Protein AF-A0A2M7WK74-F1 (afdb_monomer)

Secondary structure (DSSP, 8-state):
-----HHHHHHHHHHHHHHHHHHHS---EEEE-----TT-S---HHHHHHTEEEETTTTEEEEESSEETTEE---S-GGGGGSHHHHHHHHHHHHHHHHSSEEEEEEEEGGGTT-GGGHHHHHHHHHH-SEEEEEE----TTTT-B-TTSPBP--SSSSSS-EEEEEEEE-TTS-S---TT--GGGS-EEEEEE--S-S-EEEE-TTS-EEEEESHHHHHHH--TTTS--EEE---TTT--SS----TTHHHHHTSEEHHHHS---B--BB-S-HHHHEES-HHHHHHHHHHHH-STT---HHHHHHHHT----SS--HHHHHHHHHH-TTGGGGEEEEEEETTEEEEEE--TTT-SB-----------SS------SSEEBTTSSSTT---B--SEEE----TT-S---PPPP-SGGGEEE---HHHHHHHHHHHT-EE-SSS----HHHHHS--STTHHHHGGGSS---------------------SSSSSSSS--PPP-----EEE-SSSS-EEE-TT-EEEEEEEBTTSS-HHHHHHHHHHHHHHHHHHHHTTSPPPHHHHHHHHHHHTHHHHHHHHTT-S--GGGSHHHHHHHHHHHHHTBTTTEEEEEEEEETTEEEEEEEEPTT--HHHHHHHHHHHHHHHHHHHTT--S--B-S--EEEE--SHHHHHHHHHHHHHHHHHTT-TT--SEEE-GGGTS-----------------------------------------------EE-HHHHHHHHHHHHH-HHHHHHTTTTTTTS--EE---S-HHHHHHHHHHHHHHHHHHTTSS-----------S--B----EEEPPPTT-SSEEEESSSS-EEEEE-HHHHT-EETTEEHHHHHHHHTTTSBPPHHHHHHHHHHHHHHHHHHHHHHHHHHHHHHTT-SSP-

pLDDT: mean 77.61, std 22.06, range [21.69, 98.19]

Radius of gyration: 35.64 Å; Cα contacts (8 Å, |Δi|>4): 1404; chains: 1; bounding box: 88×106×86 Å

Structure (mmCIF, N/CA/C/O backbone):
data_AF-A0A2M7WK74-F1
#
_entry.id   AF-A0A2M7WK74-F1
#
loop_
_atom_site.group_PDB
_atom_site.id
_atom_site.type_symbol
_atom_site.label_atom_id
_atom_site.label_alt_id
_atom_site.label_comp_id
_atom_site.label_asym_id
_atom_site.label_entity_id
_atom_site.label_seq_id
_atom_site.pdbx_PDB_ins_code
_atom_site.Cartn_x
_atom_site.Cartn_y
_atom_site.Cartn_z
_atom_site.occupancy
_atom_site.B_iso_or_equiv
_atom_site.auth_seq_id
_atom_site.auth_comp_id
_atom_site.auth_asym_id
_atom_site.auth_atom_id
_atom_site.pdbx_PDB_model_num
ATOM 1 N N . THR A 1 1 ? -38.018 51.537 6.348 1.00 39.03 1 THR A N 1
ATOM 2 C CA . THR A 1 1 ? -37.415 51.108 5.070 1.00 39.03 1 THR A CA 1
ATOM 3 C C . THR A 1 1 ? -38.160 49.893 4.567 1.00 39.03 1 THR A C 1
ATOM 5 O O . THR A 1 1 ? -37.862 48.768 4.945 1.00 39.03 1 THR A O 1
ATOM 8 N N . GLU A 1 2 ? -39.199 50.132 3.775 1.00 41.12 2 GLU A N 1
ATOM 9 C CA . GLU A 1 2 ? -39.936 49.077 3.071 1.00 41.12 2 GLU A CA 1
ATOM 10 C C . GLU A 1 2 ? -39.097 48.600 1.874 1.00 41.12 2 GLU A C 1
ATOM 12 O O . GLU A 1 2 ? -38.406 49.414 1.262 1.00 41.12 2 GLU A O 1
ATOM 17 N N . GLY A 1 3 ? -39.107 47.299 1.557 1.00 42.94 3 GLY A N 1
ATOM 18 C CA . GLY A 1 3 ? -38.328 46.773 0.422 1.00 42.94 3 GLY A CA 1
ATOM 19 C C . GLY A 1 3 ? -37.759 45.354 0.547 1.00 42.94 3 GLY A C 1
ATOM 20 O O . GLY A 1 3 ? -37.124 44.885 -0.393 1.00 42.94 3 GLY A O 1
ATOM 21 N N . LEU A 1 4 ? -37.978 44.640 1.656 1.00 41.34 4 LEU A N 1
ATOM 22 C CA . LEU A 1 4 ? -37.660 43.208 1.749 1.00 41.34 4 LEU A CA 1
ATOM 23 C C . LEU A 1 4 ? -38.886 42.367 1.378 1.00 41.34 4 LEU A C 1
ATOM 25 O O . LEU A 1 4 ? -39.935 42.468 2.015 1.00 41.34 4 LEU A O 1
ATOM 29 N N . LEU A 1 5 ? -38.735 41.535 0.342 1.00 42.75 5 LEU A N 1
ATOM 30 C CA . LEU A 1 5 ? -39.751 40.584 -0.120 1.00 42.75 5 LEU A CA 1
ATOM 31 C C . LEU A 1 5 ? -40.236 39.696 1.048 1.00 42.75 5 LEU A C 1
ATOM 33 O O . LEU A 1 5 ? -39.394 39.261 1.839 1.00 42.75 5 LEU A O 1
ATOM 37 N N . PRO A 1 6 ? -41.537 39.341 1.137 1.00 47.38 6 PRO A N 1
ATOM 38 C CA . PRO A 1 6 ? -42.085 38.566 2.262 1.00 47.38 6 PRO A CA 1
ATOM 39 C C . PRO A 1 6 ? -41.314 37.272 2.573 1.00 47.38 6 PRO A C 1
ATOM 41 O O . PRO A 1 6 ? -41.116 36.917 3.732 1.00 47.38 6 PRO A O 1
ATOM 44 N N . PHE A 1 7 ? -40.803 36.616 1.529 1.00 40.34 7 PHE A N 1
ATOM 45 C CA . PHE A 1 7 ? -39.989 35.403 1.611 1.00 40.34 7 PHE A CA 1
ATOM 46 C C . PHE A 1 7 ? -38.640 35.606 2.328 1.00 40.34 7 PHE A C 1
ATOM 48 O O . PHE A 1 7 ? -38.210 34.749 3.094 1.00 40.34 7 PHE A O 1
ATOM 55 N N . ALA A 1 8 ? -37.983 36.755 2.131 1.00 42.06 8 ALA A N 1
ATOM 56 C CA . ALA A 1 8 ? -36.705 37.061 2.777 1.00 42.06 8 ALA A CA 1
ATOM 57 C C . ALA A 1 8 ? -36.871 37.350 4.278 1.00 42.06 8 ALA A C 1
ATOM 59 O O . ALA A 1 8 ? -35.981 37.039 5.066 1.00 42.06 8 ALA A O 1
ATOM 60 N N . ARG A 1 9 ? -38.024 37.906 4.674 1.00 46.56 9 ARG A N 1
ATOM 61 C CA . ARG A 1 9 ? -38.371 38.126 6.083 1.00 46.56 9 ARG A CA 1
ATOM 62 C C . ARG A 1 9 ? -38.639 36.803 6.801 1.00 46.56 9 ARG A C 1
ATOM 64 O O . ARG A 1 9 ? -38.062 36.578 7.853 1.00 46.56 9 ARG A O 1
ATOM 71 N N . TRP A 1 10 ? -39.393 35.897 6.176 1.00 48.59 10 TRP A N 1
ATOM 72 C CA . TRP A 1 10 ? -39.631 34.549 6.705 1.00 48.59 10 TRP A CA 1
ATOM 73 C C . TRP A 1 10 ? -38.329 33.758 6.930 1.00 48.59 10 TRP A C 1
ATOM 75 O O . TRP A 1 10 ? -38.141 33.213 8.012 1.00 48.59 10 TRP A O 1
ATOM 85 N N . ILE A 1 11 ? -37.389 33.781 5.974 1.00 53.66 11 ILE A N 1
ATOM 86 C CA . ILE A 1 11 ? -36.065 33.146 6.140 1.00 53.66 11 ILE A CA 1
ATOM 87 C C . ILE A 1 11 ? -35.260 33.789 7.281 1.00 53.66 11 ILE A C 1
ATOM 89 O O . ILE A 1 11 ? -34.577 33.083 8.020 1.00 53.66 11 ILE A O 1
ATOM 93 N N . ALA A 1 12 ? -35.318 35.115 7.438 1.00 59.25 12 ALA A N 1
ATOM 94 C CA . ALA A 1 12 ? -34.632 35.801 8.532 1.00 59.25 12 ALA A CA 1
ATOM 95 C C . ALA A 1 12 ? -35.240 35.447 9.900 1.00 59.25 12 ALA A C 1
ATOM 97 O O . ALA A 1 12 ? -34.500 35.155 10.835 1.00 59.25 12 ALA A O 1
ATOM 98 N N . ASP A 1 13 ? -36.569 35.416 10.006 1.00 66.56 13 ASP A N 1
ATOM 99 C CA . ASP A 1 13 ? -37.283 35.071 11.237 1.00 66.56 13 ASP A CA 1
ATOM 100 C C . ASP A 1 13 ? -37.067 33.589 11.615 1.00 66.56 13 ASP A C 1
ATOM 102 O O . ASP A 1 13 ? -36.786 33.285 12.775 1.00 66.56 13 ASP A O 1
ATOM 106 N N . GLU A 1 14 ? -37.078 32.671 10.640 1.00 62.56 14 GLU A N 1
ATOM 107 C CA . GLU A 1 14 ? -36.728 31.254 10.834 1.00 62.56 14 GLU A CA 1
ATOM 108 C C . GLU A 1 14 ? -35.261 31.081 11.264 1.00 62.56 14 GLU A C 1
ATOM 110 O O . GLU A 1 14 ? -34.969 30.338 12.204 1.00 62.56 14 GLU A O 1
ATOM 115 N N . ALA A 1 15 ? -34.324 31.799 10.634 1.00 61.25 15 ALA A N 1
ATOM 116 C CA . ALA A 1 15 ? -32.912 31.771 11.012 1.00 61.25 15 ALA A CA 1
ATOM 117 C C . ALA A 1 15 ? -32.674 32.329 12.426 1.00 61.25 15 ALA A C 1
ATOM 119 O O . ALA A 1 15 ? -31.868 31.766 13.175 1.00 61.25 15 ALA A O 1
ATOM 120 N N . ASN A 1 16 ? -33.392 33.390 12.806 1.00 69.88 16 ASN A N 1
ATOM 121 C CA . ASN A 1 16 ? -33.331 33.997 14.133 1.00 69.88 16 ASN A CA 1
ATOM 122 C C . ASN A 1 16 ? -33.893 33.057 15.208 1.00 69.88 16 ASN A C 1
ATOM 124 O O . ASN A 1 16 ? -33.218 32.821 16.209 1.00 69.88 16 ASN A O 1
ATOM 128 N N . GLU A 1 17 ? -35.067 32.453 14.998 1.00 70.44 17 GLU A N 1
ATOM 129 C CA . GLU A 1 17 ? -35.659 31.523 15.970 1.00 70.44 17 GLU A CA 1
ATOM 130 C C . GLU A 1 17 ? -34.857 30.214 16.068 1.00 70.44 17 GLU A C 1
ATOM 132 O O . GLU A 1 17 ? -34.625 29.698 17.164 1.00 70.44 17 GLU A O 1
ATOM 137 N N . ALA A 1 18 ? -34.313 29.717 14.950 1.00 61.69 18 ALA A N 1
ATOM 138 C CA . ALA A 1 18 ? -33.363 28.608 14.967 1.00 61.69 18 ALA A CA 1
ATOM 139 C C . ALA A 1 18 ? -32.064 28.974 15.712 1.00 61.69 18 ALA A C 1
ATOM 141 O O . ALA A 1 18 ? -31.505 28.131 16.414 1.00 61.69 18 ALA A O 1
ATOM 142 N N . GLY A 1 19 ? -31.574 30.211 15.578 1.00 67.06 19 GLY A N 1
ATOM 143 C CA . GLY A 1 19 ? -30.442 30.744 16.343 1.00 67.06 19 GLY A CA 1
ATOM 144 C C . GLY A 1 19 ? -30.737 30.824 17.842 1.00 67.06 19 GLY A C 1
ATOM 145 O O . GLY A 1 19 ? -29.922 30.386 18.657 1.00 67.06 19 GLY A O 1
ATOM 146 N N . ARG A 1 20 ? -31.937 31.285 18.203 1.00 67.12 20 ARG A N 1
ATOM 147 C CA . ARG A 1 20 ? -32.418 31.360 19.583 1.00 67.12 20 ARG A CA 1
ATOM 148 C C . ARG A 1 20 ? -32.500 29.978 20.228 1.00 67.12 20 ARG A C 1
ATOM 150 O O . ARG A 1 20 ? -31.884 29.760 21.266 1.00 67.12 20 ARG A O 1
ATOM 157 N N . ILE A 1 21 ? -33.124 29.002 19.564 1.00 68.94 21 ILE A N 1
ATOM 158 C CA . ILE A 1 21 ? -33.183 27.604 20.032 1.00 68.94 21 ILE A CA 1
ATOM 159 C C . ILE A 1 21 ? -31.779 27.005 20.217 1.00 68.94 21 ILE A C 1
ATOM 161 O O . ILE A 1 21 ? -31.525 26.372 21.240 1.00 68.94 21 ILE A O 1
ATOM 165 N N . LYS A 1 22 ? -30.850 27.224 19.275 1.00 66.88 22 LYS A N 1
ATOM 166 C CA . LYS A 1 22 ? -29.461 26.720 19.365 1.00 66.88 22 LYS A CA 1
ATOM 167 C C . LYS A 1 22 ? -28.673 27.309 20.540 1.00 66.88 22 LYS A C 1
ATOM 169 O O . LYS A 1 22 ? -27.726 26.674 21.000 1.00 66.88 22 LYS A O 1
ATOM 174 N N . THR A 1 23 ? -29.050 28.500 21.002 1.00 65.50 23 THR A N 1
ATOM 175 C CA . THR A 1 23 ? -28.347 29.242 22.056 1.00 65.50 23 THR A CA 1
ATOM 176 C C . THR A 1 23 ? -28.980 28.990 23.427 1.00 65.50 23 THR A C 1
ATOM 178 O O . THR A 1 23 ? -28.285 28.579 24.353 1.00 65.50 23 THR A O 1
ATOM 181 N N . GLU A 1 24 ? -30.302 29.162 23.534 1.00 69.50 24 GLU A N 1
ATOM 182 C CA . GLU A 1 24 ? -31.064 29.160 24.791 1.00 69.50 24 GLU A CA 1
ATOM 183 C C . GLU A 1 24 ? -31.510 27.766 25.262 1.00 69.50 24 GLU A C 1
ATOM 185 O O . GLU A 1 24 ? -31.790 27.595 26.447 1.00 69.50 24 GLU A O 1
ATOM 190 N N . ARG A 1 25 ? -31.610 26.761 24.374 1.00 75.62 25 ARG A N 1
ATOM 191 C CA . ARG A 1 25 ? -32.106 25.421 24.747 1.00 75.62 25 ARG A CA 1
ATOM 192 C C . ARG A 1 25 ? -30.986 24.374 24.858 1.00 75.62 25 ARG A C 1
ATOM 194 O O . ARG A 1 25 ? -30.048 24.387 24.051 1.00 75.62 25 ARG A O 1
ATOM 201 N N . PRO A 1 26 ? -31.087 23.425 25.814 1.00 79.19 26 PRO A N 1
ATOM 202 C CA . PRO A 1 26 ? -30.186 22.277 25.888 1.00 79.19 26 PRO A CA 1
ATOM 203 C C . PRO A 1 26 ? -30.314 21.431 24.616 1.00 79.19 26 PRO A C 1
ATOM 205 O O . PRO A 1 26 ? -31.416 21.062 24.207 1.00 79.19 26 PRO A O 1
ATOM 208 N N . VAL A 1 27 ? -29.185 21.125 23.976 1.00 81.31 27 VAL A N 1
ATOM 209 C CA . VAL A 1 27 ? -29.164 20.329 22.741 1.00 81.31 27 VAL A CA 1
ATOM 210 C C . VAL A 1 27 ? -28.867 18.889 23.131 1.00 81.31 27 VAL A C 1
ATOM 212 O O . VAL A 1 27 ? -27.713 18.502 23.262 1.00 81.31 27 VAL A O 1
ATOM 215 N N . MET A 1 28 ? -29.927 18.110 23.345 1.00 86.81 28 MET A N 1
ATOM 216 C CA . MET A 1 28 ? -29.831 16.732 23.848 1.00 86.81 28 MET A CA 1
ATOM 217 C C . MET A 1 28 ? -29.437 15.707 22.776 1.00 86.81 28 MET A C 1
ATOM 219 O O . MET A 1 28 ? -29.010 14.609 23.115 1.00 86.81 28 MET A O 1
ATOM 223 N N . VAL A 1 29 ? -29.609 16.020 21.487 1.00 93.19 29 VAL A N 1
ATOM 224 C CA . VAL A 1 29 ? -29.280 15.112 20.377 1.00 93.19 29 VAL A CA 1
ATOM 225 C C . VAL A 1 29 ? -28.620 15.894 19.249 1.00 93.19 29 VAL A C 1
ATOM 227 O O . VAL A 1 29 ? -29.140 16.925 18.819 1.00 93.19 29 VAL A O 1
ATOM 230 N N . ILE A 1 30 ? -27.494 15.389 18.748 1.00 94.44 30 ILE A N 1
ATOM 231 C CA . ILE A 1 30 ? -26.794 15.916 17.573 1.00 94.44 30 ILE A CA 1
ATOM 232 C C . ILE A 1 30 ? -26.566 14.763 16.598 1.00 94.44 30 ILE A C 1
ATOM 234 O O . ILE A 1 30 ? -25.865 13.804 16.910 1.00 94.44 30 ILE A O 1
ATOM 238 N N . LEU A 1 31 ? -27.167 14.862 15.412 1.00 95.94 31 LEU A N 1
ATOM 239 C CA . LEU A 1 31 ? -27.137 13.824 14.381 1.00 95.94 31 LEU A CA 1
ATOM 240 C C . LEU A 1 31 ? -26.806 14.398 13.000 1.00 95.94 31 LEU A C 1
ATOM 242 O O . LEU A 1 31 ? -27.036 15.583 12.752 1.00 95.94 31 LEU A O 1
ATOM 246 N N . GLY A 1 32 ? -26.254 13.578 12.100 1.00 94.00 32 GLY A N 1
ATOM 247 C CA . GLY A 1 32 ? -25.938 14.010 10.736 1.00 94.00 32 GLY A CA 1
ATOM 248 C C . GLY A 1 32 ? -24.820 13.249 10.014 1.00 94.00 32 GLY A C 1
ATOM 249 O O . GLY A 1 32 ? -24.272 12.260 10.497 1.00 94.00 32 GLY A O 1
ATOM 250 N N . ASN A 1 33 ? -24.491 13.756 8.826 1.00 96.50 33 ASN A N 1
ATOM 251 C CA . ASN A 1 33 ? -23.404 13.302 7.958 1.00 96.50 33 ASN A CA 1
ATOM 252 C C . ASN A 1 33 ? -22.465 14.498 7.697 1.00 96.50 33 ASN A C 1
ATOM 254 O O . ASN A 1 33 ? -22.714 15.269 6.764 1.00 96.50 33 ASN A O 1
ATOM 258 N N . PRO A 1 34 ? -21.464 14.750 8.562 1.00 93.31 34 PRO A N 1
ATOM 259 C CA . PRO A 1 34 ? -20.562 15.887 8.406 1.00 93.31 34 PRO A CA 1
ATOM 260 C C . PRO A 1 34 ? -19.658 15.747 7.166 1.00 93.31 34 PRO A C 1
ATOM 262 O O . PRO A 1 34 ? -19.319 14.635 6.777 1.00 93.31 34 PRO A O 1
ATOM 265 N N . PRO A 1 35 ? -19.209 16.851 6.543 1.00 90.44 35 PRO A N 1
ATOM 266 C CA . PRO A 1 35 ? -18.368 16.794 5.348 1.00 90.44 35 PRO A CA 1
ATOM 267 C C . PRO A 1 35 ? -16.975 16.203 5.629 1.00 90.44 35 PRO A C 1
ATOM 269 O O . PRO A 1 35 ? -16.370 16.465 6.668 1.00 90.44 35 PRO A O 1
ATOM 272 N N . TYR A 1 36 ? -16.436 15.437 4.673 1.00 88.50 36 TYR A N 1
ATOM 273 C CA . TYR A 1 36 ? -15.108 14.812 4.771 1.00 88.50 36 TYR A CA 1
ATOM 274 C C . TYR A 1 36 ? -14.089 15.622 3.946 1.00 88.50 36 TYR A C 1
ATOM 276 O O . TYR A 1 36 ? -14.065 15.534 2.716 1.00 88.50 36 TYR A O 1
ATOM 284 N N . SER A 1 37 ? -13.244 16.424 4.599 1.00 86.00 37 SER A N 1
ATOM 285 C CA . SER A 1 37 ? -12.230 17.260 3.944 1.00 86.00 37 SER A CA 1
ATOM 286 C C . SER A 1 37 ? -11.019 17.569 4.837 1.00 86.00 37 SER A C 1
ATOM 288 O O . SER A 1 37 ? -10.956 18.579 5.540 1.00 86.00 37 SER A O 1
ATOM 290 N N . GLY A 1 38 ? -9.958 16.770 4.707 1.00 71.00 38 GLY A N 1
ATOM 291 C CA . GLY A 1 38 ? -8.641 17.055 5.301 1.00 71.00 38 GLY A CA 1
ATOM 292 C C . GLY A 1 38 ? -7.920 18.281 4.712 1.00 71.00 38 GLY A C 1
ATOM 293 O O . GLY A 1 38 ? -6.857 18.670 5.195 1.00 71.00 38 GLY A O 1
ATOM 294 N N . HIS A 1 39 ? -8.478 18.902 3.666 1.00 74.44 39 HIS A N 1
ATOM 295 C CA . HIS A 1 39 ? -8.120 20.242 3.177 1.00 74.44 39 HIS A CA 1
ATOM 296 C C . HIS A 1 39 ? -9.253 21.250 3.442 1.00 74.44 39 HIS A C 1
ATOM 298 O O . HIS A 1 39 ? -9.510 22.143 2.641 1.00 74.44 39 HIS A O 1
ATOM 304 N N . SER A 1 40 ? -9.910 21.089 4.589 1.00 76.56 40 SER A N 1
ATOM 305 C CA . SER A 1 40 ? -10.937 21.947 5.173 1.00 76.56 40 SER A CA 1
ATOM 306 C C . SER A 1 40 ? -10.893 23.418 4.740 1.00 76.56 40 SER A C 1
ATOM 308 O O . SER A 1 40 ? -9.894 24.117 4.970 1.00 76.56 40 SER A O 1
ATOM 310 N N . ALA A 1 41 ? -12.043 23.931 4.305 1.00 75.31 41 ALA A N 1
ATOM 311 C CA . ALA A 1 41 ? -12.302 25.369 4.245 1.00 75.31 41 ALA A CA 1
ATOM 312 C C . ALA A 1 41 ? -12.599 25.968 5.638 1.00 75.31 41 ALA A C 1
ATOM 314 O O . ALA A 1 41 ? -12.281 27.131 5.880 1.00 75.31 41 ALA A O 1
ATOM 315 N N . ASN A 1 42 ? -13.127 25.170 6.577 1.00 78.00 42 ASN A N 1
ATOM 316 C CA . ASN A 1 42 ? -13.510 25.606 7.925 1.00 78.00 42 ASN A CA 1
ATOM 317 C C . ASN A 1 42 ? -12.277 25.809 8.820 1.00 78.00 42 ASN A C 1
ATOM 319 O O . ASN A 1 42 ? -11.857 24.930 9.579 1.00 78.00 42 ASN A O 1
ATOM 323 N N . LYS A 1 43 ? -11.670 26.989 8.684 1.00 82.44 43 LYS A N 1
ATOM 324 C CA . LYS A 1 43 ? -10.413 27.393 9.330 1.00 82.44 43 LYS A CA 1
ATOM 325 C C . LYS A 1 43 ? -10.600 28.421 10.455 1.00 82.44 43 LYS A C 1
ATOM 327 O O . LYS A 1 43 ? -9.628 29.064 10.823 1.00 82.44 43 LYS A O 1
ATOM 332 N N . GLY A 1 44 ? -11.816 28.584 10.981 1.00 87.12 44 GLY A N 1
ATOM 333 C CA . GLY A 1 44 ? -12.081 29.503 12.093 1.00 87.12 44 GLY A CA 1
ATOM 334 C C . GLY A 1 44 ? -11.246 29.162 13.331 1.00 87.12 44 GLY A C 1
ATOM 335 O O . GLY A 1 44 ? -11.044 27.988 13.647 1.00 87.12 44 GLY A O 1
ATOM 336 N N . ASP A 1 45 ? -10.748 30.181 14.028 1.00 89.81 45 ASP A N 1
ATOM 337 C CA . ASP A 1 45 ? -9.766 29.969 15.097 1.00 89.81 45 ASP A CA 1
ATOM 338 C C . ASP A 1 45 ? -10.368 29.347 16.360 1.00 89.81 45 ASP A C 1
ATOM 340 O O . ASP A 1 45 ? -9.707 28.523 16.988 1.00 89.81 45 ASP A O 1
ATOM 344 N N . TRP A 1 46 ? -11.644 29.618 16.662 1.00 93.38 46 TRP A N 1
ATOM 345 C CA . TRP A 1 46 ? -12.366 28.956 17.756 1.00 93.38 46 TRP A CA 1
ATOM 346 C C . TRP A 1 46 ? -12.325 27.428 17.632 1.00 93.38 46 TRP A C 1
ATOM 348 O O . TRP A 1 46 ? -11.823 26.760 18.525 1.00 93.38 46 TRP A O 1
ATOM 358 N N . ILE A 1 47 ? -12.748 26.851 16.499 1.00 92.69 47 ILE A N 1
ATOM 359 C CA . ILE A 1 47 ? -12.779 25.385 16.343 1.00 92.69 47 ILE A CA 1
ATOM 360 C C . ILE A 1 47 ? -11.371 24.760 16.300 1.00 92.69 47 ILE A C 1
ATOM 362 O O . ILE A 1 47 ? -11.175 23.625 16.729 1.00 92.69 47 ILE A O 1
ATOM 366 N N . ARG A 1 48 ? -10.359 25.508 15.835 1.00 91.19 48 ARG A N 1
ATOM 367 C CA . ARG A 1 48 ? -8.945 25.088 15.884 1.00 91.19 48 ARG A CA 1
ATOM 368 C C . ARG A 1 48 ? -8.401 25.028 17.310 1.00 91.19 48 ARG A C 1
ATOM 370 O O . ARG A 1 48 ? -7.610 24.136 17.608 1.00 91.19 48 ARG A O 1
ATOM 377 N N . LYS A 1 49 ? -8.800 25.977 18.158 1.00 93.12 49 LYS A N 1
ATOM 378 C CA . LYS A 1 49 ? -8.452 26.033 19.581 1.00 93.12 49 LYS A CA 1
ATOM 379 C C . LYS A 1 49 ? -9.252 25.021 20.405 1.00 93.12 49 LYS A C 1
ATOM 381 O O . LYS A 1 49 ? -8.667 24.327 21.229 1.00 93.12 49 LYS A O 1
ATOM 386 N N . LEU A 1 50 ? -10.522 24.799 20.066 1.00 94.31 50 LEU A N 1
ATOM 387 C CA . LEU A 1 50 ? -11.386 23.801 20.703 1.00 94.31 50 LEU A CA 1
ATOM 388 C C . LEU A 1 50 ? -10.857 22.367 20.528 1.00 94.31 50 LEU A C 1
ATOM 390 O O . LEU A 1 50 ? -10.881 21.571 21.463 1.00 94.31 50 LEU A O 1
ATOM 394 N N . LEU A 1 51 ? -10.304 22.042 19.352 1.00 93.88 51 LEU A N 1
ATOM 395 C CA . LEU A 1 51 ? -9.581 20.781 19.126 1.00 93.88 51 LEU A CA 1
ATOM 396 C C . LEU A 1 51 ? -8.318 20.637 19.996 1.00 93.88 51 LEU A C 1
ATOM 398 O O . LEU A 1 51 ? -7.849 19.519 20.190 1.00 93.88 51 LEU A O 1
ATOM 402 N N . ARG A 1 52 ? -7.756 21.749 20.482 1.00 93.44 52 ARG A N 1
ATOM 403 C CA . ARG A 1 52 ? -6.541 21.838 21.313 1.00 93.44 52 ARG A CA 1
ATOM 404 C C . ARG A 1 52 ? -6.844 22.091 22.796 1.00 93.44 52 ARG A C 1
ATOM 406 O O . ARG A 1 52 ? -5.945 22.472 23.537 1.00 93.44 52 ARG A O 1
ATOM 413 N N . GLY A 1 53 ? -8.093 21.900 23.219 1.00 93.00 53 GLY A N 1
ATOM 414 C CA . GLY A 1 53 ? -8.503 22.043 24.613 1.00 93.00 53 GLY A CA 1
ATOM 415 C C . GLY A 1 53 ? -8.743 23.473 25.106 1.00 93.00 53 GLY A C 1
ATOM 416 O O . GLY A 1 53 ? -8.751 23.689 26.315 1.00 93.00 53 GLY A O 1
ATOM 417 N N . GLU A 1 54 ? -8.955 24.446 24.215 1.00 92.75 54 GLU A N 1
ATOM 418 C CA . GLU A 1 54 ? -9.264 25.842 24.565 1.00 92.75 54 GLU A CA 1
ATOM 419 C C . GLU A 1 54 ? -10.605 26.276 23.941 1.00 92.75 54 GLU A C 1
ATOM 421 O O . GLU A 1 54 ? -10.714 26.401 22.718 1.00 92.75 54 GLU A O 1
ATOM 426 N N . ASP A 1 55 ? -11.623 26.548 24.763 1.00 91.50 55 ASP A N 1
ATOM 427 C CA . ASP A 1 55 ? -12.882 27.148 24.301 1.00 91.50 55 ASP A CA 1
ATOM 428 C C . ASP A 1 55 ? -12.819 28.676 24.410 1.00 91.50 55 ASP A C 1
ATOM 430 O O . ASP A 1 55 ? -13.088 29.260 25.459 1.00 91.50 55 ASP A O 1
ATOM 434 N N . THR A 1 56 ? -12.503 29.360 23.307 1.00 88.94 56 THR A N 1
ATOM 435 C CA . THR A 1 56 ? -12.404 30.833 23.314 1.00 88.94 56 THR A CA 1
ATOM 436 C C . THR A 1 56 ? -13.730 31.557 23.538 1.00 88.94 56 THR A C 1
ATOM 438 O O . THR A 1 56 ? -13.713 32.780 23.641 1.00 88.94 56 THR A O 1
ATOM 441 N N . SER A 1 57 ? -14.872 30.859 23.554 1.00 83.25 57 SER A N 1
ATOM 442 C CA . SER A 1 57 ? -16.162 31.490 23.856 1.00 83.25 57 SER A CA 1
ATOM 443 C C . SER A 1 57 ? -16.384 31.688 25.360 1.00 83.25 57 SER A C 1
ATOM 445 O O . SER A 1 57 ? -17.076 32.627 25.7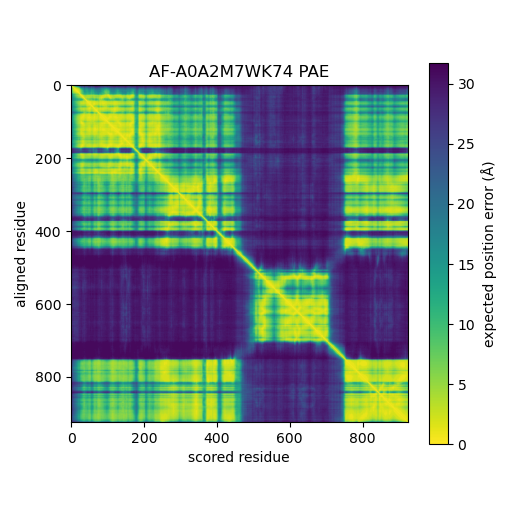46 1.00 83.25 57 SER A O 1
ATOM 447 N N . THR A 1 58 ? -15.753 30.858 26.200 1.00 84.19 58 THR A N 1
ATOM 448 C CA . THR A 1 58 ? -15.820 30.938 27.670 1.00 84.19 58 THR A CA 1
ATOM 449 C C . THR A 1 58 ? -14.475 31.261 28.327 1.00 84.19 58 THR A C 1
ATOM 451 O O . THR A 1 58 ? -14.449 31.709 29.469 1.00 84.19 58 THR A O 1
ATOM 454 N N . GLY A 1 59 ? -13.356 31.052 27.624 1.00 83.38 59 GLY A N 1
ATOM 455 C CA . GLY A 1 59 ? -11.999 31.146 28.177 1.00 83.38 59 GLY A CA 1
ATOM 456 C C . GLY A 1 59 ? -11.567 29.906 28.971 1.00 83.38 59 GLY A C 1
ATOM 457 O O . GLY A 1 59 ? -10.490 29.900 29.564 1.00 83.38 59 GLY A O 1
ATOM 458 N N . GLU A 1 60 ? -12.389 28.856 28.995 1.00 85.06 60 GLU A N 1
ATOM 459 C CA . GLU A 1 60 ? -12.143 27.647 29.780 1.00 85.06 60 GLU A CA 1
ATOM 460 C C . GLU A 1 60 ? -11.300 26.615 29.019 1.00 85.06 60 GLU A C 1
ATOM 462 O O . GLU A 1 60 ? -11.302 26.534 27.784 1.00 85.06 60 GLU A O 1
ATOM 467 N N . LYS A 1 61 ? -10.614 25.758 29.786 1.00 87.62 61 LYS A N 1
ATOM 468 C CA . LYS A 1 61 ? -10.036 24.526 29.246 1.00 87.62 61 LYS A CA 1
ATOM 469 C C . LYS A 1 61 ? -11.124 23.484 29.002 1.00 87.62 61 LYS A C 1
ATOM 471 O O . LYS A 1 61 ? -12.105 23.393 29.733 1.00 87.62 61 LYS A O 1
ATOM 476 N N . THR A 1 62 ? -10.909 22.667 27.984 1.00 89.88 62 THR A N 1
ATOM 477 C CA . THR A 1 62 ? -11.770 21.549 27.591 1.00 89.88 62 THR A CA 1
ATOM 478 C C . THR A 1 62 ? -10.896 20.446 26.982 1.00 89.88 62 THR A C 1
ATOM 480 O O . THR A 1 62 ? -9.671 20.555 26.966 1.00 89.88 62 THR A O 1
ATOM 483 N N . ASP A 1 63 ? -11.492 19.362 26.506 1.00 88.12 63 ASP A N 1
ATOM 484 C CA . ASP A 1 63 ? -10.783 18.188 26.006 1.00 88.12 63 ASP A CA 1
ATOM 485 C C . ASP A 1 63 ? -9.960 18.479 24.745 1.00 88.12 63 ASP A C 1
ATOM 487 O O . ASP A 1 63 ? -10.311 19.330 23.916 1.00 88.12 63 ASP A O 1
ATOM 491 N N . ASN A 1 64 ? -8.872 17.729 24.586 1.00 92.06 64 ASN A N 1
ATOM 492 C CA . ASN A 1 64 ? -7.836 17.979 23.597 1.00 92.06 64 ASN A CA 1
ATOM 493 C C . ASN A 1 64 ? -7.621 16.741 22.713 1.00 92.06 64 ASN A C 1
ATOM 495 O O . ASN A 1 64 ? -7.370 15.652 23.212 1.00 92.06 64 ASN A O 1
ATOM 499 N N . TYR A 1 65 ? -7.691 16.906 21.391 1.00 95.06 65 TYR A N 1
ATOM 500 C CA . TYR A 1 65 ? -7.447 15.821 20.431 1.00 95.06 65 TYR A CA 1
ATOM 501 C C . TYR A 1 65 ? -5.967 15.705 20.024 1.00 95.06 65 TYR A C 1
ATOM 503 O O . TYR A 1 65 ? -5.592 14.726 19.383 1.00 95.06 65 TYR A O 1
ATOM 511 N N . PHE A 1 66 ? -5.134 16.694 20.371 1.00 93.94 66 PHE A N 1
ATOM 512 C CA . PHE A 1 66 ? -3.688 16.744 20.104 1.00 93.94 66 PHE A CA 1
ATOM 513 C C . PHE A 1 66 ? -2.823 16.255 21.282 1.00 93.94 66 PHE A C 1
ATOM 515 O O . PHE A 1 66 ? -1.592 16.316 21.201 1.00 93.94 66 PHE A O 1
ATOM 522 N N . GLU A 1 67 ? -3.447 15.749 22.344 1.00 92.31 67 GLU A N 1
ATOM 523 C CA . GLU A 1 67 ? -2.801 15.093 23.484 1.00 92.31 67 GLU A CA 1
ATOM 524 C C . GLU A 1 67 ? -3.330 13.661 23.642 1.00 92.31 67 GLU A C 1
ATOM 526 O O . GLU A 1 67 ? -4.436 13.352 23.209 1.00 92.31 67 GLU A O 1
ATOM 531 N N . VAL A 1 68 ? -2.523 12.787 24.238 1.00 91.31 68 VAL A N 1
ATOM 532 C CA . VAL A 1 68 ? -2.874 11.430 24.672 1.00 91.31 68 VAL A CA 1
ATOM 533 C C . VAL A 1 68 ? -2.138 11.164 25.984 1.00 91.31 68 VAL A C 1
ATOM 535 O O . VAL A 1 68 ? -0.975 11.548 26.116 1.00 91.31 68 VAL A O 1
ATOM 538 N N . ASP A 1 69 ? -2.795 10.566 26.972 1.00 90.06 69 ASP A N 1
ATOM 539 C CA . ASP A 1 69 ? -2.207 10.250 28.286 1.00 90.06 69 ASP A CA 1
ATOM 540 C C . ASP A 1 69 ? -1.509 11.458 28.949 1.00 90.06 69 ASP A C 1
ATOM 542 O O . ASP A 1 69 ? -0.429 11.362 29.536 1.00 90.06 69 ASP A O 1
ATOM 546 N N . GLY A 1 70 ? -2.112 12.642 28.785 1.00 86.56 70 GLY A N 1
ATOM 547 C CA . GLY A 1 70 ? -1.597 13.923 29.281 1.00 86.56 70 GLY A CA 1
ATOM 548 C C . GLY A 1 70 ? -0.348 14.460 28.565 1.00 86.56 70 GLY A C 1
ATOM 549 O O . GLY A 1 70 ? 0.220 15.453 29.021 1.00 86.56 70 GLY A O 1
ATOM 550 N N . LYS A 1 71 ? 0.091 13.833 27.466 1.00 89.19 71 LYS A N 1
ATOM 551 C CA . LYS A 1 71 ? 1.276 14.207 26.677 1.00 89.19 71 LYS A CA 1
ATOM 552 C C . LYS A 1 71 ? 0.878 14.62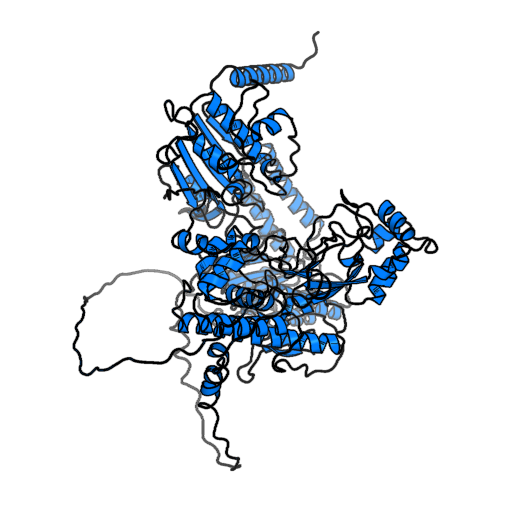7 25.255 1.00 89.19 71 LYS A C 1
ATOM 554 O O . LYS A 1 71 ? -0.038 14.036 24.685 1.00 89.19 71 LYS A O 1
ATOM 559 N N . PRO A 1 72 ? 1.564 15.595 24.619 1.00 89.56 72 PRO A N 1
ATOM 560 C CA . PRO A 1 72 ? 1.350 15.895 23.204 1.00 89.56 72 PRO A CA 1
ATOM 561 C C . PRO A 1 72 ? 1.578 14.657 22.329 1.00 89.56 72 PRO A C 1
ATOM 563 O O . PRO A 1 72 ? 2.514 13.899 22.574 1.00 89.56 72 PRO A O 1
ATOM 566 N N . LEU A 1 73 ? 0.780 14.478 21.270 1.00 84.00 73 LEU A N 1
ATOM 567 C CA . LEU A 1 73 ? 0.880 13.298 20.393 1.00 84.00 73 LEU A CA 1
ATOM 568 C C . LEU A 1 73 ? 2.288 13.077 19.804 1.00 84.00 73 LEU A C 1
ATOM 570 O O . LEU A 1 73 ? 2.691 11.943 19.581 1.00 84.00 73 LEU A O 1
ATOM 574 N N . GLY A 1 74 ? 3.038 14.140 19.505 1.00 74.62 74 GLY A N 1
ATOM 575 C CA . GLY A 1 74 ? 4.380 14.022 18.916 1.00 74.62 74 GLY A CA 1
ATOM 576 C C . GLY A 1 74 ? 4.418 13.612 17.434 1.00 74.62 74 GLY A C 1
ATOM 577 O O . GLY A 1 74 ? 5.501 13.566 16.850 1.00 74.62 74 GLY A O 1
ATOM 578 N N . GLU A 1 75 ? 3.275 13.373 16.774 1.00 76.81 75 GLU A N 1
ATOM 579 C CA . GLU A 1 75 ? 3.249 13.152 15.322 1.00 76.81 75 GLU A CA 1
ATOM 580 C C . GLU A 1 75 ? 3.897 14.313 14.564 1.00 76.81 75 GLU A C 1
ATOM 582 O O . GLU A 1 75 ? 3.482 15.465 14.683 1.00 76.81 75 GLU A O 1
ATOM 587 N N . ARG A 1 76 ? 4.804 13.986 13.636 1.00 66.69 76 ARG A N 1
ATOM 588 C CA . ARG A 1 76 ? 5.377 14.958 12.688 1.00 66.69 76 ARG A CA 1
ATOM 589 C C . ARG A 1 76 ? 4.329 15.601 11.757 1.00 66.69 76 ARG A C 1
ATOM 591 O O . ARG A 1 76 ? 4.630 16.602 11.113 1.00 66.69 76 ARG A O 1
ATOM 598 N N . ASN A 1 77 ? 3.121 15.035 11.630 1.00 69.62 77 ASN A N 1
ATOM 599 C CA . ASN A 1 77 ? 2.057 15.568 10.768 1.00 69.62 77 ASN A CA 1
ATOM 600 C C . ASN A 1 77 ? 0.629 15.231 11.268 1.00 69.62 77 ASN A C 1
ATOM 602 O O . ASN A 1 77 ? -0.053 14.396 10.669 1.00 69.62 77 ASN A O 1
ATOM 606 N N . PRO A 1 78 ? 0.116 15.914 12.308 1.00 77.88 78 PRO A N 1
ATOM 607 C CA . PRO A 1 78 ? -1.218 15.680 12.867 1.00 77.88 78 PRO A CA 1
ATOM 608 C C . PRO A 1 78 ? -2.339 16.352 12.043 1.00 77.88 78 PRO A C 1
ATOM 610 O O . PRO A 1 78 ? -3.416 16.664 12.553 1.00 77.88 78 PRO A O 1
ATOM 613 N N . LYS A 1 79 ? -2.103 16.627 10.751 1.00 82.81 79 LYS A N 1
ATOM 614 C CA . LYS A 1 79 ? -3.019 17.378 9.877 1.00 82.81 79 LYS A CA 1
ATOM 615 C C . LYS A 1 79 ? -4.428 16.786 9.842 1.00 82.81 79 LYS A C 1
ATOM 617 O O . LYS A 1 79 ? -5.383 17.553 9.778 1.00 82.81 79 LYS A O 1
ATOM 622 N N . TRP A 1 80 ? -4.571 15.462 9.890 1.00 87.69 80 TRP A N 1
ATOM 623 C CA . TRP A 1 80 ? -5.871 14.795 9.763 1.00 87.69 80 TRP A CA 1
ATOM 624 C C . TRP A 1 80 ? -6.839 15.076 10.925 1.00 87.69 80 TRP A C 1
ATOM 626 O O . TRP A 1 80 ? -8.043 15.010 10.710 1.00 87.69 80 TRP A O 1
ATOM 636 N N . LEU A 1 81 ? -6.355 15.535 12.087 1.00 91.44 81 LEU A N 1
ATOM 637 C CA . LEU A 1 81 ? -7.212 16.081 13.154 1.00 91.44 81 LEU A CA 1
ATOM 638 C C . LEU A 1 81 ? -7.915 17.398 12.764 1.00 91.44 81 LEU A C 1
ATOM 640 O O . LEU A 1 81 ? -8.835 17.836 13.443 1.00 91.44 81 LEU A O 1
ATOM 644 N N . ASN A 1 82 ? -7.494 18.040 11.668 1.00 90.25 82 ASN A N 1
ATOM 645 C CA . ASN A 1 82 ? -8.125 19.241 11.111 1.00 90.25 82 ASN A CA 1
ATOM 646 C C . ASN A 1 82 ? -9.093 18.919 9.954 1.00 90.25 82 ASN A C 1
ATOM 648 O O . ASN A 1 82 ? -9.536 19.848 9.267 1.00 90.25 82 ASN A O 1
ATOM 652 N N . ASP A 1 83 ? -9.396 17.639 9.710 1.00 93.69 83 ASP A N 1
ATOM 653 C CA . ASP A 1 83 ? -10.485 17.243 8.815 1.00 93.69 83 ASP A CA 1
ATOM 654 C C . ASP A 1 83 ? -11.826 17.756 9.370 1.00 93.69 83 ASP A C 1
ATOM 656 O O . ASP A 1 83 ? -11.999 17.935 10.579 1.00 93.69 83 ASP A O 1
ATOM 660 N N . ASP A 1 84 ? -12.770 18.062 8.488 1.00 93.94 84 ASP A N 1
ATOM 661 C CA . ASP A 1 84 ? -14.033 18.670 8.888 1.00 93.94 84 ASP A CA 1
ATOM 662 C C . ASP A 1 84 ? -14.890 17.715 9.730 1.00 93.94 84 ASP A C 1
ATOM 664 O O . ASP A 1 84 ? -15.417 18.150 10.752 1.00 93.94 84 ASP A O 1
ATOM 668 N N . TYR A 1 85 ? -14.946 16.413 9.424 1.00 95.19 85 TYR A N 1
ATOM 669 C CA . TYR A 1 85 ? -15.724 15.473 10.248 1.00 95.19 85 TYR A CA 1
ATOM 670 C C . TYR A 1 85 ? -15.223 15.404 11.702 1.00 95.19 85 TYR A C 1
ATOM 672 O O . TYR A 1 85 ? -16.034 15.328 12.622 1.00 95.19 85 TYR A O 1
ATOM 680 N N . VAL A 1 86 ? -13.908 15.530 11.922 1.00 96.31 86 VAL A N 1
ATOM 681 C CA . VAL A 1 86 ? -13.294 15.575 13.262 1.00 96.31 86 VAL A CA 1
ATOM 682 C C . VAL A 1 86 ? -13.748 16.814 14.027 1.00 96.31 86 VAL A C 1
ATOM 684 O O . VAL A 1 86 ? -14.085 16.727 15.205 1.00 96.31 86 VAL A O 1
ATOM 687 N N . LYS A 1 87 ? -13.816 17.969 13.356 1.00 95.38 87 LYS A N 1
ATOM 688 C CA . LYS A 1 87 ? -14.325 19.212 13.955 1.00 95.38 87 LYS A CA 1
ATOM 689 C C . LYS A 1 87 ? -15.797 19.130 14.295 1.00 95.38 87 LYS A C 1
ATOM 691 O O . LYS A 1 87 ? -16.184 19.612 15.350 1.00 95.38 87 LYS A O 1
ATOM 696 N N . PHE A 1 88 ? -16.609 18.534 13.424 1.00 95.12 88 PHE A N 1
ATOM 697 C CA . PHE A 1 88 ? -18.023 18.326 13.715 1.00 95.12 88 PHE A CA 1
ATOM 698 C C . PHE A 1 88 ? -18.200 17.400 14.925 1.00 95.12 88 PHE A C 1
ATOM 700 O O . PHE A 1 88 ? -19.005 17.724 15.794 1.00 95.12 88 PHE A O 1
ATOM 707 N N . ILE A 1 89 ? -17.415 16.318 15.039 1.00 96.62 89 ILE A N 1
ATOM 708 C CA . ILE A 1 89 ? -17.409 15.454 16.234 1.00 96.62 89 ILE A CA 1
ATOM 709 C C . ILE A 1 89 ? -16.985 16.252 17.477 1.00 96.62 89 ILE A C 1
ATOM 711 O O . ILE A 1 89 ? -17.722 16.254 18.459 1.00 96.62 89 ILE A O 1
ATOM 715 N N . ARG A 1 90 ? -15.875 17.007 17.426 1.00 96.00 90 ARG A N 1
ATOM 716 C CA . ARG A 1 90 ? -15.399 17.831 18.555 1.00 96.00 90 ARG A CA 1
ATOM 717 C C . ARG A 1 90 ? -16.419 18.881 18.995 1.00 96.00 90 ARG A C 1
ATOM 719 O O . ARG A 1 90 ? -16.644 19.056 20.188 1.00 96.00 90 ARG A O 1
ATOM 726 N N . PHE A 1 91 ? -17.038 19.568 18.038 1.00 94.06 91 PHE A N 1
ATOM 727 C CA . PHE A 1 91 ? -18.098 20.544 18.280 1.00 94.06 91 PHE A CA 1
ATOM 728 C C . PHE A 1 91 ? -19.309 19.904 18.964 1.00 94.06 91 PHE A C 1
ATOM 730 O O . PHE A 1 91 ? -19.824 20.432 19.948 1.00 94.06 91 PHE A O 1
ATOM 737 N N . ALA A 1 92 ? -19.759 18.760 18.449 1.00 94.12 92 ALA A N 1
ATOM 738 C CA . ALA A 1 92 ? -20.910 18.069 18.997 1.00 94.12 92 ALA A CA 1
ATOM 739 C C . ALA A 1 92 ? -20.624 17.530 20.405 1.00 94.12 92 ALA A C 1
ATOM 741 O O . ALA A 1 92 ? -21.427 17.750 21.307 1.00 94.12 92 ALA A O 1
ATOM 742 N N . GLN A 1 93 ? -19.450 16.930 20.618 1.00 94.50 93 GLN A N 1
ATOM 743 C CA . GLN A 1 93 ? -18.948 16.521 21.929 1.00 94.50 93 GLN A CA 1
ATOM 744 C C . GLN A 1 93 ? -18.985 17.695 22.922 1.00 94.50 93 GLN A C 1
ATOM 746 O O . GLN A 1 93 ? -19.642 17.588 23.954 1.00 94.50 93 GLN A O 1
ATOM 751 N N . TRP A 1 94 ? -18.392 18.844 22.570 1.00 92.94 94 TRP A N 1
ATOM 752 C CA . TRP A 1 94 ? -18.426 20.065 23.388 1.00 92.94 94 TRP A CA 1
ATOM 753 C C . TRP A 1 94 ? -19.858 20.510 23.726 1.00 92.94 94 TRP A C 1
ATOM 755 O O . TRP A 1 94 ? -20.149 20.841 24.877 1.00 92.94 94 TRP A O 1
ATOM 765 N N . ARG A 1 95 ? -20.793 20.475 22.764 1.00 89.75 95 ARG A N 1
ATOM 766 C CA . ARG A 1 95 ? -22.182 20.900 23.010 1.00 89.75 95 ARG A CA 1
ATOM 767 C C . ARG A 1 95 ? -22.959 19.918 23.898 1.00 89.75 95 ARG A C 1
ATOM 769 O O . ARG A 1 95 ? -23.736 20.372 24.740 1.00 89.75 95 ARG A O 1
ATOM 776 N N . ILE A 1 96 ? -22.735 18.608 23.756 1.00 90.00 96 ILE A N 1
ATOM 777 C CA . ILE A 1 96 ? -23.298 17.588 24.658 1.00 90.00 96 ILE A CA 1
ATOM 778 C C . ILE A 1 96 ? -22.699 17.739 26.066 1.00 90.00 96 ILE A C 1
ATOM 780 O O . ILE A 1 96 ? -23.441 17.747 27.044 1.00 90.00 96 ILE A O 1
ATOM 784 N N . GLN A 1 97 ? -21.386 17.966 26.188 1.00 87.38 97 GLN A N 1
ATOM 785 C CA . GLN A 1 97 ? -20.723 18.218 27.474 1.00 87.38 97 GLN A CA 1
ATOM 786 C C . GLN A 1 97 ? -21.280 19.460 28.183 1.00 87.38 97 GLN A C 1
ATOM 788 O O . GLN A 1 97 ? -21.615 19.377 29.361 1.00 87.38 97 GLN A O 1
ATOM 793 N N . LYS A 1 98 ? -21.476 20.580 27.469 1.00 85.81 98 LYS A N 1
ATOM 794 C CA . LYS A 1 98 ? -22.129 21.788 28.013 1.00 85.81 98 LYS A CA 1
ATOM 795 C C . LYS A 1 98 ? -23.605 21.574 28.387 1.00 85.81 98 LYS A C 1
ATOM 797 O O . LYS A 1 98 ? -24.132 22.332 29.193 1.00 85.81 98 LYS A O 1
ATOM 802 N N . THR A 1 99 ? -24.264 20.555 27.831 1.00 86.88 99 THR A N 1
ATOM 803 C CA . THR A 1 99 ? -25.629 20.138 28.213 1.00 86.88 99 THR A CA 1
ATOM 804 C C . THR A 1 99 ? -25.623 19.161 29.405 1.00 86.88 99 THR A C 1
ATOM 806 O O . THR A 1 99 ? -26.637 18.994 30.075 1.00 86.88 99 THR A O 1
ATOM 809 N N . GLY A 1 100 ? -24.486 18.521 29.696 1.00 86.12 100 GLY A N 1
ATOM 810 C CA . GLY A 1 100 ? -24.305 17.528 30.761 1.00 86.12 100 GLY A CA 1
ATOM 811 C C . GLY A 1 100 ? -24.766 16.111 30.396 1.00 86.12 100 GLY A C 1
ATOM 812 O O . GLY A 1 100 ? -24.253 15.146 30.953 1.00 86.12 100 GLY A O 1
ATOM 813 N N . TYR A 1 101 ? -25.680 15.974 29.434 1.00 90.12 101 TYR A N 1
ATOM 814 C CA . TYR A 1 101 ? -26.218 14.707 28.934 1.00 90.12 101 TYR A CA 1
ATOM 815 C C . TYR A 1 101 ? -26.682 14.845 27.478 1.00 90.12 101 TYR A C 1
ATOM 817 O O . TYR A 1 101 ? -26.927 15.951 26.993 1.00 90.12 101 TYR A O 1
ATOM 825 N N . GLY A 1 102 ? -26.821 13.716 26.782 1.00 93.38 102 GLY A N 1
ATOM 826 C CA . GLY A 1 102 ? -27.347 13.652 25.421 1.00 93.38 102 GLY A CA 1
ATOM 827 C C . GLY A 1 102 ? -26.667 12.603 24.541 1.00 93.38 102 GLY A C 1
ATOM 828 O O . GLY A 1 102 ? -25.896 11.770 25.014 1.00 93.38 102 GLY A O 1
ATOM 829 N N . VAL A 1 103 ? -26.970 12.640 23.243 1.00 95.38 103 VAL A N 1
ATOM 830 C CA . VAL A 1 103 ? -26.482 11.680 22.243 1.00 95.38 103 VAL A CA 1
ATOM 831 C C . VAL A 1 103 ? -25.878 12.404 21.043 1.00 95.38 103 VAL A C 1
ATOM 833 O O . VAL A 1 103 ? -26.497 13.290 20.455 1.00 95.38 103 VAL A O 1
ATOM 836 N N . LEU A 1 104 ? -24.688 11.974 20.636 1.00 95.44 104 LEU A N 1
ATOM 837 C CA . LEU A 1 104 ? -24.049 12.338 19.376 1.00 95.44 104 LEU A CA 1
ATOM 838 C C . LEU A 1 104 ? -24.056 11.120 18.446 1.00 95.44 104 LEU A C 1
ATOM 840 O O . LEU A 1 104 ? -23.526 10.082 18.820 1.00 95.44 104 LEU A O 1
ATOM 844 N N . ALA A 1 105 ? -24.624 11.233 17.244 1.00 97.44 105 ALA A N 1
ATOM 845 C CA . ALA A 1 105 ? -24.711 10.137 16.276 1.00 97.44 105 ALA A CA 1
ATOM 846 C C . ALA A 1 105 ? -24.346 10.598 14.853 1.00 97.44 105 ALA A C 1
ATOM 848 O O . ALA A 1 105 ? -25.156 11.229 14.170 1.00 97.44 105 ALA A O 1
ATOM 849 N N . PHE A 1 106 ? -23.143 10.265 14.376 1.00 98.19 106 PHE A N 1
ATOM 850 C CA . PHE A 1 106 ? -22.689 10.627 13.027 1.00 98.19 106 PHE A CA 1
ATOM 851 C C . PHE A 1 106 ? -22.274 9.420 12.194 1.00 98.19 106 PHE A C 1
ATOM 853 O O . PHE A 1 106 ? -21.526 8.561 12.660 1.00 98.19 106 PHE A O 1
ATOM 860 N N . ILE A 1 107 ? -22.660 9.434 10.915 1.00 97.81 107 ILE A N 1
ATOM 861 C CA . ILE A 1 107 ? -21.965 8.658 9.884 1.00 97.81 107 ILE A CA 1
ATOM 862 C C . ILE A 1 107 ? -20.762 9.464 9.387 1.00 97.81 107 ILE A C 1
ATOM 864 O O . ILE A 1 107 ? -20.898 10.603 8.940 1.00 97.81 107 ILE A O 1
ATOM 868 N N . SER A 1 108 ? -19.563 8.905 9.506 1.00 97.12 108 SER A N 1
ATOM 869 C CA . SER A 1 108 ? -18.315 9.611 9.207 1.00 97.12 108 SER A CA 1
ATOM 870 C C . SER A 1 108 ? -17.261 8.692 8.591 1.00 97.12 108 SER A C 1
ATOM 872 O O . SER A 1 108 ? -17.419 7.475 8.577 1.00 97.12 108 SER A O 1
ATOM 874 N N . ASN A 1 109 ? -16.178 9.268 8.064 1.00 96.00 109 ASN A N 1
ATOM 875 C CA . ASN A 1 109 ? -15.017 8.513 7.592 1.00 96.00 109 ASN A CA 1
ATOM 876 C C . ASN A 1 109 ? -14.434 7.665 8.737 1.00 96.00 109 ASN A C 1
ATOM 878 O O . ASN A 1 109 ? -13.951 8.222 9.720 1.00 96.00 109 ASN A O 1
ATOM 882 N N . HIS A 1 110 ? -14.407 6.339 8.587 1.00 95.56 110 HIS A N 1
ATOM 883 C CA . HIS A 1 110 ? -13.993 5.406 9.644 1.00 95.56 110 HIS A CA 1
ATOM 884 C C . HIS A 1 110 ? -12.493 5.459 9.996 1.00 95.56 110 HIS A C 1
ATOM 886 O O . HIS A 1 110 ? -12.029 4.776 10.902 1.00 95.56 110 HIS A O 1
ATOM 892 N N . GLY A 1 111 ? -11.700 6.291 9.309 1.00 92.56 111 GLY A N 1
ATOM 893 C CA . GLY A 1 111 ? -10.261 6.401 9.545 1.00 92.56 111 GLY A CA 1
ATOM 894 C C . GLY A 1 111 ? -9.877 6.834 10.965 1.00 92.56 111 GLY A C 1
ATOM 895 O O . GLY A 1 111 ? -8.732 6.625 11.352 1.00 92.56 111 GLY A O 1
ATOM 896 N N . TYR A 1 112 ? -10.795 7.406 11.754 1.00 94.69 112 TYR A N 1
ATOM 897 C CA . TYR A 1 112 ? -10.537 7.708 13.165 1.00 94.69 112 TYR A CA 1
ATOM 898 C C . TYR A 1 112 ? -10.583 6.476 14.080 1.00 94.69 112 TYR A C 1
ATOM 900 O O . TYR A 1 112 ? -10.157 6.598 15.225 1.00 94.69 112 TYR A O 1
ATOM 908 N N . LEU A 1 113 ? -11.064 5.310 13.626 1.00 95.44 113 LEU A N 1
ATOM 909 C CA . LEU A 1 113 ? -11.191 4.115 14.469 1.00 95.44 113 LEU A CA 1
ATOM 910 C C . LEU A 1 113 ? -9.840 3.443 14.759 1.00 95.44 113 LEU A C 1
ATOM 912 O O . LEU A 1 113 ? -9.595 3.024 15.892 1.00 95.44 113 LEU A O 1
ATOM 916 N N . ASP A 1 114 ? -8.959 3.377 13.752 1.00 89.56 114 ASP A N 1
ATOM 917 C CA . ASP A 1 114 ? -7.700 2.621 13.796 1.00 89.56 114 ASP A CA 1
ATOM 918 C C . ASP A 1 114 ? -6.425 3.478 13.665 1.00 89.56 114 ASP A C 1
ATOM 920 O O . ASP A 1 114 ? -5.367 3.113 14.176 1.00 89.56 114 ASP A O 1
ATOM 924 N N . ASN A 1 115 ? -6.493 4.643 13.013 1.00 87.25 115 ASN A N 1
ATOM 925 C CA . ASN A 1 115 ? -5.299 5.422 12.679 1.00 87.25 115 ASN A CA 1
ATOM 926 C C . ASN A 1 115 ? -4.606 6.014 13.935 1.00 87.25 115 ASN A C 1
ATOM 928 O O . ASN A 1 115 ? -5.283 6.644 14.759 1.00 87.25 115 ASN A O 1
ATOM 932 N N . PRO A 1 116 ? -3.266 5.897 14.078 1.00 83.88 116 PRO A N 1
ATOM 933 C CA . PRO A 1 116 ? -2.522 6.420 15.231 1.00 83.88 116 PRO A CA 1
ATOM 934 C C . PRO A 1 116 ? -2.743 7.909 15.530 1.00 83.88 116 PRO A C 1
ATOM 936 O O . PRO A 1 116 ? -2.816 8.286 16.698 1.00 83.88 116 PRO A O 1
ATOM 939 N N . THR A 1 117 ? -2.932 8.739 14.496 1.00 88.94 117 THR A N 1
ATOM 940 C CA . THR A 1 117 ? -3.094 10.208 14.604 1.00 88.94 117 THR A CA 1
ATOM 941 C C . THR A 1 117 ? -4.331 10.623 15.414 1.00 88.94 117 THR A C 1
ATOM 943 O O . THR A 1 117 ? -4.423 11.756 15.871 1.00 88.94 117 THR A O 1
ATOM 946 N N . PHE A 1 118 ? -5.299 9.719 15.588 1.00 94.06 118 PHE A N 1
ATOM 947 C CA . PHE A 1 118 ? -6.586 9.995 16.232 1.00 94.06 118 PHE A CA 1
ATOM 948 C C . PHE A 1 118 ? -6.689 9.403 17.648 1.00 94.06 118 PHE A C 1
ATOM 950 O O . PHE A 1 118 ? -7.771 9.405 18.227 1.00 94.06 118 PHE A O 1
ATOM 957 N N . ARG A 1 119 ? -5.594 8.897 18.235 1.00 92.12 119 ARG A N 1
ATOM 958 C CA . ARG A 1 119 ? -5.640 8.277 19.574 1.00 92.12 119 ARG A CA 1
ATOM 959 C C . ARG A 1 119 ? -6.091 9.236 20.683 1.00 92.12 119 ARG A C 1
ATOM 961 O O . ARG A 1 119 ? -6.915 8.839 21.495 1.00 92.12 119 ARG A O 1
ATOM 968 N N . GLY A 1 120 ? -5.672 10.503 20.630 1.00 93.75 120 GLY A N 1
ATOM 969 C CA . GLY A 1 120 ? -6.153 11.552 21.541 1.00 93.75 120 GLY A CA 1
ATOM 970 C C . GLY A 1 120 ? -7.648 11.848 21.395 1.00 93.75 120 GLY A C 1
ATOM 971 O O . GLY A 1 120 ? -8.374 11.957 22.377 1.00 93.75 120 GLY A O 1
ATOM 972 N N . MET A 1 121 ? -8.148 11.872 20.154 1.00 95.81 121 MET A N 1
ATOM 973 C CA . MET A 1 121 ? -9.587 11.954 19.874 1.00 95.81 121 MET A CA 1
ATOM 974 C C . MET A 1 121 ? -10.351 10.755 20.457 1.00 95.81 121 MET A C 1
ATOM 976 O O . MET A 1 121 ? -11.402 10.949 21.060 1.00 95.81 121 MET A O 1
ATOM 980 N N . ARG A 1 122 ? -9.845 9.524 20.297 1.00 96.44 122 ARG A N 1
ATOM 981 C CA . ARG A 1 122 ? -10.496 8.316 20.837 1.00 96.44 122 ARG A CA 1
ATOM 982 C C . ARG A 1 122 ? -10.514 8.310 22.368 1.00 96.44 122 ARG A C 1
ATOM 984 O O . ARG A 1 122 ? -11.574 8.072 22.937 1.00 96.44 122 ARG A O 1
ATOM 991 N N . GLN A 1 123 ? -9.398 8.657 23.012 1.00 95.62 123 GLN A N 1
ATOM 992 C CA . GLN A 1 123 ? -9.318 8.849 24.463 1.00 95.62 123 GLN A CA 1
ATOM 993 C C . GLN A 1 123 ? -10.334 9.891 24.949 1.00 95.62 123 GLN A C 1
ATOM 995 O O . GLN A 1 123 ? -11.193 9.571 25.764 1.00 95.62 123 GLN A O 1
ATOM 1000 N N . SER A 1 124 ? -10.329 11.093 24.370 1.00 95.06 124 SER A N 1
ATOM 1001 C CA . SER A 1 124 ? -11.268 12.156 24.740 1.00 95.06 124 SER A CA 1
ATOM 1002 C C . SER A 1 124 ? -12.738 11.752 24.554 1.00 95.06 124 SER A C 1
ATOM 1004 O O . SER A 1 124 ? -13.589 12.112 25.368 1.00 95.06 124 SER A O 1
ATOM 1006 N N . LEU A 1 125 ? -13.072 10.977 23.516 1.00 95.62 125 LEU A N 1
ATOM 1007 C CA . LEU A 1 125 ? -14.429 10.452 23.329 1.00 95.62 125 LEU A CA 1
ATOM 1008 C C . LEU A 1 125 ? -14.808 9.434 24.421 1.00 95.62 125 LEU A C 1
ATOM 1010 O O . LEU A 1 125 ? -15.947 9.468 24.886 1.00 95.62 125 LEU A O 1
ATOM 1014 N N . MET A 1 126 ? -13.869 8.591 24.874 1.00 94.44 126 MET A N 1
ATOM 1015 C CA . MET A 1 126 ? -14.063 7.674 26.012 1.00 94.44 126 MET A CA 1
ATOM 1016 C C . MET A 1 126 ? -14.165 8.384 27.366 1.00 94.44 126 MET A C 1
ATOM 1018 O O . MET A 1 126 ? -14.908 7.932 28.224 1.00 94.44 126 MET A O 1
ATOM 1022 N N . GLU A 1 127 ? -13.439 9.481 27.571 1.00 90.62 127 GLU A N 1
ATOM 1023 C CA . GLU A 1 127 ? -13.467 10.256 28.824 1.00 90.62 127 GLU A CA 1
ATOM 1024 C C . GLU A 1 127 ? -14.738 11.120 28.957 1.00 90.62 127 GLU A C 1
ATOM 1026 O O . GLU A 1 127 ? -15.111 11.540 30.052 1.00 90.62 127 GLU A O 1
ATOM 1031 N N . SER A 1 128 ? -15.424 11.391 27.841 1.00 89.56 128 SER A N 1
ATOM 1032 C CA . SER A 1 128 ? -16.584 12.294 27.787 1.00 89.56 128 SER A CA 1
ATOM 1033 C C . SER A 1 128 ? -17.946 11.592 27.673 1.00 89.56 128 SER A C 1
ATOM 1035 O O . SER A 1 128 ? -18.968 12.229 27.968 1.00 89.56 128 SER A O 1
ATOM 1037 N N . SER A 1 129 ? -17.959 10.305 27.308 1.00 91.88 129 SER A N 1
ATOM 1038 C CA . SER A 1 129 ? -19.150 9.471 27.063 1.00 91.88 129 SER A CA 1
ATOM 1039 C C . SER A 1 129 ? -19.253 8.327 28.080 1.00 91.88 129 SER A C 1
ATOM 1041 O O . SER A 1 129 ? -18.234 7.840 28.549 1.00 91.88 129 SER A O 1
ATOM 1043 N N . ASP A 1 130 ? -20.459 7.839 28.369 1.00 92.50 130 ASP A N 1
ATOM 1044 C CA . ASP A 1 130 ? -20.675 6.634 29.189 1.00 92.50 130 ASP A CA 1
ATOM 1045 C C . ASP A 1 130 ? -20.733 5.364 28.313 1.00 92.50 130 ASP A C 1
ATOM 1047 O O . ASP A 1 130 ? -20.201 4.310 28.670 1.00 92.50 130 ASP A O 1
ATOM 1051 N N . ASP A 1 131 ? -21.336 5.469 27.122 1.00 94.00 131 ASP A N 1
ATOM 1052 C CA . ASP A 1 131 ? -21.382 4.400 26.119 1.00 94.00 131 ASP A CA 1
ATOM 1053 C C . ASP A 1 131 ? -20.906 4.906 24.755 1.00 94.00 131 ASP A C 1
ATOM 1055 O O . ASP A 1 131 ? -21.271 6.003 24.319 1.00 94.00 131 ASP A O 1
ATOM 1059 N N . ILE A 1 132 ? -20.155 4.067 24.040 1.00 96.94 132 ILE A N 1
ATOM 1060 C CA . ILE A 1 132 ? -19.763 4.304 22.649 1.00 96.94 132 ILE A CA 1
ATOM 1061 C C . ILE A 1 132 ? -20.141 3.081 21.822 1.00 96.94 132 ILE A C 1
ATOM 1063 O O . ILE A 1 132 ? -19.753 1.962 22.148 1.00 96.94 132 ILE A O 1
ATOM 1067 N N . TYR A 1 133 ? -20.854 3.302 20.726 1.00 97.56 133 TYR A N 1
ATOM 1068 C CA . TYR A 1 133 ? -21.215 2.281 19.753 1.00 97.56 133 TYR A CA 1
ATOM 1069 C C . TYR A 1 133 ? -20.622 2.656 18.397 1.00 97.56 133 TYR A C 1
ATOM 1071 O O . TYR A 1 133 ? -20.854 3.754 17.889 1.00 97.56 133 TYR A O 1
ATOM 1079 N N . VAL A 1 134 ? -19.863 1.739 17.807 1.00 98.00 134 VAL A N 1
ATOM 1080 C CA . VAL A 1 134 ? -19.246 1.892 16.490 1.00 98.00 134 VAL A CA 1
ATOM 1081 C C . VAL A 1 134 ? -19.740 0.782 15.578 1.00 98.00 134 VAL A C 1
ATOM 1083 O O . VAL A 1 134 ? -19.391 -0.384 15.749 1.00 98.00 134 VAL A O 1
ATOM 1086 N N . LEU A 1 135 ? -20.544 1.152 14.590 1.00 97.62 135 LEU A N 1
ATOM 1087 C CA . LEU A 1 135 ? -20.898 0.282 13.479 1.00 97.62 135 LEU A CA 1
ATOM 1088 C C . LEU A 1 135 ? -19.989 0.643 12.301 1.00 97.62 135 LEU A C 1
ATOM 1090 O O . LEU A 1 135 ? -20.245 1.623 11.598 1.00 97.62 135 LEU A O 1
ATOM 1094 N N . ASP A 1 136 ? -18.905 -0.111 12.117 1.00 97.62 136 ASP A N 1
ATOM 1095 C CA . ASP A 1 136 ? -18.002 0.073 10.981 1.00 97.62 136 ASP A CA 1
ATOM 1096 C C . ASP A 1 136 ? -18.618 -0.570 9.735 1.00 97.62 136 ASP A C 1
ATOM 1098 O O . ASP A 1 136 ? -18.792 -1.790 9.665 1.00 97.62 136 ASP A O 1
ATOM 1102 N N . LEU A 1 137 ? -18.979 0.273 8.767 1.00 97.50 137 LEU A N 1
ATOM 1103 C CA . LEU A 1 137 ? -19.586 -0.121 7.497 1.00 97.50 137 LEU A CA 1
ATOM 1104 C C . LEU A 1 137 ? -18.518 -0.367 6.420 1.00 97.50 137 LEU A C 1
ATOM 1106 O O . LEU A 1 137 ? -18.888 -0.607 5.270 1.00 97.50 137 LEU A O 1
ATOM 1110 N N . HIS A 1 138 ? -17.223 -0.294 6.758 1.00 97.00 138 HIS A N 1
ATOM 1111 C CA . HIS A 1 138 ? -16.085 -0.557 5.868 1.00 97.00 138 HIS A CA 1
ATOM 1112 C C . HIS A 1 138 ? -16.192 0.211 4.541 1.00 97.00 138 HIS A C 1
ATOM 1114 O O . HIS A 1 138 ? -16.522 1.401 4.526 1.00 97.00 138 HIS A O 1
ATOM 1120 N N . GLY A 1 139 ? -15.899 -0.428 3.411 1.00 94.56 139 GLY A N 1
ATOM 1121 C CA . GLY A 1 139 ? -15.966 0.148 2.074 1.00 94.56 139 GLY A CA 1
ATOM 1122 C C . GLY A 1 139 ? -14.742 0.977 1.691 1.00 94.56 139 GLY A C 1
ATOM 1123 O O . GLY A 1 139 ? -14.849 1.869 0.842 1.00 94.56 139 GLY A O 1
ATOM 1124 N N . ASN A 1 140 ? -13.579 0.765 2.315 1.00 94.12 140 ASN A N 1
ATOM 1125 C CA . ASN A 1 140 ? -12.383 1.556 2.035 1.00 94.12 140 ASN A CA 1
ATOM 1126 C C . ASN A 1 140 ? -11.595 1.027 0.827 1.00 94.12 140 ASN A C 1
ATOM 1128 O O . ASN A 1 140 ? -10.569 0.345 0.941 1.00 94.12 140 ASN A O 1
ATOM 1132 N N . SER A 1 141 ? -12.016 1.435 -0.370 1.00 89.50 141 SER A N 1
ATOM 1133 C CA . SER A 1 141 ? -11.328 1.080 -1.617 1.00 89.50 141 SER A CA 1
ATOM 1134 C C . SER A 1 141 ? -9.883 1.615 -1.700 1.00 89.50 141 SER A C 1
ATOM 1136 O O . SER A 1 141 ? -9.113 1.156 -2.546 1.00 89.50 141 SER A O 1
ATOM 1138 N N . LYS A 1 142 ? -9.487 2.585 -0.854 1.00 83.62 142 LYS A N 1
ATOM 1139 C CA . LYS A 1 142 ? -8.096 3.075 -0.743 1.00 83.62 142 LYS A CA 1
ATOM 1140 C C . LYS A 1 142 ? -7.209 2.147 0.085 1.00 83.62 142 LYS A C 1
ATOM 1142 O O . LYS A 1 142 ? -6.069 1.921 -0.317 1.00 83.62 142 LYS A O 1
ATOM 1147 N N . LYS A 1 143 ? -7.726 1.590 1.188 1.00 80.31 143 LYS A N 1
ATOM 1148 C CA . LYS A 1 143 ? -7.095 0.477 1.924 1.00 80.31 143 LYS A CA 1
ATOM 1149 C C . LYS A 1 143 ? -7.162 -0.845 1.133 1.00 80.31 143 LYS A C 1
ATOM 1151 O O . LYS A 1 143 ? -6.382 -1.745 1.419 1.00 80.31 143 LYS A O 1
ATOM 1156 N N . LYS A 1 144 ? -8.022 -0.921 0.103 1.00 83.69 144 LYS A N 1
ATOM 1157 C CA . LYS A 1 144 ? -8.411 -2.148 -0.622 1.00 83.69 144 LYS A CA 1
ATOM 1158 C C . LYS A 1 144 ? -9.048 -3.177 0.316 1.00 83.69 144 LYS A C 1
ATOM 1160 O O . LYS A 1 144 ? -8.708 -4.356 0.273 1.00 83.69 144 LYS A O 1
ATOM 1165 N N . GLU A 1 145 ? -9.937 -2.697 1.178 1.00 87.69 145 GLU A N 1
ATOM 1166 C CA . GLU A 1 145 ? -10.723 -3.564 2.047 1.00 87.69 145 GLU A CA 1
ATOM 1167 C C . GLU A 1 145 ? -11.512 -4.606 1.246 1.00 87.69 145 GLU A C 1
ATOM 1169 O O . GLU A 1 145 ? -11.957 -4.371 0.120 1.00 87.69 145 GLU A O 1
ATOM 1174 N N . LYS A 1 146 ? -11.627 -5.776 1.863 1.00 88.69 146 LYS A N 1
ATOM 1175 C CA . LYS A 1 146 ? -12.386 -6.946 1.443 1.00 88.69 146 LYS A CA 1
ATOM 1176 C C . LYS A 1 146 ? -12.990 -7.543 2.703 1.00 88.69 146 LYS A C 1
ATOM 1178 O O . LYS A 1 146 ? -12.423 -7.387 3.785 1.00 88.69 146 LYS A O 1
ATOM 1183 N N . CYS A 1 147 ? -14.088 -8.260 2.545 1.00 90.25 147 CYS A N 1
ATOM 1184 C CA . CYS A 1 147 ? -14.670 -9.044 3.620 1.00 90.25 147 CYS A CA 1
ATOM 1185 C C . CYS A 1 147 ? -13.666 -10.103 4.136 1.00 90.25 147 CYS A C 1
ATOM 1187 O O . CYS A 1 147 ? -12.767 -10.505 3.388 1.00 90.25 147 CYS A O 1
ATOM 1189 N N . PRO A 1 148 ? -13.814 -10.611 5.376 1.00 87.25 148 PRO A N 1
ATOM 1190 C CA . PRO A 1 148 ? -12.913 -11.621 5.943 1.00 87.25 148 PRO A CA 1
ATOM 1191 C C . PRO A 1 148 ? -12.831 -12.937 5.150 1.00 87.25 148 PRO A C 1
ATOM 1193 O O . PRO A 1 148 ? -11.819 -13.624 5.219 1.00 87.25 148 PRO A O 1
ATOM 1196 N N . ASP A 1 149 ? -13.865 -13.270 4.371 1.00 87.88 149 ASP A N 1
ATOM 1197 C CA . ASP A 1 149 ? -13.920 -14.413 3.444 1.00 87.88 149 ASP A CA 1
ATOM 1198 C C . ASP A 1 149 ? -13.293 -14.115 2.061 1.00 87.88 149 ASP A C 1
ATOM 1200 O O . ASP A 1 149 ? -13.411 -14.900 1.121 1.00 87.88 149 ASP A O 1
ATOM 1204 N N . GLY A 1 150 ? -12.667 -12.946 1.901 1.00 86.12 150 GLY A N 1
ATOM 1205 C CA . GLY A 1 150 ? -12.103 -12.462 0.644 1.00 86.12 150 GLY A CA 1
ATOM 1206 C C . GLY A 1 150 ? -13.114 -11.838 -0.325 1.00 86.12 150 GLY A C 1
ATOM 1207 O O . GLY A 1 150 ? -12.677 -11.336 -1.373 1.00 86.12 150 GLY A O 1
ATOM 1208 N N . SER A 1 151 ? -14.415 -11.825 0.003 1.00 89.19 151 SER A N 1
ATOM 1209 C CA . SER A 1 151 ? -15.458 -11.255 -0.859 1.00 89.19 151 SER A CA 1
ATOM 1210 C C . SER A 1 151 ? -15.353 -9.739 -1.024 1.00 89.19 151 SER A C 1
ATOM 1212 O O . SER A 1 151 ? -14.642 -9.039 -0.293 1.00 89.19 151 SER A O 1
ATOM 1214 N N . GLN A 1 152 ? -16.021 -9.230 -2.063 1.00 92.12 152 GLN A N 1
ATOM 1215 C CA . GLN A 1 152 ? -16.084 -7.799 -2.331 1.00 92.12 152 GLN A CA 1
ATOM 1216 C C . GLN A 1 152 ? -16.835 -7.089 -1.202 1.00 92.12 152 GLN A C 1
ATOM 1218 O O . GLN A 1 152 ? -17.989 -7.399 -0.912 1.00 92.12 152 GLN A O 1
ATOM 1223 N N . ASP A 1 153 ? -16.177 -6.084 -0.633 1.00 95.94 153 ASP A N 1
ATOM 1224 C CA . ASP A 1 153 ? -16.787 -5.145 0.291 1.00 95.94 153 ASP A CA 1
ATOM 1225 C C . ASP A 1 153 ? -17.076 -3.816 -0.424 1.00 95.94 153 ASP A C 1
ATOM 1227 O O . ASP A 1 153 ? -16.226 -3.285 -1.145 1.00 95.94 153 ASP A O 1
ATOM 1231 N N . GLU A 1 154 ? -18.284 -3.282 -0.252 1.00 95.44 154 GLU A N 1
ATOM 1232 C CA . GLU A 1 154 ? -18.723 -2.035 -0.878 1.00 95.44 154 GLU A CA 1
ATOM 1233 C C . GLU A 1 154 ? -19.058 -0.959 0.148 1.00 95.44 154 GLU A C 1
ATOM 1235 O O . GLU A 1 154 ? -19.612 -1.212 1.216 1.00 95.44 154 GLU A O 1
ATOM 1240 N N . ASN A 1 155 ? -18.771 0.285 -0.216 1.00 96.62 155 ASN A N 1
ATOM 1241 C CA . ASN A 1 155 ? -19.142 1.443 0.576 1.00 96.62 155 ASN A CA 1
ATOM 1242 C C . ASN A 1 155 ? -20.644 1.743 0.443 1.00 96.62 155 ASN A C 1
ATOM 1244 O O . ASN A 1 155 ? -21.219 1.594 -0.634 1.00 96.62 155 ASN A O 1
ATOM 1248 N N . VAL A 1 156 ? -21.279 2.219 1.518 1.00 95.38 156 VAL A N 1
ATOM 1249 C CA . VAL A 1 156 ? -22.693 2.645 1.485 1.00 95.38 156 VAL A CA 1
ATOM 1250 C C . VAL A 1 156 ? -22.918 3.956 0.713 1.00 95.38 156 VAL A C 1
ATOM 1252 O O . VAL A 1 156 ? -24.050 4.274 0.351 1.00 95.38 156 VAL A O 1
ATOM 1255 N N . PHE A 1 157 ? -21.847 4.695 0.411 1.00 94.50 157 PHE A N 1
ATOM 1256 C CA . PHE A 1 157 ? -21.832 5.854 -0.481 1.00 94.50 157 PHE A CA 1
ATOM 1257 C C . PHE A 1 157 ? -20.899 5.617 -1.674 1.00 94.50 157 PHE A C 1
ATOM 1259 O O . PHE A 1 157 ? -19.956 4.839 -1.600 1.00 94.50 157 PHE A O 1
ATOM 1266 N N . ASP A 1 158 ? -21.079 6.372 -2.757 1.00 92.62 158 ASP A N 1
ATOM 1267 C CA . ASP A 1 158 ? -20.243 6.281 -3.964 1.00 92.62 158 ASP A CA 1
ATOM 1268 C C . ASP A 1 158 ? -18.885 7.010 -3.795 1.00 92.62 158 ASP A C 1
ATOM 1270 O O . ASP A 1 158 ? -18.546 7.946 -4.524 1.00 92.62 158 ASP A O 1
ATOM 1274 N N . ILE A 1 159 ? -18.113 6.607 -2.776 1.00 93.12 159 ILE A N 1
ATOM 1275 C CA . ILE A 1 159 ? -16.822 7.182 -2.357 1.00 93.12 159 ILE A CA 1
ATOM 1276 C C . ILE A 1 159 ? -15.763 6.092 -2.106 1.00 93.12 159 ILE A C 1
ATOM 1278 O O . ILE A 1 159 ? -16.052 4.902 -2.106 1.00 93.12 159 ILE A O 1
ATOM 1282 N N . GLN A 1 160 ? -14.506 6.501 -1.894 1.00 92.38 160 GLN A N 1
ATOM 1283 C CA . GLN A 1 160 ? -13.358 5.585 -1.752 1.00 92.38 160 GLN A CA 1
ATOM 1284 C C . GLN A 1 160 ? -12.842 5.405 -0.312 1.00 92.38 160 GLN A C 1
ATOM 1286 O O . GLN A 1 160 ? -11.935 4.605 -0.076 1.00 92.38 160 GLN A O 1
ATOM 1291 N N . GLN A 1 161 ? -13.320 6.222 0.628 1.00 92.81 161 GLN A N 1
ATOM 1292 C CA . GLN A 1 161 ? -12.957 6.167 2.045 1.00 92.81 161 GLN A CA 1
ATOM 1293 C C . GLN A 1 161 ? -14.022 5.368 2.776 1.00 92.81 161 GLN A C 1
ATOM 1295 O O . GLN A 1 161 ? -15.198 5.684 2.608 1.00 92.81 161 GLN A O 1
ATOM 1300 N N . GLY A 1 162 ? -13.621 4.398 3.597 1.00 95.44 162 GLY A N 1
ATOM 1301 C CA . GLY A 1 162 ? -14.576 3.643 4.398 1.00 95.44 162 GLY A CA 1
ATOM 1302 C C . GLY A 1 162 ? -15.297 4.525 5.415 1.00 95.44 162 GLY A C 1
ATOM 1303 O O . GLY A 1 162 ? -14.799 5.596 5.787 1.00 95.44 162 GLY A O 1
ATOM 1304 N N . VAL A 1 163 ? -16.488 4.104 5.829 1.00 97.81 163 VAL A N 1
ATOM 1305 C CA . VAL A 1 163 ? -17.369 4.885 6.707 1.00 97.81 163 VAL A CA 1
ATOM 1306 C C . VAL A 1 163 ? -17.893 4.059 7.871 1.00 97.81 163 VAL A C 1
ATOM 1308 O O . VAL A 1 163 ? -18.097 2.859 7.755 1.00 97.81 163 VAL A O 1
ATOM 1311 N N . ALA A 1 164 ? -18.126 4.723 8.997 1.00 98.00 164 ALA A N 1
ATOM 1312 C CA . ALA A 1 164 ? -18.672 4.130 10.206 1.00 98.00 164 ALA A CA 1
ATOM 1313 C C . ALA A 1 164 ? -19.745 5.045 10.798 1.00 98.00 164 ALA A C 1
ATOM 1315 O O . ALA A 1 164 ? -19.657 6.273 10.692 1.00 98.00 164 ALA A O 1
ATOM 1316 N N . ILE A 1 165 ? -20.741 4.443 11.443 1.00 98.00 165 ILE A N 1
ATOM 1317 C CA . ILE A 1 165 ? -21.705 5.147 12.288 1.00 98.00 165 ILE A CA 1
ATOM 1318 C C . ILE A 1 165 ? -21.180 5.082 13.723 1.00 98.00 165 ILE A C 1
ATOM 1320 O O . ILE A 1 165 ? -21.109 4.007 14.316 1.00 98.00 165 ILE A O 1
ATOM 1324 N N . GLY A 1 166 ? -20.791 6.237 14.262 1.00 97.69 166 GLY A N 1
ATOM 1325 C CA . GLY A 1 166 ? -20.392 6.401 15.657 1.00 97.69 166 GLY A CA 1
ATOM 1326 C C . GLY A 1 166 ? -21.521 7.037 16.461 1.00 97.69 166 GLY A C 1
ATOM 1327 O O . GLY A 1 166 ? -21.957 8.142 16.128 1.00 97.69 166 GLY A O 1
ATOM 1328 N N . ILE A 1 167 ? -21.978 6.348 17.508 1.00 97.44 167 ILE A N 1
ATOM 1329 C CA . ILE A 1 167 ? -22.977 6.829 18.467 1.00 97.44 167 ILE A CA 1
ATOM 1330 C C . ILE A 1 167 ? -22.315 6.927 19.842 1.00 97.44 167 ILE A C 1
ATOM 1332 O O . ILE A 1 167 ? -21.817 5.937 20.371 1.00 97.44 167 ILE A O 1
ATOM 1336 N N . PHE A 1 168 ? -22.329 8.121 20.421 1.00 96.50 168 PHE A N 1
ATOM 1337 C CA . PHE A 1 168 ? -21.701 8.461 21.694 1.00 96.50 168 PHE A CA 1
ATOM 1338 C C . PHE A 1 168 ? -22.793 8.960 22.638 1.00 96.50 168 PHE A C 1
ATOM 1340 O O . PHE A 1 168 ? -23.514 9.908 22.309 1.00 96.50 168 PHE A O 1
ATOM 1347 N N . VAL A 1 169 ? -22.954 8.300 23.783 1.00 95.38 169 VAL A N 1
ATOM 1348 C CA . VAL A 1 169 ? -24.042 8.559 24.734 1.00 95.38 169 VAL A CA 1
ATOM 1349 C C . VAL A 1 169 ? -23.463 9.112 26.026 1.00 95.38 169 VAL A C 1
ATOM 1351 O O . VAL A 1 169 ? -22.569 8.505 26.613 1.00 95.38 169 VAL A O 1
ATOM 1354 N N . LYS A 1 170 ? -24.016 10.236 26.489 1.00 92.56 170 LYS A N 1
ATOM 1355 C CA . LYS A 1 170 ? -23.764 10.805 27.812 1.00 92.56 170 LYS A CA 1
ATOM 1356 C C . LYS A 1 170 ? -25.051 10.798 28.635 1.00 92.56 170 LYS A C 1
ATOM 1358 O O . LYS A 1 170 ? -26.050 11.399 28.237 1.00 92.56 170 LYS A O 1
ATOM 1363 N N . ARG A 1 171 ? -25.048 10.114 29.774 1.00 90.12 171 ARG A N 1
ATOM 1364 C CA . ARG A 1 171 ? -26.211 9.924 30.650 1.00 90.12 171 ARG A CA 1
ATOM 1365 C C . ARG A 1 171 ? -26.298 11.054 31.679 1.00 90.12 171 ARG A C 1
ATOM 1367 O O . ARG A 1 171 ? -25.286 11.539 32.177 1.00 90.12 171 ARG A O 1
ATOM 1374 N N . ALA A 1 172 ? -27.515 11.467 32.032 1.00 82.81 172 ALA A N 1
ATOM 1375 C CA . ALA A 1 172 ? -27.720 12.436 33.109 1.00 82.81 172 ALA A CA 1
ATOM 1376 C C . ALA A 1 172 ? -27.290 11.820 34.452 1.00 82.81 172 ALA A C 1
ATOM 1378 O O . ALA A 1 172 ? -27.760 10.742 34.809 1.00 82.81 172 ALA A O 1
ATOM 1379 N N . GLY A 1 173 ? -26.379 12.483 35.169 1.00 69.25 173 GLY A N 1
ATOM 1380 C CA . GLY A 1 173 ? -25.764 11.929 36.382 1.00 69.25 173 GLY A CA 1
ATOM 1381 C C . GLY A 1 173 ? -24.700 10.849 36.132 1.00 69.25 173 GLY A C 1
ATOM 1382 O O . GLY A 1 173 ? -24.187 10.295 37.100 1.00 69.25 173 GLY A O 1
ATOM 1383 N N . GLY A 1 174 ? -24.350 10.564 34.869 1.00 57.12 174 GLY A N 1
ATOM 1384 C CA . GLY A 1 174 ? -23.113 9.856 34.522 1.00 57.12 174 GLY A CA 1
ATOM 1385 C C . GLY A 1 174 ? -21.880 10.670 34.929 1.00 57.12 174 GLY A C 1
ATOM 1386 O O . GLY A 1 174 ? -22.006 11.857 35.242 1.00 57.12 174 GLY A O 1
ATOM 1387 N N . SER A 1 175 ? -20.702 10.035 34.944 1.00 48.44 175 SER A N 1
ATOM 1388 C CA . SER A 1 175 ? -19.496 10.568 35.601 1.00 48.44 175 SER A CA 1
ATOM 1389 C C . SER A 1 175 ? -19.245 12.050 35.282 1.00 48.44 175 SER A C 1
ATOM 1391 O O . SER A 1 175 ? -19.036 12.458 34.128 1.00 48.44 175 SER A O 1
ATOM 1393 N N . ALA A 1 176 ? -19.300 12.873 36.331 1.00 43.03 176 ALA A N 1
ATOM 1394 C CA . ALA A 1 176 ? -18.971 14.283 36.263 1.00 43.03 176 ALA A CA 1
ATOM 1395 C C . ALA A 1 176 ? -17.449 14.413 36.187 1.00 43.03 176 ALA A C 1
ATOM 1397 O O . ALA A 1 176 ? -16.797 14.384 37.223 1.00 43.03 176 ALA A O 1
ATOM 1398 N N . THR A 1 177 ? -16.918 14.552 34.963 1.00 42.28 177 THR A N 1
ATOM 1399 C CA . THR A 1 177 ? -15.492 14.783 34.642 1.00 42.28 177 THR A CA 1
ATOM 1400 C C . THR A 1 177 ? -14.533 13.956 35.501 1.00 42.28 177 THR A C 1
ATOM 1402 O O . THR A 1 177 ? -14.150 14.436 36.572 1.00 42.28 177 THR A O 1
ATOM 1405 N N . PRO A 1 178 ? -14.090 12.770 35.036 1.00 41.00 178 PRO A N 1
ATOM 1406 C CA . PRO A 1 178 ? -13.064 12.010 35.736 1.00 41.00 178 PRO A CA 1
ATOM 1407 C C . PRO A 1 178 ? -11.904 12.934 36.107 1.00 41.00 178 PRO A C 1
ATOM 1409 O O . PRO A 1 178 ? -11.298 13.577 35.242 1.00 41.00 178 PRO A O 1
ATOM 1412 N N . THR A 1 179 ? -11.612 13.047 37.403 1.00 40.28 179 THR A N 1
ATOM 1413 C CA . THR A 1 179 ? -10.344 13.633 37.829 1.00 40.28 179 THR A CA 1
ATOM 1414 C C . THR A 1 179 ? -9.225 12.796 37.211 1.00 40.28 179 THR A C 1
ATOM 1416 O O . THR A 1 179 ? -9.394 11.600 36.972 1.00 40.28 179 THR A O 1
ATOM 1419 N N . ARG A 1 180 ? -8.069 13.408 36.929 1.00 45.41 180 ARG A N 1
ATOM 1420 C CA . ARG A 1 180 ? -6.952 12.741 36.225 1.00 45.41 180 ARG A CA 1
ATOM 1421 C C . ARG A 1 180 ? -6.403 11.483 36.924 1.00 45.41 180 ARG A C 1
ATOM 1423 O O . ARG A 1 180 ? -5.601 10.779 36.322 1.00 45.41 180 ARG A O 1
ATOM 1430 N N . ASP A 1 181 ? -6.862 11.209 38.142 1.00 38.09 181 ASP A N 1
ATOM 1431 C CA . ASP A 1 181 ? -6.483 10.085 38.997 1.00 38.09 181 ASP A CA 1
ATOM 1432 C C . ASP A 1 181 ? -7.573 8.988 39.090 1.00 38.09 181 ASP A C 1
ATOM 1434 O O . ASP A 1 181 ? -7.439 8.051 39.878 1.00 38.09 181 ASP A O 1
ATOM 1438 N N . ALA A 1 182 ? -8.667 9.088 38.321 1.00 36.12 182 ALA A N 1
ATOM 1439 C CA . ALA A 1 182 ? -9.736 8.087 38.309 1.00 36.12 182 ALA A CA 1
ATOM 1440 C C . ALA A 1 182 ? -9.256 6.738 37.739 1.00 36.12 182 ALA A C 1
ATOM 1442 O O . ALA A 1 182 ? -8.571 6.664 36.715 1.00 36.12 182 ALA A O 1
ATOM 1443 N N . CYS A 1 183 ? -9.623 5.646 38.409 1.00 34.88 183 CYS A N 1
ATOM 1444 C CA . CYS A 1 183 ? -9.223 4.295 38.031 1.00 34.88 183 CYS A CA 1
ATOM 1445 C C . CYS A 1 183 ? -9.955 3.793 36.768 1.00 34.88 183 CYS A C 1
ATOM 1447 O O . CYS A 1 183 ? -11.034 4.261 36.409 1.00 34.88 183 CYS A O 1
ATOM 1449 N N . GLN A 1 184 ? -9.379 2.788 36.094 1.00 40.78 184 GLN A N 1
ATOM 1450 C CA . GLN A 1 184 ? -9.867 2.253 34.806 1.00 40.78 184 GLN A CA 1
ATOM 1451 C C . GLN A 1 184 ? -11.319 1.717 34.811 1.00 40.78 184 GLN A C 1
ATOM 1453 O O . GLN A 1 184 ? -11.837 1.384 33.748 1.00 40.78 184 GLN A O 1
ATOM 1458 N N . SER A 1 185 ? -11.985 1.616 35.966 1.00 36.16 185 SER A N 1
ATOM 1459 C CA . SER A 1 185 ? -13.395 1.216 36.067 1.00 36.16 185 SER A CA 1
ATOM 1460 C C . SER A 1 185 ? -14.389 2.276 35.582 1.00 36.16 185 SER A C 1
ATOM 1462 O O . SER A 1 185 ? -15.509 1.908 35.244 1.00 36.16 185 SER A O 1
ATOM 1464 N N . ASP A 1 186 ? -13.987 3.549 35.497 1.00 50.97 186 ASP A N 1
ATOM 1465 C CA . ASP A 1 186 ? -14.878 4.667 35.134 1.00 50.97 186 ASP A CA 1
ATOM 1466 C C . ASP A 1 186 ? -14.862 5.001 33.624 1.00 50.97 186 ASP A C 1
ATOM 1468 O O . ASP A 1 186 ? -15.378 6.033 33.195 1.00 50.97 186 ASP A O 1
ATOM 1472 N N . SER A 1 187 ? -14.251 4.147 32.794 1.00 67.38 187 SER A N 1
ATOM 1473 C CA . SER A 1 187 ? -14.129 4.367 31.343 1.00 67.38 187 SER A CA 1
ATOM 1474 C C . SER A 1 187 ? -15.387 3.973 30.554 1.00 67.38 187 SER A C 1
ATOM 1476 O O . SER A 1 187 ? -16.043 2.984 30.887 1.00 67.38 187 SER A O 1
ATOM 1478 N N . ALA A 1 188 ? -15.669 4.681 29.451 1.00 86.75 188 ALA A N 1
ATOM 1479 C CA . ALA A 1 188 ? -16.792 4.382 28.558 1.00 86.75 188 ALA A CA 1
ATOM 1480 C C . ALA A 1 188 ? -16.870 2.907 28.128 1.00 86.75 188 ALA A C 1
ATOM 1482 O O . ALA A 1 188 ? -15.878 2.308 27.698 1.00 86.75 188 ALA A O 1
ATOM 1483 N N . THR A 1 189 ? -18.083 2.347 28.107 1.00 93.50 189 THR A N 1
ATOM 1484 C CA . THR A 1 189 ? -18.317 1.022 27.514 1.00 93.50 189 THR A CA 1
ATOM 1485 C C . THR A 1 189 ? -18.311 1.132 25.990 1.00 93.50 189 THR A C 1
ATOM 1487 O O . THR A 1 189 ? -19.309 1.530 25.382 1.00 93.50 189 THR A O 1
ATOM 1490 N N . VAL A 1 190 ? -17.189 0.763 25.365 1.00 95.75 190 VAL A N 1
ATOM 1491 C CA . VAL A 1 190 ? -17.016 0.802 23.905 1.00 95.75 190 VAL A CA 1
ATOM 1492 C C . VAL A 1 190 ? -17.438 -0.524 23.267 1.00 95.75 190 VAL A C 1
ATOM 1494 O O . VAL A 1 190 ? -16.955 -1.598 23.624 1.00 95.75 190 VAL A O 1
ATOM 1497 N N . ARG A 1 191 ? -18.348 -0.447 22.297 1.00 96.38 191 ARG A N 1
ATOM 1498 C CA . ARG A 1 191 ? -18.945 -1.575 21.576 1.00 96.38 191 ARG A CA 1
ATOM 1499 C C . ARG A 1 191 ? -18.781 -1.400 20.074 1.00 96.38 191 ARG A C 1
ATOM 1501 O O . ARG A 1 191 ? -18.971 -0.306 19.550 1.00 96.38 191 ARG A O 1
ATOM 1508 N N . HIS A 1 192 ? -18.455 -2.488 19.385 1.00 97.25 192 HIS A N 1
ATOM 1509 C CA . HIS A 1 192 ? -18.162 -2.486 17.957 1.00 97.25 192 HIS A CA 1
ATOM 1510 C C . HIS A 1 192 ? -18.915 -3.588 17.200 1.00 97.25 192 HIS A C 1
ATOM 1512 O O . HIS A 1 192 ? -19.017 -4.716 17.686 1.00 97.25 192 HIS A O 1
ATOM 1518 N N . ILE A 1 193 ? -19.368 -3.284 15.982 1.00 95.88 193 ILE A N 1
ATOM 1519 C CA . ILE A 1 193 ? -19.840 -4.252 14.980 1.00 95.88 193 ILE A CA 1
ATOM 1520 C C . ILE A 1 193 ? -19.133 -3.975 13.652 1.00 95.88 193 ILE A C 1
ATOM 1522 O O . ILE A 1 193 ? -19.072 -2.833 13.202 1.00 95.88 193 ILE A O 1
ATOM 1526 N N . HIS A 1 194 ? -18.636 -5.032 13.006 1.00 95.19 194 HIS A N 1
ATOM 1527 C CA . HIS A 1 194 ? -18.251 -4.980 11.596 1.00 95.19 194 HIS A CA 1
ATOM 1528 C C . HIS A 1 194 ? -19.465 -5.310 10.728 1.00 95.19 194 HIS A C 1
ATOM 1530 O O . HIS A 1 194 ? -20.045 -6.384 10.889 1.00 95.19 194 HIS A O 1
ATOM 1536 N N . LEU A 1 195 ? -19.797 -4.450 9.768 1.00 95.62 195 LEU A N 1
ATOM 1537 C CA . LEU A 1 195 ? -20.766 -4.754 8.722 1.00 95.62 195 LEU A CA 1
ATOM 1538 C C . LEU A 1 195 ? -20.056 -4.797 7.366 1.00 95.62 195 LEU A C 1
ATOM 1540 O O . LEU A 1 195 ? -19.870 -3.777 6.703 1.00 95.62 195 LEU A O 1
ATOM 1544 N N . TRP A 1 196 ? -19.642 -6.003 6.986 1.00 95.50 196 TRP A N 1
ATOM 1545 C CA . TRP A 1 196 ? -19.002 -6.327 5.710 1.00 95.50 196 TRP A CA 1
ATOM 1546 C C . TRP A 1 196 ? -20.037 -6.660 4.618 1.00 95.50 196 TRP A C 1
ATOM 1548 O O . TRP A 1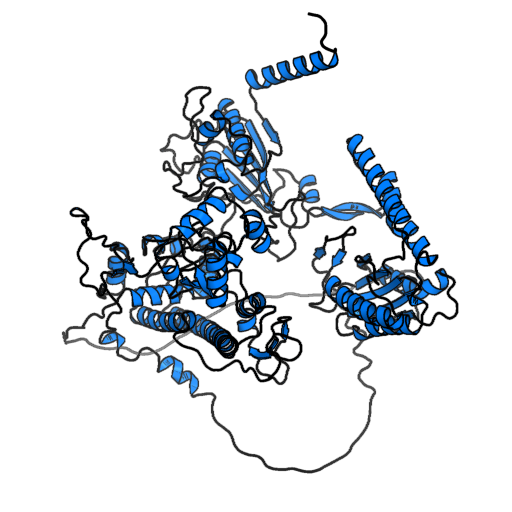 196 ? -21.169 -7.038 4.921 1.00 95.50 196 TRP A O 1
ATOM 1558 N N . GLY A 1 197 ? -19.648 -6.554 3.346 1.00 95.12 197 GLY A N 1
ATOM 1559 C CA . GLY A 1 197 ? -20.389 -7.060 2.184 1.00 95.12 197 GLY A CA 1
ATOM 1560 C C . GLY A 1 197 ? -20.759 -6.005 1.138 1.00 95.12 197 GLY A C 1
ATOM 1561 O O . GLY A 1 197 ? -20.227 -4.895 1.108 1.00 95.12 197 GLY A O 1
ATOM 1562 N N . LEU A 1 198 ? -21.704 -6.354 0.263 1.00 95.88 198 LEU A N 1
ATOM 1563 C CA . LEU A 1 198 ? -22.224 -5.458 -0.776 1.00 95.88 198 LEU A CA 1
ATOM 1564 C C . LEU A 1 198 ? -23.183 -4.407 -0.195 1.00 95.88 198 LEU A C 1
ATOM 1566 O O . LEU A 1 198 ? -23.873 -4.659 0.799 1.00 95.88 198 LEU A O 1
ATOM 1570 N N . ARG A 1 199 ? -23.273 -3.242 -0.846 1.00 95.31 199 ARG A N 1
ATOM 1571 C CA . ARG A 1 199 ? -24.105 -2.110 -0.403 1.00 95.31 199 ARG A CA 1
ATOM 1572 C C . ARG A 1 199 ? -25.583 -2.498 -0.346 1.00 95.31 199 ARG A C 1
ATOM 1574 O O . ARG A 1 199 ? -26.226 -2.356 0.692 1.00 95.31 199 ARG A O 1
ATOM 1581 N N . GLU A 1 200 ? -26.098 -3.029 -1.451 1.00 94.38 200 GLU A N 1
ATOM 1582 C CA . GLU A 1 200 ? -27.492 -3.446 -1.623 1.00 94.38 200 GLU A CA 1
ATOM 1583 C C . GLU A 1 200 ? -27.562 -4.739 -2.439 1.00 94.38 200 GLU A C 1
ATOM 1585 O O . GLU A 1 200 ? -27.103 -4.786 -3.581 1.00 94.38 200 GLU A O 1
ATOM 1590 N N . VAL A 1 201 ? -28.202 -5.775 -1.895 1.00 91.69 201 VAL A N 1
ATOM 1591 C CA . VAL A 1 201 ? -28.483 -7.022 -2.617 1.00 91.69 201 VAL A CA 1
ATOM 1592 C C . VAL A 1 201 ? -29.987 -7.148 -2.804 1.00 91.69 201 VAL A C 1
ATOM 1594 O O . VAL A 1 201 ? -30.755 -7.129 -1.842 1.00 91.69 201 VAL A O 1
ATOM 1597 N N . PHE A 1 202 ? -30.414 -7.278 -4.058 1.00 90.62 202 PHE A N 1
ATOM 1598 C CA . PHE A 1 202 ? -31.827 -7.290 -4.415 1.00 90.62 202 PHE A CA 1
ATOM 1599 C C . PHE A 1 202 ? -32.279 -8.637 -4.976 1.00 90.62 202 PHE A C 1
ATOM 1601 O O . PHE A 1 202 ? -31.882 -9.019 -6.080 1.00 90.62 202 PHE A O 1
ATOM 1608 N N . GLY A 1 203 ? -33.175 -9.301 -4.253 1.00 86.75 203 GLY A N 1
ATOM 1609 C CA . GLY A 1 203 ? -33.943 -10.442 -4.729 1.00 86.75 203 GLY A CA 1
ATOM 1610 C C . GLY A 1 203 ? -35.253 -10.036 -5.410 1.00 86.75 203 GLY A C 1
ATOM 1611 O O . GLY A 1 203 ? -35.506 -8.867 -5.731 1.00 86.75 203 GLY A O 1
ATOM 1612 N N . LYS A 1 204 ? -36.113 -11.035 -5.618 1.00 86.38 204 LYS A N 1
ATOM 1613 C CA . LYS A 1 204 ? -37.508 -10.854 -6.025 1.00 86.38 204 LYS A CA 1
ATOM 1614 C C . LYS A 1 204 ? -38.434 -11.311 -4.902 1.00 86.38 204 LYS A C 1
ATOM 1616 O O . LYS A 1 204 ? -38.152 -12.315 -4.256 1.00 86.38 204 LYS A O 1
ATOM 1621 N N . ASN A 1 205 ? -39.547 -10.614 -4.716 1.00 80.25 205 ASN A N 1
ATOM 1622 C CA . ASN A 1 205 ? -40.619 -11.062 -3.829 1.00 80.25 205 ASN A CA 1
ATOM 1623 C C . ASN A 1 205 ? -41.584 -12.039 -4.532 1.00 80.25 205 ASN A C 1
ATOM 1625 O O . ASN A 1 205 ? -41.468 -12.277 -5.734 1.00 80.25 205 ASN A O 1
ATOM 1629 N N . PHE A 1 206 ? -42.587 -12.545 -3.802 1.00 75.44 206 PHE A N 1
ATOM 1630 C CA . PHE A 1 206 ? -43.644 -13.439 -4.316 1.00 75.44 206 PHE A CA 1
ATOM 1631 C C . PHE A 1 206 ? -44.450 -12.895 -5.519 1.00 75.44 206 PHE A C 1
ATOM 1633 O O . PHE A 1 206 ? -45.230 -13.629 -6.119 1.00 75.44 206 PHE A O 1
ATOM 1640 N N . HIS A 1 207 ? -44.278 -11.622 -5.889 1.00 82.25 207 HIS A N 1
ATOM 1641 C CA . HIS A 1 207 ? -44.912 -10.979 -7.042 1.00 82.25 207 HIS A CA 1
ATOM 1642 C C . HIS A 1 207 ? -43.895 -10.549 -8.118 1.00 82.25 207 HIS A C 1
ATOM 1644 O O . HIS A 1 207 ? -44.149 -9.592 -8.854 1.00 82.25 207 HIS A O 1
ATOM 1650 N N . ASP A 1 208 ? -42.730 -11.206 -8.178 1.00 79.31 208 ASP A N 1
ATOM 1651 C CA . ASP A 1 208 ? -41.624 -10.923 -9.110 1.00 79.31 208 ASP A CA 1
ATOM 1652 C C . ASP A 1 208 ? -41.031 -9.496 -8.999 1.00 79.31 208 ASP A C 1
ATOM 1654 O O . ASP A 1 208 ? -40.250 -9.057 -9.850 1.00 79.31 208 ASP A O 1
ATOM 1658 N N . GLN A 1 209 ? -41.365 -8.738 -7.947 1.00 77.50 209 GLN A N 1
ATOM 1659 C CA . GLN A 1 209 ? -40.910 -7.354 -7.793 1.00 77.50 209 GLN A CA 1
ATOM 1660 C C . GLN A 1 209 ? -39.548 -7.306 -7.101 1.00 77.50 209 GLN A C 1
ATOM 1662 O O . GLN A 1 209 ? -39.326 -7.985 -6.100 1.00 77.50 209 GLN A O 1
ATOM 1667 N N . LYS A 1 210 ? -38.648 -6.463 -7.628 1.00 86.75 210 LYS A N 1
ATOM 1668 C CA . LYS A 1 210 ? -37.321 -6.196 -7.057 1.00 86.75 210 LYS A CA 1
ATOM 1669 C C . LYS A 1 210 ? -37.471 -5.695 -5.613 1.00 86.75 210 LYS A C 1
ATOM 1671 O O . LYS A 1 210 ? -37.992 -4.600 -5.411 1.00 86.75 210 LYS A O 1
ATOM 1676 N N . GLN A 1 211 ? -36.990 -6.474 -4.649 1.00 85.88 211 GLN A N 1
ATOM 1677 C CA . GLN A 1 211 ? -36.999 -6.161 -3.218 1.00 85.88 211 GLN A CA 1
ATOM 1678 C C . GLN A 1 211 ? -35.558 -6.192 -2.695 1.00 85.88 211 GLN A C 1
ATOM 1680 O O . GLN A 1 211 ? -34.753 -6.983 -3.179 1.00 85.88 211 GLN A O 1
ATOM 1685 N N . LEU A 1 212 ? -35.214 -5.313 -1.753 1.00 88.56 212 LEU A N 1
ATOM 1686 C CA . LEU A 1 212 ? -33.952 -5.393 -1.015 1.00 88.56 212 LEU A CA 1
ATOM 1687 C C . LEU A 1 212 ? -34.034 -6.602 -0.071 1.00 88.56 212 LEU A C 1
ATOM 1689 O O . LEU A 1 212 ? -35.009 -6.718 0.665 1.00 88.56 212 LEU A O 1
ATOM 1693 N N . THR A 1 213 ? -33.080 -7.528 -0.163 1.00 87.88 213 THR A N 1
ATOM 1694 C CA . THR A 1 213 ? -33.130 -8.818 0.556 1.00 87.88 213 THR A CA 1
ATOM 1695 C C . THR A 1 213 ? -31.863 -9.143 1.340 1.00 87.88 213 THR A C 1
ATOM 1697 O O . THR A 1 213 ? -31.871 -10.102 2.101 1.00 87.88 213 THR A O 1
ATOM 1700 N N . ALA A 1 214 ? -30.759 -8.432 1.095 1.00 90.38 214 ALA A N 1
ATOM 1701 C CA . ALA A 1 214 ? -29.506 -8.558 1.838 1.00 90.38 214 ALA A CA 1
ATOM 1702 C C . ALA A 1 214 ? -28.587 -7.347 1.556 1.00 90.38 214 ALA A C 1
ATOM 1704 O O . ALA A 1 214 ? -28.953 -6.408 0.838 1.00 90.38 214 ALA A O 1
ATOM 1705 N N . GLY A 1 215 ? -27.367 -7.385 2.093 1.00 93.06 215 GLY A N 1
ATOM 1706 C CA . GLY A 1 215 ? -26.389 -6.300 2.000 1.00 93.06 215 GLY A CA 1
ATOM 1707 C C . GLY A 1 215 ? -26.564 -5.257 3.103 1.00 93.06 215 GLY A C 1
ATOM 1708 O O . GLY A 1 215 ? -27.507 -5.318 3.898 1.00 93.06 215 GLY A O 1
ATOM 1709 N N . LYS A 1 216 ? -25.639 -4.293 3.148 1.00 95.81 216 LYS A N 1
ATOM 1710 C CA . LYS A 1 216 ? -25.525 -3.316 4.243 1.00 95.81 216 LYS A CA 1
ATOM 1711 C C . LYS A 1 216 ? -26.816 -2.526 4.453 1.00 95.81 216 LYS A C 1
ATOM 1713 O O . LYS A 1 216 ? -27.260 -2.391 5.588 1.00 95.81 216 LYS A O 1
ATOM 1718 N N . SER A 1 217 ? -27.462 -2.081 3.373 1.00 94.00 217 SER A N 1
ATOM 1719 C CA . SER A 1 217 ? -28.743 -1.371 3.460 1.00 94.00 217 SER A CA 1
ATOM 1720 C C . SER A 1 217 ? -29.861 -2.224 4.075 1.00 94.00 217 SER A C 1
ATOM 1722 O O . SER A 1 217 ? -30.627 -1.691 4.866 1.00 94.00 217 SER A O 1
ATOM 1724 N N . SER A 1 218 ? -29.963 -3.526 3.761 1.00 93.69 218 SER A N 1
ATOM 1725 C CA . SER A 1 218 ? -31.021 -4.393 4.328 1.00 93.69 218 SER A CA 1
ATOM 1726 C C . SER A 1 218 ? -30.819 -4.554 5.831 1.00 93.69 218 SER A C 1
ATOM 1728 O O . SER A 1 218 ? -31.724 -4.287 6.615 1.00 93.69 218 SER A O 1
ATOM 1730 N N . TRP A 1 219 ? -29.578 -4.849 6.236 1.00 94.19 219 TRP A N 1
ATOM 1731 C CA . TRP A 1 219 ? -29.213 -4.950 7.646 1.00 94.19 219 TRP A CA 1
ATOM 1732 C C . TRP A 1 219 ? -29.545 -3.660 8.411 1.00 94.19 219 TRP A C 1
ATOM 1734 O O . TRP A 1 219 ? -30.148 -3.734 9.475 1.00 94.19 219 TRP A O 1
ATOM 1744 N N . LEU A 1 220 ? -29.237 -2.487 7.843 1.00 93.50 220 LEU A N 1
ATOM 1745 C CA . LEU A 1 220 ? -29.545 -1.172 8.428 1.00 93.50 220 LEU A CA 1
ATOM 1746 C C . LEU A 1 220 ? -31.050 -0.838 8.505 1.00 93.50 220 LEU A C 1
ATOM 1748 O O . LEU A 1 220 ? -31.420 0.030 9.291 1.00 93.50 220 LEU A O 1
ATOM 1752 N N . TYR A 1 221 ? -31.910 -1.480 7.707 1.00 92.00 221 TYR A N 1
ATOM 1753 C CA . TYR A 1 221 ? -33.371 -1.362 7.833 1.00 92.00 221 TYR A CA 1
ATOM 1754 C C . TYR A 1 221 ? -33.961 -2.337 8.859 1.00 92.00 221 TYR A C 1
ATOM 1756 O O . TYR A 1 221 ? -35.003 -2.052 9.444 1.00 92.00 221 TYR A O 1
ATOM 1764 N N . GLU A 1 222 ? -33.323 -3.492 9.037 1.00 90.81 222 GLU A N 1
ATOM 1765 C CA . GLU A 1 222 ? -33.802 -4.598 9.872 1.00 90.81 222 GLU A CA 1
ATOM 1766 C C . GLU A 1 222 ? -33.254 -4.556 11.307 1.00 90.81 222 GLU A C 1
ATOM 1768 O O . GLU A 1 222 ? -33.768 -5.264 12.170 1.00 90.81 222 GLU A O 1
ATOM 1773 N N . ASN A 1 223 ? -32.213 -3.754 11.566 1.00 92.81 223 ASN A N 1
ATOM 1774 C CA . ASN A 1 223 ? -31.494 -3.734 12.837 1.00 92.81 223 ASN A CA 1
ATOM 1775 C C . ASN A 1 223 ? -31.421 -2.349 13.472 1.00 92.81 223 ASN A C 1
ATOM 1777 O O . ASN A 1 223 ? -31.297 -1.326 12.799 1.00 92.81 223 ASN A O 1
ATOM 1781 N N . ASP A 1 224 ? -31.386 -2.355 14.800 1.00 90.75 224 ASP A N 1
ATOM 1782 C CA . ASP A 1 224 ? -31.094 -1.190 15.621 1.00 90.75 224 ASP A CA 1
ATOM 1783 C C . ASP A 1 224 ? -30.033 -1.519 16.688 1.00 90.75 224 ASP A C 1
ATOM 1785 O O . ASP A 1 224 ? -29.352 -2.549 16.657 1.00 90.75 224 ASP A O 1
ATOM 1789 N N . ILE A 1 225 ? -29.849 -0.604 17.638 1.00 88.19 225 ILE A N 1
ATOM 1790 C CA . ILE A 1 225 ? -28.843 -0.717 18.696 1.00 88.19 225 ILE A CA 1
ATOM 1791 C C . ILE A 1 225 ? -29.070 -1.914 19.640 1.00 88.19 225 ILE A C 1
ATOM 1793 O O . ILE A 1 225 ? -28.123 -2.350 20.290 1.00 88.19 225 ILE A O 1
ATOM 1797 N N . SER A 1 226 ? -30.290 -2.452 19.709 1.00 88.06 226 SER A N 1
ATOM 1798 C CA . SER A 1 226 ? -30.675 -3.592 20.547 1.00 88.06 226 SER A CA 1
ATOM 1799 C C . SER A 1 226 ? -30.544 -4.949 19.849 1.00 88.06 226 SER A C 1
ATOM 1801 O O . SER A 1 226 ? -30.333 -5.950 20.530 1.00 88.06 226 SER A O 1
ATOM 1803 N N . THR A 1 227 ? -30.621 -4.995 18.513 1.00 86.44 227 THR A N 1
ATOM 1804 C CA . THR A 1 227 ? -30.542 -6.247 17.732 1.00 86.44 227 THR A CA 1
ATOM 1805 C C . THR A 1 227 ? -29.127 -6.576 17.248 1.00 86.44 227 THR A C 1
ATOM 1807 O O . THR A 1 227 ? -28.849 -7.711 16.865 1.00 86.44 227 THR A O 1
ATOM 1810 N N . GLY A 1 228 ? -28.219 -5.596 17.253 1.00 78.12 228 GLY A N 1
ATOM 1811 C CA . GLY A 1 228 ? -26.834 -5.783 16.831 1.00 78.12 228 GLY A CA 1
ATOM 1812 C C . GLY A 1 228 ? -26.034 -6.732 17.736 1.00 78.12 228 GLY A C 1
ATOM 1813 O O . GLY A 1 228 ? -26.020 -6.588 18.958 1.00 78.12 228 GLY A O 1
ATOM 1814 N N . ASN A 1 229 ? -25.275 -7.651 17.129 1.00 88.38 229 ASN A N 1
ATOM 1815 C CA . ASN A 1 229 ? -24.317 -8.526 17.821 1.00 88.38 229 ASN A CA 1
ATOM 1816 C C . ASN A 1 229 ? -23.045 -7.755 18.234 1.00 88.38 229 ASN A C 1
ATOM 1818 O O . ASN A 1 229 ? -21.978 -7.930 17.646 1.00 88.38 229 ASN A O 1
ATOM 1822 N N . TRP A 1 230 ? -23.169 -6.857 19.212 1.00 93.69 230 TRP A N 1
ATOM 1823 C CA . TRP A 1 230 ? -22.086 -5.976 19.656 1.00 93.69 230 TRP A CA 1
ATOM 1824 C C . TRP A 1 230 ? -20.947 -6.724 20.354 1.00 93.69 230 TRP A C 1
ATOM 1826 O O . TRP A 1 230 ? -21.144 -7.359 21.389 1.00 93.69 230 TRP A O 1
ATOM 1836 N N . THR A 1 231 ? -19.723 -6.529 19.867 1.00 94.69 231 THR A N 1
ATOM 1837 C CA . THR A 1 231 ? -18.504 -6.924 20.578 1.00 94.69 231 THR A CA 1
ATOM 1838 C C . THR A 1 231 ? -18.056 -5.777 21.478 1.00 94.69 231 THR A C 1
ATOM 1840 O O . THR A 1 231 ? -17.662 -4.719 20.984 1.00 94.69 231 THR A O 1
ATOM 1843 N N . THR A 1 232 ? -18.082 -5.969 22.798 1.00 94.12 232 THR A N 1
ATOM 1844 C CA . THR A 1 232 ? -17.454 -5.025 23.736 1.00 94.12 232 THR A CA 1
ATOM 1845 C C . THR A 1 232 ? -15.938 -5.099 23.588 1.00 94.12 232 THR A C 1
ATOM 1847 O O . THR A 1 232 ? -15.344 -6.166 23.742 1.00 94.12 232 THR A O 1
ATOM 1850 N N . ILE A 1 233 ? -15.309 -3.963 23.306 1.00 92.38 233 ILE A N 1
ATOM 1851 C CA . ILE A 1 233 ? -13.856 -3.831 23.189 1.00 92.38 233 ILE A CA 1
ATOM 1852 C C . ILE A 1 233 ? -13.303 -3.067 24.392 1.00 92.38 233 ILE A C 1
ATOM 1854 O O . ILE A 1 233 ? -14.002 -2.271 25.015 1.00 92.38 233 ILE A O 1
ATOM 1858 N N . LYS A 1 234 ? -12.031 -3.309 24.721 1.00 89.12 234 LYS A N 1
ATOM 1859 C CA . LYS A 1 234 ? -11.295 -2.581 25.764 1.00 89.12 234 LYS A CA 1
ATOM 1860 C C . LYS A 1 234 ? -10.157 -1.795 25.106 1.00 89.12 234 LYS A C 1
ATOM 1862 O O . LYS A 1 234 ? -9.082 -2.361 24.913 1.00 89.12 234 LYS A O 1
ATOM 1867 N N . PRO A 1 235 ? -10.376 -0.534 24.695 1.00 90.81 235 PRO A N 1
ATOM 1868 C CA . PRO A 1 235 ? -9.319 0.277 24.103 1.00 90.81 235 PRO A CA 1
ATOM 1869 C C . PRO A 1 235 ? -8.211 0.547 25.133 1.00 90.81 235 PRO A C 1
ATOM 1871 O O . PRO A 1 235 ? -8.493 0.962 26.253 1.00 90.81 235 PRO A O 1
ATOM 1874 N N . GLN A 1 236 ? -6.952 0.311 24.758 1.00 85.50 236 GLN A N 1
ATOM 1875 C CA . GLN A 1 236 ? -5.790 0.419 25.651 1.00 85.50 236 GLN A CA 1
ATOM 1876 C C . GLN A 1 236 ? -4.817 1.519 25.208 1.00 85.50 236 GLN A C 1
ATOM 1878 O O . GLN A 1 236 ? -4.640 1.753 24.007 1.00 85.50 236 GLN A O 1
ATOM 1883 N N . SER A 1 237 ? -4.140 2.141 26.178 1.00 85.12 237 SER A N 1
ATOM 1884 C CA . SER A 1 237 ? -3.026 3.066 25.932 1.00 85.12 237 SER A CA 1
ATOM 1885 C C . SER A 1 237 ? -1.901 2.390 25.118 1.00 85.12 237 SER A C 1
ATOM 1887 O O . SER A 1 237 ? -1.681 1.182 25.243 1.00 85.12 237 SER A O 1
ATOM 1889 N N . PRO A 1 238 ? -1.188 3.130 24.248 1.00 84.75 238 PRO A N 1
ATOM 1890 C CA . PRO A 1 238 ? -1.466 4.516 23.865 1.00 84.75 238 PRO A CA 1
ATOM 1891 C C . PRO A 1 238 ? -2.510 4.612 22.743 1.00 84.75 238 PRO A C 1
ATOM 1893 O O . PRO A 1 238 ? -2.961 5.699 22.408 1.00 84.75 238 PRO A O 1
ATOM 1896 N N . SER A 1 239 ? -2.860 3.508 22.074 1.00 85.69 239 SER A N 1
ATOM 1897 C CA . SER A 1 239 ? -3.585 3.569 20.796 1.00 85.69 239 SER A CA 1
ATOM 1898 C C . SER A 1 239 ? -5.091 3.807 20.921 1.00 85.69 239 SER A C 1
ATOM 1900 O O . SER A 1 239 ? -5.667 4.365 19.987 1.00 85.69 239 SER A O 1
ATOM 1902 N N . TYR A 1 240 ? -5.730 3.379 22.011 1.00 91.62 240 TYR A N 1
ATOM 1903 C CA . TYR A 1 240 ? -7.172 3.506 22.258 1.00 91.62 240 TYR A CA 1
ATOM 1904 C C . TYR A 1 240 ? -8.036 3.125 21.044 1.00 91.62 240 TYR A C 1
ATOM 1906 O O . TYR A 1 240 ? -8.926 3.870 20.657 1.00 91.62 240 TYR A O 1
ATOM 1914 N N . LEU A 1 241 ? -7.730 2.007 20.374 1.00 92.25 241 LEU A N 1
ATOM 1915 C CA . LEU A 1 241 ? -8.389 1.616 19.120 1.00 92.25 241 LEU A CA 1
ATOM 1916 C C . LEU A 1 241 ? -9.887 1.352 19.325 1.00 92.25 241 LEU A C 1
ATOM 1918 O O . LEU A 1 241 ? -10.273 0.676 20.275 1.00 92.25 241 LEU A O 1
ATOM 1922 N N . PHE A 1 242 ? -10.714 1.830 18.394 1.00 95.50 242 PHE A N 1
ATOM 1923 C CA . PHE A 1 242 ? -12.160 1.569 18.372 1.00 95.50 242 PHE A CA 1
ATOM 1924 C C . PHE A 1 242 ? -12.542 0.390 17.460 1.00 95.50 242 PHE A C 1
ATOM 1926 O O . PHE A 1 242 ? -13.704 0.238 17.103 1.00 95.50 242 PHE A O 1
ATOM 1933 N N . VAL A 1 243 ? -11.572 -0.454 17.103 1.00 92.25 243 VAL A N 1
ATOM 1934 C CA . VAL A 1 243 ? -11.777 -1.725 16.394 1.00 92.25 243 VAL A CA 1
ATOM 1935 C C . VAL A 1 243 ? -11.355 -2.901 17.287 1.00 92.25 243 VAL A C 1
ATOM 1937 O O . VAL A 1 243 ? -10.406 -2.752 18.065 1.00 92.25 243 VAL A O 1
ATOM 1940 N N . PRO A 1 244 ? -12.012 -4.072 17.189 1.00 88.50 244 PRO A N 1
ATOM 1941 C CA . PRO A 1 244 ? -11.550 -5.306 17.814 1.00 88.50 244 PRO A CA 1
ATOM 1942 C C . PRO A 1 244 ? -10.142 -5.674 17.344 1.00 88.50 244 PRO A C 1
ATOM 1944 O O . PRO A 1 244 ? -9.762 -5.410 16.202 1.00 88.50 244 PRO A O 1
ATOM 1947 N N . ARG A 1 245 ? -9.368 -6.314 18.222 1.00 81.25 245 ARG A N 1
ATOM 1948 C CA . ARG A 1 245 ? -7.994 -6.731 17.940 1.00 81.25 245 ARG A CA 1
ATOM 1949 C C . ARG A 1 245 ? -7.644 -7.978 18.738 1.00 81.25 245 ARG A C 1
ATOM 1951 O O . ARG A 1 245 ? -8.014 -8.063 19.906 1.00 81.25 245 ARG A O 1
ATOM 1958 N N . ASP A 1 246 ? -6.894 -8.902 18.143 1.00 82.44 246 ASP A N 1
ATOM 1959 C CA . ASP A 1 246 ? -6.250 -9.959 18.924 1.00 82.44 246 ASP A CA 1
ATOM 1960 C C . ASP A 1 246 ? -5.038 -9.369 19.666 1.00 82.44 246 ASP A C 1
ATOM 1962 O O . ASP A 1 246 ? -4.076 -8.895 19.056 1.00 82.44 246 ASP A O 1
ATOM 1966 N N . THR A 1 247 ? -5.118 -9.341 20.996 1.00 83.50 247 THR A N 1
ATOM 1967 C CA . THR A 1 247 ? -4.064 -8.841 21.886 1.00 83.50 247 THR A CA 1
ATOM 1968 C C . THR A 1 247 ? -3.349 -9.957 22.650 1.00 83.50 247 THR A C 1
ATOM 1970 O O . THR A 1 247 ? -2.530 -9.642 23.507 1.00 83.50 247 THR A O 1
ATOM 1973 N N . LYS A 1 248 ? -3.605 -11.246 22.360 1.00 89.44 248 LYS A N 1
ATOM 1974 C CA . LYS A 1 248 ? -3.031 -12.388 23.112 1.00 89.44 248 LYS A CA 1
ATOM 1975 C C . LYS A 1 248 ? -1.505 -12.363 23.199 1.00 89.44 248 LYS A C 1
ATOM 1977 O O . LYS A 1 248 ? -0.945 -12.801 24.193 1.00 89.44 248 LYS A O 1
ATOM 1982 N N . LEU A 1 249 ? -0.848 -11.866 22.152 1.00 91.25 249 LEU A N 1
ATOM 1983 C CA . LEU A 1 249 ? 0.612 -11.783 22.045 1.00 91.25 249 LEU A CA 1
ATOM 1984 C C . LEU A 1 249 ? 1.150 -10.354 22.254 1.00 91.25 249 LEU A C 1
ATOM 1986 O O . LEU A 1 249 ? 2.310 -10.089 21.950 1.00 91.25 249 LEU A O 1
ATOM 1990 N N . LEU A 1 250 ? 0.321 -9.417 22.736 1.00 87.94 250 LEU A N 1
ATOM 1991 C CA . LEU A 1 250 ? 0.714 -8.009 22.864 1.00 87.94 250 LEU A CA 1
ATOM 1992 C C . LEU A 1 250 ? 1.789 -7.811 23.937 1.00 87.94 250 LEU A C 1
ATOM 1994 O O . LEU A 1 250 ? 2.743 -7.083 23.686 1.00 87.94 250 LEU A O 1
ATOM 1998 N N . GLU A 1 251 ? 1.658 -8.468 25.091 1.00 89.88 251 GLU A N 1
ATOM 1999 C CA . GLU A 1 251 ? 2.631 -8.388 26.192 1.00 89.88 251 GLU A CA 1
ATOM 2000 C C . GLU A 1 251 ? 3.987 -8.985 25.781 1.00 89.88 251 GLU A C 1
ATOM 2002 O O . GLU A 1 251 ? 5.019 -8.333 25.929 1.00 89.88 251 GLU A O 1
ATOM 2007 N N . GLU A 1 252 ? 3.974 -10.173 25.160 1.00 93.44 252 GLU A N 1
ATOM 2008 C CA . GLU A 1 252 ? 5.163 -10.820 24.581 1.00 93.44 252 GLU A CA 1
ATOM 2009 C C . GLU A 1 252 ? 5.858 -9.904 23.562 1.00 93.44 252 GLU A C 1
ATOM 2011 O O . GLU A 1 252 ? 7.064 -9.688 23.638 1.00 93.44 252 GLU A O 1
ATOM 2016 N N . TYR A 1 253 ? 5.093 -9.313 22.639 1.00 91.50 253 TYR A N 1
ATOM 2017 C CA . TYR A 1 253 ? 5.637 -8.405 21.634 1.00 91.50 253 TYR A CA 1
ATOM 2018 C C . TYR A 1 253 ? 6.172 -7.105 22.251 1.00 91.50 253 TYR A C 1
ATOM 2020 O O . TYR A 1 253 ? 7.221 -6.619 21.838 1.00 91.50 253 TYR A O 1
ATOM 2028 N N . GLN A 1 254 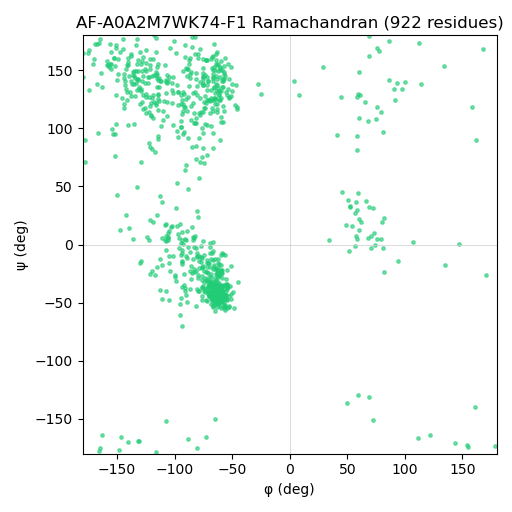? 5.484 -6.524 23.240 1.00 90.50 254 GLN A N 1
ATOM 2029 C CA . GLN A 1 254 ? 5.905 -5.285 23.904 1.00 90.50 254 GLN A CA 1
ATOM 2030 C C . GLN A 1 254 ? 7.176 -5.448 24.747 1.00 90.50 254 GLN A C 1
ATOM 2032 O O . GLN A 1 254 ? 7.909 -4.469 24.887 1.00 90.50 254 GLN A O 1
ATOM 2037 N N . ALA A 1 255 ? 7.473 -6.656 25.235 1.00 92.75 255 ALA A N 1
ATOM 2038 C CA . ALA A 1 255 ? 8.723 -6.972 25.930 1.00 92.75 255 ALA A CA 1
ATOM 2039 C C . ALA A 1 255 ? 9.971 -6.932 25.020 1.00 92.75 255 ALA A C 1
ATOM 2041 O O . ALA A 1 255 ? 11.096 -6.951 25.516 1.00 92.75 255 ALA A O 1
ATOM 2042 N N . TYR A 1 256 ? 9.799 -6.875 23.695 1.00 94.88 256 TYR A N 1
ATOM 2043 C CA . TYR A 1 256 ? 10.893 -6.767 22.730 1.00 94.88 256 TYR A CA 1
ATOM 2044 C C . TYR A 1 256 ? 11.263 -5.315 22.407 1.00 94.88 256 TYR A C 1
ATOM 2046 O O . TYR A 1 256 ? 10.418 -4.414 22.406 1.00 94.88 256 TYR A O 1
ATOM 2054 N N . TRP A 1 257 ? 12.525 -5.097 22.036 1.00 94.75 257 TRP A N 1
ATOM 2055 C CA . TRP A 1 257 ? 13.064 -3.778 21.712 1.00 94.75 257 TRP A CA 1
ATOM 2056 C C . TRP A 1 257 ? 12.460 -3.210 20.437 1.00 94.75 257 TRP A C 1
ATOM 2058 O O . TRP A 1 257 ? 12.660 -3.751 19.354 1.00 94.75 257 TRP A O 1
ATOM 2068 N N . LYS A 1 258 ? 11.761 -2.080 20.511 1.00 92.75 258 LYS A N 1
ATOM 2069 C CA . LYS A 1 258 ? 11.332 -1.366 19.304 1.00 92.75 258 LYS A CA 1
ATOM 2070 C C . LYS A 1 258 ? 12.557 -0.938 18.504 1.00 92.75 258 LYS A C 1
ATOM 2072 O O . LYS A 1 258 ? 13.476 -0.345 19.059 1.00 92.75 258 LYS A O 1
ATOM 2077 N N . ILE A 1 259 ? 12.566 -1.196 17.193 1.00 91.94 259 ILE A N 1
ATOM 2078 C CA . ILE A 1 259 ? 13.739 -0.886 16.356 1.00 91.94 259 ILE A CA 1
ATOM 2079 C C . ILE A 1 259 ? 14.108 0.606 16.385 1.00 91.94 259 ILE A C 1
ATOM 2081 O O . ILE A 1 259 ? 15.280 0.930 16.290 1.00 91.94 259 ILE A O 1
ATOM 2085 N N . GLY A 1 260 ? 13.142 1.509 16.593 1.00 90.00 260 GLY A N 1
ATOM 2086 C CA . GLY A 1 260 ? 13.405 2.945 16.767 1.00 90.00 260 GLY A CA 1
ATOM 2087 C C . GLY A 1 260 ? 13.945 3.360 18.138 1.00 90.00 260 GLY A C 1
ATOM 2088 O O . GLY A 1 260 ? 14.390 4.492 18.268 1.00 90.00 260 GLY A O 1
ATOM 2089 N N . ASP A 1 261 ? 13.932 2.461 19.123 1.00 93.00 261 ASP A N 1
ATOM 2090 C CA . ASP A 1 261 ? 14.545 2.667 20.440 1.00 93.00 261 ASP A CA 1
ATOM 2091 C C . ASP A 1 261 ? 15.937 1.992 20.478 1.00 93.00 261 ASP A C 1
ATOM 2093 O O . ASP A 1 261 ? 16.864 2.498 21.107 1.00 93.00 261 ASP A O 1
ATOM 2097 N N . ALA A 1 262 ? 16.112 0.886 19.738 1.00 93.56 262 ALA A N 1
ATOM 2098 C CA . ALA A 1 262 ? 17.403 0.231 19.503 1.00 93.56 262 ALA A CA 1
ATOM 2099 C C . ALA A 1 262 ? 18.304 1.007 18.518 1.00 93.56 262 ALA A C 1
ATOM 2101 O O . ALA A 1 262 ? 19.511 1.084 18.719 1.00 93.56 262 ALA A O 1
ATOM 2102 N N . MET A 1 263 ? 17.721 1.592 17.464 1.00 92.50 263 MET A N 1
ATOM 2103 C CA . MET A 1 263 ? 18.385 2.409 16.440 1.00 92.50 263 MET A CA 1
ATOM 2104 C C . MET A 1 263 ? 17.741 3.811 16.412 1.00 92.50 263 MET A C 1
ATOM 2106 O O . MET A 1 263 ? 16.815 4.048 15.626 1.00 92.50 263 MET A O 1
ATOM 2110 N N . PRO A 1 264 ? 18.172 4.735 17.293 1.00 90.00 264 PRO A N 1
ATOM 2111 C CA . PRO A 1 264 ? 17.447 5.979 17.557 1.00 90.00 264 PRO A CA 1
ATOM 2112 C C . PRO A 1 264 ? 17.393 6.926 16.354 1.00 90.00 264 PRO A C 1
ATOM 2114 O O . PRO A 1 264 ? 16.329 7.474 16.047 1.00 90.00 264 PRO A O 1
ATOM 2117 N N . GLU A 1 265 ? 18.498 7.096 15.620 1.00 87.62 265 GLU A N 1
ATOM 2118 C CA . GLU A 1 265 ? 18.476 7.927 14.419 1.00 87.62 265 GLU A CA 1
ATOM 2119 C C . GLU A 1 265 ? 17.730 7.204 13.304 1.00 87.62 265 GLU A C 1
ATOM 2121 O O . GLU A 1 265 ? 18.090 6.101 12.893 1.00 87.62 265 GLU A O 1
ATOM 2126 N N . ASN A 1 266 ? 16.676 7.831 12.788 1.00 84.56 266 ASN A N 1
ATOM 2127 C CA . ASN A 1 266 ? 15.928 7.294 11.665 1.00 84.56 266 ASN A CA 1
ATOM 2128 C C . ASN A 1 266 ? 15.322 8.392 10.796 1.00 84.56 266 ASN A C 1
ATOM 2130 O O . ASN A 1 266 ? 14.909 9.467 11.248 1.00 84.56 266 ASN A O 1
ATOM 2134 N N . ASN A 1 267 ? 15.259 8.100 9.503 1.00 79.69 267 ASN A N 1
ATOM 2135 C CA . ASN A 1 267 ? 14.729 9.002 8.499 1.00 79.69 267 ASN A CA 1
ATOM 2136 C C . ASN A 1 267 ? 13.722 8.285 7.594 1.00 79.69 267 ASN A C 1
ATOM 2138 O O . ASN A 1 267 ? 13.252 7.190 7.875 1.00 79.69 267 ASN A O 1
ATOM 2142 N N . VAL A 1 268 ? 13.348 8.945 6.512 1.00 83.31 268 VAL A N 1
ATOM 2143 C CA . VAL A 1 268 ? 12.375 8.507 5.516 1.00 83.31 268 VAL A CA 1
ATOM 2144 C C . VAL A 1 268 ? 12.977 8.807 4.146 1.00 83.31 268 VAL A C 1
ATOM 2146 O O . VAL A 1 268 ? 13.670 9.812 4.010 1.00 83.31 268 VAL A O 1
ATOM 2149 N N . GLY A 1 269 ? 12.743 7.977 3.127 1.00 83.94 269 GLY A N 1
ATOM 2150 C CA . GLY A 1 269 ? 13.396 8.124 1.818 1.00 83.94 269 GLY A CA 1
ATOM 2151 C C . GLY A 1 269 ? 13.182 9.495 1.159 1.00 83.94 269 GLY A C 1
ATOM 2152 O O . GLY A 1 269 ? 12.256 10.242 1.505 1.00 83.94 269 GLY A O 1
ATOM 2153 N N . PHE A 1 270 ? 14.040 9.858 0.204 1.00 87.75 270 PHE A N 1
ATOM 2154 C CA . PHE A 1 270 ? 13.950 11.163 -0.460 1.00 87.75 270 PHE A CA 1
ATOM 2155 C C . PHE A 1 270 ? 12.675 11.276 -1.307 1.00 87.75 270 PHE A C 1
ATOM 2157 O O . PHE A 1 270 ? 12.180 10.291 -1.853 1.00 87.75 270 PHE A O 1
ATOM 2164 N N . VAL A 1 271 ? 12.153 12.496 -1.449 1.00 88.56 271 VAL A N 1
ATOM 2165 C CA . VAL A 1 271 ? 10.979 12.784 -2.290 1.00 88.56 271 VAL A CA 1
ATOM 2166 C C . VAL A 1 271 ? 11.390 13.747 -3.390 1.00 88.56 271 VAL A C 1
ATOM 2168 O O . VAL A 1 271 ? 11.857 14.850 -3.104 1.00 88.56 271 VAL A O 1
ATOM 2171 N N . THR A 1 272 ? 11.187 13.367 -4.653 1.00 87.00 272 THR A N 1
ATOM 2172 C CA . THR A 1 272 ? 11.464 14.270 -5.782 1.00 87.00 272 THR A CA 1
ATOM 2173 C C . THR A 1 272 ? 10.225 15.053 -6.229 1.00 87.00 272 THR A C 1
ATOM 2175 O O . THR A 1 272 ? 10.347 16.204 -6.626 1.00 87.00 272 THR A O 1
ATOM 2178 N N . ALA A 1 273 ? 9.038 14.428 -6.185 1.00 86.50 273 ALA A N 1
ATOM 2179 C CA . ALA A 1 273 ? 7.793 14.891 -6.821 1.00 86.50 273 ALA A CA 1
ATOM 2180 C C . ALA A 1 273 ? 7.861 15.093 -8.360 1.00 86.50 273 ALA A C 1
ATOM 2182 O O . ALA A 1 273 ? 6.886 15.536 -8.969 1.00 86.50 273 ALA A O 1
ATOM 2183 N N . ARG A 1 274 ? 8.984 14.743 -9.001 1.00 91.38 274 ARG A N 1
ATOM 2184 C CA . ARG A 1 274 ? 9.275 14.919 -10.435 1.00 91.38 274 ARG A CA 1
ATOM 2185 C C . ARG A 1 274 ? 10.226 13.832 -10.964 1.00 91.38 274 ARG A C 1
ATOM 2187 O O . ARG A 1 274 ? 11.138 14.125 -11.733 1.00 91.38 274 ARG A O 1
ATOM 2194 N N . ASP A 1 275 ? 9.994 12.575 -10.565 1.00 90.81 275 ASP A N 1
ATOM 2195 C CA . ASP A 1 275 ? 10.932 11.446 -10.736 1.00 90.81 275 ASP A CA 1
ATOM 2196 C C . ASP A 1 275 ? 11.446 11.315 -12.175 1.00 90.81 275 ASP A C 1
ATOM 2198 O O . ASP A 1 275 ? 12.648 11.244 -12.398 1.00 90.81 275 ASP A O 1
ATOM 2202 N N . ARG A 1 276 ? 10.548 11.379 -13.170 1.00 90.88 276 ARG A N 1
ATOM 2203 C CA . ARG A 1 276 ? 10.886 11.285 -14.606 1.00 90.88 276 ARG A CA 1
ATOM 2204 C C . ARG A 1 276 ? 11.867 12.349 -15.103 1.00 90.88 276 ARG A C 1
ATOM 2206 O O . ARG A 1 276 ? 12.462 12.168 -16.159 1.00 90.88 276 ARG A O 1
ATOM 2213 N N . PHE A 1 277 ? 11.981 13.474 -14.404 1.00 94.62 277 PHE A N 1
ATOM 2214 C CA . PHE A 1 277 ? 12.909 14.532 -14.771 1.00 94.62 277 PHE A CA 1
ATOM 2215 C C . PHE A 1 277 ? 14.278 14.318 -14.121 1.00 94.62 277 PHE A C 1
ATOM 2217 O O . PHE A 1 277 ? 15.284 14.340 -14.828 1.00 94.62 277 PHE A O 1
ATOM 2224 N N . VAL A 1 278 ? 14.301 14.064 -12.806 1.00 94.62 278 VAL A N 1
ATOM 2225 C CA . VAL A 1 278 ? 15.532 14.005 -11.993 1.00 94.62 278 VAL A CA 1
ATOM 2226 C C . VAL A 1 278 ? 16.102 12.600 -11.781 1.00 94.62 278 VAL A C 1
ATOM 2228 O O . VAL A 1 278 ? 17.160 12.489 -11.174 1.00 94.62 278 VAL A O 1
ATOM 2231 N N . THR A 1 279 ? 15.444 11.545 -12.268 1.00 95.69 279 THR A N 1
ATOM 2232 C CA . THR A 1 279 ? 15.958 10.163 -12.263 1.00 95.69 279 THR A CA 1
ATOM 2233 C C . THR A 1 279 ? 15.945 9.559 -13.665 1.00 95.69 279 THR A C 1
ATOM 2235 O O . THR A 1 279 ? 15.099 9.926 -14.483 1.00 95.69 279 THR A O 1
ATOM 2238 N N . ASP A 1 280 ? 16.863 8.634 -13.943 1.00 95.19 280 ASP A N 1
ATOM 2239 C CA . ASP A 1 280 ? 16.888 7.826 -15.169 1.00 95.19 280 ASP A CA 1
ATOM 2240 C C . ASP A 1 280 ? 17.629 6.495 -14.955 1.00 95.19 280 ASP A C 1
ATOM 2242 O O . ASP A 1 280 ? 18.357 6.326 -13.979 1.00 95.19 280 ASP A O 1
ATOM 2246 N N . PHE A 1 281 ? 17.465 5.561 -15.889 1.00 93.75 281 PHE A N 1
ATOM 2247 C CA . PHE A 1 281 ? 18.337 4.394 -16.015 1.00 93.75 281 PHE A CA 1
ATOM 2248 C C . PHE A 1 281 ? 19.686 4.759 -16.649 1.00 93.75 281 PHE A C 1
ATOM 2250 O O . PHE A 1 281 ? 20.684 4.128 -16.338 1.00 93.75 281 PHE A O 1
ATOM 2257 N N . ASP A 1 282 ? 19.713 5.765 -17.528 1.00 92.75 282 ASP A N 1
ATOM 2258 C CA . ASP A 1 282 ? 20.916 6.225 -18.231 1.00 92.75 282 ASP A CA 1
ATOM 2259 C C . ASP A 1 282 ? 21.417 7.568 -17.672 1.00 92.75 282 ASP A C 1
ATOM 2261 O O . ASP A 1 282 ? 20.692 8.572 -17.682 1.00 92.75 282 ASP A O 1
ATOM 2265 N N . ARG A 1 283 ? 22.675 7.597 -17.210 1.00 94.69 283 ARG A N 1
ATOM 2266 C CA . ARG A 1 283 ? 23.314 8.805 -16.673 1.00 94.69 283 ARG A CA 1
ATOM 2267 C C . ARG A 1 283 ? 23.343 9.925 -17.704 1.00 94.69 283 ARG A C 1
ATOM 2269 O O . ARG A 1 283 ? 22.990 11.051 -17.361 1.00 94.69 283 ARG A O 1
ATOM 2276 N N . ASP A 1 284 ? 23.716 9.631 -18.944 1.00 95.56 284 ASP A N 1
ATOM 2277 C CA . ASP A 1 284 ? 23.959 10.660 -19.957 1.00 95.56 284 ASP A CA 1
ATOM 2278 C C . ASP A 1 284 ? 22.651 11.336 -20.370 1.00 95.56 284 ASP A C 1
ATOM 2280 O O . ASP A 1 284 ? 22.592 12.550 -20.581 1.00 95.56 284 ASP A O 1
ATOM 2284 N N . SER A 1 285 ? 21.554 10.577 -20.427 1.00 94.50 285 SER A N 1
ATOM 2285 C CA . SER A 1 285 ? 20.220 11.127 -20.667 1.00 94.50 285 SER A CA 1
ATOM 2286 C C . SER A 1 285 ? 19.670 11.933 -19.504 1.00 94.50 285 SER A C 1
ATOM 2288 O O . SER A 1 285 ? 18.960 12.914 -19.747 1.00 94.50 285 SER A O 1
ATOM 2290 N N . LEU A 1 286 ? 20.015 11.586 -18.264 1.00 96.56 286 LEU A N 1
ATOM 2291 C CA . LEU A 1 286 ? 19.722 12.439 -17.120 1.00 96.56 286 LEU A CA 1
ATOM 2292 C C . LEU A 1 286 ? 20.548 13.732 -17.175 1.00 96.56 286 LEU A C 1
ATOM 2294 O O . LEU A 1 286 ? 19.997 14.825 -17.048 1.00 96.56 286 LEU A O 1
ATOM 2298 N N . GLU A 1 287 ? 21.850 13.624 -17.430 1.00 96.50 287 GLU A N 1
ATOM 2299 C CA . GLU A 1 287 ? 22.771 14.755 -17.494 1.00 96.50 287 GLU A CA 1
ATOM 2300 C C . GLU A 1 287 ? 22.387 15.746 -18.596 1.00 96.50 287 GLU A C 1
ATOM 2302 O O . GLU A 1 287 ? 22.318 16.949 -18.346 1.00 96.50 287 GLU A O 1
ATOM 2307 N N . ARG A 1 288 ? 22.005 15.251 -19.779 1.00 94.38 288 ARG A N 1
ATOM 2308 C CA . ARG A 1 288 ? 21.488 16.059 -20.894 1.00 94.38 288 ARG A CA 1
ATOM 2309 C C . ARG A 1 288 ? 20.239 16.857 -20.511 1.00 94.38 288 ARG A C 1
ATOM 2311 O O . ARG A 1 288 ? 20.155 18.035 -20.852 1.00 94.38 288 ARG A O 1
ATOM 2318 N N . ARG A 1 289 ? 19.292 16.263 -19.766 1.00 94.25 289 ARG A N 1
ATOM 2319 C CA . ARG A 1 289 ? 18.097 16.977 -19.262 1.00 94.25 289 ARG A CA 1
ATOM 2320 C C . ARG A 1 289 ? 18.461 18.087 -18.279 1.00 94.25 289 ARG A C 1
ATOM 2322 O O . ARG A 1 289 ? 17.874 19.167 -18.334 1.00 94.25 289 ARG A O 1
ATOM 2329 N N . ILE A 1 290 ? 19.422 17.837 -17.391 1.00 95.06 290 ILE A N 1
ATOM 2330 C CA . ILE A 1 290 ? 19.890 18.838 -16.426 1.00 95.06 290 ILE A CA 1
ATOM 2331 C C . ILE A 1 290 ? 20.668 19.960 -17.137 1.00 95.06 290 ILE A C 1
ATOM 2333 O O . ILE A 1 290 ? 20.401 21.133 -16.870 1.00 95.06 290 ILE A O 1
ATOM 2337 N N . LYS A 1 291 ? 21.547 19.631 -18.096 1.00 92.88 291 LYS A N 1
ATOM 2338 C CA . LYS A 1 291 ? 22.252 20.598 -18.958 1.00 92.88 291 LYS A CA 1
ATOM 2339 C C . LYS A 1 291 ? 21.271 21.487 -19.730 1.00 92.88 291 LYS A C 1
ATOM 2341 O O . LYS A 1 291 ? 21.410 22.707 -19.687 1.00 92.88 291 LYS A O 1
ATOM 2346 N N . GLU A 1 292 ? 20.237 20.916 -20.350 1.00 91.31 292 GLU A N 1
ATOM 2347 C CA . GLU A 1 292 ? 19.195 21.679 -21.059 1.00 91.31 292 GLU A CA 1
ATOM 2348 C C . GLU A 1 292 ? 18.422 22.624 -20.122 1.00 91.31 292 GLU A C 1
ATOM 2350 O O . GLU A 1 292 ? 18.218 23.795 -20.437 1.00 91.31 292 GLU A O 1
ATOM 2355 N N . PHE A 1 293 ? 18.034 22.151 -18.935 1.00 91.69 293 PHE A N 1
ATOM 2356 C CA . PHE A 1 293 ? 17.329 22.975 -17.951 1.00 91.69 293 PHE A CA 1
ATOM 2357 C C . PHE A 1 293 ? 18.193 24.139 -17.447 1.00 91.69 293 PHE A C 1
ATOM 2359 O O . PHE A 1 293 ? 17.687 25.255 -17.302 1.00 91.69 293 PHE A O 1
ATOM 2366 N N . ARG A 1 294 ? 19.500 23.916 -17.243 1.00 89.88 294 ARG A N 1
ATOM 2367 C CA . ARG A 1 294 ? 20.465 24.974 -16.896 1.00 89.88 294 ARG A CA 1
ATOM 2368 C C . ARG A 1 294 ? 20.698 25.951 -18.054 1.00 89.88 294 ARG A C 1
ATOM 2370 O O . ARG A 1 294 ? 20.726 27.148 -17.796 1.00 89.88 294 ARG A O 1
ATOM 2377 N N . SER A 1 295 ? 20.810 25.483 -19.299 1.00 82.81 295 SER A N 1
ATOM 2378 C CA . SER A 1 295 ? 21.168 26.293 -20.479 1.00 82.81 295 SER A CA 1
ATOM 2379 C C . SER A 1 295 ? 20.405 27.625 -20.589 1.00 82.81 295 SER A C 1
ATOM 2381 O O . SER A 1 295 ? 19.185 27.690 -20.378 1.00 82.81 295 SER A O 1
ATOM 2383 N N . GLU A 1 296 ? 21.135 28.688 -20.943 1.00 66.69 296 GLU A N 1
ATOM 2384 C CA . GLU A 1 296 ? 20.583 29.982 -21.376 1.00 66.69 296 GLU A CA 1
ATOM 2385 C C . GLU A 1 296 ? 20.406 30.036 -22.901 1.00 66.69 296 GLU A C 1
ATOM 2387 O O . GLU A 1 296 ? 19.363 30.473 -23.376 1.00 66.69 296 GLU A O 1
ATOM 2392 N N . GLU A 1 297 ? 21.371 29.490 -23.646 1.00 59.78 297 GLU A N 1
ATOM 2393 C CA . GLU A 1 297 ? 21.444 29.460 -25.119 1.00 59.78 297 GLU A CA 1
ATOM 2394 C C . GLU A 1 297 ? 20.270 28.745 -25.802 1.00 59.78 297 GLU A C 1
ATOM 2396 O O . GLU A 1 297 ? 19.969 29.001 -26.964 1.00 59.78 297 GLU A O 1
ATOM 2401 N N . SER A 1 298 ? 19.600 27.834 -25.094 1.00 58.88 298 SER A N 1
ATOM 2402 C CA . SER A 1 298 ? 18.564 26.968 -25.669 1.00 58.88 298 SER A CA 1
ATOM 2403 C C . SER A 1 298 ? 17.327 27.699 -26.221 1.00 58.88 298 SER A C 1
ATOM 2405 O O . SER A 1 298 ? 16.522 27.060 -26.892 1.00 58.88 298 SER A O 1
ATOM 2407 N N . ASN A 1 299 ? 17.128 28.995 -25.937 1.00 63.03 299 ASN A N 1
ATOM 2408 C CA . ASN A 1 299 ? 15.896 29.766 -26.205 1.00 63.03 299 ASN A CA 1
ATOM 2409 C C . ASN A 1 299 ? 14.605 29.198 -25.569 1.00 63.03 299 ASN A C 1
ATOM 2411 O O . ASN A 1 299 ? 13.548 29.817 -25.672 1.00 63.03 299 ASN A O 1
ATOM 2415 N N . ILE A 1 300 ? 14.671 28.067 -24.856 1.00 75.75 300 ILE A N 1
ATOM 2416 C CA . ILE A 1 300 ? 13.505 27.404 -24.267 1.00 75.75 300 ILE A CA 1
ATOM 2417 C C . ILE A 1 300 ? 13.037 28.183 -23.035 1.00 75.75 300 ILE A C 1
ATOM 2419 O O . ILE A 1 300 ? 13.742 28.281 -22.019 1.00 75.75 300 ILE A O 1
ATOM 2423 N N . SER A 1 301 ? 11.812 28.699 -23.091 1.00 82.56 301 SER A N 1
ATOM 2424 C CA . SER A 1 301 ? 11.148 29.362 -21.973 1.00 82.56 301 SER A CA 1
ATOM 2425 C C . SER A 1 301 ? 10.818 28.388 -20.833 1.00 82.56 301 SER A C 1
ATOM 2427 O O . SER A 1 301 ? 10.719 27.170 -20.996 1.00 82.56 301 SER A O 1
ATOM 2429 N N . SER A 1 302 ? 10.564 28.927 -19.640 1.00 82.25 302 SER A N 1
ATOM 2430 C CA . SER A 1 302 ? 10.078 28.129 -18.503 1.00 82.25 302 SER A CA 1
ATOM 2431 C C . SER A 1 302 ? 8.739 27.421 -18.784 1.00 82.25 302 SER A C 1
ATOM 2433 O O . SER A 1 302 ? 8.464 26.385 -18.180 1.00 82.25 302 SER A O 1
ATOM 2435 N N . SER A 1 303 ? 7.922 27.947 -19.707 1.00 82.75 303 SER A N 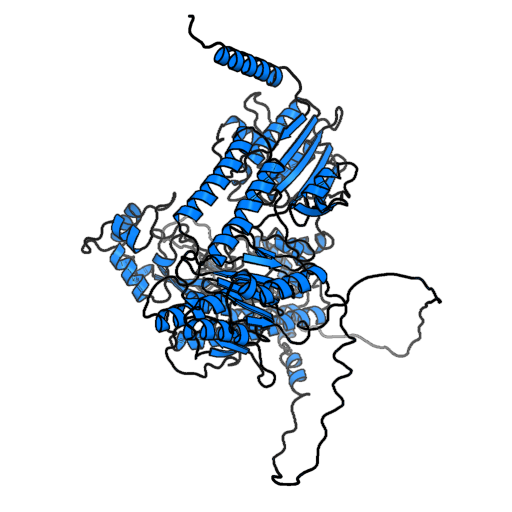1
ATOM 2436 C CA . SER A 1 303 ? 6.652 27.339 -20.136 1.00 82.75 303 SER A CA 1
ATOM 2437 C C . SER A 1 303 ? 6.876 26.111 -21.025 1.00 82.75 303 SER A C 1
ATOM 2439 O O . SER A 1 303 ? 6.232 25.072 -20.854 1.00 82.75 303 SER A O 1
ATOM 2441 N N . GLU A 1 304 ? 7.845 26.189 -21.935 1.00 85.44 304 GLU A N 1
ATOM 2442 C CA . GLU A 1 304 ? 8.213 25.073 -22.806 1.00 85.44 304 GLU A CA 1
ATOM 2443 C C . GLU A 1 304 ? 8.909 23.956 -22.023 1.00 85.44 304 GLU A C 1
ATOM 2445 O O . GLU A 1 304 ? 8.548 22.797 -22.204 1.00 85.44 304 GLU A O 1
ATOM 2450 N N . LEU A 1 305 ? 9.800 24.272 -21.069 1.00 87.00 305 LEU A N 1
ATOM 2451 C CA . LEU A 1 305 ? 10.361 23.265 -20.151 1.00 87.00 305 LEU A CA 1
ATOM 2452 C C . LEU A 1 305 ? 9.276 22.590 -19.298 1.00 87.00 305 LEU A C 1
ATOM 2454 O O . LEU A 1 305 ? 9.285 21.368 -19.141 1.00 87.00 305 LEU A O 1
ATOM 2458 N N . SER A 1 306 ? 8.326 23.373 -18.773 1.00 88.31 306 SER A N 1
ATOM 2459 C CA . SER A 1 306 ? 7.152 22.864 -18.050 1.00 88.31 306 SER A CA 1
ATOM 2460 C C . SER A 1 306 ? 6.352 21.872 -18.900 1.00 88.31 306 SER A C 1
ATOM 2462 O O . SER A 1 306 ? 6.028 20.779 -18.438 1.00 88.31 306 SER A O 1
ATOM 2464 N N . SER A 1 307 ? 6.119 22.205 -20.171 1.00 89.19 307 SER A N 1
ATOM 2465 C CA . SER A 1 307 ? 5.359 21.370 -21.107 1.00 89.19 307 SER A CA 1
ATOM 2466 C C . SER A 1 307 ? 6.132 20.118 -21.542 1.00 89.19 307 SER A C 1
ATOM 2468 O O . SER A 1 307 ? 5.604 19.010 -21.448 1.00 89.19 307 SER A O 1
ATOM 2470 N N . LYS A 1 308 ? 7.399 20.270 -21.952 1.00 90.19 308 LYS A N 1
ATOM 2471 C CA . LYS A 1 308 ? 8.282 19.192 -22.434 1.00 90.19 308 LYS A CA 1
ATOM 2472 C C . LYS A 1 308 ? 8.537 18.127 -21.367 1.00 90.19 308 LYS A C 1
ATOM 2474 O O . LYS A 1 308 ? 8.516 16.937 -21.671 1.00 90.19 308 LYS A O 1
ATOM 2479 N N . TYR A 1 309 ? 8.751 18.548 -20.120 1.00 90.62 309 TYR A N 1
ATOM 2480 C CA . TYR A 1 309 ? 9.094 17.655 -19.008 1.00 90.62 309 TYR A CA 1
ATOM 2481 C C . TYR A 1 309 ? 7.947 17.414 -18.014 1.00 90.62 309 TYR A C 1
ATOM 2483 O O . TYR A 1 309 ? 8.150 16.757 -16.992 1.00 90.62 309 TYR A O 1
ATOM 2491 N N . ALA A 1 310 ? 6.741 17.913 -18.310 1.00 91.12 310 ALA A N 1
ATOM 2492 C CA . ALA A 1 310 ? 5.558 17.851 -17.445 1.00 91.12 310 ALA A CA 1
ATOM 2493 C C . ALA A 1 310 ? 5.801 18.370 -16.007 1.00 91.12 310 ALA A C 1
ATOM 2495 O O . ALA A 1 310 ? 5.200 17.877 -15.045 1.00 91.12 310 ALA A O 1
ATOM 2496 N N . LEU A 1 311 ? 6.689 19.359 -15.854 1.00 91.25 311 LEU A N 1
ATOM 2497 C CA . LEU A 1 311 ? 7.067 19.935 -14.563 1.00 91.25 311 LEU A CA 1
ATOM 2498 C C . LEU A 1 311 ? 5.955 20.845 -14.036 1.00 91.25 311 LEU A C 1
ATOM 2500 O O . LEU A 1 311 ? 5.365 21.625 -14.774 1.00 91.25 311 LEU A O 1
ATOM 2504 N N . LYS A 1 312 ? 5.677 20.770 -12.733 1.00 88.50 312 LYS A N 1
ATOM 2505 C CA . LYS A 1 312 ? 4.651 21.585 -12.071 1.00 88.50 312 LYS A CA 1
ATOM 2506 C C . LYS A 1 312 ? 5.217 22.213 -10.806 1.00 88.50 312 LYS A C 1
ATOM 2508 O O . LYS A 1 312 ? 5.966 21.563 -10.078 1.00 88.50 312 LYS A O 1
ATOM 2513 N N . ASN A 1 313 ? 4.827 23.457 -10.544 1.00 87.12 313 ASN A N 1
ATOM 2514 C CA . ASN A 1 313 ? 5.113 24.113 -9.271 1.00 87.12 313 ASN A CA 1
ATOM 2515 C C . ASN A 1 313 ? 4.347 23.411 -8.138 1.00 87.12 313 ASN A C 1
ATOM 2517 O O . ASN A 1 313 ? 3.208 22.974 -8.326 1.00 87.12 313 ASN A O 1
ATOM 2521 N N . THR A 1 314 ? 4.965 23.335 -6.965 1.00 82.62 314 THR A N 1
ATOM 2522 C CA . THR A 1 314 ? 4.354 22.880 -5.709 1.00 82.62 314 THR A CA 1
ATOM 2523 C C . THR A 1 314 ? 4.347 24.038 -4.704 1.00 82.62 314 THR A C 1
ATOM 2525 O O . THR A 1 314 ? 4.786 25.145 -5.015 1.00 82.62 314 THR A O 1
ATOM 2528 N N . SER A 1 315 ? 3.862 23.807 -3.482 1.00 76.19 315 SER A N 1
ATOM 2529 C CA . SER A 1 315 ? 4.014 24.763 -2.373 1.00 76.19 315 SER A CA 1
ATOM 2530 C C . SER A 1 315 ? 5.473 25.010 -1.975 1.00 76.19 315 SER A C 1
ATOM 2532 O O . SER A 1 315 ? 5.775 26.043 -1.389 1.00 76.19 315 SER A O 1
ATOM 2534 N N . SER A 1 316 ? 6.355 24.052 -2.264 1.00 75.44 316 SER A N 1
ATOM 2535 C CA . SER A 1 316 ? 7.742 23.991 -1.782 1.00 75.44 316 SER A CA 1
ATOM 2536 C C . SER A 1 316 ? 8.768 24.177 -2.906 1.00 75.44 316 SER A C 1
ATOM 2538 O O . SER A 1 316 ? 9.943 24.398 -2.631 1.00 75.44 316 SER A O 1
ATOM 2540 N N . TRP A 1 317 ? 8.342 24.106 -4.171 1.00 87.88 317 TRP A N 1
ATOM 2541 C CA . TRP A 1 317 ? 9.219 24.152 -5.336 1.00 87.88 317 TRP A CA 1
ATOM 2542 C C . TRP A 1 317 ? 8.612 24.956 -6.491 1.00 87.88 317 TRP A C 1
ATOM 2544 O O . TRP A 1 317 ? 7.474 24.729 -6.909 1.00 87.88 317 TRP A O 1
ATOM 2554 N N . ASN A 1 318 ? 9.402 25.872 -7.053 1.00 90.69 318 ASN A N 1
ATOM 2555 C CA . ASN A 1 318 ? 9.030 26.698 -8.199 1.00 90.69 318 ASN A CA 1
ATOM 2556 C C . ASN A 1 318 ? 10.063 26.540 -9.321 1.00 90.69 318 ASN A C 1
ATOM 2558 O O . ASN A 1 318 ? 11.256 26.729 -9.088 1.00 90.69 318 ASN A O 1
ATOM 2562 N N . LEU A 1 319 ? 9.596 26.258 -10.540 1.00 89.44 319 LEU A N 1
ATOM 2563 C CA . LEU A 1 319 ? 10.438 25.998 -11.710 1.00 89.44 319 LEU A CA 1
ATOM 2564 C C . LEU A 1 319 ? 11.379 27.169 -12.028 1.00 89.44 319 LEU A C 1
ATOM 2566 O O . LEU A 1 319 ? 12.567 26.948 -12.245 1.00 89.44 319 LEU A O 1
ATOM 2570 N N . GLY A 1 320 ? 10.879 28.409 -12.018 1.00 88.94 320 GLY A N 1
ATOM 2571 C CA . GLY A 1 320 ? 11.684 29.596 -12.323 1.00 88.94 320 GLY A CA 1
ATOM 2572 C C . GLY A 1 320 ? 12.788 29.829 -11.291 1.00 88.94 320 GLY A C 1
ATOM 2573 O O . GLY A 1 320 ? 13.945 30.041 -11.657 1.00 88.94 320 GLY A O 1
ATOM 2574 N N . THR A 1 321 ? 12.454 29.712 -10.003 1.00 89.88 321 THR A N 1
ATOM 2575 C CA . THR A 1 321 ? 13.435 29.799 -8.911 1.00 89.88 321 THR A CA 1
ATOM 2576 C C . THR A 1 321 ? 14.469 28.679 -9.001 1.00 89.88 321 THR A C 1
ATOM 2578 O O . THR A 1 321 ? 15.664 28.956 -8.933 1.00 89.88 321 THR A O 1
ATOM 2581 N N . ALA A 1 322 ? 14.035 27.432 -9.209 1.00 91.44 322 ALA A N 1
ATOM 2582 C CA . ALA A 1 322 ? 14.925 26.283 -9.325 1.00 91.44 322 ALA A CA 1
ATOM 2583 C C . ALA A 1 322 ? 15.873 26.407 -10.526 1.00 91.44 322 ALA A C 1
ATOM 2585 O O . ALA A 1 322 ? 17.068 26.174 -10.379 1.00 91.44 322 ALA A O 1
ATOM 2586 N N . ARG A 1 323 ? 15.378 26.857 -11.689 1.00 90.69 323 ARG A N 1
ATOM 2587 C CA . ARG A 1 323 ? 16.203 27.102 -12.883 1.00 90.69 323 ARG A CA 1
ATOM 2588 C C . ARG A 1 323 ? 17.277 28.160 -12.629 1.00 90.69 323 ARG A C 1
ATOM 2590 O O . ARG A 1 323 ? 18.433 27.939 -12.971 1.00 90.69 323 ARG A O 1
ATOM 2597 N N . ARG A 1 324 ? 16.919 29.272 -11.975 1.00 90.56 324 ARG A N 1
ATOM 2598 C CA . ARG A 1 324 ? 17.871 30.333 -11.603 1.00 90.56 324 ARG A CA 1
ATOM 2599 C C . ARG A 1 324 ? 18.932 29.837 -10.615 1.00 90.56 324 ARG A C 1
ATOM 2601 O O . ARG A 1 324 ? 20.111 30.091 -10.824 1.00 90.56 324 ARG A O 1
ATOM 2608 N N . LEU A 1 325 ? 18.526 29.123 -9.563 1.00 91.50 325 LEU A N 1
ATOM 2609 C CA . LEU A 1 325 ? 19.459 28.574 -8.572 1.00 91.50 325 LEU A CA 1
ATOM 2610 C C . LEU A 1 325 ? 20.403 27.539 -9.198 1.00 91.50 325 LEU A C 1
ATOM 2612 O O . LEU A 1 325 ? 21.596 27.568 -8.930 1.00 91.50 325 LEU A O 1
ATOM 2616 N N . LEU A 1 326 ? 19.894 26.670 -10.076 1.00 91.25 326 LEU A N 1
ATOM 2617 C CA . LEU A 1 326 ? 20.700 25.626 -10.710 1.00 91.25 326 LEU A CA 1
ATOM 2618 C C . LEU A 1 326 ? 21.694 26.168 -11.749 1.00 91.25 326 LEU A C 1
ATOM 2620 O O . LEU A 1 326 ? 22.706 25.526 -12.015 1.00 91.25 326 LEU A O 1
ATOM 2624 N N . ARG A 1 327 ? 21.431 27.345 -12.330 1.00 90.38 327 ARG A N 1
ATOM 2625 C CA . ARG A 1 327 ? 22.409 28.080 -13.151 1.00 90.38 327 ARG A CA 1
ATOM 2626 C C . ARG A 1 327 ? 23.568 28.620 -12.317 1.00 90.38 327 ARG A C 1
ATOM 2628 O O . ARG A 1 327 ? 24.710 28.493 -12.735 1.00 90.38 327 ARG A O 1
ATOM 2635 N N . ALA A 1 328 ? 23.265 29.181 -11.145 1.00 90.81 328 ALA A N 1
ATOM 2636 C CA . ALA A 1 328 ? 24.264 29.706 -10.211 1.00 90.81 328 ALA A CA 1
ATOM 2637 C C . ALA A 1 328 ? 25.076 28.606 -9.495 1.00 90.81 328 ALA A C 1
ATOM 2639 O O . ALA A 1 328 ? 26.131 28.887 -8.932 1.00 90.81 328 ALA A O 1
ATOM 2640 N N . ASP A 1 329 ? 24.601 27.359 -9.518 1.00 90.19 329 ASP A N 1
ATOM 2641 C CA . ASP A 1 329 ? 25.322 26.197 -9.004 1.00 90.19 329 ASP A CA 1
ATOM 2642 C C . ASP A 1 329 ? 26.504 25.831 -9.923 1.00 90.19 329 ASP A C 1
ATOM 2644 O O . ASP A 1 329 ? 26.331 25.251 -11.002 1.00 90.19 329 ASP A O 1
ATOM 2648 N N . GLY A 1 330 ? 27.714 26.195 -9.488 1.00 89.00 330 GLY A N 1
ATOM 2649 C CA . GLY A 1 330 ? 28.972 25.831 -10.144 1.00 89.00 330 GLY A CA 1
ATOM 2650 C C . GLY A 1 330 ? 29.382 24.369 -9.929 1.00 89.00 330 GLY A C 1
ATOM 2651 O O . GLY A 1 330 ? 30.076 23.811 -10.771 1.00 89.00 330 GLY A O 1
ATOM 2652 N N . ASN A 1 331 ? 28.893 23.721 -8.866 1.00 91.00 331 ASN A N 1
ATOM 2653 C CA . ASN A 1 331 ? 29.242 22.344 -8.492 1.00 91.00 331 ASN A CA 1
ATOM 2654 C C . ASN A 1 331 ? 28.205 21.320 -8.977 1.00 91.00 331 ASN A C 1
ATOM 2656 O O . ASN A 1 331 ? 28.195 20.175 -8.525 1.00 91.00 331 ASN A O 1
ATOM 2660 N N . TRP A 1 332 ? 27.341 21.722 -9.908 1.00 91.62 332 TRP A N 1
ATOM 2661 C CA . TRP A 1 332 ? 26.166 20.974 -10.340 1.00 91.62 332 TRP A CA 1
ATOM 2662 C C . TRP A 1 332 ? 26.474 19.521 -10.781 1.00 91.62 332 TRP A C 1
ATOM 2664 O O . TRP A 1 332 ? 25.730 18.599 -10.450 1.00 91.62 332 TRP A O 1
ATOM 2674 N N . GLU A 1 333 ? 27.613 19.266 -11.439 1.00 93.00 333 GLU A N 1
ATOM 2675 C CA . GLU A 1 333 ? 28.046 17.913 -11.851 1.00 93.00 333 GLU A CA 1
ATOM 2676 C C . GLU A 1 333 ? 28.303 16.978 -10.658 1.00 93.00 333 GLU A C 1
ATOM 2678 O O . GLU A 1 333 ? 28.111 15.764 -10.747 1.00 93.00 333 GLU A O 1
ATOM 2683 N N . HIS A 1 334 ? 28.636 17.524 -9.487 1.00 91.12 334 HIS A N 1
ATOM 2684 C CA . HIS A 1 334 ? 28.814 16.743 -8.268 1.00 91.12 334 HIS A CA 1
ATOM 2685 C C . HIS A 1 334 ? 27.494 16.277 -7.639 1.00 91.12 334 HIS A C 1
ATOM 2687 O O . HIS A 1 334 ? 27.548 15.610 -6.606 1.00 91.12 334 HIS A O 1
ATOM 2693 N N . HIS A 1 335 ? 26.324 16.544 -8.234 1.00 91.25 335 HIS A N 1
ATOM 2694 C CA . HIS A 1 335 ? 25.030 16.058 -7.738 1.00 91.25 335 HIS A CA 1
ATOM 2695 C C . HIS A 1 335 ? 24.540 14.741 -8.367 1.00 91.25 335 HIS A C 1
ATOM 2697 O O . HIS A 1 335 ? 23.589 14.157 -7.844 1.00 91.25 335 HIS A O 1
ATOM 2703 N N . PHE A 1 336 ? 25.170 14.212 -9.422 1.00 93.94 336 PHE A N 1
ATOM 2704 C CA . PHE A 1 336 ? 24.790 12.899 -9.967 1.00 93.94 336 PHE A CA 1
ATOM 2705 C C . PHE A 1 336 ? 25.171 11.763 -9.007 1.00 93.94 336 PHE A C 1
ATOM 2707 O O . PHE A 1 336 ? 26.327 11.630 -8.602 1.00 93.94 336 PHE A O 1
ATOM 2714 N N . ARG A 1 337 ? 24.197 10.937 -8.617 1.00 92.25 337 ARG A N 1
ATOM 2715 C CA . ARG A 1 337 ? 24.369 9.795 -7.702 1.00 92.25 337 ARG A CA 1
ATOM 2716 C C . ARG A 1 337 ? 23.578 8.587 -8.190 1.00 92.25 337 ARG A C 1
ATOM 2718 O O . ARG A 1 337 ? 22.676 8.724 -9.011 1.00 92.25 337 ARG A O 1
ATOM 2725 N N . MET A 1 338 ? 23.898 7.417 -7.650 1.00 91.62 338 MET A N 1
ATOM 2726 C CA . MET A 1 338 ? 23.026 6.246 -7.716 1.00 91.62 338 MET A CA 1
ATOM 2727 C C . MET A 1 338 ? 22.036 6.264 -6.549 1.00 91.62 338 MET A C 1
ATOM 2729 O O . MET A 1 338 ? 22.378 6.663 -5.434 1.00 91.62 338 MET A O 1
ATOM 2733 N N . CYS A 1 339 ? 20.807 5.828 -6.808 1.00 91.56 339 CYS A N 1
ATOM 2734 C CA . CYS A 1 339 ? 19.772 5.622 -5.802 1.00 91.56 339 CYS A CA 1
ATOM 2735 C C . CYS A 1 339 ? 19.080 4.277 -6.001 1.00 91.56 339 CYS A C 1
ATOM 2737 O O . CYS A 1 339 ? 18.913 3.828 -7.135 1.00 91.56 339 CYS A O 1
ATOM 2739 N N . LEU A 1 340 ? 18.618 3.669 -4.910 1.00 92.06 340 LEU A N 1
ATOM 2740 C CA . LEU A 1 340 ? 17.693 2.547 -4.987 1.00 92.06 340 LEU A CA 1
ATOM 2741 C C . LEU A 1 340 ? 16.282 3.110 -5.172 1.00 92.06 340 LEU A C 1
ATOM 2743 O O . LEU A 1 340 ? 15.685 3.668 -4.244 1.00 92.06 340 LEU A O 1
ATOM 2747 N N . TYR A 1 341 ? 15.765 3.008 -6.396 1.00 93.50 341 TYR A N 1
ATOM 2748 C CA . TYR A 1 341 ? 14.441 3.517 -6.726 1.00 93.50 341 TYR A CA 1
ATOM 2749 C C . TYR A 1 341 ? 13.376 2.509 -6.294 1.00 93.50 341 TYR A C 1
ATOM 2751 O O . TYR A 1 341 ? 12.464 2.864 -5.552 1.00 93.50 341 TYR A O 1
ATOM 2759 N N . ARG A 1 342 ? 13.488 1.244 -6.704 1.00 92.81 342 ARG A N 1
ATOM 2760 C CA . ARG A 1 342 ? 12.642 0.119 -6.247 1.00 92.81 342 ARG A CA 1
ATOM 2761 C C . ARG A 1 342 ? 13.547 -1.051 -5.819 1.00 92.81 342 ARG A C 1
ATOM 2763 O O . ARG A 1 342 ? 14.739 -0.987 -6.109 1.00 92.81 342 ARG A O 1
ATOM 2770 N N . PRO A 1 343 ? 13.050 -2.077 -5.101 1.00 91.88 343 PRO A N 1
ATOM 2771 C CA . PRO A 1 343 ? 13.853 -3.245 -4.735 1.00 91.88 343 PRO A CA 1
ATOM 2772 C C . PRO A 1 343 ? 14.544 -3.826 -5.971 1.00 91.88 343 PRO A C 1
ATOM 2774 O O . PRO A 1 343 ? 13.898 -4.015 -7.003 1.00 91.88 343 PRO A O 1
ATOM 2777 N N . PHE A 1 344 ? 15.862 -4.010 -5.876 1.00 93.81 344 PHE A N 1
ATOM 2778 C CA . PHE A 1 344 ? 16.760 -4.384 -6.977 1.00 93.81 344 PHE A CA 1
ATOM 2779 C C . PHE A 1 344 ? 16.722 -3.495 -8.246 1.00 93.81 344 PHE A C 1
ATOM 2781 O O . PHE A 1 344 ? 17.230 -3.886 -9.296 1.00 93.81 344 PHE A O 1
ATOM 2788 N N . ASP A 1 345 ? 16.151 -2.290 -8.187 1.00 94.69 345 ASP A N 1
ATOM 2789 C CA . ASP A 1 345 ? 16.075 -1.338 -9.302 1.00 94.69 345 ASP A CA 1
ATOM 2790 C C . ASP A 1 345 ? 16.796 -0.036 -8.937 1.00 94.69 345 ASP A C 1
ATOM 2792 O O . ASP A 1 345 ? 16.197 0.956 -8.497 1.00 94.69 345 ASP A O 1
ATOM 2796 N N . SER A 1 346 ? 18.117 -0.073 -9.096 1.00 92.88 346 SER A N 1
ATOM 2797 C CA . SER A 1 346 ? 19.001 1.078 -8.929 1.00 92.88 346 SER A CA 1
ATOM 2798 C C . SER A 1 346 ? 18.948 1.988 -10.160 1.00 92.88 346 SER A C 1
ATOM 2800 O O . SER A 1 346 ? 18.892 1.516 -11.294 1.00 92.88 346 SER A O 1
ATOM 2802 N N . ARG A 1 347 ? 18.953 3.306 -9.944 1.00 94.88 347 ARG A N 1
ATOM 2803 C CA . ARG A 1 347 ? 18.841 4.332 -10.994 1.00 94.88 347 ARG A CA 1
ATOM 2804 C C . ARG A 1 347 ? 19.767 5.511 -10.720 1.00 94.88 347 ARG A C 1
ATOM 2806 O O . ARG A 1 347 ? 20.055 5.820 -9.561 1.00 94.88 347 ARG A O 1
ATOM 2813 N N . HIS A 1 348 ? 20.163 6.224 -11.770 1.00 96.19 348 HIS A N 1
ATOM 2814 C CA . HIS A 1 348 ? 20.822 7.518 -11.628 1.00 96.19 348 HIS A CA 1
ATOM 2815 C C . HIS A 1 348 ? 19.818 8.574 -11.154 1.00 96.19 348 HIS A C 1
ATOM 2817 O O . HIS A 1 348 ? 18.672 8.610 -11.607 1.00 96.19 348 HIS A O 1
ATOM 2823 N N . ILE A 1 349 ? 20.258 9.459 -10.261 1.00 95.50 349 ILE A N 1
ATOM 2824 C CA . ILE A 1 349 ? 19.499 10.605 -9.758 1.00 95.50 349 ILE A CA 1
ATOM 2825 C C . ILE A 1 349 ? 20.358 11.870 -9.739 1.00 95.50 349 ILE A C 1
ATOM 2827 O O . ILE A 1 349 ? 21.544 11.835 -9.413 1.00 95.50 349 ILE A O 1
ATOM 2831 N N . TYR A 1 350 ? 19.733 13.006 -10.043 1.00 95.62 350 TYR A N 1
ATOM 2832 C CA . TYR A 1 350 ? 20.304 14.327 -9.835 1.00 95.62 350 TYR A CA 1
ATOM 2833 C C . TYR A 1 350 ? 19.958 14.822 -8.425 1.00 95.62 350 TYR A C 1
ATOM 2835 O O . TYR A 1 350 ? 18.896 15.402 -8.176 1.00 95.62 350 TYR A O 1
ATOM 2843 N N . TYR A 1 351 ? 20.842 14.536 -7.472 1.00 90.38 351 TYR A N 1
ATOM 2844 C CA . TYR A 1 351 ? 20.598 14.692 -6.043 1.00 90.38 351 TYR A CA 1
ATOM 2845 C C . TYR A 1 351 ? 20.999 16.078 -5.518 1.00 90.38 351 TYR A C 1
ATOM 2847 O O . TYR A 1 351 ? 21.947 16.233 -4.746 1.00 90.38 351 TYR A O 1
ATOM 2855 N N . SER A 1 352 ? 20.257 17.104 -5.944 1.00 88.62 352 SER A N 1
ATOM 2856 C CA . SER A 1 352 ? 20.423 18.487 -5.478 1.00 88.62 352 SER A CA 1
ATOM 2857 C C . SER A 1 352 ? 19.216 18.963 -4.669 1.00 88.62 352 SER A C 1
ATOM 2859 O O . SER A 1 352 ? 18.064 18.729 -5.049 1.00 88.62 352 SER A O 1
ATOM 2861 N N . ARG A 1 353 ? 19.468 19.719 -3.591 1.00 85.31 353 ARG A N 1
ATOM 2862 C CA . ARG A 1 353 ? 18.421 20.372 -2.780 1.00 85.31 353 ARG A CA 1
ATOM 2863 C C . ARG A 1 353 ? 17.568 21.362 -3.588 1.00 85.31 353 ARG A C 1
ATOM 2865 O O . ARG A 1 353 ? 16.435 21.621 -3.211 1.00 85.31 353 ARG A O 1
ATOM 2872 N N . ILE A 1 354 ? 18.084 21.863 -4.714 1.00 88.25 354 ILE A N 1
ATOM 2873 C CA . ILE A 1 354 ? 17.369 22.746 -5.652 1.00 88.25 354 ILE A CA 1
ATOM 2874 C C . ILE A 1 354 ? 16.263 21.987 -6.414 1.00 88.25 354 ILE A C 1
ATOM 2876 O O . ILE A 1 354 ? 15.270 22.577 -6.839 1.00 88.25 354 ILE A O 1
ATOM 2880 N N . MET A 1 355 ? 16.434 20.675 -6.607 1.00 87.69 355 MET A N 1
ATOM 2881 C CA . MET A 1 355 ? 15.610 19.856 -7.505 1.00 87.69 355 MET A CA 1
ATOM 2882 C C . MET A 1 355 ? 14.711 18.841 -6.786 1.00 87.69 355 MET A C 1
ATOM 2884 O O . MET A 1 355 ? 13.747 18.355 -7.382 1.00 87.69 355 MET A O 1
ATOM 2888 N N . LEU A 1 356 ? 14.992 18.538 -5.519 1.00 83.25 356 LEU A N 1
ATOM 2889 C CA . LEU A 1 356 ? 14.223 17.616 -4.679 1.00 83.25 356 LEU A CA 1
ATOM 2890 C C . LEU A 1 356 ? 13.147 18.355 -3.872 1.00 83.25 356 LEU A C 1
ATOM 2892 O O . LEU A 1 356 ? 13.332 19.501 -3.484 1.00 83.25 356 LEU A O 1
ATOM 2896 N N . GLU A 1 357 ? 12.032 17.683 -3.586 1.00 78.12 357 GLU A N 1
ATOM 2897 C CA . GLU A 1 357 ? 10.989 18.194 -2.682 1.00 78.12 357 GLU A CA 1
ATOM 2898 C C . GLU A 1 357 ? 11.372 17.962 -1.210 1.00 78.12 357 GLU A C 1
ATOM 2900 O O . GLU A 1 357 ? 11.138 18.813 -0.357 1.00 78.12 357 GLU A O 1
ATOM 2905 N N . ARG A 1 358 ? 11.994 16.810 -0.913 1.00 76.00 358 ARG A N 1
ATOM 2906 C CA . ARG A 1 358 ? 12.611 16.506 0.384 1.00 76.00 358 ARG A CA 1
ATOM 2907 C C . ARG A 1 358 ? 13.930 15.742 0.188 1.00 76.00 358 ARG A C 1
ATOM 2909 O O . ARG A 1 358 ? 13.877 14.541 -0.094 1.00 76.00 358 ARG A O 1
ATOM 2916 N N . PRO A 1 359 ? 15.094 16.402 0.330 1.00 68.94 359 PRO A N 1
ATOM 2917 C CA . PRO A 1 359 ? 16.394 15.740 0.400 1.00 68.94 359 PRO A CA 1
ATOM 2918 C C . PRO A 1 359 ? 16.610 15.085 1.775 1.00 68.94 359 PRO A C 1
ATOM 2920 O O . PRO A 1 359 ? 15.975 15.454 2.761 1.00 68.94 359 PRO A O 1
ATOM 2923 N N . VAL A 1 360 ? 17.531 14.123 1.828 1.00 65.69 360 VAL A N 1
ATOM 2924 C CA . VAL A 1 360 ? 17.897 13.327 3.014 1.00 65.69 360 VAL A CA 1
ATOM 2925 C C . VAL A 1 360 ? 19.421 13.126 3.052 1.00 65.69 360 VAL A C 1
ATOM 2927 O O . VAL A 1 360 ? 20.055 13.001 2.000 1.00 65.69 360 VAL A O 1
ATOM 2930 N N . HIS A 1 361 ? 20.027 13.101 4.240 1.00 51.78 361 HIS A N 1
ATOM 2931 C CA . HIS A 1 361 ? 21.473 12.916 4.434 1.00 51.78 361 HIS A CA 1
ATOM 2932 C C . HIS A 1 361 ? 21.759 11.802 5.458 1.00 51.78 361 HIS A C 1
ATOM 2934 O O . HIS A 1 361 ? 22.153 12.108 6.572 1.00 51.78 361 HIS A O 1
ATOM 2940 N N . GLN A 1 362 ? 21.514 10.536 5.087 1.00 41.75 362 GLN A N 1
ATOM 2941 C CA . GLN A 1 362 ? 21.958 9.277 5.739 1.00 41.75 362 GLN A CA 1
ATOM 2942 C C . GLN A 1 362 ? 21.426 8.073 4.915 1.00 41.75 362 GLN A C 1
ATOM 2944 O O . GLN A 1 362 ? 20.581 8.276 4.038 1.00 41.75 362 GLN A O 1
ATOM 2949 N N . ILE A 1 363 ? 21.946 6.852 5.126 1.00 40.84 363 ILE A N 1
ATOM 2950 C CA . ILE A 1 363 ? 21.773 5.684 4.223 1.00 40.84 363 ILE A CA 1
ATOM 2951 C C . ILE A 1 363 ? 21.336 4.407 4.988 1.00 40.84 363 ILE A C 1
ATOM 2953 O O . ILE A 1 363 ? 21.957 4.089 5.997 1.00 40.84 363 ILE A O 1
ATOM 2957 N N . GLN A 1 364 ? 20.346 3.658 4.444 1.00 40.44 364 GLN A N 1
ATOM 2958 C CA . GLN A 1 364 ? 19.639 2.463 5.008 1.00 40.44 364 GLN A CA 1
ATOM 2959 C C . GLN A 1 364 ? 18.714 2.748 6.216 1.00 40.44 364 GLN A C 1
ATOM 2961 O O . GLN A 1 364 ? 18.836 3.819 6.793 1.00 40.44 364 GLN A O 1
ATOM 2966 N N . MET A 1 365 ? 17.739 1.922 6.659 1.00 38.88 365 MET A N 1
ATOM 2967 C CA . MET A 1 365 ? 17.049 0.688 6.185 1.00 38.88 365 MET A CA 1
ATOM 2968 C C . MET A 1 365 ? 15.566 0.622 6.689 1.00 38.88 365 MET A C 1
ATOM 2970 O O . MET A 1 365 ? 15.301 1.201 7.728 1.00 38.88 365 MET A O 1
ATOM 2974 N N . ILE A 1 366 ? 14.645 -0.154 6.076 1.00 41.16 366 ILE A N 1
ATOM 2975 C CA . ILE A 1 366 ? 13.270 -0.529 6.582 1.00 41.16 366 ILE A CA 1
ATOM 2976 C C . ILE A 1 366 ? 12.264 0.617 6.879 1.00 41.16 366 ILE A C 1
ATOM 2978 O O . ILE A 1 366 ? 12.516 1.440 7.741 1.00 41.16 366 ILE A O 1
ATOM 2982 N N . GLY A 1 367 ? 10.998 0.664 6.423 1.00 32.09 367 GLY A N 1
ATOM 2983 C CA . GLY A 1 367 ? 10.154 -0.193 5.563 1.00 32.09 367 GLY A CA 1
ATOM 2984 C C . GLY A 1 367 ? 8.664 0.242 5.651 1.00 32.09 367 GLY A C 1
ATOM 2985 O O . GLY A 1 367 ? 8.343 1.071 6.502 1.00 32.09 367 GLY A O 1
ATOM 2986 N N . SER A 1 368 ? 7.748 -0.243 4.787 1.00 29.44 368 SER A N 1
ATOM 2987 C CA . SER A 1 368 ? 6.279 -0.239 5.053 1.00 29.44 368 SER A CA 1
ATOM 2988 C C . SER A 1 368 ? 5.489 -1.210 4.133 1.00 29.44 368 SER A C 1
ATOM 2990 O O . SER A 1 368 ? 5.739 -1.233 2.932 1.00 29.44 368 SER A O 1
ATOM 2992 N N . GLY A 1 369 ? 4.540 -1.976 4.711 1.00 32.31 369 GLY A N 1
ATOM 2993 C CA . GLY A 1 369 ? 3.974 -3.268 4.223 1.00 32.31 369 GLY A CA 1
ATOM 2994 C C . GLY A 1 369 ? 3.159 -3.336 2.904 1.00 32.31 369 GLY A C 1
ATOM 2995 O O . GLY A 1 369 ? 3.357 -2.549 1.987 1.00 32.31 369 GLY A O 1
ATOM 2996 N N . ASN A 1 370 ? 2.180 -4.231 2.705 1.00 34.09 370 ASN A N 1
ATOM 2997 C CA . ASN A 1 370 ? 1.448 -5.139 3.612 1.00 34.09 370 ASN A CA 1
ATOM 2998 C C . ASN A 1 370 ? 2.336 -6.191 4.283 1.00 34.09 370 ASN A C 1
ATOM 3000 O O . ASN A 1 370 ? 2.826 -7.038 3.563 1.00 34.09 370 ASN A O 1
ATOM 3004 N N . TRP A 1 371 ? 2.503 -6.134 5.613 1.00 53.84 371 TRP A N 1
ATOM 3005 C CA . TRP A 1 371 ? 3.125 -7.134 6.530 1.00 53.84 371 TRP A CA 1
ATOM 3006 C C . TRP A 1 371 ? 4.523 -7.666 6.191 1.00 53.84 371 TRP A C 1
ATOM 3008 O O . TRP A 1 371 ? 5.170 -8.298 7.020 1.00 53.84 371 TRP A O 1
ATOM 3018 N N . ASP A 1 372 ? 5.029 -7.270 5.034 1.00 52.06 372 ASP A N 1
ATOM 3019 C CA . ASP A 1 372 ? 6.144 -7.873 4.362 1.00 52.06 372 ASP A CA 1
ATOM 3020 C C . ASP A 1 372 ? 7.208 -6.827 4.050 1.00 52.06 372 ASP A C 1
ATOM 3022 O O . ASP A 1 372 ? 7.040 -5.913 3.234 1.00 52.06 372 ASP A O 1
ATOM 3026 N N . ILE A 1 373 ? 8.345 -7.108 4.675 1.00 68.00 373 ILE A N 1
ATOM 3027 C CA . ILE A 1 373 ? 9.686 -6.974 4.128 1.00 68.00 373 ILE A CA 1
ATOM 3028 C C . ILE A 1 373 ? 10.451 -5.700 4.477 1.00 68.00 373 ILE A C 1
ATOM 3030 O O . ILE A 1 373 ? 10.016 -4.548 4.417 1.00 68.00 373 ILE A O 1
ATOM 3034 N N . ILE A 1 374 ? 11.680 -6.025 4.837 1.00 82.06 374 ILE A N 1
ATOM 3035 C CA . ILE A 1 374 ? 12.822 -5.212 5.167 1.00 82.06 374 ILE A CA 1
ATOM 3036 C C . ILE A 1 374 ? 13.802 -5.328 3.991 1.00 82.06 374 ILE A C 1
ATOM 3038 O O . ILE A 1 374 ? 13.922 -6.386 3.384 1.00 82.06 374 ILE A O 1
ATOM 3042 N N . PHE A 1 375 ? 14.474 -4.247 3.605 1.00 89.31 375 PHE A N 1
ATOM 3043 C CA . PHE A 1 375 ? 15.388 -4.293 2.460 1.00 89.31 375 PHE A CA 1
ATOM 3044 C C . PHE A 1 375 ? 16.568 -3.359 2.698 1.00 89.31 375 PHE A C 1
ATOM 3046 O O . PHE A 1 375 ? 16.366 -2.180 3.012 1.00 89.31 375 PHE A O 1
ATOM 3053 N N . CYS A 1 376 ? 17.776 -3.906 2.578 1.00 89.62 376 CYS A N 1
ATOM 3054 C CA . CYS A 1 376 ? 19.037 -3.182 2.639 1.00 89.62 376 CYS A CA 1
ATOM 3055 C C . CYS A 1 376 ? 19.326 -2.450 1.319 1.00 89.62 376 CYS A C 1
ATOM 3057 O O . CYS A 1 376 ? 18.650 -2.613 0.304 1.00 89.62 376 CYS A O 1
ATOM 3059 N N . SER A 1 377 ? 20.315 -1.567 1.342 1.00 87.81 377 SER A N 1
ATOM 3060 C CA . SER A 1 377 ? 20.813 -0.865 0.158 1.00 87.81 377 SER A CA 1
ATOM 3061 C C . SER A 1 377 ? 22.222 -0.364 0.443 1.00 87.81 377 SER A C 1
ATOM 3063 O O . SER A 1 377 ? 22.539 -0.071 1.583 1.00 87.81 377 SER A O 1
ATOM 3065 N N . SER A 1 378 ? 23.058 -0.160 -0.565 1.00 84.00 378 SER A N 1
ATOM 3066 C CA . SER A 1 378 ? 24.295 0.625 -0.413 1.00 84.00 378 SER A CA 1
ATOM 3067 C C . SER A 1 378 ? 24.097 2.109 -0.770 1.00 84.00 378 SER A C 1
ATOM 3069 O O . SER A 1 378 ? 25.023 2.912 -0.690 1.00 84.00 378 SER A O 1
ATOM 3071 N N . HIS A 1 379 ? 22.873 2.494 -1.148 1.00 84.88 379 HIS A N 1
ATOM 3072 C CA . HIS A 1 379 ? 22.553 3.767 -1.787 1.00 84.88 379 HIS A CA 1
ATOM 3073 C C . HIS A 1 379 ? 21.469 4.556 -1.040 1.00 84.88 379 HIS A C 1
ATOM 3075 O O . HIS A 1 379 ? 20.741 4.035 -0.195 1.00 84.88 379 HIS A O 1
ATOM 3081 N N . ILE A 1 380 ? 21.312 5.833 -1.401 1.00 85.44 380 ILE A N 1
ATOM 3082 C CA . ILE A 1 380 ? 20.140 6.627 -1.004 1.00 85.44 380 ILE A CA 1
ATOM 3083 C C . ILE A 1 380 ? 18.854 6.028 -1.595 1.00 85.44 380 ILE A C 1
ATOM 3085 O O . ILE A 1 380 ? 18.836 5.567 -2.738 1.00 85.44 380 ILE A O 1
ATOM 3089 N N . VAL A 1 381 ? 17.764 6.063 -0.829 1.00 87.06 381 VAL A N 1
ATOM 3090 C CA . VAL A 1 381 ? 16.521 5.336 -1.136 1.00 87.06 381 VAL A CA 1
ATOM 3091 C C . VAL A 1 381 ? 15.361 6.302 -1.400 1.00 87.06 381 VAL A C 1
ATOM 3093 O O . VAL A 1 381 ? 15.162 7.259 -0.647 1.00 87.06 381 VAL A O 1
ATOM 3096 N N . GLU A 1 382 ? 14.567 6.049 -2.446 1.00 90.38 382 GLU A N 1
ATOM 3097 C CA . GLU A 1 382 ? 13.354 6.834 -2.734 1.00 90.38 382 GLU A CA 1
ATOM 3098 C C . GLU A 1 382 ? 12.240 6.520 -1.720 1.00 90.38 382 GLU A C 1
ATOM 3100 O O . GLU A 1 382 ? 12.074 5.381 -1.279 1.00 90.38 382 GLU A O 1
ATOM 3105 N N . PHE A 1 383 ? 11.444 7.523 -1.348 1.00 88.88 383 PHE A N 1
ATOM 3106 C CA . PHE A 1 383 ? 10.390 7.402 -0.335 1.00 88.88 383 PHE A CA 1
ATOM 3107 C C . PHE A 1 383 ? 9.389 6.270 -0.607 1.00 88.88 383 PHE A C 1
ATOM 3109 O O . PHE A 1 383 ? 8.906 5.627 0.321 1.00 88.88 383 PHE A O 1
ATOM 3116 N N . ASN A 1 384 ? 9.071 5.999 -1.872 1.00 88.69 384 ASN A N 1
ATOM 3117 C CA . ASN A 1 384 ? 8.099 4.983 -2.262 1.00 88.69 384 ASN A CA 1
ATOM 3118 C C . ASN A 1 384 ? 8.751 3.647 -2.682 1.00 88.69 384 ASN A C 1
ATOM 3120 O O . ASN A 1 384 ? 8.184 2.956 -3.534 1.00 88.69 384 ASN A O 1
ATOM 3124 N N . LEU A 1 385 ? 9.909 3.281 -2.099 1.00 87.69 385 LEU A N 1
ATOM 3125 C CA . LEU A 1 385 ? 10.641 2.027 -2.371 1.00 87.69 385 LEU A CA 1
ATOM 3126 C C . LEU A 1 385 ? 9.723 0.794 -2.334 1.00 87.69 385 LEU A C 1
ATOM 3128 O O . LEU A 1 385 ? 9.662 0.056 -3.310 1.00 87.69 385 LEU A O 1
ATOM 3132 N N . PHE A 1 386 ? 8.996 0.595 -1.231 1.00 82.44 386 PHE A N 1
ATOM 3133 C CA . PHE A 1 386 ? 8.136 -0.578 -1.010 1.00 82.44 386 PHE A CA 1
ATOM 3134 C C . PHE A 1 386 ? 6.731 -0.406 -1.589 1.00 82.44 386 PHE A C 1
ATOM 3136 O O . PHE A 1 386 ? 6.137 -1.344 -2.108 1.00 82.44 386 PHE A O 1
ATOM 3143 N N . ARG A 1 387 ? 6.169 0.800 -1.490 1.00 78.31 387 ARG A N 1
ATOM 3144 C CA . ARG A 1 387 ? 4.830 1.150 -1.980 1.00 78.31 387 ARG A CA 1
ATOM 3145 C C . ARG A 1 387 ? 4.645 2.661 -1.975 1.00 78.31 387 ARG A C 1
ATOM 3147 O O . ARG A 1 387 ? 5.432 3.399 -1.387 1.00 78.31 387 ARG A O 1
ATOM 3154 N N . ARG A 1 388 ? 3.529 3.130 -2.542 1.00 72.38 388 ARG A N 1
ATOM 3155 C CA . ARG A 1 388 ? 3.032 4.477 -2.230 1.00 72.38 388 ARG A CA 1
ATOM 3156 C C . ARG A 1 388 ? 2.600 4.537 -0.767 1.00 72.38 388 ARG A C 1
ATOM 3158 O O . ARG A 1 388 ? 1.770 3.734 -0.357 1.00 72.38 388 ARG A O 1
ATOM 3165 N N . GLY A 1 389 ? 3.138 5.496 -0.020 1.00 65.75 389 GLY A N 1
ATOM 3166 C CA . GLY A 1 389 ? 2.847 5.676 1.409 1.00 65.75 389 GLY A CA 1
ATOM 3167 C C . GLY A 1 389 ? 4.085 5.930 2.266 1.00 65.75 389 GLY A C 1
ATOM 3168 O O . GLY A 1 389 ? 3.949 6.472 3.358 1.00 65.75 389 GLY A O 1
ATOM 3169 N N . GLY A 1 390 ? 5.275 5.621 1.746 1.00 74.88 390 GLY A N 1
ATOM 3170 C CA . GLY A 1 390 ? 6.544 5.891 2.411 1.00 74.88 390 GLY A CA 1
ATOM 3171 C C . GLY A 1 390 ? 7.297 4.648 2.869 1.00 74.88 390 GLY A C 1
ATOM 3172 O O . GLY A 1 390 ? 6.793 3.523 2.836 1.00 74.88 390 GLY A O 1
ATOM 3173 N N . ASN A 1 391 ? 8.507 4.898 3.345 1.00 81.81 391 ASN A N 1
ATOM 3174 C CA . ASN A 1 391 ? 9.383 3.993 4.072 1.00 81.81 391 ASN A CA 1
ATOM 3175 C C . ASN A 1 391 ? 10.030 4.759 5.232 1.00 81.81 391 ASN A C 1
ATOM 3177 O O . ASN A 1 391 ? 10.048 5.993 5.220 1.00 81.81 391 ASN A O 1
ATOM 3181 N N . ALA A 1 392 ? 10.563 4.025 6.202 1.00 81.75 392 ALA A N 1
ATOM 3182 C CA . ALA A 1 392 ? 11.560 4.538 7.133 1.00 81.75 392 ALA A CA 1
ATOM 3183 C C . ALA A 1 392 ? 12.968 4.071 6.703 1.00 81.75 392 ALA A C 1
ATOM 3185 O O . ALA A 1 392 ? 13.117 3.360 5.700 1.00 81.75 392 ALA A O 1
ATOM 3186 N N . MET A 1 393 ? 13.984 4.560 7.409 1.00 82.06 393 MET A N 1
ATOM 3187 C CA . MET A 1 393 ? 15.403 4.315 7.178 1.00 82.06 393 MET A CA 1
ATOM 3188 C C . MET A 1 393 ? 16.169 4.414 8.509 1.00 82.06 393 MET A C 1
ATOM 3190 O O . MET A 1 393 ? 16.389 5.522 8.990 1.00 82.06 393 MET A O 1
ATOM 3194 N N . PHE A 1 394 ? 16.559 3.275 9.084 1.00 86.81 394 PHE A N 1
ATOM 3195 C CA . PHE A 1 394 ? 17.485 3.109 10.212 1.00 86.81 394 PHE A CA 1
ATOM 3196 C C . PHE A 1 394 ? 18.931 2.884 9.709 1.00 86.81 394 PHE A C 1
ATOM 3198 O O . PHE A 1 394 ? 19.268 1.755 9.338 1.00 86.81 394 PHE A O 1
ATOM 3205 N N . PRO A 1 395 ? 19.783 3.925 9.605 1.00 85.56 395 PRO A N 1
ATOM 3206 C CA . PRO A 1 395 ? 21.159 3.777 9.128 1.00 85.56 395 PRO A CA 1
ATOM 3207 C C . PRO A 1 395 ? 21.981 2.961 10.123 1.00 85.56 395 PRO A C 1
ATOM 3209 O O . PRO A 1 395 ? 21.837 3.176 11.317 1.00 85.56 395 PRO A O 1
ATOM 3212 N N . LEU A 1 396 ? 22.863 2.066 9.664 1.00 87.25 396 LEU A N 1
ATOM 3213 C CA . LEU A 1 396 ? 23.740 1.304 10.572 1.00 87.25 396 LEU A CA 1
ATOM 3214 C C . LEU A 1 396 ? 24.822 2.190 11.209 1.00 87.25 396 LEU A C 1
ATOM 3216 O O . LEU A 1 396 ? 25.107 2.074 12.398 1.00 87.25 396 LEU A O 1
ATOM 3220 N N . TYR A 1 397 ? 25.397 3.095 10.413 1.00 86.06 397 TYR A N 1
ATOM 3221 C CA . TYR A 1 397 ? 26.449 4.015 10.833 1.00 86.06 397 TYR A CA 1
ATOM 3222 C C . TYR A 1 397 ? 26.047 5.471 10.582 1.00 86.06 397 TYR A C 1
ATOM 3224 O O . TYR A 1 397 ? 25.417 5.806 9.574 1.00 86.06 397 TYR A O 1
ATOM 3232 N N . LEU A 1 398 ? 26.464 6.342 11.495 1.00 83.12 398 LEU A N 1
ATOM 3233 C CA . LEU A 1 398 ? 26.294 7.788 11.458 1.00 83.12 398 LEU A CA 1
ATOM 3234 C C . LEU A 1 398 ? 27.662 8.439 11.264 1.00 83.12 398 LEU A C 1
ATOM 3236 O O . LEU A 1 398 ? 28.643 8.017 11.869 1.00 83.12 398 LEU A O 1
ATOM 3240 N N . TYR A 1 399 ? 27.710 9.488 10.451 1.00 77.44 399 TYR A N 1
ATOM 3241 C CA . TYR A 1 399 ? 28.932 10.219 10.119 1.00 77.44 399 TYR A CA 1
ATOM 3242 C C . TYR A 1 399 ? 28.781 11.663 10.594 1.00 77.44 399 TYR A C 1
ATOM 3244 O O . TYR A 1 399 ? 27.776 12.306 10.272 1.00 77.44 399 TYR A O 1
ATOM 3252 N N . SER A 1 400 ? 29.751 12.176 11.351 1.00 64.31 400 SER A N 1
ATOM 3253 C CA . SER A 1 400 ? 29.750 13.577 11.780 1.00 64.31 400 SER A CA 1
ATOM 3254 C C . SER A 1 400 ? 30.057 14.504 10.600 1.00 64.31 400 SER A C 1
ATOM 3256 O O . SER A 1 400 ? 30.988 14.281 9.822 1.00 64.31 400 SER A O 1
ATOM 3258 N N . GLN A 1 401 ? 29.270 15.573 10.446 1.00 51.81 401 GLN A N 1
ATOM 3259 C CA . GLN A 1 401 ? 29.588 16.630 9.488 1.00 51.81 401 GLN A CA 1
ATOM 3260 C C . GLN A 1 401 ? 30.607 17.579 10.117 1.00 51.81 401 GLN A C 1
ATOM 3262 O O . GLN A 1 401 ? 30.243 18.616 10.658 1.00 51.81 401 GLN A O 1
ATOM 3267 N N . ARG A 1 402 ? 31.896 17.229 10.026 1.00 46.91 402 ARG A N 1
ATOM 3268 C CA . ARG A 1 402 ? 32.985 18.171 10.320 1.00 46.91 402 ARG A CA 1
ATOM 3269 C C . ARG A 1 402 ? 33.014 19.290 9.274 1.00 46.91 402 ARG A C 1
ATOM 3271 O O . ARG A 1 402 ? 33.819 19.254 8.341 1.00 46.91 402 ARG A O 1
ATOM 3278 N N . GLU A 1 403 ? 32.187 20.315 9.453 1.00 41.56 403 GLU A N 1
ATOM 3279 C CA . GLU A 1 403 ? 32.555 21.641 8.964 1.00 41.56 403 GLU A CA 1
ATOM 3280 C C . GLU A 1 403 ? 33.753 22.126 9.794 1.00 41.56 403 GLU A C 1
ATOM 3282 O O . GLU A 1 403 ? 33.727 22.130 11.025 1.00 41.56 403 GLU A O 1
ATOM 3287 N N . LYS A 1 404 ? 34.856 22.482 9.126 1.00 37.34 404 LYS A N 1
ATOM 3288 C CA . LYS A 1 404 ? 36.037 23.046 9.794 1.00 37.34 404 LYS A CA 1
ATOM 3289 C C . LYS A 1 404 ? 35.681 24.426 10.357 1.00 37.34 404 LYS A C 1
ATOM 3291 O O . LYS A 1 404 ? 35.797 25.409 9.628 1.00 37.34 404 LYS A O 1
ATOM 3296 N N . GLY A 1 405 ? 35.308 24.515 11.631 1.00 37.69 405 GLY A N 1
ATOM 3297 C CA . GLY A 1 405 ? 35.148 25.819 12.276 1.00 37.69 405 GLY A CA 1
ATOM 3298 C C . GLY A 1 405 ? 34.505 25.849 13.658 1.00 37.69 405 GLY A C 1
ATOM 3299 O O . GLY A 1 405 ? 34.800 26.786 14.395 1.00 37.69 405 GLY A O 1
ATOM 3300 N N . ASP A 1 406 ? 33.665 24.878 14.029 1.00 38.22 406 ASP A N 1
ATOM 3301 C CA . ASP A 1 406 ? 32.950 24.973 15.307 1.00 38.22 406 ASP A CA 1
ATOM 3302 C C . ASP A 1 406 ? 33.807 24.481 16.484 1.00 38.22 406 ASP A C 1
ATOM 3304 O O . ASP A 1 406 ? 34.173 23.309 16.573 1.00 38.22 406 ASP A O 1
ATOM 3308 N N . LEU A 1 407 ? 34.163 25.409 17.375 1.00 39.34 407 LEU A N 1
ATOM 3309 C CA . LEU A 1 407 ? 35.015 25.170 18.545 1.00 39.34 407 LEU A CA 1
ATOM 3310 C C . LEU A 1 407 ? 34.216 24.612 19.743 1.00 39.34 407 LEU A C 1
ATOM 3312 O O . LEU A 1 407 ? 34.796 24.371 20.800 1.00 39.34 407 LEU A O 1
ATOM 3316 N N . LEU A 1 408 ? 32.893 24.459 19.599 1.00 37.31 408 LEU A N 1
ATOM 3317 C CA . LEU A 1 408 ? 31.964 24.092 20.674 1.00 37.31 408 LEU A CA 1
ATOM 3318 C C . LEU A 1 408 ? 31.149 22.814 20.396 1.00 37.31 408 LEU A C 1
ATOM 3320 O O . LEU A 1 408 ? 30.314 22.447 21.224 1.00 37.31 408 LEU A O 1
ATOM 3324 N N . ASP A 1 409 ? 31.384 22.113 19.281 1.00 40.62 409 ASP A N 1
ATOM 3325 C CA . ASP A 1 409 ? 30.757 20.807 19.035 1.00 40.62 409 ASP A CA 1
ATOM 3326 C C . ASP A 1 409 ? 31.410 19.727 19.918 1.00 40.62 409 ASP A C 1
ATOM 3328 O O . ASP A 1 409 ? 32.517 19.256 19.659 1.00 40.62 409 ASP A O 1
ATOM 3332 N N . ALA A 1 410 ? 30.706 19.346 20.985 1.00 39.06 410 ALA A N 1
ATOM 3333 C CA . ALA A 1 410 ? 31.138 18.368 21.981 1.00 39.06 410 ALA A CA 1
ATOM 3334 C C . ALA A 1 410 ? 30.930 16.902 21.542 1.00 39.06 410 ALA A C 1
ATOM 3336 O O . ALA A 1 410 ? 30.706 16.028 22.381 1.00 39.06 410 ALA A O 1
ATOM 3337 N N . SER A 1 411 ? 30.972 16.610 20.239 1.00 46.81 411 SER A N 1
ATOM 3338 C CA . SER A 1 411 ? 30.938 15.233 19.746 1.00 46.81 411 SER A CA 1
ATOM 3339 C C . SER A 1 411 ? 32.280 14.531 19.996 1.00 46.81 411 SER A C 1
ATOM 3341 O O . SER A 1 411 ? 33.327 14.940 19.491 1.00 46.81 411 SER A O 1
ATOM 3343 N N . GLU A 1 412 ? 32.252 13.464 20.801 1.00 44.66 412 GLU A N 1
ATOM 3344 C CA . GLU A 1 412 ? 33.460 12.723 21.176 1.00 44.66 412 GLU A CA 1
ATOM 3345 C C . GLU A 1 412 ? 34.219 12.180 19.946 1.00 44.66 412 GLU A C 1
ATOM 3347 O O . GLU A 1 412 ? 33.596 11.698 18.990 1.00 44.66 412 GLU A O 1
ATOM 3352 N N . PRO A 1 413 ? 35.567 12.225 19.944 1.00 45.88 413 PRO A N 1
ATOM 3353 C CA . PRO A 1 413 ? 36.366 11.602 18.897 1.00 45.88 413 PRO A CA 1
ATOM 3354 C C . PRO A 1 413 ? 36.116 10.091 18.837 1.00 45.88 413 PRO A C 1
ATOM 3356 O O . PRO A 1 413 ? 36.309 9.377 19.814 1.00 45.88 413 PRO A O 1
ATOM 3359 N N . THR A 1 414 ? 35.726 9.591 17.668 1.00 54.84 414 THR A N 1
ATOM 3360 C CA . THR A 1 414 ? 35.547 8.155 17.430 1.00 54.84 414 THR A CA 1
ATOM 3361 C C . THR A 1 414 ? 36.820 7.556 16.827 1.00 54.84 414 THR A C 1
ATOM 3363 O O . THR A 1 414 ? 37.184 7.930 15.708 1.00 54.84 414 THR A O 1
ATOM 3366 N N . ASP A 1 415 ? 37.437 6.573 17.488 1.00 55.09 415 ASP A N 1
ATOM 3367 C CA . ASP A 1 415 ? 38.633 5.848 16.993 1.00 55.09 415 ASP A CA 1
ATOM 3368 C C . ASP A 1 415 ? 38.364 4.936 15.770 1.00 55.09 415 ASP A C 1
ATOM 3370 O O . ASP A 1 415 ? 39.243 4.255 15.243 1.00 55.09 415 ASP A O 1
ATOM 3374 N N . THR A 1 416 ? 37.124 4.927 15.290 1.00 58.91 416 THR A N 1
ATOM 3375 C CA . THR A 1 416 ? 36.622 4.167 14.141 1.00 58.91 416 THR A CA 1
ATOM 3376 C C . THR A 1 416 ? 37.077 4.734 12.783 1.00 58.91 416 THR A C 1
ATOM 3378 O O . THR A 1 416 ? 37.078 5.962 12.603 1.00 58.91 416 THR A O 1
ATOM 3381 N N . PRO A 1 417 ? 37.321 3.891 11.760 1.00 59.28 417 PRO A N 1
ATOM 3382 C CA . PRO A 1 417 ? 37.648 4.338 10.406 1.00 59.28 417 PRO A CA 1
ATOM 3383 C C . PRO A 1 417 ? 36.640 5.346 9.828 1.00 59.28 417 PRO A C 1
ATOM 3385 O O . PRO A 1 417 ? 35.435 5.102 9.773 1.00 59.28 417 PRO A O 1
ATOM 3388 N N . GLY A 1 418 ? 37.144 6.492 9.363 1.00 62.62 418 GLY A N 1
ATOM 3389 C CA . GLY A 1 418 ? 36.331 7.528 8.714 1.00 62.62 418 GLY A CA 1
ATOM 3390 C C . GLY A 1 418 ? 35.418 8.340 9.644 1.00 62.62 418 GLY A C 1
ATOM 3391 O O . GLY A 1 418 ? 34.596 9.101 9.136 1.00 62.62 418 GLY A O 1
ATOM 3392 N N . GLY A 1 419 ? 35.549 8.209 10.970 1.00 70.31 419 GLY A N 1
ATOM 3393 C CA . GLY A 1 419 ? 34.741 8.970 11.933 1.00 70.31 419 GLY A CA 1
ATOM 3394 C C . GLY A 1 419 ? 33.275 8.520 12.014 1.00 70.31 419 GLY A C 1
ATOM 3395 O O . GLY A 1 419 ? 32.384 9.355 12.190 1.00 70.31 419 GLY A O 1
ATOM 3396 N N . ARG A 1 420 ? 33.014 7.223 11.792 1.00 79.50 420 ARG A N 1
ATOM 3397 C CA . ARG A 1 420 ? 31.668 6.633 11.780 1.00 79.50 420 ARG A CA 1
ATOM 3398 C C . ARG A 1 420 ? 31.311 6.054 13.153 1.00 79.50 420 ARG A C 1
ATOM 3400 O O . ARG A 1 420 ? 32.040 5.221 13.668 1.00 79.50 420 ARG A O 1
ATOM 3407 N N . ARG A 1 421 ? 30.155 6.399 13.720 1.00 83.94 421 ARG A N 1
ATOM 3408 C CA . ARG A 1 421 ? 29.640 5.744 14.941 1.00 83.94 421 ARG A CA 1
ATOM 3409 C C . ARG A 1 421 ? 28.463 4.823 14.624 1.00 83.94 421 ARG A C 1
ATOM 3411 O O . ARG A 1 421 ? 27.679 5.168 13.735 1.00 83.94 421 ARG A O 1
ATOM 3418 N N . PRO A 1 422 ? 28.289 3.686 15.317 1.00 87.88 422 PRO A N 1
ATOM 3419 C CA . PRO A 1 422 ? 27.091 2.875 15.162 1.00 87.88 422 PRO A CA 1
ATOM 3420 C C . PRO A 1 422 ? 25.846 3.642 15.625 1.00 87.88 422 PRO A C 1
ATOM 3422 O O . PRO A 1 422 ? 25.882 4.426 16.574 1.00 87.88 422 PRO A O 1
ATOM 3425 N N . ASN A 1 423 ? 24.728 3.406 14.945 1.00 90.94 423 ASN A N 1
ATOM 3426 C CA . ASN A 1 423 ? 23.410 3.906 15.324 1.00 90.94 423 ASN A CA 1
ATOM 3427 C C . ASN A 1 423 ? 22.699 2.888 16.223 1.00 90.94 423 ASN A C 1
ATOM 3429 O O . ASN A 1 423 ? 21.711 2.274 15.827 1.00 90.94 423 ASN A O 1
ATOM 3433 N N . LEU A 1 424 ? 23.265 2.653 17.400 1.00 92.38 424 LEU A N 1
ATOM 3434 C CA . LEU A 1 424 ? 22.747 1.706 18.379 1.00 92.38 424 LEU A CA 1
ATOM 3435 C C . LEU A 1 424 ? 22.699 2.402 19.738 1.00 92.38 424 LEU A C 1
ATOM 3437 O O . LEU A 1 424 ? 23.653 3.096 20.097 1.00 92.38 424 LEU A O 1
ATOM 3441 N N . SER A 1 425 ? 21.593 2.266 20.469 1.00 95.38 425 SER A N 1
ATOM 3442 C CA . SER A 1 425 ? 21.475 2.845 21.810 1.00 95.38 425 SER A CA 1
ATOM 3443 C C . SER A 1 425 ? 22.357 2.088 22.820 1.00 95.38 425 SER A C 1
ATOM 3445 O O . SER A 1 425 ? 22.451 0.857 22.743 1.00 95.38 425 SER A O 1
ATOM 3447 N N . PRO A 1 426 ? 23.020 2.787 23.765 1.00 94.69 426 PRO A N 1
ATOM 3448 C CA . PRO A 1 426 ? 23.846 2.145 24.790 1.00 94.69 426 PRO A CA 1
ATOM 3449 C C . PRO A 1 426 ? 23.085 1.096 25.605 1.00 94.69 426 PRO A C 1
ATOM 3451 O O . PRO A 1 426 ? 23.611 0.019 25.861 1.00 94.69 426 PRO A O 1
ATOM 3454 N N . GLU A 1 427 ? 21.826 1.373 25.941 1.00 96.75 427 GLU A N 1
ATOM 3455 C CA . GLU A 1 427 ? 20.957 0.498 26.732 1.00 96.75 427 GLU A CA 1
ATOM 3456 C C . GLU A 1 427 ? 20.625 -0.802 25.981 1.00 96.75 427 GLU A C 1
ATOM 3458 O O . GLU A 1 427 ? 20.616 -1.885 26.570 1.00 96.75 427 GLU A O 1
ATOM 3463 N N . PHE A 1 428 ? 20.411 -0.713 24.662 1.00 96.25 428 PHE A N 1
ATOM 3464 C CA . PHE A 1 428 ? 20.232 -1.885 23.805 1.00 96.25 428 PHE A CA 1
ATOM 3465 C C . PHE A 1 428 ? 21.512 -2.724 23.753 1.00 96.25 428 PHE A C 1
ATOM 3467 O O . PHE A 1 428 ? 21.450 -3.941 23.912 1.00 96.25 428 PHE A O 1
ATOM 3474 N N . ILE A 1 429 ? 22.676 -2.086 23.574 1.00 95.06 429 ILE A N 1
ATOM 3475 C CA . ILE A 1 429 ? 23.979 -2.768 23.567 1.00 95.06 429 ILE A CA 1
ATOM 3476 C C . ILE A 1 429 ? 24.237 -3.467 24.909 1.00 95.06 429 ILE A C 1
ATOM 3478 O O . ILE A 1 429 ? 24.694 -4.613 24.913 1.00 95.06 429 ILE A O 1
ATOM 3482 N N . GLU A 1 430 ? 23.934 -2.818 26.035 1.00 95.44 430 GLU A N 1
ATOM 3483 C CA . GLU A 1 430 ? 24.105 -3.384 27.376 1.00 95.44 430 GLU A CA 1
ATOM 3484 C C . GLU A 1 430 ? 23.219 -4.622 27.578 1.00 95.44 430 GLU A C 1
ATOM 3486 O O . GLU A 1 430 ? 23.725 -5.680 27.962 1.00 95.44 430 GLU A O 1
ATOM 3491 N N . GLU A 1 431 ? 21.919 -4.544 27.260 1.00 95.06 431 GLU A N 1
ATOM 3492 C CA . GLU A 1 431 ? 21.022 -5.697 27.400 1.00 95.06 431 GLU A CA 1
ATOM 3493 C C . GLU A 1 431 ? 21.423 -6.850 26.469 1.00 95.06 431 GLU A C 1
ATOM 3495 O O . GLU A 1 431 ? 21.430 -8.009 26.891 1.00 95.06 431 GLU A O 1
ATOM 3500 N N . PHE A 1 432 ? 21.804 -6.550 25.224 1.00 93.06 432 PHE A N 1
ATOM 3501 C CA . PHE A 1 432 ? 22.234 -7.547 24.241 1.00 93.06 432 PHE A CA 1
ATOM 3502 C C . PHE A 1 432 ? 23.523 -8.256 24.690 1.00 93.06 432 PHE A C 1
ATOM 3504 O O . PHE A 1 432 ? 23.593 -9.487 24.676 1.00 93.06 432 PHE A O 1
ATOM 3511 N N . SER A 1 433 ? 24.506 -7.490 25.181 1.00 93.81 433 SER A N 1
ATOM 3512 C CA . SER A 1 433 ? 25.759 -8.013 25.749 1.00 93.81 433 SER A CA 1
ATOM 3513 C C . SER A 1 433 ? 25.486 -8.910 26.957 1.00 93.81 433 SER A C 1
ATOM 3515 O O . SER A 1 433 ? 26.010 -10.021 27.049 1.00 93.81 433 SER A O 1
ATOM 3517 N N . LYS A 1 434 ? 24.603 -8.460 27.859 1.00 93.69 434 LYS A N 1
ATOM 3518 C CA . LYS A 1 434 ? 24.207 -9.184 29.072 1.00 93.69 434 LYS A CA 1
ATOM 3519 C C . LYS A 1 434 ? 23.442 -10.473 28.774 1.00 93.69 434 LYS A C 1
ATOM 3521 O O . LYS A 1 434 ? 23.681 -11.470 29.450 1.00 93.69 434 LYS A O 1
ATOM 3526 N N . LYS A 1 435 ? 22.536 -10.473 27.788 1.00 91.75 435 LYS A N 1
ATOM 3527 C CA . LYS A 1 435 ? 21.774 -11.669 27.390 1.00 91.75 435 LYS A CA 1
ATOM 3528 C C . LYS A 1 435 ? 22.652 -12.725 26.734 1.00 91.75 435 LYS A C 1
ATOM 3530 O O . LYS A 1 435 ? 22.490 -13.897 27.050 1.00 91.75 435 LYS A O 1
ATOM 3535 N N . LEU A 1 436 ? 23.580 -12.324 25.864 1.00 90.62 436 LEU A N 1
ATOM 3536 C CA . LEU A 1 436 ? 24.490 -13.264 25.207 1.00 90.62 436 LEU A CA 1
ATOM 3537 C C . LEU A 1 436 ? 25.687 -13.676 26.072 1.00 90.62 436 LEU A C 1
ATOM 3539 O O . LEU A 1 436 ? 26.283 -14.715 25.802 1.00 90.62 436 LEU A O 1
ATOM 3543 N N . GLY A 1 437 ? 26.084 -12.883 27.071 1.00 90.81 437 GLY A N 1
ATOM 3544 C CA . GLY A 1 437 ? 27.354 -13.082 27.779 1.00 90.81 437 GLY A CA 1
ATOM 3545 C C . GLY A 1 437 ? 28.568 -12.828 26.876 1.00 90.81 437 GLY A C 1
ATOM 3546 O O . GLY A 1 437 ? 29.551 -13.565 26.930 1.00 90.81 437 GLY A O 1
ATOM 3547 N N . MET A 1 438 ? 28.463 -11.821 26.004 1.00 91.12 438 MET A N 1
ATOM 3548 C CA . MET A 1 438 ? 29.446 -11.466 24.975 1.00 91.12 438 MET A CA 1
ATOM 3549 C C . MET A 1 438 ? 29.782 -9.973 25.041 1.00 91.12 438 MET A C 1
ATOM 3551 O O . MET A 1 438 ? 28.957 -9.172 25.475 1.00 91.12 438 MET A O 1
ATOM 3555 N N . THR A 1 439 ? 30.965 -9.585 24.562 1.00 92.19 439 THR A N 1
ATOM 3556 C CA . THR A 1 439 ? 31.425 -8.184 24.598 1.00 92.19 439 THR A CA 1
ATOM 3557 C C . THR A 1 439 ? 31.159 -7.474 23.272 1.00 92.19 439 THR A C 1
ATOM 3559 O O . THR A 1 439 ? 31.519 -7.979 22.208 1.00 92.19 439 THR A O 1
ATOM 3562 N N . PHE A 1 440 ? 30.567 -6.282 23.311 1.00 92.50 440 PHE A N 1
ATOM 3563 C CA . PHE A 1 440 ? 30.373 -5.466 22.112 1.00 92.50 440 PHE A CA 1
ATOM 3564 C C . PHE A 1 440 ? 31.683 -4.802 21.647 1.00 92.50 440 PHE A C 1
ATOM 3566 O O . PHE A 1 440 ? 32.424 -4.250 22.459 1.00 92.50 440 PHE A O 1
ATOM 3573 N N . VAL A 1 441 ? 31.948 -4.810 20.337 1.00 91.75 441 VAL A N 1
ATOM 3574 C CA . VAL A 1 441 ? 32.992 -3.990 19.693 1.00 91.75 441 VAL A CA 1
ATOM 3575 C C . VAL A 1 441 ? 32.341 -2.849 18.903 1.00 91.75 441 VAL A C 1
ATOM 3577 O O . VAL A 1 441 ? 31.338 -3.086 18.237 1.00 91.75 441 VAL A O 1
ATOM 3580 N N . PRO A 1 442 ? 32.874 -1.612 18.935 1.00 85.06 442 PRO A N 1
ATOM 3581 C CA . PRO A 1 442 ? 32.166 -0.435 18.418 1.00 85.06 442 PRO A CA 1
ATOM 3582 C C . PRO A 1 442 ? 32.114 -0.322 16.885 1.00 85.06 442 PRO A C 1
ATOM 3584 O O . PRO A 1 442 ? 31.404 0.543 16.375 1.00 85.06 442 PRO A O 1
ATOM 3587 N N . ASP A 1 443 ? 32.842 -1.162 16.144 1.00 82.81 443 ASP A N 1
ATOM 3588 C CA . ASP A 1 443 ? 32.907 -1.112 14.682 1.00 82.81 443 ASP A CA 1
ATOM 3589 C C . ASP A 1 443 ? 33.001 -2.512 14.059 1.00 82.81 443 ASP A C 1
ATOM 3591 O O . ASP A 1 443 ? 33.617 -3.418 14.620 1.00 82.81 443 ASP A O 1
ATOM 3595 N N . GLY A 1 444 ? 32.406 -2.687 12.877 1.00 81.69 444 GLY A N 1
ATOM 3596 C CA . GLY A 1 444 ? 32.508 -3.922 12.098 1.00 81.69 444 GLY A CA 1
ATOM 3597 C C . GLY A 1 444 ? 31.781 -5.123 12.716 1.00 81.69 444 GLY A C 1
ATOM 3598 O O . GLY A 1 444 ? 30.599 -5.046 13.062 1.00 81.69 444 GLY A O 1
ATOM 3599 N N . LYS A 1 445 ? 32.489 -6.255 12.795 1.00 81.56 445 LYS A N 1
ATOM 3600 C CA . LYS A 1 445 ? 32.028 -7.545 13.337 1.00 81.56 445 LYS A CA 1
ATOM 3601 C C . LYS A 1 445 ? 32.921 -7.971 14.495 1.00 81.56 445 LYS A C 1
ATOM 3603 O O . LYS A 1 445 ? 34.111 -7.661 14.490 1.00 81.56 445 LYS A O 1
ATOM 3608 N N . GLY A 1 446 ? 32.367 -8.725 15.435 1.00 76.31 446 GLY A N 1
ATOM 3609 C CA . GLY A 1 446 ? 33.132 -9.326 16.523 1.00 76.31 446 GLY A CA 1
ATOM 3610 C C . GLY A 1 446 ? 33.489 -10.799 16.288 1.00 76.31 446 GLY A C 1
ATOM 3611 O O . GLY A 1 446 ? 32.918 -11.477 15.430 1.00 76.31 446 GLY A O 1
ATOM 3612 N N . ASP A 1 447 ? 34.441 -11.291 17.076 1.00 78.31 447 ASP A N 1
ATOM 3613 C CA . ASP A 1 447 ? 35.021 -12.632 16.986 1.00 78.31 447 ASP A CA 1
ATOM 3614 C C . ASP A 1 447 ? 34.039 -13.706 17.511 1.00 78.31 447 ASP A C 1
ATOM 3616 O O . ASP A 1 447 ? 33.540 -13.575 18.638 1.00 78.31 447 ASP A O 1
ATOM 3620 N N . PRO A 1 448 ? 33.742 -14.785 16.751 1.00 63.59 448 PRO A N 1
ATOM 3621 C CA . PRO A 1 448 ? 32.943 -15.921 17.229 1.00 63.59 448 PRO A CA 1
ATOM 3622 C C . PRO A 1 448 ? 33.464 -16.580 18.518 1.00 63.59 448 PRO A C 1
ATOM 3624 O O . PRO A 1 448 ? 32.675 -17.222 19.213 1.00 63.59 448 PRO A O 1
ATOM 3627 N N . GLY A 1 449 ? 34.743 -16.417 18.860 1.00 58.34 449 GLY A N 1
ATOM 3628 C CA . GLY A 1 449 ? 35.371 -17.035 20.023 1.00 58.34 449 GLY A CA 1
ATOM 3629 C C . GLY A 1 449 ? 35.506 -18.555 19.886 1.00 58.34 449 GLY A C 1
ATOM 3630 O O . GLY A 1 449 ? 35.091 -19.168 18.899 1.00 58.34 449 GLY A O 1
ATOM 3631 N N . ALA A 1 450 ? 36.089 -19.202 20.899 1.00 47.62 450 ALA A N 1
ATOM 3632 C CA . ALA A 1 450 ? 36.327 -20.650 20.865 1.00 47.62 450 ALA A CA 1
ATOM 3633 C C . ALA A 1 450 ? 35.023 -21.471 20.776 1.00 47.62 450 ALA A C 1
ATOM 3635 O O . ALA A 1 450 ? 34.986 -22.485 20.083 1.00 47.62 450 ALA A O 1
ATOM 3636 N N . ALA A 1 451 ? 33.942 -21.001 21.412 1.00 43.19 451 ALA A N 1
ATOM 3637 C CA . ALA A 1 451 ? 32.629 -21.646 21.366 1.00 43.19 451 ALA A CA 1
ATOM 3638 C C . ALA A 1 451 ? 31.934 -21.513 19.995 1.00 43.19 451 ALA A C 1
ATOM 3640 O O . ALA A 1 451 ? 31.252 -22.440 19.570 1.00 43.19 451 ALA A O 1
ATOM 3641 N N . GLY A 1 452 ? 32.132 -20.400 19.275 1.00 40.50 452 GLY A N 1
ATOM 3642 C CA . GLY A 1 452 ? 31.575 -20.204 17.931 1.00 40.50 452 GLY A CA 1
ATOM 3643 C C . GLY A 1 452 ? 32.406 -20.831 16.804 1.00 40.50 452 GLY A C 1
ATOM 3644 O O . GLY A 1 452 ? 31.874 -21.092 15.729 1.00 40.50 452 GLY A O 1
ATOM 3645 N N . ASN A 1 453 ? 33.696 -21.104 17.031 1.00 39.47 453 ASN A N 1
ATOM 3646 C CA . ASN A 1 453 ? 34.583 -21.704 16.025 1.00 39.47 453 ASN A CA 1
ATOM 3647 C C . ASN A 1 453 ? 34.445 -23.235 15.893 1.00 39.47 453 ASN A C 1
ATOM 3649 O O . ASN A 1 453 ? 34.932 -23.814 14.920 1.00 39.47 453 ASN A O 1
ATOM 3653 N N . ALA A 1 454 ? 33.732 -23.901 16.806 1.00 38.06 454 ALA A N 1
ATOM 3654 C CA . ALA A 1 454 ? 33.380 -25.316 16.692 1.00 38.06 454 ALA A CA 1
ATOM 3655 C C . ALA A 1 454 ? 32.197 -25.534 15.720 1.00 38.06 454 ALA A C 1
ATOM 3657 O O . ALA A 1 454 ? 31.095 -25.891 16.121 1.00 38.06 454 ALA A O 1
ATOM 3658 N N . ALA A 1 455 ? 32.458 -25.340 14.423 1.00 41.50 455 ALA A N 1
ATOM 3659 C CA . ALA A 1 455 ? 31.560 -25.642 13.303 1.00 41.50 455 ALA A CA 1
ATOM 3660 C C . ALA A 1 455 ? 30.185 -24.932 13.315 1.00 41.50 455 ALA A C 1
ATOM 3662 O O . ALA A 1 455 ? 29.148 -25.543 13.574 1.00 41.50 455 ALA A O 1
ATOM 3663 N N . VAL A 1 456 ? 30.153 -23.674 12.854 1.00 42.69 456 VAL A N 1
ATOM 3664 C CA . VAL A 1 456 ? 28.919 -23.001 12.396 1.00 42.69 456 VAL A CA 1
ATOM 3665 C C . VAL A 1 456 ? 28.301 -23.772 11.216 1.00 42.69 456 VAL A C 1
ATOM 3667 O O . VAL A 1 456 ? 28.662 -23.520 10.070 1.00 42.69 456 VAL A O 1
ATOM 3670 N N . SER A 1 457 ? 27.419 -24.735 11.520 1.00 41.12 457 SER A N 1
ATOM 3671 C CA . SER A 1 457 ? 26.358 -25.435 10.752 1.00 41.12 457 SER A CA 1
ATOM 3672 C C . SER A 1 457 ? 26.487 -25.754 9.247 1.00 41.12 457 SER A C 1
ATOM 3674 O O . SER A 1 457 ? 25.603 -26.408 8.690 1.00 41.12 457 SER A O 1
ATOM 3676 N N . ALA A 1 458 ? 27.610 -25.468 8.590 1.00 36.69 458 ALA A N 1
ATOM 3677 C CA . ALA A 1 458 ? 27.931 -25.905 7.232 1.00 36.69 458 ALA A CA 1
ATOM 3678 C C . ALA A 1 458 ? 28.178 -27.425 7.131 1.00 36.69 458 ALA A C 1
ATOM 3680 O O . ALA A 1 458 ? 28.322 -27.950 6.029 1.00 36.69 458 ALA A O 1
ATOM 3681 N N . ALA A 1 459 ? 28.221 -28.135 8.265 1.00 34.81 459 ALA A N 1
ATOM 3682 C CA . ALA A 1 459 ? 28.141 -29.593 8.334 1.00 34.81 459 ALA A CA 1
ATOM 3683 C C . ALA A 1 459 ? 26.684 -30.079 8.474 1.00 34.81 459 ALA A C 1
ATOM 3685 O O . ALA A 1 459 ? 26.275 -30.992 7.759 1.00 34.81 459 ALA A O 1
ATOM 3686 N N . VAL A 1 460 ? 25.877 -29.432 9.324 1.00 40.22 460 VAL A N 1
ATOM 3687 C CA . VAL A 1 460 ? 24.496 -29.847 9.639 1.00 40.22 460 VAL A CA 1
ATOM 3688 C C . VAL A 1 460 ? 23.561 -29.679 8.432 1.00 40.22 460 VAL A C 1
ATOM 3690 O O . VAL A 1 460 ? 22.844 -30.613 8.085 1.00 40.22 460 VAL A O 1
ATOM 3693 N N . LEU A 1 461 ? 23.647 -28.560 7.701 1.00 38.84 461 LEU A N 1
ATOM 3694 C CA . LEU A 1 461 ? 22.868 -28.331 6.467 1.00 38.84 461 LEU A CA 1
ATOM 3695 C C . LEU A 1 461 ? 23.451 -29.015 5.213 1.00 38.84 461 LEU A C 1
ATOM 3697 O O . LEU A 1 461 ? 22.839 -29.001 4.145 1.00 38.84 461 LEU A O 1
ATOM 3701 N N . LYS A 1 462 ? 24.645 -29.611 5.315 1.00 38.38 462 LYS A N 1
ATOM 3702 C CA . LYS A 1 462 ? 25.332 -30.282 4.196 1.00 38.38 462 LYS A CA 1
ATOM 3703 C C . LYS A 1 462 ? 25.243 -31.808 4.293 1.00 38.38 462 LYS A C 1
ATOM 3705 O O . LYS A 1 462 ? 25.280 -32.472 3.262 1.00 38.38 462 LYS A O 1
ATOM 3710 N N . ALA A 1 463 ? 25.019 -32.352 5.492 1.00 33.38 463 ALA A N 1
ATOM 3711 C CA . ALA A 1 463 ? 24.722 -33.766 5.717 1.00 33.38 463 ALA A CA 1
ATOM 3712 C C . ALA A 1 463 ? 23.402 -34.221 5.058 1.00 33.38 463 ALA A C 1
ATOM 3714 O O . ALA A 1 463 ? 23.324 -35.346 4.568 1.00 33.38 463 ALA A O 1
ATOM 3715 N N . SER A 1 464 ? 22.398 -33.342 4.942 1.00 32.78 464 SER A N 1
ATOM 3716 C CA . SER A 1 464 ? 21.151 -33.637 4.212 1.00 32.78 464 SER A CA 1
ATOM 3717 C C . SER A 1 464 ? 21.336 -33.750 2.690 1.00 32.78 464 SER A C 1
ATOM 3719 O O . SER A 1 464 ? 20.517 -34.373 2.017 1.00 32.78 464 SER A O 1
ATOM 3721 N N . ARG A 1 465 ? 22.431 -33.213 2.126 1.00 40.53 465 ARG A N 1
ATOM 3722 C CA . ARG A 1 465 ? 22.709 -33.240 0.676 1.00 40.53 465 ARG A CA 1
ATOM 3723 C C . ARG A 1 465 ? 23.311 -34.561 0.173 1.00 40.53 465 ARG A C 1
ATOM 3725 O O . ARG A 1 465 ? 23.524 -34.690 -1.027 1.00 40.53 465 ARG A O 1
ATOM 3732 N N . LEU A 1 466 ? 23.591 -35.530 1.052 1.00 31.62 466 LEU A N 1
ATOM 3733 C CA . LEU A 1 466 ? 24.297 -36.777 0.707 1.00 31.62 466 LEU A CA 1
ATOM 3734 C C . LEU A 1 466 ? 23.443 -38.059 0.750 1.00 31.62 466 LEU A C 1
ATOM 3736 O O . LEU A 1 466 ? 23.987 -39.138 0.538 1.00 31.62 466 LEU A O 1
ATOM 3740 N N . GLN A 1 467 ? 22.123 -37.973 0.971 1.00 32.28 467 GLN A N 1
ATOM 3741 C CA . GLN A 1 467 ? 21.240 -39.159 0.984 1.00 32.28 467 GLN A CA 1
ATOM 3742 C C . GLN A 1 467 ? 20.293 -39.316 -0.221 1.00 32.28 467 GLN A C 1
ATOM 3744 O O . GLN A 1 467 ? 19.655 -40.355 -0.328 1.00 32.28 467 GLN A O 1
ATOM 3749 N N . ASN A 1 468 ? 20.237 -38.363 -1.160 1.00 34.28 468 ASN A N 1
ATOM 3750 C CA . ASN A 1 468 ? 19.396 -38.457 -2.370 1.00 34.28 468 ASN A CA 1
ATOM 3751 C C . ASN A 1 468 ? 20.164 -38.097 -3.659 1.00 34.28 468 ASN A C 1
ATOM 3753 O O . ASN A 1 468 ? 19.709 -37.300 -4.476 1.00 34.28 468 ASN A O 1
ATOM 3757 N N . GLY A 1 469 ? 21.346 -38.687 -3.848 1.00 29.72 469 GLY A N 1
ATOM 3758 C CA . GLY A 1 469 ? 22.141 -38.511 -5.066 1.00 29.72 469 GLY A CA 1
ATOM 3759 C C . GLY A 1 469 ? 23.023 -39.719 -5.355 1.00 29.72 469 GLY A C 1
ATOM 3760 O O . GLY A 1 469 ? 24.129 -39.808 -4.832 1.00 29.72 469 GLY A O 1
ATOM 3761 N N . GLY A 1 470 ? 22.547 -40.645 -6.194 1.00 25.00 470 GLY A N 1
ATOM 3762 C CA . GLY A 1 470 ? 23.381 -41.751 -6.669 1.00 25.00 470 GLY A CA 1
ATOM 3763 C C . GLY A 1 470 ? 22.634 -42.948 -7.252 1.00 25.00 470 GLY A C 1
ATOM 3764 O O . GLY A 1 470 ? 22.375 -43.907 -6.528 1.00 25.00 470 GLY A O 1
ATOM 3765 N N . ARG A 1 471 ? 22.387 -42.920 -8.571 1.00 27.62 471 ARG A N 1
ATOM 3766 C CA . ARG A 1 471 ? 22.630 -44.039 -9.512 1.00 27.62 471 ARG A CA 1
ATOM 3767 C C . ARG A 1 471 ? 22.291 -43.633 -10.952 1.00 27.62 471 ARG A C 1
ATOM 3769 O O . ARG A 1 471 ? 21.183 -43.856 -11.426 1.00 27.62 471 ARG A O 1
ATOM 3776 N N . ASP A 1 472 ? 23.290 -43.101 -11.649 1.00 29.77 472 ASP A N 1
ATOM 3777 C CA . ASP A 1 472 ? 23.358 -43.177 -13.110 1.00 29.77 472 ASP A CA 1
ATOM 3778 C C . ASP A 1 472 ? 23.891 -44.552 -13.528 1.00 29.77 472 ASP A C 1
ATOM 3780 O O . ASP A 1 472 ? 24.887 -45.009 -12.964 1.00 29.77 472 ASP A O 1
ATOM 3784 N N . ALA A 1 473 ? 23.280 -45.173 -14.545 1.00 25.42 473 ALA A N 1
ATOM 3785 C CA . ALA A 1 473 ? 23.953 -46.113 -15.450 1.00 25.42 473 ALA A CA 1
ATOM 3786 C C . ALA A 1 473 ? 23.112 -46.425 -16.711 1.00 25.42 473 ALA A C 1
ATOM 3788 O O . ALA A 1 473 ? 22.303 -47.344 -16.722 1.00 25.42 473 ALA A O 1
ATOM 3789 N N . LEU A 1 474 ? 23.424 -45.694 -17.785 1.00 24.72 474 LEU A N 1
ATOM 3790 C CA . LEU A 1 474 ? 23.614 -46.191 -19.160 1.00 24.72 474 LEU A CA 1
ATOM 3791 C C . LEU A 1 474 ? 22.453 -46.813 -19.974 1.00 24.72 474 LEU A C 1
ATOM 3793 O O . LEU A 1 474 ? 21.916 -47.879 -19.698 1.00 24.72 474 LEU A O 1
ATOM 3797 N N . HIS A 1 475 ? 22.245 -46.172 -21.130 1.00 26.89 475 HIS A N 1
ATOM 3798 C CA . HIS A 1 475 ? 21.716 -46.702 -22.391 1.00 26.89 475 HIS A CA 1
ATOM 3799 C C . HIS A 1 475 ? 21.946 -48.201 -22.667 1.00 26.89 475 HIS A C 1
ATOM 3801 O O . HIS A 1 475 ? 23.083 -48.673 -22.640 1.00 26.89 475 HIS A O 1
ATOM 3807 N N . THR A 1 476 ? 20.913 -48.874 -23.186 1.00 23.70 476 THR A N 1
ATOM 3808 C CA . THR A 1 476 ? 20.975 -49.722 -24.402 1.00 23.70 476 THR A CA 1
ATOM 3809 C C . THR A 1 476 ? 19.560 -50.120 -24.866 1.00 23.70 476 THR A C 1
ATOM 3811 O O . THR A 1 476 ? 18.593 -49.854 -24.161 1.00 23.70 476 THR A O 1
ATOM 3814 N N . ALA A 1 477 ? 19.471 -50.759 -26.042 1.00 22.14 477 ALA A N 1
ATOM 3815 C CA . ALA A 1 477 ? 18.276 -51.312 -26.704 1.00 22.14 477 ALA A CA 1
ATOM 3816 C C . ALA A 1 477 ? 17.381 -50.322 -27.485 1.00 22.14 477 ALA A C 1
ATOM 3818 O O . ALA A 1 477 ? 16.478 -49.675 -26.959 1.00 22.14 477 ALA A O 1
ATOM 3819 N N . SER A 1 478 ? 17.626 -50.289 -28.798 1.00 22.58 478 SER A N 1
ATOM 3820 C CA . SER A 1 478 ? 16.634 -49.936 -29.819 1.00 22.58 478 SER A CA 1
ATOM 3821 C C . SER A 1 478 ? 15.802 -51.177 -30.193 1.00 22.58 478 SER A C 1
ATOM 3823 O O . SER A 1 478 ? 16.199 -52.300 -29.892 1.00 22.58 478 SER A O 1
ATOM 3825 N N . GLU A 1 479 ? 14.731 -50.939 -30.952 1.00 24.50 479 GLU A N 1
ATOM 3826 C CA . GLU A 1 479 ? 14.051 -51.871 -31.869 1.00 24.50 479 GLU A CA 1
ATOM 3827 C C . GLU A 1 479 ? 13.069 -52.961 -31.362 1.00 24.50 479 GLU A C 1
ATOM 3829 O O . GLU A 1 479 ? 13.425 -54.009 -30.840 1.00 24.50 479 GLU A O 1
ATOM 3834 N N . THR A 1 480 ? 11.812 -52.731 -31.771 1.00 22.94 480 THR A N 1
ATOM 3835 C CA . THR A 1 480 ? 10.848 -53.695 -32.347 1.00 22.94 480 THR A CA 1
ATOM 3836 C C . THR A 1 480 ? 10.146 -54.723 -31.449 1.00 22.94 480 THR A C 1
ATOM 3838 O O . THR A 1 480 ? 10.672 -55.790 -31.159 1.00 22.94 480 THR A O 1
ATOM 3841 N N . LEU A 1 481 ? 8.842 -54.503 -31.231 1.00 23.22 481 LEU A N 1
ATOM 3842 C CA . LEU A 1 481 ? 7.784 -55.435 -31.665 1.00 23.22 481 LEU A CA 1
ATOM 3843 C C . LEU A 1 481 ? 6.429 -54.710 -31.759 1.00 23.22 481 LEU A C 1
ATOM 3845 O O . LEU A 1 481 ? 6.262 -53.623 -31.208 1.00 23.22 481 LEU A O 1
ATOM 3849 N N . ALA A 1 482 ? 5.499 -55.254 -32.548 1.00 21.69 482 ALA A N 1
ATOM 3850 C CA . ALA A 1 482 ? 4.416 -54.483 -33.160 1.00 21.69 482 ALA A CA 1
ATOM 3851 C C . ALA A 1 482 ? 3.015 -55.106 -32.988 1.00 21.69 482 ALA A C 1
ATOM 3853 O O . ALA A 1 482 ? 2.887 -56.315 -32.847 1.00 21.69 482 ALA A O 1
ATOM 3854 N N . VAL A 1 483 ? 1.992 -54.249 -33.128 1.00 24.56 483 VAL A N 1
ATOM 3855 C CA . VAL A 1 483 ? 0.595 -54.540 -33.535 1.00 24.56 483 VAL A CA 1
ATOM 3856 C C . VAL A 1 483 ? -0.240 -55.509 -32.678 1.00 24.56 483 VAL A C 1
ATOM 3858 O O . VAL A 1 483 ? -0.121 -56.723 -32.784 1.00 24.56 483 VAL A O 1
ATOM 3861 N N . GLN A 1 484 ? -1.222 -54.931 -31.975 1.00 24.62 484 GLN A N 1
ATOM 3862 C CA . GLN A 1 484 ? -2.657 -55.294 -31.898 1.00 24.62 484 GLN A CA 1
ATOM 3863 C C . GLN A 1 484 ? -3.316 -54.267 -30.946 1.00 24.62 484 GLN A C 1
ATOM 3865 O O . GLN A 1 484 ? -2.675 -53.829 -29.998 1.00 24.62 484 GLN A O 1
ATOM 3870 N N . GLY A 1 485 ? -4.548 -53.786 -31.106 1.00 22.97 485 GLY A N 1
ATOM 3871 C CA . GLY A 1 485 ? -5.599 -54.048 -32.090 1.00 22.97 485 GLY A CA 1
ATOM 3872 C C . GLY A 1 485 ? -6.938 -53.623 -31.463 1.00 22.97 485 GLY A C 1
ATOM 3873 O O . GLY A 1 485 ? -7.280 -54.132 -30.406 1.00 22.97 485 GLY A O 1
ATOM 3874 N N . ASP A 1 486 ? -7.615 -52.644 -32.065 1.00 24.64 486 ASP A N 1
ATOM 3875 C CA . ASP A 1 486 ? -8.960 -52.100 -31.789 1.00 24.64 486 ASP A CA 1
ATOM 3876 C C . ASP A 1 486 ? -9.759 -52.542 -30.537 1.00 24.64 486 ASP A C 1
ATOM 3878 O O . ASP A 1 486 ? -10.176 -53.688 -30.386 1.00 24.64 486 ASP A O 1
ATOM 3882 N N . SER A 1 487 ? -10.249 -51.562 -29.769 1.00 24.34 487 SER A N 1
ATOM 3883 C CA . SER A 1 487 ? -11.656 -51.148 -29.958 1.00 24.34 487 SER A CA 1
ATOM 3884 C C . SER A 1 487 ? -12.055 -49.931 -29.118 1.00 24.34 487 SER A C 1
ATOM 3886 O O . SER A 1 487 ? -11.828 -49.826 -27.914 1.00 24.34 487 SER A O 1
ATOM 3888 N N . CYS A 1 488 ? -12.721 -48.994 -29.782 1.00 29.55 488 CYS A N 1
ATOM 3889 C CA . CYS A 1 488 ? -13.365 -47.837 -29.187 1.00 29.55 488 CYS A CA 1
ATOM 3890 C C . CYS A 1 488 ? -14.849 -48.145 -28.925 1.00 29.55 488 CYS A C 1
ATOM 3892 O O . CYS A 1 488 ? -15.637 -48.088 -29.859 1.00 29.55 488 CYS A O 1
ATOM 3894 N N . ASN A 1 489 ? -15.228 -48.463 -27.674 1.00 29.42 489 ASN A N 1
ATOM 3895 C CA . ASN A 1 489 ? -16.590 -48.270 -27.120 1.00 29.42 489 ASN A CA 1
ATOM 3896 C C . ASN A 1 489 ? -16.698 -48.690 -25.633 1.00 29.42 489 ASN A C 1
ATOM 3898 O O . ASN A 1 489 ? -17.339 -49.679 -25.295 1.00 29.42 489 ASN A O 1
ATOM 3902 N N . ALA A 1 490 ? -16.091 -47.920 -24.718 1.00 27.78 490 ALA A N 1
ATOM 3903 C CA . ALA A 1 490 ? -16.277 -48.113 -23.265 1.00 27.78 490 ALA A CA 1
ATOM 3904 C C . ALA A 1 490 ? -16.205 -46.817 -22.420 1.00 27.78 490 ALA A C 1
ATOM 3906 O O . ALA A 1 490 ? -16.131 -46.877 -21.197 1.00 27.78 490 ALA A O 1
ATOM 3907 N N . ALA A 1 491 ? -16.243 -45.633 -23.047 1.00 29.08 491 ALA A N 1
ATOM 3908 C CA . ALA A 1 491 ? -16.044 -44.337 -22.373 1.00 29.08 491 ALA A CA 1
ATOM 3909 C C . ALA A 1 491 ? -17.256 -43.381 -22.462 1.00 29.08 491 ALA A C 1
ATOM 3911 O O . ALA A 1 491 ? -17.117 -42.177 -22.264 1.00 29.08 491 ALA A O 1
ATOM 3912 N N . VAL A 1 492 ? -18.454 -43.902 -22.759 1.00 28.80 492 VAL A N 1
ATOM 3913 C CA . VAL A 1 492 ? -19.675 -43.090 -22.974 1.00 28.80 492 VAL A CA 1
ATOM 3914 C C . VAL A 1 492 ? -20.618 -43.086 -21.753 1.00 28.80 492 VAL A C 1
ATOM 3916 O O . VAL A 1 492 ? -21.506 -42.246 -21.666 1.00 28.80 492 VAL A O 1
ATOM 3919 N N . SER A 1 493 ? -20.381 -43.933 -20.740 1.00 27.17 493 SER A N 1
ATOM 3920 C CA . SER A 1 493 ? -21.229 -44.012 -19.531 1.00 27.17 493 SER A CA 1
ATOM 3921 C C . SER A 1 493 ? -20.751 -43.170 -18.331 1.00 27.17 493 SER A C 1
ATOM 3923 O O . SER A 1 493 ? -21.388 -43.202 -17.283 1.00 27.17 493 SER A O 1
ATOM 3925 N N . ALA A 1 494 ? -19.653 -42.414 -18.455 1.00 28.30 494 ALA A N 1
ATOM 3926 C CA . ALA A 1 494 ? -19.079 -41.610 -17.361 1.00 28.30 494 ALA A CA 1
ATOM 3927 C C . ALA A 1 494 ? -19.274 -40.085 -17.526 1.00 28.30 494 ALA A C 1
ATOM 3929 O O . ALA A 1 494 ? -18.772 -39.303 -16.723 1.00 28.30 494 ALA A O 1
ATOM 3930 N N . ALA A 1 495 ? -19.994 -39.645 -18.565 1.00 28.97 495 ALA A N 1
ATOM 3931 C CA . ALA A 1 495 ? -20.095 -38.231 -18.950 1.00 28.97 495 ALA A CA 1
ATOM 3932 C C . ALA A 1 495 ? -21.439 -37.551 -18.605 1.00 28.97 495 ALA A C 1
ATOM 3934 O O . ALA A 1 495 ? -21.643 -36.402 -18.997 1.00 28.97 495 ALA A O 1
ATOM 3935 N N . VAL A 1 496 ? -22.365 -38.242 -17.919 1.00 30.33 496 VAL A N 1
ATOM 3936 C CA . VAL A 1 496 ? -23.754 -37.760 -17.709 1.00 30.33 496 VAL A CA 1
ATOM 3937 C C . VAL A 1 496 ? -24.227 -37.817 -16.241 1.00 30.33 496 VAL A C 1
ATOM 3939 O O . VAL A 1 496 ? -25.165 -37.117 -15.882 1.00 30.33 496 VAL A O 1
ATOM 3942 N N . SER A 1 497 ? -23.553 -38.549 -15.345 1.00 27.77 497 SER A N 1
ATOM 3943 C CA . SER A 1 497 ? -23.963 -38.711 -13.932 1.00 27.77 497 SER A CA 1
ATOM 3944 C C . SER A 1 497 ? -23.003 -38.055 -12.924 1.00 27.77 497 SER A C 1
ATOM 3946 O O . SER A 1 497 ? -22.673 -38.644 -11.898 1.00 27.77 497 SER A O 1
ATOM 3948 N N . GLY A 1 498 ? -22.517 -36.847 -13.232 1.00 26.77 498 GLY A N 1
ATOM 3949 C CA . GLY A 1 498 ? -21.530 -36.117 -12.415 1.00 26.77 498 GLY A CA 1
ATOM 3950 C C . GLY A 1 498 ? -21.783 -34.611 -12.286 1.00 26.77 498 GLY A C 1
ATOM 3951 O O . GLY A 1 498 ? -20.890 -33.869 -11.883 1.00 26.77 498 GLY A O 1
ATOM 3952 N N . ALA A 1 499 ? -22.979 -34.136 -12.642 1.00 25.17 499 ALA A N 1
ATOM 3953 C CA . ALA A 1 499 ? -23.360 -32.733 -12.500 1.00 25.17 499 ALA A CA 1
ATOM 3954 C C . ALA A 1 499 ? -23.809 -32.419 -11.061 1.00 25.17 499 ALA A C 1
ATOM 3956 O O . ALA A 1 499 ? -24.991 -32.206 -10.788 1.00 25.17 499 ALA A O 1
ATOM 3957 N N . SER A 1 500 ? -22.850 -32.349 -10.135 1.00 27.80 500 SER A N 1
ATOM 3958 C CA . SER A 1 500 ? -23.048 -31.598 -8.892 1.00 27.80 500 SER A CA 1
ATOM 3959 C C . SER A 1 500 ? -23.484 -30.173 -9.247 1.00 27.80 500 SER A C 1
ATOM 3961 O O . SER A 1 500 ? -22.885 -29.549 -10.128 1.00 27.80 500 SER A O 1
ATOM 3963 N N . ARG A 1 501 ? -24.525 -29.652 -8.581 1.00 30.91 501 ARG A N 1
ATOM 3964 C CA . ARG A 1 501 ? -24.993 -28.269 -8.787 1.00 30.91 501 ARG A CA 1
ATOM 3965 C C . ARG A 1 501 ? -23.801 -27.305 -8.686 1.00 30.91 501 ARG A C 1
ATOM 3967 O O . ARG A 1 501 ? -23.054 -27.414 -7.711 1.00 30.91 501 ARG A O 1
ATOM 3974 N N . PRO A 1 502 ? -23.613 -26.363 -9.630 1.00 31.08 502 PRO A N 1
ATOM 3975 C CA . PRO A 1 502 ? -22.532 -25.395 -9.522 1.00 31.08 502 PRO A CA 1
ATOM 3976 C C . PRO A 1 502 ? -22.723 -24.550 -8.259 1.00 31.08 502 PRO A C 1
ATOM 3978 O O . PRO A 1 502 ? -23.766 -23.924 -8.065 1.00 31.08 502 PRO A O 1
ATOM 3981 N N . SER A 1 503 ? -21.710 -24.535 -7.397 1.00 33.88 503 SER A N 1
ATOM 3982 C CA . SER A 1 503 ? -21.632 -23.617 -6.265 1.00 33.88 503 SER A CA 1
ATOM 3983 C C . SER A 1 503 ? -21.484 -22.190 -6.793 1.00 33.88 503 SER A C 1
ATOM 3985 O O . SER A 1 503 ? -20.480 -21.868 -7.428 1.00 33.88 503 SER A O 1
ATOM 3987 N N . PHE A 1 504 ? -22.479 -21.338 -6.549 1.00 28.88 504 PHE A N 1
ATOM 3988 C CA . PHE A 1 504 ? -22.428 -19.935 -6.955 1.00 28.88 504 PHE A CA 1
ATOM 3989 C C . PHE A 1 504 ? -21.389 -19.171 -6.123 1.00 28.88 504 PHE A C 1
ATOM 3991 O O . PHE A 1 504 ? -21.557 -18.997 -4.917 1.00 28.88 504 PHE A O 1
ATOM 3998 N N . GLY A 1 505 ? -20.317 -18.732 -6.786 1.00 36.69 505 GLY A N 1
ATOM 3999 C CA . GLY A 1 505 ? -19.277 -17.881 -6.214 1.00 36.69 505 GLY A CA 1
ATOM 4000 C C . GLY A 1 505 ? -19.632 -16.390 -6.213 1.00 36.69 505 GLY A C 1
ATOM 4001 O O . GLY A 1 505 ? -20.685 -15.968 -6.694 1.00 36.69 505 GLY A O 1
ATOM 4002 N N . GLN A 1 506 ? -18.718 -15.589 -5.666 1.00 46.28 506 GLN A N 1
ATOM 4003 C CA . GLN A 1 506 ? -18.848 -14.136 -5.510 1.00 46.28 506 GLN A CA 1
ATOM 4004 C C . GLN A 1 506 ? -19.001 -13.416 -6.866 1.00 46.28 506 GLN A C 1
ATOM 4006 O O . GLN A 1 506 ? -18.373 -13.791 -7.857 1.00 46.28 506 GLN A O 1
ATOM 4011 N N . VAL A 1 507 ? -19.811 -12.352 -6.895 1.00 42.53 507 VAL A N 1
ATOM 4012 C CA . VAL A 1 507 ? -20.024 -11.514 -8.088 1.00 42.53 507 VAL A CA 1
ATOM 4013 C C . VAL A 1 507 ? -19.061 -10.330 -8.081 1.00 42.53 507 VAL A C 1
ATOM 4015 O O . VAL A 1 507 ? -19.191 -9.440 -7.245 1.00 42.53 507 VAL A O 1
ATOM 4018 N N . GLU A 1 508 ? -18.142 -10.269 -9.044 1.00 45.88 508 GLU A N 1
ATOM 4019 C CA . GLU A 1 508 ? -17.423 -9.038 -9.374 1.00 45.88 508 GLU A CA 1
ATOM 4020 C C . GLU A 1 508 ? -18.321 -8.124 -10.219 1.00 45.88 508 GLU A C 1
ATOM 4022 O O . GLU A 1 508 ? -18.585 -8.396 -11.395 1.00 45.88 508 GLU A O 1
ATOM 4027 N N . ILE A 1 509 ? -18.745 -6.988 -9.661 1.00 46.50 509 ILE A N 1
ATOM 4028 C CA . ILE A 1 509 ? -19.423 -5.943 -10.439 1.00 46.50 509 ILE A CA 1
ATOM 4029 C C . ILE A 1 509 ? -18.377 -4.949 -10.946 1.00 46.50 509 ILE A C 1
ATOM 4031 O O . ILE A 1 509 ? -17.706 -4.270 -10.169 1.00 46.50 509 ILE A O 1
ATOM 4035 N N . ARG A 1 510 ? -18.241 -4.826 -12.271 1.00 52.97 510 ARG A N 1
ATOM 4036 C CA . ARG A 1 510 ? -17.310 -3.878 -12.898 1.00 52.97 510 ARG A CA 1
ATOM 4037 C C . ARG A 1 510 ? -18.066 -2.744 -13.581 1.00 52.97 510 ARG A C 1
ATOM 4039 O O . ARG A 1 510 ? -18.715 -2.951 -14.605 1.00 52.97 510 ARG A O 1
ATOM 4046 N N . ASP A 1 511 ? -17.893 -1.529 -13.062 1.00 41.19 511 ASP A N 1
ATOM 4047 C CA . ASP A 1 511 ? -18.336 -0.299 -13.722 1.00 41.19 511 ASP A CA 1
ATOM 4048 C C . ASP A 1 511 ? -17.141 0.487 -14.294 1.00 41.19 511 ASP A C 1
ATOM 4050 O O . ASP A 1 511 ? -16.288 1.014 -13.575 1.00 41.19 511 ASP A O 1
ATOM 4054 N N . ARG A 1 512 ? -17.054 0.520 -15.629 1.00 39.44 512 ARG A N 1
ATOM 4055 C CA . ARG A 1 512 ? -16.135 1.373 -16.410 1.00 39.44 512 ARG A CA 1
ATOM 4056 C C . ARG A 1 512 ? -16.809 1.898 -17.689 1.00 39.44 512 ARG A C 1
ATOM 4058 O O . ARG A 1 512 ? -16.119 2.165 -18.678 1.00 39.44 512 ARG A O 1
ATOM 4065 N N . GLY A 1 513 ? -18.139 2.004 -17.691 1.00 45.25 513 GLY A N 1
ATOM 4066 C CA . GLY A 1 513 ? -18.951 2.296 -18.876 1.00 45.25 513 GLY A CA 1
ATOM 4067 C C . GLY A 1 513 ? -20.361 2.769 -18.517 1.00 45.25 513 GLY A C 1
ATOM 4068 O O . GLY A 1 513 ? -20.627 3.176 -17.397 1.00 45.25 513 GLY A O 1
ATOM 4069 N N . ARG A 1 514 ? -21.290 2.761 -19.475 1.00 42.19 514 ARG A N 1
ATOM 4070 C CA . ARG A 1 514 ? -22.696 3.165 -19.252 1.00 42.19 514 ARG A CA 1
ATOM 4071 C C . ARG A 1 514 ? -23.610 2.045 -18.752 1.00 42.19 514 ARG A C 1
ATOM 4073 O O . ARG A 1 514 ? -24.784 2.313 -18.473 1.00 42.19 514 ARG A O 1
ATOM 4080 N N . LEU A 1 515 ? -23.094 0.819 -18.693 1.00 46.22 515 LEU A N 1
ATOM 4081 C CA . LEU A 1 515 ? -23.781 -0.401 -18.279 1.00 46.22 515 LEU A CA 1
ATOM 4082 C C . LEU A 1 515 ? -22.881 -1.155 -17.281 1.00 46.22 515 LEU A C 1
ATOM 4084 O O . LEU A 1 515 ? -21.693 -1.303 -17.569 1.00 46.22 515 LEU A O 1
ATOM 4088 N N . PRO A 1 516 ? -23.410 -1.621 -16.135 1.00 46.69 516 PRO A N 1
ATOM 4089 C CA . PRO A 1 516 ? -22.656 -2.458 -15.209 1.00 46.69 516 PRO A CA 1
ATOM 4090 C C . PRO A 1 516 ? -22.528 -3.883 -15.761 1.00 46.69 516 PRO A C 1
ATOM 4092 O O . PRO A 1 516 ? -23.507 -4.446 -16.250 1.00 46.69 516 PRO A O 1
ATOM 4095 N N . HIS A 1 517 ? -21.337 -4.464 -15.635 1.00 63.66 517 HIS A N 1
ATOM 4096 C CA . HIS A 1 517 ? -21.024 -5.832 -16.058 1.00 63.66 517 HIS A CA 1
ATOM 4097 C C . HIS A 1 517 ? -20.857 -6.721 -14.818 1.00 63.66 517 HIS A C 1
ATOM 4099 O O . HIS A 1 517 ? -20.168 -6.316 -13.878 1.00 63.66 517 HIS A O 1
ATOM 4105 N N . TRP A 1 518 ? -21.515 -7.884 -14.777 1.00 65.88 518 TRP A N 1
ATOM 4106 C CA . TRP A 1 518 ? -21.554 -8.771 -13.599 1.00 65.88 518 TRP A CA 1
ATOM 4107 C C . TRP A 1 518 ? -20.779 -10.060 -13.898 1.00 65.88 518 TRP A C 1
ATOM 4109 O O . TRP A 1 518 ? -21.304 -10.941 -14.570 1.00 65.88 518 TRP A O 1
ATOM 4119 N N . GLU A 1 519 ? -19.549 -10.202 -13.408 1.00 69.81 519 GLU A N 1
ATOM 4120 C CA . GLU A 1 519 ? -18.713 -11.391 -13.636 1.00 69.81 519 GLU A CA 1
ATOM 4121 C C . GLU A 1 519 ? -18.701 -12.313 -12.392 1.00 69.81 519 GLU A C 1
ATOM 4123 O O . GLU A 1 519 ? -18.644 -11.843 -11.264 1.00 69.81 519 GLU A O 1
ATOM 4128 N N . ILE A 1 520 ? -18.778 -13.630 -12.595 1.00 71.94 520 ILE A N 1
ATOM 4129 C CA . ILE A 1 520 ? -18.694 -14.713 -11.603 1.00 71.94 520 ILE A CA 1
ATOM 4130 C C . ILE A 1 520 ? -17.801 -15.786 -12.222 1.00 71.94 520 ILE A C 1
ATOM 4132 O O . ILE A 1 520 ? -17.945 -16.118 -13.405 1.00 71.94 520 ILE A O 1
ATOM 4136 N N . GLU A 1 521 ? -16.904 -16.359 -11.429 1.00 66.62 521 GLU A N 1
ATOM 4137 C CA . GLU A 1 521 ? -16.099 -17.498 -11.856 1.00 66.62 521 GLU A CA 1
ATOM 4138 C C . GLU A 1 521 ? -16.977 -18.703 -12.240 1.00 66.62 521 GLU A C 1
ATOM 4140 O O . GLU A 1 521 ? -17.926 -19.061 -11.543 1.00 66.62 521 GLU A O 1
ATOM 4145 N N . GLY A 1 522 ? -16.705 -19.312 -13.398 1.00 71.44 522 GLY A N 1
ATOM 4146 C CA . GLY A 1 522 ? -17.532 -20.400 -13.925 1.00 71.44 522 GLY A CA 1
ATOM 4147 C C . GLY A 1 522 ? -18.949 -19.989 -14.360 1.00 71.44 522 GLY A C 1
ATOM 4148 O O . GLY A 1 522 ? -19.735 -20.866 -14.722 1.00 71.44 522 GLY A O 1
ATOM 4149 N N . GLY A 1 523 ? -19.291 -18.695 -14.341 1.00 80.50 523 GLY A N 1
ATOM 4150 C CA . GLY A 1 523 ? -20.603 -18.183 -14.740 1.00 80.50 523 GLY A CA 1
ATOM 4151 C C . GLY A 1 523 ? -20.907 -18.378 -16.230 1.00 80.50 523 GLY A C 1
ATOM 4152 O O . GLY A 1 523 ? -19.999 -18.423 -17.067 1.00 80.50 523 GLY A O 1
ATOM 4153 N N . ILE A 1 524 ? -22.199 -18.477 -16.564 1.00 84.81 524 ILE A N 1
ATOM 4154 C CA . ILE A 1 524 ? -22.692 -18.544 -17.948 1.00 84.81 524 ILE A CA 1
ATOM 4155 C C . ILE A 1 524 ? -23.233 -17.173 -18.364 1.00 84.81 524 ILE A C 1
ATOM 4157 O O . ILE A 1 524 ? -24.048 -16.576 -17.666 1.00 84.81 524 ILE A O 1
ATOM 4161 N N . TYR A 1 525 ? -22.804 -16.692 -19.526 1.00 87.62 525 TYR A N 1
ATOM 4162 C CA . TYR A 1 525 ? -23.072 -15.351 -20.033 1.00 87.62 525 TYR A CA 1
ATOM 4163 C C . TYR A 1 525 ? -23.766 -15.388 -21.378 1.00 87.62 525 TYR A C 1
ATOM 4165 O O . TYR A 1 525 ? -23.226 -15.949 -22.329 1.00 87.62 525 TYR A O 1
ATOM 4173 N N . PHE A 1 526 ? -24.899 -14.698 -21.483 1.00 87.56 526 PHE A N 1
ATOM 4174 C CA . PHE A 1 526 ? -25.366 -14.162 -22.757 1.00 87.56 526 PHE A CA 1
ATOM 4175 C C . PHE A 1 526 ? -24.680 -12.816 -23.001 1.00 87.56 526 PHE A C 1
ATOM 4177 O O . PHE A 1 526 ? -24.674 -11.959 -22.124 1.00 87.56 526 PHE A O 1
ATOM 4184 N N . ILE A 1 527 ? -24.099 -12.616 -24.183 1.00 89.69 527 ILE A N 1
ATOM 4185 C CA . ILE A 1 527 ? -23.290 -11.436 -24.511 1.00 89.69 527 ILE A CA 1
ATOM 4186 C C . ILE A 1 527 ? -23.709 -10.906 -25.876 1.00 89.69 527 ILE A C 1
ATOM 4188 O O . ILE A 1 527 ? -23.900 -11.672 -26.819 1.00 89.69 527 ILE A O 1
ATOM 4192 N N . THR A 1 528 ? -23.798 -9.584 -26.003 1.00 87.38 528 THR A N 1
ATOM 4193 C CA . THR A 1 528 ? -24.034 -8.882 -27.267 1.00 87.38 528 THR A CA 1
ATOM 4194 C C . THR A 1 528 ? -22.990 -7.794 -27.497 1.00 87.38 528 THR A C 1
ATOM 4196 O O . THR A 1 528 ? -22.885 -6.853 -26.711 1.00 87.38 528 THR A O 1
ATOM 4199 N N . PHE A 1 529 ? -22.253 -7.848 -28.606 1.00 88.69 529 PHE A N 1
ATOM 4200 C CA . PHE A 1 529 ? -21.376 -6.752 -29.038 1.00 88.69 529 PHE A CA 1
ATOM 4201 C C . PHE A 1 529 ? -21.653 -6.361 -30.490 1.00 88.69 529 PHE A C 1
ATOM 4203 O O . PHE A 1 529 ? -22.108 -7.167 -31.290 1.00 88.69 529 PHE A O 1
ATOM 4210 N N . ARG A 1 530 ? -21.443 -5.086 -30.827 1.00 89.94 530 ARG A N 1
ATOM 4211 C CA . ARG A 1 530 ? -21.988 -4.465 -32.047 1.00 89.94 530 ARG A CA 1
ATOM 4212 C C . ARG A 1 530 ? -21.012 -3.515 -32.717 1.00 89.94 530 ARG A C 1
ATOM 4214 O O . ARG A 1 530 ? -20.121 -2.993 -32.041 1.00 89.94 530 ARG A O 1
ATOM 4221 N N . LEU A 1 531 ? -21.181 -3.272 -34.014 1.00 90.25 531 LEU A N 1
ATOM 4222 C CA . LEU A 1 531 ? -20.368 -2.310 -34.764 1.00 90.25 531 LEU A CA 1
ATOM 4223 C C . LEU A 1 531 ? -20.510 -0.896 -34.186 1.00 90.25 531 LEU A C 1
ATOM 4225 O O . LEU A 1 531 ? -21.538 -0.553 -33.597 1.00 90.25 531 LEU A O 1
ATOM 4229 N N . ALA A 1 532 ? -19.468 -0.078 -34.316 1.00 85.81 532 ALA A N 1
ATOM 4230 C CA . ALA A 1 532 ? -19.391 1.238 -33.677 1.00 85.81 532 ALA A CA 1
ATOM 4231 C C . ALA A 1 532 ? -20.498 2.210 -34.123 1.00 85.81 532 ALA A C 1
ATOM 4233 O O . ALA A 1 532 ? -20.894 3.075 -33.346 1.00 85.81 532 ALA A O 1
ATOM 4234 N N . ASP A 1 533 ? -21.007 2.031 -35.339 1.00 83.94 533 ASP A N 1
ATOM 4235 C CA . ASP A 1 533 ? -21.995 2.864 -36.024 1.00 83.94 533 ASP A CA 1
ATOM 4236 C C . ASP A 1 533 ? -23.394 2.220 -36.129 1.00 83.94 533 ASP A C 1
ATOM 4238 O O . ASP A 1 533 ? -24.310 2.829 -36.672 1.00 83.94 533 ASP A O 1
ATOM 4242 N N . SER A 1 534 ? -23.590 1.029 -35.547 1.00 81.69 534 SER A N 1
ATOM 4243 C CA . SER A 1 534 ? -24.877 0.296 -35.491 1.00 81.69 534 SER A CA 1
ATOM 4244 C C . SER A 1 534 ? -25.981 0.958 -34.639 1.00 81.69 534 SER A C 1
ATOM 4246 O O . SER A 1 534 ? -27.068 0.405 -34.472 1.00 81.69 534 SER A O 1
ATOM 4248 N N . LEU A 1 535 ? -25.704 2.136 -34.075 1.00 75.56 535 LEU A N 1
ATOM 4249 C CA . LEU A 1 535 ? -26.704 3.100 -33.623 1.00 75.56 535 LEU A CA 1
ATOM 4250 C C . LEU A 1 535 ? -26.289 4.494 -34.109 1.00 75.56 535 LEU A C 1
ATOM 4252 O O . LEU A 1 535 ? -25.189 4.939 -33.765 1.00 75.56 535 LEU A O 1
ATOM 4256 N N . PRO A 1 536 ? -27.168 5.248 -34.794 1.00 74.00 536 PRO A N 1
ATOM 4257 C CA . PRO A 1 536 ? -26.892 6.638 -35.127 1.00 74.00 536 PRO A CA 1
ATOM 4258 C C . PRO A 1 536 ? -26.643 7.485 -33.871 1.00 74.00 536 PRO A C 1
ATOM 4260 O O . PRO A 1 536 ? -27.398 7.429 -32.896 1.00 74.00 536 PRO A O 1
ATOM 4263 N N . GLN A 1 537 ? -25.614 8.334 -33.905 1.00 67.69 537 GLN A N 1
ATOM 4264 C CA . GLN A 1 537 ? -25.216 9.148 -32.749 1.00 67.69 537 GLN A CA 1
ATOM 4265 C C . GLN A 1 537 ? -26.320 10.125 -32.296 1.00 67.69 537 GLN A C 1
ATOM 4267 O O . GLN A 1 537 ? -26.383 10.483 -31.121 1.00 67.69 537 GLN A O 1
ATOM 4272 N N . SER A 1 538 ? -27.217 10.529 -33.201 1.00 69.75 538 SER A N 1
ATOM 4273 C CA . SER A 1 538 ? -28.433 11.298 -32.899 1.00 69.75 538 SER A CA 1
ATOM 4274 C C . SER A 1 538 ? -29.423 10.511 -32.032 1.00 69.75 538 SER A C 1
ATOM 4276 O O . SER A 1 538 ? -29.909 11.038 -31.034 1.00 69.75 538 SER A O 1
ATOM 4278 N N . VAL A 1 539 ? -29.663 9.235 -32.351 1.00 71.19 539 VAL A N 1
ATOM 4279 C CA . VAL A 1 539 ? -30.519 8.325 -31.571 1.00 71.19 539 VAL A CA 1
ATOM 4280 C C . VAL A 1 539 ? -29.913 8.076 -30.191 1.00 71.19 539 VAL A C 1
ATOM 4282 O O . VAL A 1 539 ? -30.622 8.143 -29.188 1.00 71.19 539 VAL A O 1
ATOM 4285 N N . LEU A 1 540 ? -28.596 7.854 -30.116 1.00 69.31 540 LEU A N 1
ATOM 4286 C CA . LEU A 1 540 ? -27.905 7.672 -28.839 1.00 69.31 540 LEU A CA 1
ATOM 4287 C C . LEU A 1 540 ? -27.985 8.935 -27.964 1.00 69.31 540 LEU A C 1
ATOM 4289 O O . LEU A 1 540 ? -28.308 8.829 -26.783 1.00 69.31 540 LEU A O 1
ATOM 4293 N N . LYS A 1 541 ? -27.762 10.127 -28.539 1.00 72.62 541 LYS A N 1
ATOM 4294 C CA . LYS A 1 541 ? -27.946 11.414 -27.844 1.00 72.62 541 LYS A CA 1
ATOM 4295 C C . LYS A 1 541 ? -29.385 11.609 -27.358 1.00 72.62 541 LYS A C 1
ATOM 4297 O O . LYS A 1 541 ? -29.569 12.024 -26.222 1.00 72.62 541 LYS A O 1
ATOM 4302 N N . ALA A 1 542 ? -30.389 11.265 -28.167 1.00 73.25 542 ALA A N 1
ATOM 4303 C CA . ALA A 1 542 ? -31.795 11.365 -27.776 1.00 73.25 542 ALA A CA 1
ATOM 4304 C C . ALA A 1 542 ? -32.153 10.422 -26.611 1.00 73.25 542 ALA A C 1
ATOM 4306 O O . ALA A 1 542 ? -32.856 10.828 -25.693 1.00 73.25 542 ALA A O 1
ATOM 4307 N N . ILE A 1 543 ? -31.634 9.186 -26.603 1.00 69.38 543 ILE A N 1
ATOM 4308 C CA . ILE A 1 543 ? -31.831 8.235 -25.493 1.00 69.38 543 ILE A CA 1
ATOM 4309 C C . ILE A 1 543 ? -31.138 8.722 -24.209 1.00 69.38 543 ILE A C 1
ATOM 4311 O O . ILE A 1 543 ? -31.696 8.567 -23.125 1.00 69.38 543 ILE A O 1
ATOM 4315 N N . ILE A 1 544 ? -29.950 9.327 -24.317 1.00 70.88 544 ILE A N 1
ATOM 4316 C CA . ILE A 1 544 ? -29.248 9.933 -23.173 1.00 70.88 544 ILE A CA 1
ATOM 4317 C C . ILE A 1 544 ? -30.043 11.119 -22.625 1.00 70.88 544 ILE A C 1
ATOM 4319 O O . ILE A 1 544 ? -30.313 11.143 -21.431 1.00 70.88 544 ILE A O 1
ATOM 4323 N N . ALA A 1 545 ? -30.476 12.045 -23.485 1.00 76.06 545 ALA A N 1
ATOM 4324 C CA . ALA A 1 545 ? -31.257 13.209 -23.076 1.00 76.06 545 ALA A CA 1
ATOM 4325 C C . ALA A 1 545 ? -32.586 12.804 -22.413 1.00 76.06 545 ALA A C 1
ATOM 4327 O O . ALA A 1 545 ? -32.905 13.308 -21.344 1.00 76.06 545 ALA A O 1
ATOM 4328 N N . GLU A 1 546 ? -33.321 11.836 -22.978 1.00 77.19 546 GLU A N 1
ATOM 4329 C CA . GLU A 1 546 ? -34.564 11.326 -22.376 1.00 77.19 546 GLU A CA 1
ATOM 4330 C C . GLU A 1 546 ? -34.305 10.631 -21.020 1.00 77.19 546 GLU A C 1
ATOM 4332 O O . GLU A 1 546 ? -35.108 10.756 -20.097 1.00 77.19 546 GLU A O 1
ATOM 4337 N N . ARG A 1 547 ? -33.164 9.941 -20.855 1.00 76.81 547 ARG A N 1
ATOM 4338 C CA . ARG A 1 547 ? -32.742 9.361 -19.565 1.00 76.81 547 ARG A CA 1
ATOM 4339 C C . ARG A 1 547 ? -32.374 10.437 -18.542 1.00 76.81 547 ARG A C 1
ATOM 4341 O O . ARG A 1 547 ? -32.782 10.330 -17.389 1.00 76.81 547 ARG A O 1
ATOM 4348 N N . GLU A 1 548 ? -31.591 11.435 -18.939 1.00 80.00 548 GLU A N 1
ATOM 4349 C CA . GLU A 1 548 ? -31.157 12.533 -18.071 1.00 80.00 548 GLU A CA 1
ATOM 4350 C C . GLU A 1 548 ? -32.338 13.397 -17.626 1.00 80.00 548 GLU A C 1
ATOM 4352 O O . GLU A 1 548 ? -32.405 13.749 -16.451 1.00 80.00 548 GLU A O 1
ATOM 4357 N N . ASP A 1 549 ? -33.299 13.662 -18.513 1.00 82.69 549 ASP A N 1
ATOM 4358 C CA . ASP A 1 549 ? -34.504 14.431 -18.200 1.00 82.69 549 ASP A CA 1
ATOM 4359 C C . ASP A 1 549 ? -35.375 13.708 -17.160 1.00 82.69 549 ASP A C 1
ATOM 4361 O O . ASP A 1 549 ? -35.647 14.269 -16.104 1.00 82.69 549 ASP A O 1
ATOM 4365 N N . ILE A 1 550 ? -35.673 12.413 -17.356 1.00 78.31 550 ILE A N 1
ATOM 4366 C CA . ILE A 1 550 ? -36.414 11.590 -16.376 1.00 78.31 550 ILE A CA 1
ATOM 4367 C C . ILE A 1 550 ? -35.737 11.601 -14.991 1.00 78.31 550 ILE A C 1
ATOM 4369 O O . ILE A 1 550 ? -36.404 11.735 -13.962 1.00 78.31 550 ILE A O 1
ATOM 4373 N N . LEU A 1 551 ? -34.406 11.468 -14.944 1.00 79.12 551 LEU A N 1
ATOM 4374 C CA . LEU A 1 551 ? -33.645 11.494 -13.689 1.00 79.12 551 LEU A CA 1
ATOM 4375 C C . LEU A 1 551 ? -33.627 12.894 -13.054 1.00 79.12 551 LEU A C 1
ATOM 4377 O O . LEU A 1 551 ? -33.699 13.022 -11.829 1.00 79.12 551 LEU A O 1
ATOM 4381 N N . LYS A 1 552 ? -33.561 13.948 -13.872 1.00 82.31 552 LYS A N 1
ATOM 4382 C CA . LYS A 1 552 ? -33.593 15.346 -13.436 1.00 82.31 552 LYS A CA 1
ATOM 4383 C C . LYS A 1 552 ? -34.966 15.730 -12.885 1.00 82.31 552 LYS A C 1
ATOM 4385 O O . LYS A 1 552 ? -35.006 16.339 -11.821 1.00 82.31 552 LYS A O 1
ATOM 4390 N N . THR A 1 553 ? -36.066 15.334 -13.530 1.00 77.69 553 THR A N 1
ATOM 4391 C CA . THR A 1 553 ? -37.433 15.577 -13.041 1.00 77.69 553 THR A CA 1
ATOM 4392 C C . THR A 1 553 ? -37.651 14.945 -11.668 1.00 77.69 553 THR A C 1
ATOM 4394 O O . THR A 1 553 ? -38.142 15.617 -10.764 1.00 77.69 553 THR A O 1
ATOM 4397 N N . ALA A 1 554 ? -37.230 13.689 -11.470 1.00 76.81 554 ALA A N 1
ATOM 4398 C CA . ALA A 1 554 ? -37.312 13.029 -10.165 1.00 76.81 554 ALA A CA 1
ATOM 4399 C C . ALA A 1 554 ? -36.500 13.786 -9.092 1.00 76.81 554 ALA A C 1
ATOM 4401 O O . ALA A 1 554 ? -37.026 14.111 -8.027 1.00 76.81 554 ALA A O 1
ATOM 4402 N N . ARG A 1 555 ? -35.253 14.164 -9.417 1.00 79.81 555 ARG A N 1
ATOM 4403 C CA . ARG A 1 555 ? -34.354 14.909 -8.520 1.00 79.81 555 ARG A CA 1
ATOM 4404 C C . ARG A 1 555 ? -34.880 16.300 -8.155 1.00 79.81 555 ARG A C 1
ATOM 4406 O O . ARG A 1 555 ? -34.776 16.695 -7.000 1.00 79.81 555 ARG A O 1
ATOM 4413 N N . GLN A 1 556 ? -35.440 17.037 -9.115 1.00 74.69 556 GLN A N 1
ATOM 4414 C CA . GLN A 1 556 ? -36.030 18.363 -8.888 1.00 74.69 556 GLN A CA 1
ATOM 4415 C C . GLN A 1 556 ? -37.324 18.292 -8.071 1.00 74.69 556 GLN A C 1
ATOM 4417 O O . GLN A 1 556 ? -37.595 19.196 -7.290 1.00 74.69 556 GLN A O 1
ATOM 4422 N N . ALA A 1 557 ? -38.086 17.205 -8.202 1.00 73.44 557 ALA A N 1
ATOM 4423 C CA . ALA A 1 557 ? -39.260 16.927 -7.381 1.00 73.44 557 ALA A CA 1
ATOM 4424 C C . ALA A 1 557 ? -38.922 16.302 -6.007 1.00 73.44 557 ALA A C 1
ATOM 4426 O O . ALA A 1 557 ? -39.832 15.866 -5.307 1.00 73.44 557 ALA A O 1
ATOM 4427 N N . GLY A 1 558 ? -37.637 16.215 -5.628 1.00 60.41 558 GLY A N 1
ATOM 4428 C CA . GLY A 1 558 ? -37.199 15.709 -4.321 1.00 60.41 558 GLY A CA 1
ATOM 4429 C C . GLY A 1 558 ? -37.568 14.248 -4.035 1.00 60.41 558 GLY A C 1
ATOM 4430 O O . GLY A 1 558 ? -37.603 13.848 -2.876 1.00 60.41 558 GLY A O 1
ATOM 4431 N N . ARG A 1 559 ? -37.868 13.454 -5.072 1.00 83.62 559 ARG A N 1
ATOM 4432 C CA . ARG A 1 559 ? -38.417 12.095 -4.947 1.00 83.62 559 ARG A CA 1
ATOM 4433 C C . ARG A 1 559 ? -37.609 11.071 -5.730 1.00 83.62 559 ARG A C 1
ATOM 4435 O O . ARG A 1 559 ? -36.910 11.393 -6.690 1.00 83.62 559 ARG A O 1
ATOM 4442 N N . GLU A 1 560 ? -37.789 9.802 -5.384 1.00 76.25 560 GLU A N 1
ATOM 4443 C CA . GLU A 1 560 ? -37.292 8.715 -6.219 1.00 76.25 560 GLU A CA 1
ATOM 4444 C C . GLU A 1 560 ? -37.961 8.662 -7.602 1.00 76.25 560 GLU A C 1
ATOM 4446 O O . GLU A 1 560 ? -39.087 9.124 -7.828 1.00 76.25 560 GLU A O 1
ATOM 4451 N N . VAL A 1 561 ? -37.256 8.010 -8.527 1.00 79.56 561 VAL A N 1
ATOM 4452 C CA . VAL A 1 561 ? -37.761 7.626 -9.846 1.00 79.56 561 VAL A CA 1
ATOM 4453 C C . VAL A 1 561 ? -38.917 6.635 -9.665 1.00 79.56 561 VAL A C 1
ATOM 4455 O O . VAL A 1 561 ? -38.734 5.531 -9.154 1.00 79.56 561 VAL A O 1
ATOM 4458 N N . SER A 1 562 ? -40.117 7.014 -10.095 1.00 81.00 562 SER A N 1
ATOM 4459 C CA . SER A 1 562 ? -41.346 6.235 -9.919 1.00 81.00 562 SER A CA 1
ATOM 4460 C C . SER A 1 562 ? -41.311 4.894 -10.663 1.00 81.00 562 SER A C 1
ATOM 4462 O O . SER A 1 562 ? -40.530 4.684 -11.592 1.00 81.00 562 SER A O 1
ATOM 4464 N N . LYS A 1 563 ? -42.217 3.968 -10.316 1.00 68.44 563 LYS A N 1
ATOM 4465 C CA . LYS A 1 563 ? -42.351 2.668 -11.008 1.00 68.44 563 LYS A CA 1
ATOM 4466 C C . LYS A 1 563 ? -42.601 2.831 -12.520 1.00 68.44 563 LYS A C 1
ATOM 4468 O O . LYS A 1 563 ? -42.058 2.059 -13.307 1.00 68.44 563 LYS A O 1
ATOM 4473 N N . ALA A 1 564 ? -43.344 3.865 -12.928 1.00 71.38 564 ALA A N 1
ATOM 4474 C CA . ALA A 1 564 ? -43.587 4.191 -14.335 1.00 71.38 564 ALA A CA 1
ATOM 4475 C C . ALA A 1 564 ? -42.329 4.728 -15.044 1.00 71.38 564 ALA A C 1
ATOM 4477 O O . ALA A 1 564 ? -42.003 4.281 -16.144 1.00 71.38 564 ALA A O 1
ATOM 4478 N N . GLU A 1 565 ? -41.580 5.628 -14.403 1.00 78.19 565 GLU A N 1
ATOM 4479 C CA . GLU A 1 565 ? -40.316 6.156 -14.934 1.00 78.19 565 GLU A CA 1
ATOM 4480 C C . GLU A 1 565 ? -39.231 5.067 -15.001 1.00 78.19 565 GLU A C 1
ATOM 4482 O O . GLU A 1 565 ? -38.562 4.942 -16.025 1.00 78.19 565 GLU A O 1
ATOM 4487 N N . ARG A 1 566 ? -39.118 4.196 -13.985 1.00 73.38 566 ARG A N 1
ATOM 4488 C CA . ARG A 1 566 ? -38.233 3.013 -14.001 1.00 73.38 566 ARG A CA 1
ATOM 4489 C C . ARG A 1 566 ? -38.579 2.071 -15.165 1.00 73.38 566 ARG A C 1
ATOM 4491 O O . ARG A 1 566 ? -37.686 1.646 -15.898 1.00 73.38 566 ARG A O 1
ATOM 4498 N N . ALA A 1 567 ? -39.866 1.812 -15.411 1.00 67.06 567 ALA A N 1
ATOM 4499 C CA . ALA A 1 567 ? -40.314 1.025 -16.564 1.00 67.06 567 ALA A CA 1
ATOM 4500 C C . ALA A 1 567 ? -40.047 1.721 -17.916 1.00 67.06 567 ALA A C 1
ATOM 4502 O O . ALA A 1 567 ? -39.746 1.049 -18.907 1.00 67.06 567 ALA A O 1
ATOM 4503 N N . ARG A 1 568 ? -40.119 3.060 -17.977 1.00 71.94 568 ARG A N 1
ATOM 4504 C CA . ARG A 1 568 ? -39.761 3.849 -19.168 1.00 71.94 568 ARG A CA 1
ATOM 4505 C C . ARG A 1 568 ? -38.257 3.773 -19.449 1.00 71.94 568 ARG A C 1
ATOM 4507 O O . ARG A 1 568 ? -37.883 3.451 -20.573 1.00 71.94 568 ARG A O 1
ATOM 4514 N N . LEU A 1 569 ? -37.409 3.948 -18.435 1.00 70.81 569 LEU A N 1
ATOM 4515 C CA . LEU A 1 569 ? -35.951 3.797 -18.537 1.00 70.81 569 LEU A CA 1
ATOM 4516 C C . LEU A 1 569 ? -35.540 2.389 -19.004 1.00 70.81 569 LEU A C 1
ATOM 4518 O O . LEU A 1 569 ? -34.692 2.260 -19.889 1.00 70.81 569 LEU A O 1
ATOM 4522 N N . ALA A 1 570 ? -36.189 1.335 -18.498 1.00 59.69 570 ALA A N 1
ATOM 4523 C CA . ALA A 1 570 ? -35.955 -0.033 -18.966 1.00 59.69 570 ALA A CA 1
ATOM 4524 C C . ALA A 1 570 ? -36.330 -0.204 -20.455 1.00 59.69 570 ALA A C 1
ATOM 4526 O O . ALA A 1 570 ? -35.523 -0.693 -21.248 1.00 59.69 570 ALA A O 1
ATOM 4527 N N . LYS A 1 571 ? -37.512 0.284 -20.870 1.00 62.81 571 LYS A N 1
ATOM 4528 C CA . LYS A 1 571 ? -37.969 0.251 -22.277 1.00 62.81 571 LYS A CA 1
ATOM 4529 C C . LYS A 1 571 ? -37.062 1.040 -23.232 1.00 62.81 571 LYS A C 1
ATOM 4531 O O . LYS A 1 571 ? -36.924 0.645 -24.390 1.00 62.81 571 LYS A O 1
ATOM 4536 N N . LEU A 1 572 ? -36.452 2.130 -22.764 1.00 63.28 572 LEU A N 1
ATOM 4537 C CA . LEU A 1 572 ? -35.486 2.926 -23.529 1.00 63.28 572 LEU A CA 1
ATOM 4538 C C . LEU A 1 572 ? -34.146 2.204 -23.739 1.00 63.28 572 LEU A C 1
ATOM 4540 O O . LEU A 1 572 ? -33.458 2.507 -24.712 1.00 63.28 572 LEU A O 1
ATOM 4544 N N . THR A 1 573 ? -33.796 1.252 -22.867 1.00 58.75 573 THR A N 1
ATOM 4545 C CA . THR A 1 573 ? -32.457 0.645 -22.831 1.00 58.75 573 THR A CA 1
ATOM 4546 C C . THR A 1 573 ? -32.351 -0.651 -23.647 1.00 58.75 573 THR A C 1
ATOM 4548 O O . THR A 1 573 ? -31.417 -0.766 -24.431 1.00 58.75 573 THR A O 1
ATOM 4551 N N . SER A 1 574 ? -33.295 -1.600 -23.546 1.00 60.66 574 SER A N 1
ATOM 4552 C CA . SER A 1 574 ? -33.243 -2.850 -24.340 1.00 60.66 574 SER A CA 1
ATOM 4553 C C . SER A 1 574 ? -34.036 -2.754 -25.648 1.00 60.66 574 SER A C 1
ATOM 4555 O O . SER A 1 574 ? -33.470 -2.636 -26.735 1.00 60.66 574 SER A O 1
ATOM 4557 N N . LYS A 1 575 ? -35.370 -2.704 -25.551 1.00 63.22 575 LYS A N 1
ATOM 4558 C CA . LYS A 1 575 ? -36.298 -2.870 -26.687 1.00 63.22 575 LYS A CA 1
ATOM 4559 C C . LYS A 1 575 ? -36.173 -1.801 -27.782 1.00 63.22 575 LYS A C 1
ATOM 4561 O O . LYS A 1 575 ? -36.496 -2.071 -28.938 1.00 63.22 575 LYS A O 1
ATOM 4566 N N . LYS A 1 576 ? -35.734 -0.581 -27.445 1.00 66.50 576 LYS A N 1
ATOM 4567 C CA . LYS A 1 576 ? -35.465 0.483 -28.435 1.00 66.50 576 LYS A CA 1
ATOM 4568 C C . LYS A 1 576 ? -34.145 0.232 -29.175 1.00 66.50 576 LYS A C 1
ATOM 4570 O O . LYS A 1 576 ? -34.098 0.465 -30.375 1.00 66.50 576 LYS A O 1
ATOM 4575 N N . ILE A 1 577 ? -33.116 -0.282 -28.493 1.00 71.88 577 ILE A N 1
ATOM 4576 C CA . ILE A 1 577 ? -31.806 -0.585 -29.088 1.00 71.88 577 ILE A CA 1
ATOM 4577 C C . ILE A 1 577 ? -31.878 -1.817 -29.996 1.00 71.88 577 ILE A C 1
ATOM 4579 O O . ILE A 1 577 ? -31.426 -1.733 -31.134 1.00 71.88 577 ILE A O 1
ATOM 4583 N N . GLU A 1 578 ? -32.495 -2.912 -29.541 1.00 70.00 578 GLU A N 1
ATOM 4584 C CA . GLU A 1 578 ? -32.685 -4.132 -30.348 1.00 70.00 578 GLU A CA 1
ATOM 4585 C C . GLU A 1 578 ? -33.349 -3.835 -31.696 1.00 70.00 578 GLU A C 1
ATOM 4587 O O . GLU A 1 578 ? -32.866 -4.283 -32.726 1.00 70.00 578 GLU A O 1
ATOM 4592 N N . ARG A 1 579 ? -34.394 -2.995 -31.721 1.00 75.88 579 ARG A N 1
ATOM 4593 C CA . ARG A 1 579 ? -35.077 -2.615 -32.970 1.00 75.88 579 ARG A CA 1
ATOM 4594 C C . ARG A 1 579 ? -34.155 -1.968 -34.003 1.00 75.88 579 ARG A C 1
ATOM 4596 O O . ARG A 1 579 ? -34.309 -2.256 -35.181 1.00 75.88 579 ARG A O 1
ATOM 4603 N N . TYR A 1 580 ? -33.230 -1.102 -33.584 1.00 75.69 580 TYR A N 1
ATOM 4604 C CA . TYR A 1 580 ? -32.272 -0.467 -34.499 1.00 75.69 580 TYR A CA 1
ATOM 4605 C C . TYR A 1 580 ? -31.170 -1.437 -34.951 1.00 75.69 580 TYR A C 1
ATOM 4607 O O . TYR A 1 580 ? -30.691 -1.342 -36.082 1.00 75.69 580 TYR A O 1
ATOM 4615 N N . LEU A 1 581 ? -30.782 -2.382 -34.090 1.00 79.88 581 LEU A N 1
ATOM 4616 C CA . LEU A 1 581 ? -29.850 -3.448 -34.450 1.00 79.88 581 LEU A CA 1
ATOM 4617 C C . LEU A 1 581 ? -30.477 -4.388 -35.490 1.00 79.88 581 LEU A C 1
ATOM 4619 O O . LEU A 1 581 ? -29.917 -4.535 -36.577 1.00 79.88 581 LEU A O 1
ATOM 4623 N N . ASP A 1 582 ? -31.667 -4.919 -35.199 1.00 77.25 582 ASP A N 1
ATOM 4624 C CA . ASP A 1 582 ? -32.446 -5.806 -36.072 1.00 77.25 582 ASP A CA 1
ATOM 4625 C C . ASP A 1 582 ? -32.822 -5.131 -37.403 1.00 77.25 582 ASP A C 1
ATOM 4627 O O . ASP A 1 582 ? -32.805 -5.777 -38.449 1.00 77.25 582 ASP A O 1
ATOM 4631 N N . SER A 1 583 ? -33.108 -3.821 -37.402 1.00 77.00 583 SER A N 1
ATOM 4632 C CA . SER A 1 583 ? -33.401 -3.067 -38.630 1.00 77.00 583 SER A CA 1
ATOM 4633 C C . SER A 1 583 ? -32.162 -2.717 -39.464 1.00 77.00 583 SER A C 1
ATOM 4635 O O . SER A 1 583 ? -32.300 -2.046 -40.485 1.00 77.00 583 SER A O 1
ATOM 4637 N N . GLY A 1 584 ? -30.951 -3.085 -39.031 1.00 77.25 584 GLY A N 1
ATOM 4638 C CA . GLY A 1 584 ? -29.717 -2.764 -39.751 1.00 77.25 584 GLY A CA 1
ATOM 4639 C C . GLY A 1 584 ? -29.351 -1.273 -39.754 1.00 77.25 584 GLY A C 1
ATOM 4640 O O . GLY A 1 584 ? -28.786 -0.798 -40.734 1.00 77.25 584 GLY A O 1
ATOM 4641 N N . ALA A 1 585 ? -29.678 -0.512 -38.702 1.00 67.75 585 ALA A N 1
ATOM 4642 C CA . ALA A 1 585 ? -29.481 0.943 -38.659 1.00 67.75 585 ALA A CA 1
ATOM 4643 C C . ALA A 1 585 ? -28.011 1.358 -38.428 1.00 67.75 585 ALA A C 1
ATOM 4645 O O . ALA A 1 585 ? -27.622 1.778 -37.339 1.00 67.75 585 ALA A O 1
ATOM 4646 N N . GLY A 1 586 ? -27.199 1.233 -39.475 1.00 78.88 586 GLY A N 1
ATOM 4647 C CA . GLY A 1 586 ? -25.763 1.521 -39.512 1.00 78.88 586 GLY A CA 1
ATOM 4648 C C . GLY A 1 586 ? -25.100 0.686 -40.608 1.00 78.88 586 GLY A C 1
ATOM 4649 O O . GLY A 1 586 ? -25.790 -0.001 -41.367 1.00 78.88 586 GLY A O 1
ATOM 4650 N N . ALA A 1 587 ? -23.772 0.684 -40.706 1.00 78.50 587 ALA A N 1
ATOM 4651 C CA . ALA A 1 587 ? -23.104 -0.227 -41.623 1.00 78.50 587 ALA A CA 1
ATOM 4652 C C . ALA A 1 587 ? -23.368 -1.685 -41.223 1.00 78.50 587 ALA A C 1
ATOM 4654 O O . ALA A 1 587 ? -23.201 -2.091 -40.074 1.00 78.50 587 ALA A O 1
ATOM 4655 N N . CYS A 1 588 ? -23.748 -2.500 -42.203 1.00 89.88 588 CYS A N 1
ATOM 4656 C CA . CYS A 1 588 ? -23.962 -3.934 -42.033 1.00 89.88 588 CYS A CA 1
ATOM 4657 C C . CYS A 1 588 ? -22.725 -4.726 -42.487 1.00 89.88 588 CYS A C 1
ATOM 4659 O O . CYS A 1 588 ? -22.814 -5.601 -43.347 1.00 89.88 588 CYS A O 1
ATOM 4661 N N . HIS A 1 589 ? -21.546 -4.382 -41.957 1.00 90.69 589 HIS A N 1
ATOM 4662 C CA . HIS A 1 589 ? -20.269 -4.954 -42.408 1.00 90.69 589 HIS A CA 1
ATOM 4663 C C . HIS A 1 589 ? -20.151 -6.470 -42.205 1.00 90.69 589 HIS A C 1
ATOM 4665 O O . HIS A 1 589 ? -19.402 -7.117 -42.932 1.00 90.69 589 HIS A O 1
ATOM 4671 N N . LEU A 1 590 ? -20.922 -7.045 -41.279 1.00 92.19 590 LEU A N 1
ATOM 4672 C CA . LEU A 1 590 ? -20.965 -8.485 -41.021 1.00 92.19 590 LEU A CA 1
ATOM 4673 C C . LEU A 1 590 ? -21.901 -9.227 -42.001 1.00 92.19 590 LEU A C 1
ATOM 4675 O O . LEU A 1 590 ? -22.115 -10.422 -41.854 1.00 92.19 590 LEU A O 1
ATOM 4679 N N . ARG A 1 591 ? -22.454 -8.543 -43.019 1.00 90.44 591 ARG A N 1
ATOM 4680 C CA . ARG A 1 591 ? -23.015 -9.193 -44.223 1.00 90.44 591 ARG A CA 1
ATOM 4681 C C . ARG A 1 591 ? -21.954 -9.616 -45.234 1.00 90.44 591 ARG A C 1
ATOM 4683 O O . ARG A 1 591 ? -22.274 -10.352 -46.159 1.00 90.44 591 ARG A O 1
ATOM 4690 N N . ASN A 1 592 ? -20.720 -9.131 -45.106 1.00 92.31 592 ASN A N 1
ATOM 4691 C CA . ASN A 1 592 ? -19.624 -9.643 -45.915 1.00 92.31 592 ASN A CA 1
ATOM 4692 C C . ASN A 1 592 ? -19.186 -10.986 -45.323 1.00 92.31 592 ASN A C 1
ATOM 4694 O O . ASN A 1 592 ? -18.670 -11.015 -44.206 1.00 92.31 592 ASN A O 1
ATOM 4698 N N . ASP A 1 593 ? -19.381 -12.070 -46.074 1.00 90.56 593 ASP A N 1
ATOM 4699 C CA . ASP A 1 593 ? -19.077 -13.433 -45.626 1.00 90.56 593 ASP A CA 1
ATOM 4700 C C . ASP A 1 593 ? -17.655 -13.576 -45.070 1.00 90.56 593 ASP A C 1
ATOM 4702 O O . ASP A 1 593 ? -17.497 -14.135 -43.995 1.00 90.56 593 ASP A O 1
ATOM 4706 N N . LYS A 1 594 ? -16.637 -12.983 -45.710 1.00 89.44 594 LYS A N 1
ATOM 4707 C CA . LYS A 1 594 ? -15.241 -13.055 -45.233 1.00 89.44 594 LYS A CA 1
ATOM 4708 C C . LYS A 1 594 ? -15.044 -12.374 -43.875 1.00 89.44 594 LYS A C 1
ATOM 4710 O O . LYS 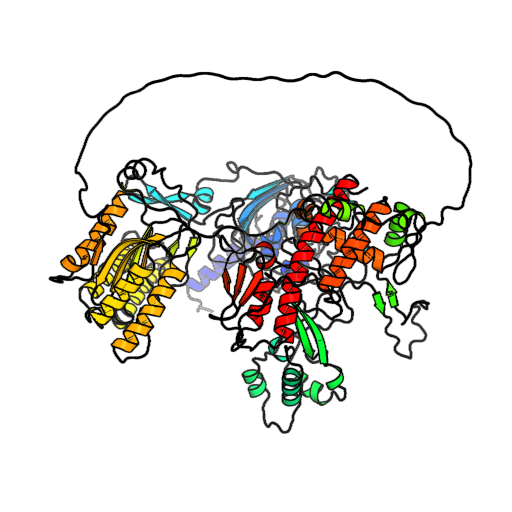A 1 594 ? -14.174 -12.753 -43.099 1.00 89.44 594 LYS A O 1
ATOM 4715 N N . VAL A 1 595 ? -15.838 -11.342 -43.583 1.00 91.81 595 VAL A N 1
ATOM 4716 C CA . VAL A 1 595 ? -15.805 -10.640 -42.293 1.00 91.81 595 VAL A CA 1
ATOM 4717 C C . VAL A 1 595 ? -16.572 -11.430 -41.231 1.00 91.81 595 VAL A C 1
ATOM 4719 O O . VAL A 1 595 ? -16.116 -11.518 -40.093 1.00 91.81 595 VAL A O 1
ATOM 4722 N N . ALA A 1 596 ? -17.714 -12.018 -41.590 1.00 92.88 596 ALA A N 1
ATOM 4723 C CA . ALA A 1 596 ? -18.494 -12.866 -40.693 1.00 92.88 596 ALA A CA 1
ATOM 4724 C C . ALA A 1 596 ? -17.750 -14.162 -40.326 1.00 92.88 596 ALA A C 1
ATOM 4726 O O . ALA A 1 596 ? -17.756 -14.548 -39.160 1.00 92.88 596 ALA A O 1
ATOM 4727 N N . GLU A 1 597 ? -17.041 -14.762 -41.285 1.00 93.44 597 GLU A N 1
ATOM 4728 C CA . GLU A 1 597 ? -16.157 -15.921 -41.123 1.00 93.44 597 GLU A CA 1
ATOM 4729 C C . GLU A 1 597 ? -15.068 -15.658 -40.081 1.00 93.44 597 GLU A C 1
ATOM 4731 O O . GLU A 1 597 ? -15.010 -16.336 -39.060 1.00 93.44 597 GLU A O 1
ATOM 4736 N N . VAL A 1 598 ? -14.303 -14.573 -40.250 1.00 93.00 598 VAL A N 1
ATOM 4737 C CA . VAL A 1 598 ? -13.288 -14.116 -39.285 1.00 93.00 598 VAL A CA 1
ATOM 4738 C C . VAL A 1 598 ? -13.850 -13.928 -37.870 1.00 93.00 598 VAL A C 1
ATOM 4740 O O . VAL A 1 598 ? -13.151 -14.180 -36.888 1.00 93.00 598 VAL A O 1
ATOM 4743 N N . VAL A 1 599 ? -15.099 -13.472 -37.739 1.00 93.88 599 VAL A N 1
ATOM 4744 C CA . VAL A 1 599 ? -15.757 -13.302 -36.434 1.00 93.88 599 VAL A CA 1
ATOM 4745 C C . VAL A 1 599 ? -16.205 -14.645 -35.854 1.00 93.88 599 VAL A C 1
ATOM 4747 O O . VAL A 1 599 ? -15.962 -14.894 -34.674 1.00 93.88 599 VAL A O 1
ATOM 4750 N N . ALA A 1 600 ? -16.808 -15.516 -36.662 1.00 92.31 600 ALA A N 1
ATOM 4751 C CA . ALA A 1 600 ? -17.216 -16.859 -36.260 1.00 92.31 600 ALA A CA 1
ATOM 4752 C C . ALA A 1 600 ? -16.014 -17.713 -35.825 1.00 92.31 600 ALA A C 1
ATOM 4754 O O . ALA A 1 600 ? -16.055 -18.354 -34.775 1.00 92.31 600 ALA A O 1
ATOM 4755 N N . ASP A 1 601 ? -14.916 -17.664 -36.574 1.00 91.12 601 ASP A N 1
ATOM 4756 C CA . ASP A 1 601 ? -13.698 -18.415 -36.273 1.00 91.12 601 ASP A CA 1
ATOM 4757 C C . ASP A 1 601 ? -12.969 -17.867 -35.052 1.00 91.12 601 ASP A C 1
ATOM 4759 O O . ASP A 1 601 ? -12.474 -18.651 -34.247 1.00 91.12 601 ASP A O 1
ATOM 4763 N N . ALA A 1 602 ? -12.976 -16.548 -34.830 1.00 91.88 602 ALA A N 1
ATOM 4764 C CA . ALA A 1 602 ? -12.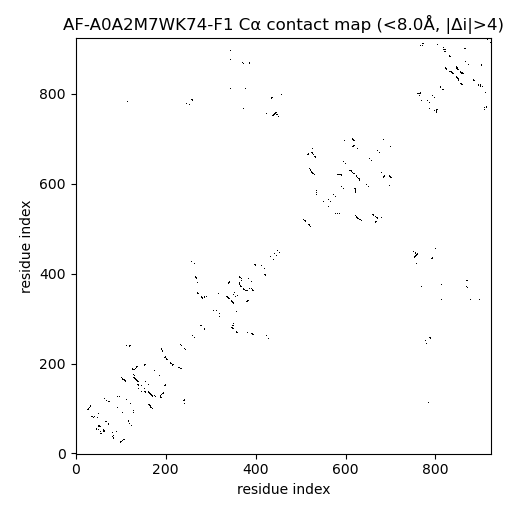487 -15.981 -33.576 1.00 91.88 602 ALA A CA 1
ATOM 4765 C C . ALA A 1 602 ? -13.300 -16.482 -32.366 1.00 91.88 602 ALA A C 1
ATOM 4767 O O . ALA A 1 602 ? -12.712 -16.807 -31.338 1.00 91.88 602 ALA A O 1
ATOM 4768 N N . ILE A 1 603 ? -14.629 -16.596 -32.484 1.00 92.94 603 ILE A N 1
ATOM 4769 C CA . ILE A 1 603 ? -15.493 -17.129 -31.415 1.00 92.94 603 ILE A CA 1
ATOM 4770 C C . ILE A 1 603 ? -15.196 -18.618 -31.168 1.00 92.94 603 ILE A C 1
ATOM 4772 O O . ILE A 1 603 ? -14.974 -19.023 -30.028 1.00 92.94 603 ILE A O 1
ATOM 4776 N N . ARG A 1 604 ? -15.114 -19.432 -32.229 1.00 89.94 604 ARG A N 1
ATOM 4777 C CA . ARG A 1 604 ? -14.763 -20.862 -32.134 1.00 89.94 604 ARG A CA 1
ATOM 4778 C C . ARG A 1 604 ? -13.364 -21.083 -31.551 1.00 89.94 604 ARG A C 1
ATOM 4780 O O . ARG A 1 604 ? -13.185 -21.960 -30.719 1.00 89.94 604 ARG A O 1
ATOM 4787 N N . HIS A 1 605 ? -12.376 -20.280 -31.947 1.00 86.94 605 HIS A N 1
ATOM 4788 C CA . HIS A 1 605 ? -10.977 -20.432 -31.530 1.00 86.94 605 HIS A CA 1
ATOM 4789 C C . HIS A 1 605 ? -10.765 -20.281 -30.014 1.00 86.94 605 HIS A C 1
ATOM 4791 O O . HIS A 1 605 ? -9.777 -20.797 -29.483 1.00 86.94 605 HIS A O 1
ATOM 4797 N N . PHE A 1 606 ? -11.654 -19.557 -29.325 1.00 84.06 606 PHE A N 1
ATOM 4798 C CA . PHE A 1 606 ? -11.597 -19.357 -27.876 1.00 84.06 606 PHE A CA 1
ATOM 4799 C C . PHE A 1 606 ? -12.440 -20.362 -27.070 1.00 84.06 606 PHE A C 1
ATOM 4801 O O . PHE A 1 606 ? -12.298 -20.391 -25.841 1.00 84.06 606 PHE A O 1
ATOM 4808 N N . ASP A 1 607 ? -13.241 -21.214 -27.728 1.00 85.38 607 ASP A N 1
ATOM 4809 C CA . ASP A 1 607 ? -13.872 -22.370 -27.080 1.00 85.38 607 ASP A CA 1
ATOM 4810 C C . ASP A 1 607 ? -12.799 -23.341 -26.560 1.00 85.38 607 ASP A C 1
ATOM 4812 O O . ASP A 1 607 ? -11.789 -23.602 -27.215 1.00 85.38 607 ASP A O 1
ATOM 4816 N N . GLY A 1 608 ? -12.978 -23.821 -25.332 1.00 75.38 608 GLY A N 1
ATOM 4817 C CA . GLY A 1 608 ? -12.002 -24.642 -24.615 1.00 75.38 608 GLY A CA 1
ATOM 4818 C C . GLY A 1 608 ? -10.733 -23.907 -24.160 1.00 75.38 608 GLY A C 1
ATOM 4819 O O . GLY A 1 608 ? -9.913 -24.523 -23.487 1.00 75.38 608 GLY A O 1
ATOM 4820 N N . LYS A 1 609 ? -10.559 -22.613 -24.485 1.00 80.81 609 LYS A N 1
ATOM 4821 C CA . LYS A 1 609 ? -9.388 -21.808 -24.076 1.00 80.81 609 LYS A CA 1
ATOM 4822 C C . LYS A 1 609 ? -9.715 -20.721 -23.064 1.00 80.81 609 LYS A C 1
ATOM 4824 O O . LYS A 1 609 ? -8.995 -20.580 -22.091 1.00 80.81 609 LYS A O 1
ATOM 4829 N N . TYR A 1 610 ? -10.775 -19.948 -23.301 1.00 83.88 610 TYR A N 1
ATOM 4830 C CA . TYR A 1 610 ? -11.212 -18.870 -22.398 1.00 83.88 610 TYR A CA 1
ATOM 4831 C C . TYR A 1 610 ? -12.640 -19.063 -21.891 1.00 83.88 610 TYR A C 1
ATOM 4833 O O . TYR A 1 610 ? -13.002 -18.574 -20.821 1.00 83.88 610 TYR A O 1
ATOM 4841 N N . TYR A 1 611 ? -13.450 -19.787 -22.656 1.00 90.75 611 TYR A N 1
ATOM 4842 C CA . TYR A 1 611 ? -14.794 -20.183 -22.279 1.00 90.75 611 TYR A CA 1
ATOM 4843 C C . TYR A 1 611 ? -15.150 -21.547 -22.868 1.00 90.75 611 TYR A C 1
ATOM 4845 O O . TYR A 1 611 ? -14.493 -22.014 -23.794 1.00 90.75 611 TYR A O 1
ATOM 4853 N N . ARG A 1 612 ? -16.230 -22.153 -22.372 1.00 89.00 612 ARG A N 1
ATOM 4854 C CA . ARG A 1 612 ? -16.995 -23.164 -23.106 1.00 89.00 612 ARG A CA 1
ATOM 4855 C C . ARG A 1 612 ? -18.119 -22.480 -23.886 1.00 89.00 612 ARG A C 1
ATOM 4857 O O . ARG A 1 612 ? -18.863 -21.687 -23.312 1.00 89.00 612 ARG A O 1
ATOM 4864 N N . LEU A 1 613 ? -18.234 -22.764 -25.175 1.00 91.00 613 LEU A N 1
ATOM 4865 C CA . LEU A 1 613 ? -19.207 -22.159 -26.087 1.00 91.00 613 LEU A CA 1
ATOM 4866 C C . LEU A 1 613 ? -20.489 -23.004 -26.168 1.00 91.00 613 LEU A C 1
ATOM 4868 O O . LEU A 1 613 ? -20.408 -24.210 -26.372 1.00 91.00 613 LEU A O 1
ATOM 4872 N N . PHE A 1 614 ? -21.665 -22.379 -26.032 1.00 89.06 614 PHE A N 1
ATOM 4873 C CA . PHE A 1 614 ? -22.965 -23.070 -26.124 1.00 89.06 614 PHE A CA 1
ATOM 4874 C C . PHE A 1 614 ? -23.785 -22.655 -27.347 1.00 89.06 614 PHE A C 1
ATOM 4876 O O . PHE A 1 614 ? -24.444 -23.487 -27.963 1.00 89.06 614 PHE A O 1
ATOM 4883 N N . ALA A 1 615 ? -23.765 -21.368 -27.701 1.00 90.88 615 ALA A N 1
ATOM 4884 C CA . ALA A 1 615 ? -24.462 -20.847 -28.874 1.00 90.88 615 ALA A CA 1
ATOM 4885 C C . ALA A 1 615 ? -23.842 -19.531 -29.347 1.00 90.88 615 ALA A C 1
ATOM 4887 O O . ALA A 1 615 ? -23.308 -18.767 -28.542 1.00 90.88 615 ALA A O 1
ATOM 4888 N N . TRP A 1 616 ? -23.963 -19.222 -30.635 1.00 95.44 616 TRP A N 1
ATOM 4889 C CA . TRP A 1 616 ? -23.652 -17.898 -31.171 1.00 95.44 616 TRP A CA 1
ATOM 4890 C C . TRP A 1 616 ? -24.397 -17.604 -32.477 1.00 95.44 616 TRP A C 1
ATOM 4892 O O . TRP A 1 616 ? -24.763 -18.506 -33.227 1.00 95.44 616 TRP A O 1
ATOM 4902 N N . THR A 1 617 ? -24.596 -16.319 -32.768 1.00 94.25 617 THR A N 1
ATOM 4903 C CA . THR A 1 617 ? -24.988 -15.837 -34.097 1.00 94.25 617 THR A CA 1
ATOM 4904 C C . THR A 1 617 ? -24.299 -14.512 -34.415 1.00 94.25 617 THR A C 1
ATOM 4906 O O . THR A 1 617 ? -24.270 -13.594 -33.590 1.00 94.25 617 THR A O 1
ATOM 4909 N N . VAL A 1 618 ? -23.742 -14.406 -35.620 1.00 94.94 618 VAL A N 1
ATOM 4910 C CA . VAL A 1 618 ? -23.200 -13.165 -36.181 1.00 94.94 618 VAL A CA 1
ATOM 4911 C C . VAL A 1 618 ? -24.303 -12.534 -37.023 1.00 94.94 618 VAL A C 1
ATOM 4913 O O . VAL A 1 618 ? -24.628 -13.016 -38.101 1.00 94.94 618 VAL A O 1
ATOM 4916 N N . MET A 1 619 ? -24.905 -11.464 -36.521 1.00 93.31 619 MET A N 1
ATOM 4917 C CA . MET A 1 619 ? -25.935 -10.682 -37.206 1.00 93.31 619 MET A CA 1
ATOM 4918 C C . MET A 1 619 ? -25.278 -9.599 -38.088 1.00 93.31 619 MET A C 1
ATOM 4920 O O . MET A 1 619 ? -24.141 -9.216 -37.831 1.00 93.31 619 MET A O 1
ATOM 4924 N N . PRO A 1 620 ? -25.969 -9.020 -39.089 1.00 92.44 620 PRO A N 1
ATOM 4925 C CA . PRO A 1 620 ? -25.426 -8.025 -40.028 1.00 92.44 620 PRO A CA 1
ATOM 4926 C C . PRO A 1 620 ? -24.575 -6.877 -39.452 1.00 92.44 620 PRO A C 1
ATOM 4928 O O . PRO A 1 620 ? -23.668 -6.392 -40.132 1.00 92.44 620 PRO A O 1
ATOM 4931 N N . ASN A 1 621 ? -24.859 -6.423 -38.229 1.00 92.12 621 ASN A N 1
ATOM 4932 C CA . ASN A 1 621 ? -24.172 -5.310 -37.560 1.00 92.12 621 ASN A CA 1
ATOM 4933 C C . ASN A 1 621 ? -23.831 -5.575 -36.073 1.00 92.12 621 ASN A C 1
ATOM 4935 O O . ASN A 1 621 ? -23.334 -4.677 -35.385 1.00 92.12 621 ASN A O 1
ATOM 4939 N N . HIS A 1 622 ? -24.091 -6.782 -35.562 1.00 92.50 622 HIS A N 1
ATOM 4940 C CA . HIS A 1 622 ? -23.823 -7.173 -34.177 1.00 92.50 622 HIS A CA 1
ATOM 4941 C C . HIS A 1 622 ? -23.662 -8.689 -34.024 1.00 92.50 622 HIS A C 1
ATOM 4943 O O . HIS A 1 622 ? -23.861 -9.441 -34.965 1.00 92.50 622 HIS A O 1
ATOM 4949 N N . VAL A 1 623 ? -23.272 -9.150 -32.843 1.00 93.81 623 VAL A N 1
ATOM 4950 C CA . VAL A 1 623 ? -23.021 -10.558 -32.534 1.00 93.81 623 VAL A CA 1
ATOM 4951 C C . VAL A 1 623 ? -23.667 -10.883 -31.200 1.00 93.81 623 VAL A C 1
ATOM 4953 O O . VAL A 1 623 ? -23.545 -10.094 -30.261 1.00 93.81 623 VAL A O 1
ATOM 4956 N N . HIS A 1 624 ? -24.296 -12.050 -31.113 1.00 92.81 624 HIS A N 1
ATOM 4957 C CA . HIS A 1 624 ? -24.746 -12.657 -29.867 1.00 92.81 624 HIS A CA 1
ATOM 4958 C C . HIS A 1 624 ? -23.954 -13.939 -29.593 1.00 92.81 624 HIS A C 1
ATOM 4960 O O . HIS A 1 624 ? -23.813 -14.755 -30.502 1.00 92.81 624 HIS A O 1
ATOM 4966 N N . ILE A 1 625 ? -23.491 -14.152 -28.359 1.00 94.25 625 ILE A N 1
ATOM 4967 C CA . ILE A 1 625 ? -22.861 -15.412 -27.922 1.00 94.25 625 ILE A CA 1
ATOM 4968 C C . ILE A 1 625 ? -23.389 -15.843 -26.542 1.00 94.25 625 ILE A C 1
ATOM 4970 O O . ILE A 1 625 ? -23.740 -14.991 -25.726 1.00 94.25 625 ILE A O 1
ATOM 4974 N N . VAL A 1 626 ? -23.439 -17.154 -26.288 1.00 89.94 626 VAL A N 1
ATOM 4975 C CA . VAL A 1 626 ? -23.715 -17.773 -24.980 1.00 89.94 626 VAL A CA 1
ATOM 4976 C C . VAL A 1 626 ? -22.526 -18.649 -24.596 1.00 89.94 626 VAL A C 1
ATOM 4978 O O . VAL A 1 626 ? -22.192 -19.586 -25.327 1.00 89.94 626 VAL A O 1
ATOM 4981 N N . VAL A 1 627 ? -21.872 -18.334 -23.476 1.00 92.69 627 VAL A N 1
ATOM 4982 C CA . VAL A 1 627 ? -20.582 -18.928 -23.081 1.00 92.69 627 VAL A CA 1
ATOM 4983 C C . VAL A 1 627 ? -20.470 -19.143 -21.567 1.00 92.69 627 VAL A C 1
ATOM 4985 O O . VAL A 1 627 ? -20.921 -18.295 -20.805 1.00 92.69 627 VAL A O 1
ATOM 4988 N N . LYS A 1 628 ? -19.832 -20.228 -21.110 1.00 89.81 628 LYS A N 1
ATOM 4989 C CA . LYS A 1 628 ? -19.376 -20.399 -19.714 1.00 89.81 628 LYS A CA 1
ATOM 4990 C C . LYS A 1 628 ? -17.928 -19.944 -19.597 1.00 89.81 628 LYS A C 1
ATOM 4992 O O . LYS A 1 628 ? -17.096 -20.500 -20.306 1.00 89.81 628 LYS A O 1
ATOM 4997 N N . LEU A 1 629 ? -17.588 -19.006 -18.716 1.00 86.25 629 LEU A N 1
ATOM 4998 C CA . LEU A 1 629 ? -16.171 -18.696 -18.470 1.00 86.25 629 LEU A CA 1
ATOM 4999 C C . LEU A 1 629 ? -15.450 -19.909 -17.860 1.00 86.25 629 LEU A C 1
ATOM 5001 O O . LEU A 1 629 ? -16.000 -20.601 -17.002 1.00 86.25 629 LEU A O 1
ATOM 5005 N N . LEU A 1 630 ? -14.227 -20.173 -18.320 1.00 82.88 630 LEU A N 1
ATOM 5006 C CA . LEU A 1 630 ? -13.322 -21.114 -17.653 1.00 82.88 630 LEU A CA 1
ATOM 5007 C C . LEU A 1 630 ? -12.651 -20.418 -16.444 1.00 82.88 630 LEU A C 1
ATOM 5009 O O . LEU A 1 630 ? -12.649 -19.183 -16.405 1.00 82.88 630 LEU A O 1
ATOM 5013 N N . PRO A 1 631 ? -12.109 -21.171 -15.464 1.00 76.25 631 PRO A N 1
ATOM 5014 C CA . PRO A 1 631 ? -11.366 -20.603 -14.333 1.00 76.25 631 PRO A CA 1
ATOM 5015 C C . PRO A 1 631 ? -10.256 -19.637 -14.774 1.00 76.25 631 PRO A C 1
ATOM 5017 O O . PRO A 1 631 ? -9.757 -19.728 -15.898 1.00 76.25 631 PRO A O 1
ATOM 5020 N N . ASP A 1 632 ? -9.916 -18.673 -13.915 1.00 71.56 632 ASP A N 1
ATOM 5021 C CA . ASP A 1 632 ? -8.908 -17.617 -14.149 1.00 71.56 632 ASP A CA 1
ATOM 5022 C C . ASP A 1 632 ? -9.126 -16.710 -15.386 1.00 71.56 632 ASP A C 1
ATOM 5024 O O . ASP A 1 632 ? -8.290 -15.859 -15.735 1.00 71.56 632 ASP A O 1
ATOM 5028 N N . HIS A 1 633 ? -10.266 -16.834 -16.070 1.00 77.62 633 HIS A N 1
ATOM 5029 C CA . HIS A 1 633 ? -10.595 -16.065 -17.267 1.00 77.62 633 HIS A CA 1
ATOM 5030 C C . HIS A 1 633 ? -11.775 -15.125 -17.042 1.00 77.62 633 HIS A C 1
ATOM 5032 O O . HIS A 1 633 ? -12.737 -15.433 -16.349 1.00 77.62 633 HIS A O 1
ATOM 5038 N N . ASN A 1 634 ? -11.680 -13.926 -17.626 1.00 81.00 634 ASN A N 1
ATOM 5039 C CA . ASN A 1 634 ? -12.597 -12.828 -17.342 1.00 81.00 634 ASN A CA 1
ATOM 5040 C C . ASN A 1 634 ? -13.203 -12.255 -18.631 1.00 81.00 634 ASN A C 1
ATOM 5042 O O . ASN A 1 634 ? -12.556 -12.230 -19.685 1.00 81.00 634 ASN A O 1
ATOM 5046 N N . LEU A 1 635 ? -14.464 -11.825 -18.556 1.00 78.38 635 LEU A N 1
ATOM 5047 C CA . LEU A 1 635 ? -15.281 -11.528 -19.737 1.00 78.38 635 LEU A CA 1
ATOM 5048 C C . LEU A 1 635 ? -14.673 -10.386 -20.555 1.00 78.38 635 LEU A C 1
ATOM 5050 O O . LEU A 1 635 ? -14.548 -10.473 -21.780 1.00 78.38 635 LEU A O 1
ATOM 5054 N N . GLN A 1 636 ? -14.216 -9.343 -19.858 1.00 79.00 636 GLN A N 1
ATOM 5055 C CA . GLN A 1 636 ? -13.606 -8.167 -20.465 1.00 79.00 636 GLN A CA 1
ATOM 5056 C C . GLN A 1 636 ? -12.339 -8.484 -21.273 1.00 79.00 636 GLN A C 1
ATOM 5058 O O . GLN A 1 636 ? -12.219 -8.006 -22.402 1.00 79.00 636 GLN A O 1
ATOM 5063 N N . LYS A 1 637 ? -11.382 -9.254 -20.731 1.00 77.69 637 LYS A N 1
ATOM 5064 C CA . LYS A 1 637 ? -10.139 -9.614 -21.442 1.00 77.69 637 LYS A CA 1
ATOM 5065 C C . LYS A 1 637 ? -10.455 -10.477 -22.660 1.00 77.69 637 LYS A C 1
ATOM 5067 O O . LYS A 1 637 ? -9.949 -10.201 -23.745 1.00 77.69 637 LYS A O 1
ATOM 5072 N N . THR A 1 638 ? -11.330 -11.465 -22.496 1.00 82.31 638 THR A N 1
ATOM 5073 C CA . THR A 1 638 ? -11.709 -12.406 -23.554 1.00 82.31 638 THR A CA 1
ATOM 5074 C C . THR A 1 638 ? -12.407 -11.699 -24.719 1.00 82.31 638 THR A C 1
ATOM 5076 O O . THR A 1 638 ? -11.997 -11.835 -25.875 1.00 82.31 638 THR A O 1
ATOM 5079 N N . LEU A 1 639 ? -13.396 -10.847 -24.428 1.00 84.88 639 LEU A N 1
ATOM 5080 C CA . LEU A 1 639 ? -14.064 -10.036 -25.448 1.00 84.88 639 LEU A CA 1
ATOM 5081 C C . LEU A 1 639 ? -13.156 -8.949 -26.023 1.00 84.88 639 LEU A C 1
ATOM 5083 O O . LEU A 1 639 ? -13.285 -8.633 -27.203 1.00 84.88 639 LEU A O 1
ATOM 5087 N N . HIS A 1 640 ? -12.228 -8.381 -25.247 1.00 83.12 640 HIS A N 1
ATOM 5088 C CA . HIS A 1 640 ? -11.251 -7.427 -25.772 1.00 83.12 640 HIS A CA 1
ATOM 5089 C C . HIS A 1 640 ? -10.324 -8.085 -26.800 1.00 83.12 640 HIS A C 1
ATOM 5091 O O . HIS A 1 640 ? -10.167 -7.534 -27.887 1.00 83.12 640 HIS A O 1
ATOM 5097 N N . SER A 1 641 ? -9.782 -9.271 -26.510 1.00 80.56 641 SER A N 1
ATOM 5098 C CA . SER A 1 641 ? -8.967 -10.043 -27.457 1.00 80.56 641 SER A CA 1
ATOM 5099 C C . SER A 1 641 ? -9.751 -10.376 -28.729 1.00 80.56 641 SER A C 1
ATOM 5101 O O . SER A 1 641 ? -9.297 -10.054 -29.829 1.00 80.56 641 SER A O 1
ATOM 5103 N N . CYS A 1 642 ? -10.970 -10.913 -28.589 1.00 85.06 642 CYS A N 1
ATOM 5104 C CA . CYS A 1 642 ? -11.839 -11.241 -29.722 1.00 85.06 642 CYS A CA 1
ATOM 5105 C C . CYS A 1 642 ? -12.185 -10.006 -30.570 1.00 85.06 642 CYS A C 1
ATOM 5107 O O . CYS A 1 642 ? -12.014 -10.020 -31.791 1.00 85.06 642 CYS A O 1
ATOM 5109 N N . LYS A 1 643 ? -12.620 -8.904 -29.943 1.00 88.94 643 LYS A N 1
ATOM 5110 C CA . LYS A 1 643 ? -12.968 -7.650 -30.634 1.00 88.94 643 LYS A CA 1
ATOM 5111 C C . LYS A 1 643 ? -11.739 -6.981 -31.257 1.00 88.94 643 LYS A C 1
ATOM 5113 O O . LYS A 1 643 ? -11.857 -6.415 -32.339 1.00 88.94 643 LYS A O 1
ATOM 5118 N N . SER A 1 644 ? -10.567 -7.040 -30.626 1.00 87.62 644 SER A N 1
ATOM 5119 C CA . SER A 1 644 ? -9.330 -6.454 -31.160 1.00 87.62 644 SER A CA 1
ATOM 5120 C C . SER A 1 644 ? -8.867 -7.182 -32.427 1.00 87.62 644 SER A C 1
ATOM 5122 O O . SER A 1 644 ? -8.738 -6.556 -33.481 1.00 87.62 644 SER A O 1
ATOM 5124 N N . PHE A 1 645 ? -8.738 -8.513 -32.360 1.00 89.25 645 PHE A N 1
ATOM 5125 C CA . PHE A 1 645 ? -8.355 -9.354 -33.499 1.00 89.25 645 PHE A CA 1
ATOM 5126 C C . PHE A 1 645 ? -9.312 -9.175 -34.686 1.00 89.25 645 PHE A C 1
ATOM 5128 O O . PHE A 1 645 ? -8.891 -8.821 -35.789 1.00 89.25 645 PHE A O 1
ATOM 5135 N N . THR A 1 646 ? -10.616 -9.331 -34.441 1.00 92.19 646 THR A N 1
ATOM 5136 C CA . THR A 1 646 ? -11.636 -9.197 -35.491 1.00 92.19 646 THR A CA 1
ATOM 5137 C C . THR A 1 646 ? -11.727 -7.774 -36.046 1.00 92.19 646 THR A C 1
ATOM 5139 O O . THR A 1 646 ? -11.951 -7.629 -37.241 1.00 92.19 646 THR A O 1
ATOM 5142 N N . SER A 1 647 ? -11.477 -6.720 -35.250 1.00 91.50 647 SER A N 1
ATOM 5143 C CA . SER A 1 647 ? -11.406 -5.341 -35.775 1.00 91.50 647 SER A CA 1
ATOM 5144 C C . SER A 1 647 ? -10.281 -5.169 -36.787 1.00 91.50 647 SER A C 1
ATOM 5146 O O . SER A 1 647 ? -10.481 -4.518 -37.808 1.00 91.50 647 SER A O 1
ATOM 5148 N N . HIS A 1 648 ? -9.096 -5.717 -36.502 1.00 88.94 648 HIS A N 1
ATOM 5149 C CA . HIS A 1 648 ? -7.941 -5.590 -37.388 1.00 88.94 648 HIS A CA 1
ATOM 5150 C C . HIS A 1 648 ? -8.199 -6.300 -38.721 1.00 88.94 648 HIS A C 1
ATOM 5152 O O . HIS A 1 648 ? -8.096 -5.687 -39.782 1.00 88.94 648 HIS A O 1
ATOM 5158 N N . GLN A 1 649 ? -8.622 -7.564 -38.656 1.00 92.25 649 GLN A N 1
ATOM 5159 C CA . GLN A 1 649 ? -8.898 -8.376 -39.841 1.00 92.25 649 GLN A CA 1
ATOM 5160 C C . GLN A 1 649 ? -10.084 -7.839 -40.657 1.00 92.25 649 GLN A C 1
ATOM 5162 O O . GLN A 1 649 ? -9.977 -7.700 -41.874 1.00 92.25 649 GLN A O 1
ATOM 5167 N N . ALA A 1 650 ? -11.183 -7.437 -40.011 1.00 92.06 650 ALA A N 1
ATOM 5168 C CA . ALA A 1 650 ? -12.322 -6.838 -40.705 1.00 92.06 650 ALA A CA 1
ATOM 5169 C C . ALA A 1 650 ? -11.956 -5.516 -41.395 1.00 92.06 650 ALA A C 1
ATOM 5171 O O . ALA A 1 650 ? -12.359 -5.286 -42.533 1.00 92.06 650 ALA A O 1
ATOM 5172 N N . ASN A 1 651 ? -11.165 -4.657 -40.742 1.00 92.12 651 ASN A N 1
ATOM 5173 C CA . ASN A 1 651 ? -10.694 -3.411 -41.344 1.00 92.12 651 ASN A CA 1
ATOM 5174 C C . ASN A 1 651 ? -9.814 -3.665 -42.581 1.00 92.12 651 ASN A C 1
ATOM 5176 O O . ASN A 1 651 ? -10.001 -2.981 -43.587 1.00 92.12 651 ASN A O 1
ATOM 5180 N N . LEU A 1 652 ? -8.923 -4.667 -42.541 1.00 91.00 652 LEU A N 1
ATOM 5181 C CA . LEU A 1 652 ? -8.125 -5.085 -43.702 1.00 91.00 652 LEU A CA 1
ATOM 5182 C C . LEU A 1 652 ? -9.007 -5.589 -44.855 1.00 91.00 652 LEU A C 1
ATOM 5184 O O . LEU A 1 652 ? -8.886 -5.088 -45.970 1.00 91.00 652 LEU A O 1
ATOM 5188 N N . ILE A 1 653 ? -9.932 -6.518 -44.584 1.00 92.31 653 ILE A N 1
ATOM 5189 C CA . ILE A 1 653 ? -10.850 -7.090 -45.590 1.00 92.31 653 ILE A CA 1
ATOM 5190 C C . ILE A 1 653 ? -11.725 -6.010 -46.244 1.00 92.31 653 ILE A C 1
ATOM 5192 O O . ILE A 1 653 ? -12.021 -6.080 -47.434 1.00 92.31 653 ILE A O 1
ATOM 5196 N N . LEU A 1 654 ? -12.136 -5.003 -45.471 1.00 91.38 654 LEU A N 1
ATOM 5197 C CA . LEU A 1 654 ? -12.979 -3.894 -45.925 1.00 91.38 654 LEU A CA 1
ATOM 5198 C C . LEU A 1 654 ? -12.176 -2.696 -46.467 1.00 91.38 654 LEU A C 1
ATOM 5200 O O . LEU A 1 654 ? -12.775 -1.662 -46.758 1.00 91.38 654 LEU A O 1
ATOM 5204 N N . GLY A 1 655 ? -10.843 -2.790 -46.559 1.00 88.50 655 GLY A N 1
ATOM 5205 C CA . GLY A 1 655 ? -9.973 -1.716 -47.054 1.00 88.50 655 GLY A CA 1
ATOM 5206 C C . GLY A 1 655 ? -10.033 -0.413 -46.243 1.00 88.50 655 GLY A C 1
ATOM 5207 O O . GLY A 1 655 ? -9.721 0.656 -46.767 1.00 88.50 655 GLY A O 1
ATOM 5208 N N . ARG A 1 656 ? -10.459 -0.470 -44.974 1.00 90.81 656 ARG A N 1
ATOM 5209 C CA . ARG A 1 656 ? -10.747 0.705 -44.134 1.00 90.81 656 ARG A CA 1
ATOM 5210 C C . ARG A 1 656 ? -9.812 0.804 -42.929 1.00 90.81 656 ARG A C 1
ATOM 5212 O O . ARG A 1 656 ? -9.148 -0.148 -42.538 1.00 90.81 656 ARG A O 1
ATOM 5219 N N . LYS A 1 657 ? -9.796 1.974 -42.289 1.00 79.50 657 LYS A N 1
ATOM 5220 C CA . LYS A 1 657 ? -9.111 2.218 -41.008 1.00 79.50 657 LYS A CA 1
ATOM 5221 C C . LYS A 1 657 ? -10.086 2.856 -40.013 1.00 79.50 657 LYS A C 1
ATOM 5223 O O . LYS A 1 657 ? -11.085 3.453 -40.416 1.00 79.50 657 LYS A O 1
ATOM 5228 N N . GLY A 1 658 ? -9.799 2.730 -38.717 1.00 80.81 658 GLY A N 1
ATOM 5229 C CA . GLY A 1 658 ? -10.601 3.311 -37.633 1.00 80.81 658 GLY A CA 1
ATOM 5230 C C . GLY A 1 658 ? -11.337 2.281 -36.769 1.00 80.81 658 GLY A C 1
ATOM 5231 O O . GLY A 1 658 ? -11.039 1.088 -36.794 1.00 80.81 658 GLY A O 1
ATOM 5232 N N . ILE A 1 659 ? -12.280 2.764 -35.958 1.00 85.81 659 ILE A N 1
ATOM 5233 C CA . ILE A 1 659 ? -13.004 1.953 -34.970 1.00 85.81 659 ILE A CA 1
ATOM 5234 C C . ILE A 1 659 ? -14.030 1.057 -35.682 1.00 85.81 659 ILE A C 1
ATOM 5236 O O . ILE A 1 659 ? -14.908 1.563 -36.381 1.00 85.81 659 ILE A O 1
ATOM 5240 N N . PHE A 1 660 ? -13.923 -0.260 -35.480 1.00 91.44 660 PHE A N 1
ATOM 5241 C CA . PHE A 1 660 ? -14.833 -1.256 -36.056 1.00 91.44 660 PHE A CA 1
ATOM 5242 C C . PHE A 1 660 ? -15.961 -1.631 -35.079 1.00 91.44 660 PHE A C 1
ATOM 5244 O O . PHE A 1 660 ? -17.130 -1.363 -35.350 1.00 91.44 660 PHE A O 1
ATOM 5251 N N . TRP A 1 661 ? -15.628 -2.167 -33.899 1.00 93.00 661 TRP A N 1
ATOM 5252 C CA . TRP A 1 661 ? -16.612 -2.439 -32.843 1.00 93.00 661 TRP A CA 1
ATOM 5253 C C . TRP A 1 661 ? -16.888 -1.228 -31.953 1.00 93.00 661 TRP A C 1
ATOM 5255 O O . TRP A 1 661 ? -15.992 -0.450 -31.627 1.00 93.00 661 TRP A O 1
ATOM 5265 N N . SER A 1 662 ? -18.118 -1.136 -31.451 1.00 84.06 662 SER A N 1
ATOM 5266 C CA . SER A 1 662 ? -18.463 -0.260 -30.335 1.00 84.06 662 SER A CA 1
ATOM 5267 C C . SER A 1 662 ? -17.605 -0.608 -29.113 1.00 84.06 662 SER A C 1
ATOM 5269 O O . SER A 1 662 ? -17.305 -1.781 -28.864 1.00 84.06 662 SER A O 1
ATOM 5271 N N . ARG A 1 663 ? -17.185 0.409 -28.352 1.00 77.50 663 ARG A N 1
ATOM 5272 C CA . ARG A 1 663 ? -16.277 0.236 -27.205 1.00 77.50 663 ARG A CA 1
ATOM 5273 C C . ARG A 1 663 ? -16.900 -0.645 -26.121 1.00 77.50 663 ARG A C 1
ATOM 5275 O O . ARG A 1 663 ? -16.242 -1.551 -25.617 1.00 77.50 663 ARG A O 1
ATOM 5282 N N . GLU A 1 664 ? -18.172 -0.408 -25.826 1.00 72.81 664 GLU A N 1
ATOM 5283 C CA . GLU A 1 664 ? -18.967 -1.185 -24.876 1.00 72.81 664 GLU A CA 1
ATOM 5284 C C . GLU A 1 664 ? -19.524 -2.463 -25.532 1.00 72.81 664 GLU A C 1
ATOM 5286 O O . GLU A 1 664 ? -19.518 -2.636 -26.757 1.00 72.81 664 GLU A O 1
ATOM 5291 N N . TYR A 1 665 ? -19.975 -3.387 -24.696 1.00 80.50 665 TYR A N 1
ATOM 5292 C CA . TYR A 1 665 ? -20.813 -4.527 -25.056 1.00 80.50 665 TYR A CA 1
ATOM 5293 C C . TYR A 1 665 ? -21.962 -4.601 -24.041 1.00 80.50 665 TYR A C 1
ATOM 5295 O O . TYR A 1 665 ? -22.041 -3.775 -23.135 1.00 80.50 665 TYR A O 1
ATOM 5303 N N . TYR A 1 666 ? -22.880 -5.536 -24.224 1.00 78.06 666 TYR A N 1
ATOM 5304 C CA . TYR A 1 666 ? -23.887 -5.908 -23.238 1.00 78.06 666 TYR A CA 1
ATOM 5305 C C . TYR A 1 666 ? -23.623 -7.353 -22.826 1.00 78.06 666 TYR A C 1
ATOM 5307 O O . TYR A 1 666 ? -23.261 -8.166 -23.677 1.00 78.06 666 TYR A O 1
ATOM 5315 N N . ASP A 1 667 ? -23.822 -7.676 -21.558 1.00 80.94 667 ASP A N 1
ATOM 5316 C CA . ASP A 1 667 ? -23.862 -9.046 -21.067 1.00 80.94 667 ASP A CA 1
ATOM 5317 C C . ASP A 1 667 ? -24.955 -9.208 -20.015 1.00 80.94 667 ASP A C 1
ATOM 5319 O O . ASP A 1 667 ? -25.466 -8.242 -19.442 1.00 80.94 667 ASP A O 1
ATOM 5323 N N . HIS A 1 668 ? -25.337 -10.462 -19.824 1.00 79.56 668 HIS A N 1
ATOM 5324 C CA . HIS A 1 668 ? -26.291 -10.915 -18.836 1.00 79.56 668 HIS A CA 1
ATOM 5325 C C . HIS A 1 668 ? -25.821 -12.270 -18.316 1.00 79.56 668 HIS A C 1
ATOM 5327 O O . HIS A 1 668 ? -25.736 -13.239 -19.077 1.00 79.56 668 HIS A O 1
ATOM 5333 N N . LEU A 1 669 ? -25.517 -12.327 -17.021 1.00 80.31 669 LEU A N 1
ATOM 5334 C CA . LEU A 1 669 ? -25.321 -13.579 -16.301 1.00 80.31 669 LEU A CA 1
ATOM 5335 C C . LEU A 1 669 ? -26.635 -14.370 -16.305 1.00 80.31 669 LEU A C 1
ATOM 5337 O O . LEU A 1 669 ? -27.640 -13.894 -15.773 1.00 80.31 669 LEU A O 1
ATOM 5341 N N . VAL A 1 670 ? -26.585 -15.578 -16.855 1.00 75.88 670 VAL A N 1
ATOM 5342 C CA . VAL A 1 670 ? -27.657 -16.577 -16.826 1.00 75.88 670 VAL A CA 1
ATOM 5343 C C . VAL A 1 670 ? -27.774 -17.141 -15.412 1.00 75.88 670 VAL A C 1
ATOM 5345 O O . VAL A 1 670 ? -26.786 -17.611 -14.848 1.00 75.88 670 VAL A O 1
ATOM 5348 N N . ARG A 1 671 ? -28.973 -17.061 -14.828 1.00 70.62 671 ARG A N 1
ATOM 5349 C CA . ARG A 1 671 ? -29.186 -17.285 -13.383 1.00 70.62 671 ARG A CA 1
ATOM 5350 C C . ARG A 1 671 ? -29.716 -18.668 -13.035 1.00 70.62 671 ARG A C 1
ATOM 5352 O O . ARG A 1 671 ? -29.501 -19.142 -11.925 1.00 70.62 671 ARG A O 1
ATOM 5359 N N . ASP A 1 672 ? -30.405 -19.291 -13.979 1.00 68.19 672 ASP A N 1
ATOM 5360 C CA . ASP A 1 672 ? -31.074 -20.574 -13.822 1.00 68.19 672 ASP A CA 1
ATOM 5361 C C . ASP A 1 672 ? -31.134 -21.324 -15.164 1.00 68.19 672 ASP A C 1
ATOM 5363 O O . ASP A 1 672 ? -30.791 -20.796 -16.227 1.00 68.19 672 ASP A O 1
ATOM 5367 N N . GLU A 1 673 ? -31.524 -22.593 -15.098 1.00 65.81 673 GLU A N 1
ATOM 5368 C CA . GLU A 1 673 ? -31.562 -23.498 -16.246 1.00 65.81 673 GLU A CA 1
ATOM 5369 C C . GLU A 1 673 ? -32.662 -23.128 -17.261 1.00 65.81 673 GLU A C 1
ATOM 5371 O O . GLU A 1 673 ? -32.451 -23.226 -18.471 1.00 65.81 673 GLU A O 1
ATOM 5376 N N . GLU A 1 674 ? -33.809 -22.612 -16.809 1.00 63.66 674 GLU A N 1
ATOM 5377 C CA . GLU A 1 674 ? -34.873 -22.150 -17.709 1.00 63.66 674 GLU A CA 1
ATOM 5378 C C . GLU A 1 674 ? -34.410 -20.927 -18.521 1.00 63.66 674 GLU A C 1
ATOM 5380 O O . GLU A 1 674 ? -34.616 -20.841 -19.736 1.00 63.66 674 GLU A O 1
ATOM 5385 N N . GLU A 1 675 ? -33.714 -19.995 -17.865 1.00 63.84 675 GLU A N 1
ATOM 5386 C CA . GLU A 1 675 ? -33.063 -18.859 -18.500 1.00 63.84 675 GLU A CA 1
ATOM 5387 C C . GLU A 1 675 ? -31.981 -19.290 -19.490 1.00 63.84 675 GLU A C 1
ATOM 5389 O O . GLU A 1 675 ? -31.917 -18.716 -20.580 1.00 63.84 675 GLU A O 1
ATOM 5394 N N . PHE A 1 676 ? -31.181 -20.310 -19.164 1.00 77.00 676 PHE A N 1
ATOM 5395 C CA . PHE A 1 676 ? -30.166 -20.862 -20.065 1.00 77.00 676 PHE A CA 1
ATOM 5396 C C . PHE A 1 676 ? -30.780 -21.318 -21.394 1.00 77.00 676 PHE A C 1
ATOM 5398 O O . PHE A 1 676 ? -30.415 -20.798 -22.455 1.00 77.00 676 PHE A O 1
ATOM 5405 N N . TYR A 1 677 ? -31.776 -22.209 -21.350 1.00 74.94 677 TYR A N 1
ATOM 5406 C CA . TYR A 1 677 ? -32.468 -22.666 -22.559 1.00 74.94 677 TYR A CA 1
ATOM 5407 C C . TYR A 1 677 ? -33.164 -21.512 -23.293 1.00 74.94 677 TYR A C 1
ATOM 5409 O O . TYR A 1 677 ? -33.164 -21.469 -24.528 1.00 74.94 677 TYR A O 1
ATOM 5417 N N . ARG A 1 678 ? -33.721 -20.537 -22.561 1.00 76.62 678 ARG A N 1
ATOM 5418 C CA . ARG A 1 678 ? -34.350 -19.340 -23.137 1.00 76.62 678 ARG A CA 1
ATOM 5419 C C . ARG A 1 678 ? -33.352 -18.471 -23.908 1.00 76.62 678 ARG A C 1
ATOM 5421 O O . ARG A 1 678 ? -33.685 -18.052 -25.019 1.00 76.62 678 ARG A O 1
ATOM 5428 N N . VAL A 1 679 ? -32.145 -18.215 -23.389 1.00 69.62 679 VAL A N 1
ATOM 5429 C CA . VAL A 1 679 ? -31.135 -17.407 -24.106 1.00 69.62 679 VAL A CA 1
ATOM 5430 C C . VAL A 1 679 ? -30.472 -18.169 -25.253 1.00 69.62 679 VAL A C 1
ATOM 5432 O O . VAL A 1 679 ? -30.266 -17.581 -26.313 1.00 69.62 679 VAL A O 1
ATOM 5435 N N . VAL A 1 680 ? -30.228 -19.477 -25.118 1.00 80.25 680 VAL A N 1
ATOM 5436 C CA . VAL A 1 680 ? -29.740 -20.322 -26.226 1.00 80.25 680 VAL A CA 1
ATOM 5437 C C . VAL A 1 680 ? -30.753 -20.320 -27.380 1.00 80.25 680 VAL A C 1
ATOM 5439 O O . VAL A 1 680 ? -30.403 -20.010 -28.522 1.00 80.25 680 VAL A O 1
ATOM 5442 N N . ARG A 1 681 ? -32.042 -20.534 -27.078 1.00 80.38 681 ARG A N 1
ATOM 5443 C CA . ARG A 1 681 ? -33.141 -20.457 -28.055 1.00 80.38 681 ARG A CA 1
ATOM 5444 C C . ARG A 1 681 ? -33.310 -19.053 -28.645 1.00 80.38 681 ARG A C 1
ATOM 5446 O O . ARG A 1 681 ? -33.653 -18.936 -29.823 1.00 80.38 681 ARG A O 1
ATOM 5453 N N . TYR A 1 682 ? -33.076 -17.993 -27.867 1.00 79.06 682 TYR A N 1
ATOM 5454 C CA . TYR A 1 682 ? -33.071 -16.615 -28.366 1.00 79.06 682 TYR A CA 1
ATOM 5455 C C . TYR A 1 682 ? -31.970 -16.422 -29.416 1.00 79.06 682 TYR A C 1
ATOM 5457 O O . TYR A 1 682 ? -32.262 -15.983 -30.528 1.00 79.06 682 TYR A O 1
ATOM 5465 N N . VAL A 1 683 ? -30.727 -16.807 -29.112 1.00 82.75 683 VAL A N 1
ATOM 5466 C CA . VAL A 1 683 ? -29.584 -16.693 -30.035 1.00 82.75 683 VAL A CA 1
ATOM 5467 C C . VAL A 1 683 ? -29.825 -17.475 -31.328 1.00 82.75 683 VAL A C 1
ATOM 5469 O O . VAL A 1 683 ? -29.674 -16.904 -32.408 1.00 82.75 683 VAL A O 1
ATOM 5472 N N . ALA A 1 684 ? -30.315 -18.713 -31.233 1.00 84.75 684 ALA A N 1
ATOM 5473 C CA . ALA A 1 684 ? -30.643 -19.549 -32.391 1.00 84.75 684 ALA A CA 1
ATOM 5474 C C . ALA A 1 684 ? -31.720 -18.942 -33.316 1.00 84.75 684 ALA A C 1
ATOM 5476 O O . ALA A 1 684 ? -31.667 -19.100 -34.534 1.00 84.75 684 ALA A O 1
ATOM 5477 N N . ASN A 1 685 ? -32.710 -18.237 -32.755 1.00 84.06 685 ASN A N 1
ATOM 5478 C CA . ASN A 1 685 ? -33.834 -17.686 -33.522 1.00 84.06 685 ASN A CA 1
ATOM 5479 C C . ASN A 1 685 ? -33.642 -16.232 -33.984 1.00 84.06 685 ASN A C 1
ATOM 5481 O O . ASN A 1 685 ? -34.483 -15.729 -34.732 1.00 84.06 685 ASN A O 1
ATOM 5485 N N . ASN A 1 686 ? -32.560 -15.546 -33.596 1.00 84.00 686 ASN A N 1
ATOM 5486 C CA . ASN A 1 686 ? -32.346 -14.147 -33.990 1.00 84.00 686 ASN A CA 1
ATOM 5487 C C . ASN A 1 68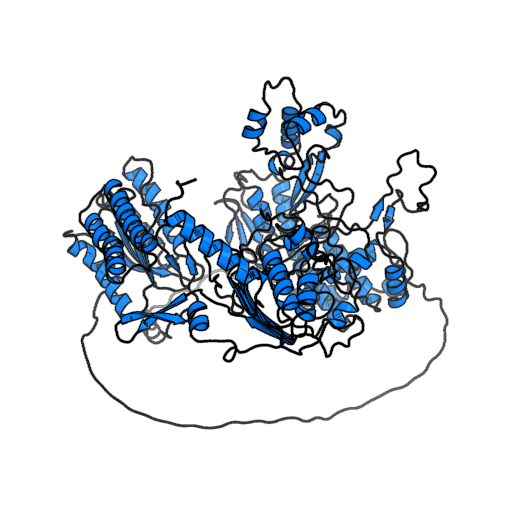6 ? -32.271 -13.920 -35.511 1.00 84.00 686 ASN A C 1
ATOM 5489 O O . ASN A 1 686 ? -32.934 -12.993 -35.979 1.00 84.00 686 ASN A O 1
ATOM 5493 N N . PRO A 1 687 ? -31.585 -14.760 -36.316 1.00 88.56 687 PRO A N 1
ATOM 5494 C CA . PRO A 1 687 ? -31.601 -14.610 -37.771 1.00 88.56 687 PRO A CA 1
ATOM 5495 C C . PRO A 1 687 ? -33.019 -14.662 -38.355 1.00 88.56 687 PRO A C 1
ATOM 5497 O O . PRO A 1 687 ? -33.395 -13.795 -39.144 1.00 88.56 687 PRO A O 1
ATOM 5500 N N . LYS A 1 688 ? -33.852 -15.602 -37.882 1.00 83.88 688 LYS A N 1
ATOM 5501 C CA . LYS A 1 688 ? -35.264 -15.727 -38.287 1.00 83.88 688 LYS A CA 1
ATOM 5502 C C . LYS A 1 688 ? -36.086 -14.500 -37.870 1.00 83.88 688 LYS A C 1
ATOM 5504 O O . LYS A 1 688 ? -36.816 -13.956 -38.691 1.00 83.88 688 LYS A O 1
ATOM 5509 N N . LYS A 1 689 ? -35.921 -14.019 -36.630 1.00 80.94 689 LYS A N 1
ATOM 5510 C CA . LYS A 1 689 ? -36.558 -12.792 -36.099 1.00 80.94 689 LYS A CA 1
ATOM 5511 C C . LYS A 1 689 ? -36.213 -11.543 -36.925 1.00 80.94 689 LYS A C 1
ATOM 5513 O O . LYS A 1 689 ? -37.066 -10.676 -37.089 1.00 80.94 689 LYS A O 1
ATOM 5518 N N . ALA A 1 690 ? -34.997 -11.469 -37.466 1.00 81.12 690 ALA A N 1
ATOM 5519 C CA . ALA A 1 690 ? -34.525 -10.384 -38.328 1.00 81.12 690 ALA A CA 1
ATOM 5520 C C . ALA A 1 690 ? -34.806 -10.606 -39.835 1.00 81.12 690 ALA A C 1
ATOM 5522 O O . ALA A 1 690 ? -34.271 -9.877 -40.669 1.00 81.12 690 ALA A O 1
ATOM 5523 N N . ASN A 1 691 ? -35.635 -11.596 -40.201 1.00 84.38 691 ASN A N 1
ATOM 5524 C CA . ASN A 1 691 ? -35.956 -11.979 -41.585 1.00 84.38 691 ASN A CA 1
ATOM 5525 C C . ASN A 1 691 ? -34.735 -12.351 -42.459 1.00 84.38 691 ASN A C 1
ATOM 5527 O O . ASN A 1 691 ? -34.778 -12.226 -43.685 1.00 84.38 691 ASN A O 1
ATOM 5531 N N . LEU A 1 692 ? -33.649 -12.836 -41.850 1.00 82.44 692 LEU A N 1
ATOM 5532 C CA . LEU A 1 692 ? -32.471 -13.328 -42.563 1.00 82.44 692 LEU A CA 1
ATOM 5533 C C . LEU A 1 692 ? -32.713 -14.778 -43.002 1.00 82.44 692 LEU A C 1
ATOM 5535 O O . LEU A 1 692 ? -32.679 -15.703 -42.189 1.00 82.44 692 LEU A O 1
ATOM 5539 N N . LYS A 1 693 ? -32.979 -14.964 -44.297 1.00 77.31 693 LYS A N 1
ATOM 5540 C CA . LYS A 1 693 ? -33.085 -16.289 -44.921 1.00 77.31 693 LYS A CA 1
ATOM 5541 C C . LYS A 1 693 ? -31.696 -16.901 -45.099 1.00 77.31 693 LYS A C 1
ATOM 5543 O O . LYS A 1 693 ? -30.741 -16.174 -45.364 1.00 77.31 693 LYS A O 1
ATOM 5548 N N . ASP A 1 694 ? -31.613 -18.219 -44.927 1.00 77.38 694 ASP A N 1
ATOM 5549 C CA . ASP A 1 694 ? -30.434 -19.053 -45.219 1.00 77.38 694 ASP A CA 1
ATOM 5550 C C . ASP A 1 694 ? -29.128 -18.562 -44.559 1.00 77.38 694 ASP A C 1
ATOM 5552 O O . ASP A 1 694 ? -28.019 -18.691 -45.081 1.00 77.38 694 ASP A O 1
ATOM 5556 N N . TRP A 1 695 ? -29.269 -17.968 -43.370 1.00 87.44 695 TRP A N 1
ATOM 5557 C CA . TRP A 1 695 ? -28.188 -17.293 -42.665 1.00 87.44 695 TRP A CA 1
ATOM 5558 C C . TRP A 1 695 ? -27.252 -18.280 -41.957 1.00 87.44 695 TRP A C 1
ATOM 5560 O O . TRP A 1 695 ? -27.460 -18.642 -40.802 1.00 87.44 695 TRP A O 1
ATOM 5570 N N . LYS A 1 696 ? -26.189 -18.693 -42.653 1.00 86.81 696 LYS A N 1
ATOM 5571 C CA . LYS A 1 696 ? -25.205 -19.691 -42.188 1.00 86.81 696 LYS A CA 1
ATOM 5572 C C . LYS A 1 696 ? -24.354 -19.290 -40.972 1.00 86.81 696 LYS A C 1
ATOM 5574 O O . LYS A 1 696 ? -23.677 -20.140 -40.401 1.00 86.81 696 LYS A O 1
ATOM 5579 N N . TRP A 1 697 ? -24.350 -18.019 -40.564 1.00 93.38 697 TRP A N 1
ATOM 5580 C CA . TRP A 1 697 ? -23.484 -17.515 -39.489 1.00 93.38 697 TRP A CA 1
ATOM 5581 C C . TRP A 1 697 ? -24.110 -17.643 -38.090 1.00 93.38 697 TRP A C 1
ATOM 5583 O O . TRP A 1 697 ? -24.093 -16.697 -37.301 1.00 93.38 697 TRP A O 1
ATOM 5593 N N . CYS A 1 698 ? -24.656 -18.819 -37.780 1.00 91.06 698 CYS A N 1
ATOM 5594 C CA . CYS A 1 698 ? -25.187 -19.174 -36.465 1.00 91.06 698 CYS A CA 1
ATOM 5595 C C . CYS A 1 698 ? -24.884 -20.636 -36.111 1.00 91.06 698 CYS A C 1
ATOM 5597 O O . CYS A 1 698 ? -24.802 -21.488 -36.995 1.00 91.06 698 CYS A O 1
ATOM 5599 N N . TRP A 1 699 ? -24.755 -20.934 -34.819 1.00 92.69 699 TRP A N 1
ATOM 5600 C CA . TRP A 1 699 ? -24.479 -22.278 -34.309 1.00 92.69 699 TRP A CA 1
ATOM 5601 C C . TRP A 1 699 ? -24.983 -22.445 -32.871 1.00 92.69 699 TRP A C 1
ATOM 5603 O O . TRP A 1 699 ? -25.016 -21.485 -32.096 1.00 92.69 699 TRP A O 1
ATOM 5613 N N . VAL A 1 700 ? -25.341 -23.678 -32.517 1.00 88.19 700 VAL A N 1
ATOM 5614 C CA . VAL A 1 700 ? -25.702 -24.133 -31.168 1.00 88.19 700 VAL A CA 1
ATOM 5615 C C . VAL A 1 700 ? -25.042 -25.497 -30.961 1.00 88.19 700 VAL A C 1
ATOM 5617 O O . VAL A 1 700 ? -25.007 -26.291 -31.900 1.00 88.19 700 VAL A O 1
ATOM 5620 N N . ASP A 1 701 ? -24.518 -25.762 -29.765 1.00 80.69 701 ASP A N 1
ATOM 5621 C CA . ASP A 1 701 ? -23.972 -27.073 -29.388 1.00 80.69 701 ASP A CA 1
ATOM 5622 C C . ASP A 1 701 ? -25.086 -28.138 -29.451 1.00 80.69 701 ASP A C 1
ATOM 5624 O O . ASP A 1 701 ? -26.177 -27.957 -28.900 1.00 80.69 701 ASP A O 1
ATOM 5628 N N . GLU A 1 702 ? -24.812 -29.241 -30.153 1.00 65.69 702 GLU A N 1
ATOM 5629 C CA . GLU A 1 702 ? -25.775 -30.300 -30.480 1.00 65.69 702 GLU A CA 1
ATOM 5630 C C . GLU A 1 702 ? -26.470 -30.881 -29.240 1.00 65.69 702 GLU A C 1
ATOM 5632 O O . GLU A 1 702 ? -27.648 -31.229 -29.313 1.00 65.69 702 GLU A O 1
ATOM 5637 N N . LYS A 1 703 ? -25.797 -30.888 -28.078 1.00 64.94 703 LYS A N 1
ATOM 5638 C CA . LYS A 1 703 ? -26.354 -31.374 -26.801 1.00 64.94 703 LYS A CA 1
ATOM 5639 C C . LYS A 1 703 ? -27.516 -30.541 -26.259 1.00 64.94 703 LYS A C 1
ATOM 5641 O O . LYS A 1 703 ? -28.234 -31.014 -25.387 1.00 64.94 703 LYS A O 1
ATOM 5646 N N . TRP A 1 704 ? -27.680 -29.309 -26.738 1.00 62.00 704 TRP A N 1
ATOM 5647 C CA . TRP A 1 704 ? -28.696 -28.359 -26.265 1.00 62.00 704 TRP A CA 1
ATOM 5648 C C . TRP A 1 704 ? -29.596 -27.859 -27.408 1.00 62.00 704 TRP A C 1
ATOM 5650 O O . TRP A 1 704 ? -30.407 -26.949 -27.220 1.00 62.00 704 TRP A O 1
ATOM 5660 N N . GLY A 1 705 ? -29.429 -28.430 -28.608 1.00 50.84 705 GLY A N 1
ATOM 5661 C CA . GLY A 1 705 ? -30.164 -28.072 -29.821 1.00 50.84 705 GLY A CA 1
ATOM 5662 C C . GLY A 1 705 ? -31.419 -28.911 -30.087 1.00 50.84 705 GLY A C 1
ATOM 5663 O O . GLY A 1 705 ? -32.229 -28.509 -30.923 1.00 50.84 705 GLY A O 1
ATOM 5664 N N . GLN A 1 706 ? -31.592 -30.046 -29.402 1.00 45.56 706 GLN A N 1
ATOM 5665 C CA . GLN A 1 706 ? -32.731 -30.958 -29.565 1.00 45.56 706 GLN A CA 1
ATOM 5666 C C . GLN A 1 706 ? -33.306 -31.352 -28.191 1.00 45.56 706 GLN A C 1
ATOM 5668 O O . GLN A 1 706 ? -32.566 -31.490 -27.225 1.00 45.56 706 GLN A O 1
ATOM 5673 N N . ASP A 1 707 ? -34.634 -31.475 -28.136 1.00 39.00 707 ASP A N 1
ATOM 5674 C CA . ASP A 1 707 ? -35.469 -31.956 -27.024 1.00 39.00 707 ASP A CA 1
ATOM 5675 C C . ASP A 1 707 ? -35.403 -31.226 -25.665 1.00 39.00 707 ASP A C 1
ATOM 5677 O O . ASP A 1 707 ? -34.678 -31.585 -24.742 1.00 39.00 707 ASP A O 1
ATOM 5681 N N . ALA A 1 708 ? -36.319 -30.263 -25.492 1.00 26.52 708 ALA A N 1
ATOM 5682 C CA . ALA A 1 708 ? -36.779 -29.795 -24.181 1.00 26.52 708 ALA A CA 1
ATOM 5683 C C . ALA A 1 708 ? -38.240 -30.257 -23.962 1.00 26.52 708 ALA A C 1
ATOM 5685 O O . ALA A 1 708 ? -39.134 -29.711 -24.621 1.00 26.52 708 ALA A O 1
ATOM 5686 N N . PRO A 1 709 ? -38.510 -31.250 -23.088 1.00 29.56 709 PRO A N 1
ATOM 5687 C CA . PRO A 1 709 ? -39.859 -31.766 -22.853 1.00 29.56 709 PRO A CA 1
ATOM 5688 C C . PRO A 1 709 ? -40.801 -30.777 -22.156 1.00 29.56 709 PRO A C 1
ATOM 5690 O O . PRO A 1 709 ? -40.390 -29.834 -21.482 1.00 29.56 709 PRO A O 1
ATOM 5693 N N . ASN A 1 710 ? -42.098 -31.035 -22.308 1.00 28.89 710 ASN A N 1
ATOM 5694 C CA . ASN A 1 710 ? -43.193 -30.199 -21.828 1.00 28.89 710 ASN A CA 1
ATOM 5695 C C . ASN A 1 710 ? -43.886 -30.861 -20.613 1.00 28.89 710 ASN A C 1
ATOM 5697 O O . ASN A 1 710 ? -44.169 -32.053 -20.661 1.00 28.89 710 ASN A O 1
ATOM 5701 N N . THR A 1 711 ? -44.256 -30.067 -19.599 1.00 28.05 711 THR A N 1
ATOM 5702 C CA . THR A 1 711 ? -45.317 -30.320 -18.581 1.00 28.05 711 THR A CA 1
ATOM 5703 C C . THR A 1 711 ? -45.274 -31.524 -17.594 1.00 28.05 711 THR A C 1
ATOM 5705 O O . THR A 1 711 ? -45.359 -32.675 -17.993 1.00 28.05 711 THR A O 1
ATOM 5708 N N . ALA A 1 712 ? -45.443 -31.178 -16.299 1.00 24.88 712 ALA A N 1
ATOM 5709 C CA . ALA A 1 712 ? -46.378 -31.755 -15.295 1.00 24.88 712 ALA A CA 1
ATOM 5710 C C . ALA A 1 712 ? -46.030 -32.943 -14.336 1.00 24.88 712 ALA A C 1
ATOM 5712 O O . ALA A 1 712 ? -45.653 -34.031 -14.745 1.00 24.88 712 ALA A O 1
ATOM 5713 N N . SER A 1 713 ? -46.401 -32.712 -13.056 1.00 24.61 713 SER A N 1
ATOM 5714 C CA . SER A 1 713 ? -47.003 -33.621 -12.038 1.00 24.61 713 SER A CA 1
ATOM 5715 C C . SER A 1 713 ? -46.223 -34.712 -11.257 1.00 24.61 713 SER A C 1
ATOM 5717 O O . SER A 1 713 ? -45.907 -35.765 -11.791 1.00 24.61 713 SER A O 1
ATOM 5719 N N . GLY A 1 714 ? -46.194 -34.538 -9.916 1.00 22.27 714 GLY A N 1
ATOM 5720 C CA . GLY A 1 714 ? -46.203 -35.590 -8.862 1.00 22.27 714 GLY A CA 1
ATOM 5721 C C . GLY A 1 714 ? -44.892 -36.352 -8.567 1.00 22.27 714 GLY A C 1
ATOM 5722 O O . GLY A 1 714 ? -43.960 -36.272 -9.352 1.00 22.27 714 GLY A O 1
ATOM 5723 N N . THR A 1 715 ? -44.710 -37.130 -7.481 1.00 21.73 715 THR A N 1
ATOM 5724 C CA . THR A 1 715 ? -45.340 -37.237 -6.133 1.00 21.73 715 THR A CA 1
ATOM 5725 C C . THR A 1 715 ? -44.391 -38.066 -5.217 1.00 21.73 715 THR A C 1
ATOM 5727 O O . THR A 1 715 ? -43.714 -38.952 -5.717 1.00 21.73 715 THR A O 1
ATOM 5730 N N . LEU A 1 716 ? -44.348 -37.767 -3.903 1.00 23.23 716 LEU A N 1
ATOM 5731 C CA . LEU A 1 716 ? -43.813 -38.518 -2.724 1.00 23.23 716 LEU A CA 1
ATOM 5732 C C . LEU A 1 716 ? -43.072 -39.878 -2.883 1.00 23.23 716 LEU A C 1
ATOM 5734 O O . LEU A 1 716 ? -43.626 -40.795 -3.477 1.00 23.23 716 LEU A O 1
ATOM 5738 N N . ALA A 1 717 ? -41.995 -40.090 -2.093 1.00 22.30 717 ALA A N 1
ATOM 5739 C CA . ALA A 1 717 ? -41.916 -41.137 -1.036 1.00 22.30 717 ALA A CA 1
ATOM 5740 C C . ALA A 1 717 ? -40.606 -41.096 -0.191 1.00 22.30 717 ALA A C 1
ATOM 5742 O O . ALA A 1 717 ? -39.644 -40.424 -0.549 1.00 22.30 717 ALA A O 1
ATOM 5743 N N . LEU A 1 718 ? -40.611 -41.791 0.959 1.00 24.36 718 LEU A N 1
ATOM 5744 C CA . LEU A 1 718 ? -39.625 -41.780 2.067 1.00 24.36 718 LEU A CA 1
ATOM 5745 C C . LEU A 1 718 ? -38.691 -43.015 2.103 1.00 24.36 718 LEU A C 1
ATOM 5747 O O . LEU A 1 718 ? -39.042 -44.027 1.505 1.00 24.36 718 LEU A O 1
ATOM 5751 N N . GLN A 1 719 ? -37.639 -42.944 2.952 1.00 24.53 719 GLN A N 1
ATOM 5752 C CA . GLN A 1 719 ? -37.066 -43.976 3.877 1.00 24.53 719 GLN A CA 1
ATOM 5753 C C . GLN A 1 719 ? -35.517 -44.092 3.819 1.00 24.53 719 GLN A C 1
ATOM 5755 O O . GLN A 1 719 ? -34.947 -43.862 2.761 1.00 24.53 719 GLN A O 1
ATOM 5760 N N . ASN A 1 720 ? -34.776 -44.538 4.855 1.00 24.02 720 ASN A N 1
ATOM 5761 C CA . ASN A 1 720 ? -34.834 -44.329 6.325 1.00 24.02 720 ASN A CA 1
ATOM 5762 C C . ASN A 1 720 ? -33.548 -44.916 6.993 1.00 24.02 720 ASN A C 1
ATOM 5764 O O . ASN A 1 720 ? -32.959 -45.830 6.426 1.00 24.02 720 ASN A O 1
ATOM 5768 N N . GLY A 1 721 ? -33.186 -44.486 8.218 1.00 23.45 721 GLY A N 1
ATOM 5769 C CA . GLY A 1 721 ? -32.085 -45.050 9.052 1.00 23.45 721 GLY A CA 1
ATOM 5770 C C . GLY A 1 721 ? -30.688 -44.453 8.773 1.00 23.45 721 GLY A C 1
ATOM 5771 O O . GLY A 1 721 ? -30.389 -44.136 7.629 1.00 23.45 721 GLY A O 1
ATOM 5772 N N . GLY A 1 722 ? -29.783 -44.203 9.734 1.00 22.36 722 GLY A N 1
ATOM 5773 C CA . GLY A 1 722 ? -29.608 -44.703 11.118 1.00 22.36 722 GLY A CA 1
ATOM 5774 C C . GLY A 1 722 ? -28.298 -45.524 11.198 1.00 22.36 722 GLY A C 1
ATOM 5775 O O . GLY A 1 722 ? -28.035 -46.264 10.260 1.00 22.36 722 GLY A O 1
ATOM 5776 N N . GLN A 1 723 ? -27.412 -45.466 12.203 1.00 24.80 723 GLN A N 1
ATOM 5777 C CA . GLN A 1 723 ? -27.370 -44.781 13.509 1.00 24.80 723 GLN A CA 1
ATOM 5778 C C . GLN A 1 723 ? -25.900 -44.634 14.002 1.00 24.80 723 GLN A C 1
ATOM 5780 O O . GLN A 1 723 ? -25.065 -45.462 13.659 1.00 24.80 723 GLN A O 1
ATOM 5785 N N . ASP A 1 724 ? -25.662 -43.625 14.851 1.00 23.88 724 ASP A N 1
ATOM 5786 C CA . ASP A 1 724 ? -24.776 -43.565 16.041 1.00 23.88 724 ASP A CA 1
ATOM 5787 C C . ASP A 1 724 ? -23.234 -43.798 16.015 1.00 23.88 724 ASP A C 1
ATOM 5789 O O . ASP A 1 724 ? -22.655 -44.547 15.235 1.00 23.88 724 ASP A O 1
ATOM 5793 N N . ALA A 1 725 ? -22.576 -43.086 16.947 1.00 22.70 725 ALA A N 1
ATOM 5794 C CA . ALA A 1 725 ? -21.136 -43.048 17.289 1.00 22.70 725 ALA A CA 1
ATOM 5795 C C . ALA A 1 725 ? -20.906 -43.781 18.659 1.00 22.70 725 ALA A C 1
ATOM 5797 O O . ALA A 1 725 ? -21.756 -44.621 18.958 1.00 22.70 725 ALA A O 1
ATOM 5798 N N . PRO A 1 726 ? -19.906 -43.520 19.562 1.00 34.28 726 PRO A N 1
ATOM 5799 C CA . PRO A 1 726 ? -18.711 -42.633 19.571 1.00 34.28 726 PRO A CA 1
ATOM 5800 C C . PRO A 1 726 ? -17.412 -43.241 20.225 1.00 34.28 726 PRO A C 1
ATOM 5802 O O . PRO A 1 726 ? -17.388 -44.422 20.526 1.00 34.28 726 PRO A O 1
ATOM 5805 N N . ASN A 1 727 ? -16.361 -42.407 20.438 1.00 24.27 727 ASN A N 1
ATOM 5806 C CA . ASN A 1 727 ? -15.332 -42.327 21.535 1.00 24.27 727 ASN A CA 1
ATOM 5807 C C . ASN A 1 727 ? -14.860 -43.590 22.349 1.00 24.27 727 ASN A C 1
ATOM 5809 O O . ASN A 1 727 ? -15.625 -44.506 22.590 1.00 24.27 727 ASN A O 1
ATOM 5813 N N . THR A 1 728 ? -13.643 -43.710 22.936 1.00 24.33 728 THR A N 1
ATOM 5814 C CA . THR A 1 728 ? -12.762 -42.715 23.621 1.00 24.33 728 THR A CA 1
ATOM 5815 C C . THR A 1 728 ? -11.337 -43.267 23.953 1.00 24.33 728 THR A C 1
ATOM 5817 O O . THR A 1 728 ? -11.194 -44.459 24.177 1.00 24.33 728 THR A O 1
ATOM 5820 N N . ALA A 1 729 ? -10.342 -42.367 24.091 1.00 22.44 729 ALA A N 1
ATOM 5821 C CA . ALA A 1 729 ? -9.210 -42.275 25.065 1.00 22.44 729 ALA A CA 1
ATOM 5822 C C . ALA A 1 729 ? -8.272 -43.452 25.526 1.00 22.44 729 ALA A C 1
ATOM 5824 O O . ALA A 1 729 ? -8.709 -44.395 26.167 1.00 22.44 729 ALA A O 1
ATOM 5825 N N . SER A 1 730 ? -6.948 -43.199 25.385 1.00 22.95 730 SER A N 1
ATOM 5826 C CA . SER A 1 730 ? -5.830 -43.237 26.388 1.00 22.95 730 SER A CA 1
ATOM 5827 C C . SER A 1 730 ? -5.443 -44.496 27.212 1.00 22.95 730 SER A C 1
ATOM 5829 O O . SER A 1 730 ? -6.252 -44.964 28.000 1.00 22.95 730 SER A O 1
ATOM 5831 N N . GLU A 1 731 ? -4.154 -44.917 27.183 1.00 23.95 731 GLU A N 1
ATOM 5832 C CA . GLU A 1 731 ? -3.172 -44.814 28.313 1.00 23.95 731 GLU A CA 1
ATOM 5833 C C . GLU A 1 731 ? -1.755 -45.420 28.027 1.00 23.95 731 GLU A C 1
ATOM 5835 O O . GLU A 1 731 ? -1.426 -45.718 26.881 1.00 23.95 731 GLU A O 1
ATOM 5840 N N . THR A 1 732 ? -0.877 -45.486 29.047 1.00 23.23 732 THR A N 1
ATOM 5841 C CA . THR A 1 732 ? 0.611 -45.368 29.008 1.00 23.23 732 THR A CA 1
ATOM 5842 C C . THR A 1 732 ? 1.352 -46.603 29.576 1.00 23.23 732 THR A C 1
ATOM 5844 O O . THR A 1 732 ? 0.773 -47.278 30.418 1.00 23.23 732 THR A O 1
ATOM 5847 N N . LEU A 1 733 ? 2.644 -46.846 29.248 1.00 22.30 733 LEU A N 1
ATOM 5848 C CA . LEU A 1 733 ? 3.673 -47.375 30.194 1.00 22.30 733 LEU A CA 1
ATOM 5849 C C . LEU A 1 733 ? 5.137 -47.242 29.671 1.00 22.30 733 LEU A C 1
ATOM 5851 O O . LEU A 1 733 ? 5.346 -46.554 28.674 1.00 22.30 733 LEU A O 1
ATOM 5855 N N . ALA A 1 734 ? 6.162 -47.732 30.406 1.00 24.36 734 ALA A N 1
ATOM 5856 C CA . ALA A 1 734 ? 7.469 -47.040 30.498 1.00 24.36 734 ALA A CA 1
ATOM 5857 C C . ALA A 1 734 ? 8.735 -47.892 30.868 1.00 24.36 734 ALA A C 1
ATOM 5859 O O . ALA A 1 734 ? 8.616 -48.834 31.646 1.00 24.36 734 ALA A O 1
ATOM 5860 N N . LEU A 1 735 ? 9.943 -47.414 30.464 1.00 25.80 735 LEU A N 1
ATOM 5861 C CA . LEU A 1 735 ? 11.299 -47.585 31.100 1.00 25.80 735 LEU A CA 1
ATOM 5862 C C . LEU A 1 735 ? 12.064 -48.948 30.976 1.00 25.80 735 LEU A C 1
ATOM 5864 O O . LEU A 1 735 ? 11.439 -49.894 30.500 1.00 25.80 735 LEU A O 1
ATOM 5868 N N . PRO A 1 736 ? 13.387 -49.098 31.348 1.00 35.59 736 PRO A N 1
ATOM 5869 C CA . PRO A 1 736 ? 14.275 -48.227 32.181 1.00 35.59 736 PRO A CA 1
ATOM 5870 C C . PRO A 1 736 ? 15.809 -48.078 31.850 1.00 35.59 736 PRO A C 1
ATOM 5872 O O . PRO A 1 736 ? 16.366 -48.811 31.041 1.00 35.59 736 PRO A O 1
ATOM 5875 N N . GLY A 1 737 ? 16.510 -47.215 32.628 1.00 26.12 737 GLY A N 1
ATOM 5876 C CA . GLY A 1 737 ? 17.968 -47.265 32.962 1.00 26.12 737 GLY A CA 1
ATOM 5877 C C . GLY A 1 737 ? 18.918 -46.333 32.169 1.00 26.12 737 GLY A C 1
ATOM 5878 O O . GLY A 1 737 ? 18.742 -46.194 30.968 1.00 26.12 737 GLY A O 1
ATOM 5879 N N . GLY A 1 738 ? 19.947 -45.658 32.723 1.00 25.45 738 GLY A N 1
ATOM 5880 C CA . GLY A 1 738 ? 20.496 -45.520 34.095 1.00 25.45 738 GLY A CA 1
ATOM 5881 C C . GLY A 1 738 ? 21.490 -44.321 34.186 1.00 25.45 738 GLY A C 1
ATOM 5882 O O . GLY A 1 738 ? 21.754 -43.691 33.164 1.00 25.45 738 GLY A O 1
ATOM 5883 N N . ARG A 1 739 ? 21.999 -43.954 35.380 1.00 25.88 739 ARG A N 1
ATOM 5884 C CA . ARG A 1 739 ? 22.782 -42.712 35.661 1.00 25.88 739 ARG A CA 1
ATOM 5885 C C . ARG A 1 739 ? 24.235 -42.964 36.142 1.00 25.88 739 ARG A C 1
ATOM 5887 O O . ARG A 1 739 ? 24.597 -44.114 36.364 1.00 25.88 739 ARG A O 1
ATOM 5894 N N . ASP A 1 740 ? 24.947 -41.850 36.396 1.00 27.86 740 ASP A N 1
ATOM 5895 C CA . ASP A 1 740 ? 26.116 -41.638 37.289 1.00 27.86 740 ASP A CA 1
ATOM 5896 C C . ASP A 1 740 ? 27.528 -41.774 36.650 1.00 27.86 740 ASP A C 1
ATOM 5898 O O . ASP A 1 740 ? 27.747 -42.655 35.827 1.00 27.86 740 ASP A O 1
ATOM 5902 N N . ALA A 1 741 ? 28.542 -40.933 36.956 1.00 24.98 741 ALA A N 1
ATOM 5903 C CA . ALA A 1 741 ? 28.603 -39.734 37.822 1.00 24.98 741 ALA A CA 1
ATOM 5904 C C . ALA A 1 741 ? 29.875 -38.851 37.603 1.00 24.98 741 ALA A C 1
ATOM 5906 O O . ALA A 1 741 ? 30.805 -39.254 36.911 1.00 24.98 741 ALA A O 1
ATOM 5907 N N . LEU A 1 742 ? 29.903 -37.720 38.336 1.00 25.41 742 LEU A N 1
ATOM 5908 C CA . LEU A 1 742 ? 31.051 -36.978 38.913 1.00 25.41 742 LEU A CA 1
ATOM 5909 C C . LEU A 1 742 ? 31.768 -35.838 38.149 1.00 25.41 742 LEU A C 1
ATOM 5911 O O . LEU A 1 742 ? 32.348 -35.993 37.080 1.00 25.41 742 LEU A O 1
ATOM 5915 N N . GLU A 1 743 ? 31.795 -34.694 38.845 1.00 30.16 743 GLU A N 1
ATOM 5916 C CA . GLU A 1 743 ? 32.723 -33.560 38.725 1.00 30.16 743 GLU A CA 1
ATOM 5917 C C . GLU A 1 743 ? 34.183 -34.045 38.930 1.00 30.16 743 GLU A C 1
ATOM 5919 O O . GLU A 1 743 ? 34.424 -35.016 39.642 1.00 30.16 743 GLU A O 1
ATOM 5924 N N . THR A 1 744 ? 35.239 -33.421 38.400 1.00 26.89 744 THR A N 1
ATOM 5925 C CA . THR A 1 744 ? 35.732 -32.083 38.785 1.00 26.89 744 THR A CA 1
ATOM 5926 C C . THR A 1 744 ? 36.888 -31.625 37.874 1.00 26.89 744 THR A C 1
ATOM 5928 O O . THR A 1 744 ? 37.511 -32.441 37.204 1.00 26.89 744 THR A O 1
ATOM 5931 N N . ALA A 1 745 ? 37.230 -30.331 37.967 1.00 25.00 745 ALA A N 1
ATOM 5932 C CA . ALA A 1 745 ? 38.467 -29.687 37.496 1.00 25.00 745 ALA A CA 1
ATOM 5933 C C . ALA A 1 745 ? 38.706 -29.588 35.970 1.00 25.00 745 ALA A C 1
ATOM 5935 O O . ALA A 1 745 ? 39.209 -30.498 35.323 1.00 25.00 745 ALA A O 1
ATOM 5936 N N . SER A 1 746 ? 38.554 -28.379 35.425 1.00 25.30 746 SER A N 1
ATOM 5937 C CA . SER A 1 746 ? 39.670 -27.419 35.453 1.00 25.30 746 SER A CA 1
ATOM 5938 C C . SER A 1 746 ? 39.184 -26.027 35.063 1.00 25.30 746 SER A C 1
ATOM 5940 O O . SER A 1 746 ? 38.449 -25.864 34.092 1.00 25.30 746 SER A O 1
ATOM 5942 N N . GLU A 1 747 ? 39.655 -25.005 35.772 1.00 38.69 747 GLU A N 1
ATOM 5943 C CA . GLU A 1 747 ? 39.596 -23.638 35.263 1.00 38.69 747 GLU A CA 1
ATOM 5944 C C . GLU A 1 747 ? 40.425 -23.554 33.975 1.00 38.69 747 GLU A C 1
ATOM 5946 O O . GLU A 1 747 ? 41.557 -24.036 33.900 1.00 38.69 747 GLU A O 1
ATOM 5951 N N . THR A 1 748 ? 39.862 -22.959 32.932 1.00 29.52 748 THR A N 1
ATOM 5952 C CA . THR A 1 748 ? 40.588 -22.478 31.754 1.00 29.52 748 THR A CA 1
ATOM 5953 C C . THR A 1 748 ? 39.777 -21.310 31.218 1.00 29.52 748 THR A C 1
ATOM 5955 O O . THR A 1 748 ? 38.561 -21.434 31.075 1.00 29.52 748 THR A O 1
ATOM 5958 N N . LEU A 1 749 ? 40.418 -20.161 30.983 1.00 39.66 749 LEU A N 1
ATOM 5959 C CA . LEU A 1 749 ? 39.720 -18.940 30.581 1.00 39.66 749 LEU A CA 1
ATOM 5960 C C . LEU A 1 749 ? 38.931 -19.164 29.284 1.00 39.66 749 LEU A C 1
ATOM 5962 O O . LEU A 1 749 ? 39.501 -19.198 28.193 1.00 39.66 749 LEU A O 1
ATOM 5966 N N . ALA A 1 750 ? 37.608 -19.272 29.406 1.00 37.72 750 ALA A N 1
ATOM 5967 C CA . ALA A 1 750 ? 36.709 -19.223 28.268 1.00 37.72 750 ALA A CA 1
ATOM 5968 C C . ALA A 1 750 ? 36.749 -17.800 27.700 1.00 37.72 750 ALA A C 1
ATOM 5970 O O . ALA A 1 750 ? 36.161 -16.878 28.264 1.00 37.72 750 ALA A O 1
ATOM 5971 N N . VAL A 1 751 ? 37.477 -17.618 26.595 1.00 45.22 751 VAL A N 1
ATOM 5972 C CA . VAL A 1 751 ? 37.504 -16.354 25.853 1.00 45.22 751 VAL A CA 1
ATOM 5973 C C . VAL A 1 751 ? 36.080 -16.052 25.388 1.00 45.22 751 VAL A C 1
ATOM 5975 O O . VAL A 1 751 ? 35.567 -16.708 24.478 1.00 45.22 751 VAL A O 1
ATOM 5978 N N . GLN A 1 752 ? 35.435 -15.085 26.045 1.00 59.12 752 GLN A N 1
ATOM 5979 C CA . GLN A 1 752 ? 34.108 -14.602 25.676 1.00 59.12 752 GLN A CA 1
ATOM 5980 C C . GLN A 1 752 ? 34.160 -14.059 24.245 1.00 59.12 752 GLN A C 1
ATOM 5982 O O . GLN A 1 752 ? 34.995 -13.211 23.927 1.00 59.12 752 GLN A O 1
ATOM 5987 N N . GLY A 1 753 ? 33.279 -14.562 23.378 1.00 78.94 753 GLY A N 1
ATOM 5988 C CA . GLY A 1 753 ? 33.150 -14.052 22.014 1.00 78.94 753 GLY A CA 1
ATOM 5989 C C . GLY A 1 753 ? 32.712 -12.585 22.012 1.00 78.94 753 GLY A C 1
ATOM 5990 O O . GLY A 1 753 ? 32.064 -12.113 22.951 1.00 78.94 753 GLY A O 1
ATOM 5991 N N . THR A 1 754 ? 33.035 -11.863 20.942 1.00 90.56 754 THR A N 1
ATOM 5992 C CA . THR A 1 754 ? 32.666 -10.448 20.787 1.00 90.56 754 THR A CA 1
ATOM 5993 C C . THR A 1 754 ? 31.695 -10.254 19.631 1.00 90.56 754 THR A C 1
ATOM 5995 O O . THR A 1 754 ? 31.664 -11.064 18.712 1.00 90.56 754 THR A O 1
ATOM 5998 N N . PHE A 1 755 ? 30.876 -9.206 19.626 1.00 93.38 755 PHE A N 1
ATOM 5999 C CA . PHE A 1 755 ? 29.930 -8.930 18.531 1.00 93.38 755 PHE A CA 1
ATOM 6000 C C . PHE A 1 755 ? 29.940 -7.448 18.154 1.00 93.38 755 PHE A C 1
ATOM 6002 O O . PHE A 1 755 ? 30.149 -6.597 19.012 1.00 93.38 755 PHE A O 1
ATOM 6009 N N . GLY A 1 756 ? 29.750 -7.138 16.872 1.00 92.38 756 GLY A N 1
ATOM 6010 C CA . GLY A 1 756 ? 29.801 -5.765 16.357 1.00 92.38 756 GLY A CA 1
ATOM 6011 C C . GLY A 1 756 ? 28.473 -5.266 15.773 1.00 92.38 756 GLY A C 1
ATOM 6012 O O . GLY A 1 756 ? 27.506 -6.031 15.676 1.00 92.38 756 GLY A O 1
ATOM 6013 N N . PRO A 1 757 ? 28.413 -3.994 15.327 1.00 90.81 757 PRO A N 1
ATOM 6014 C CA . PRO A 1 757 ? 27.234 -3.411 14.690 1.00 90.81 757 PRO A CA 1
ATOM 6015 C C . PRO A 1 757 ? 26.740 -4.225 13.494 1.00 90.81 757 PRO A C 1
ATOM 6017 O O . PRO A 1 757 ? 25.536 -4.381 13.306 1.00 90.81 757 PRO A O 1
ATOM 6020 N N . GLU A 1 758 ? 27.654 -4.783 12.696 1.00 91.00 758 GLU A N 1
ATOM 6021 C CA . GLU A 1 758 ? 27.282 -5.609 11.550 1.00 91.00 758 GLU A CA 1
ATOM 6022 C C . GLU A 1 758 ? 26.665 -6.944 11.982 1.00 91.00 758 GLU A C 1
ATOM 6024 O O . GLU A 1 758 ? 25.733 -7.400 11.332 1.00 91.00 758 GLU A O 1
ATOM 6029 N N . ASP A 1 759 ? 27.106 -7.565 13.081 1.00 94.56 759 ASP A N 1
ATOM 6030 C CA . ASP A 1 759 ? 26.468 -8.789 13.592 1.00 94.56 759 ASP A CA 1
ATOM 6031 C C . ASP A 1 759 ? 25.020 -8.510 14.025 1.00 94.56 759 ASP A C 1
ATOM 6033 O O . ASP A 1 759 ? 24.099 -9.206 13.601 1.00 94.56 759 ASP A O 1
ATOM 6037 N N . ILE A 1 760 ? 24.802 -7.435 14.790 1.00 94.94 760 ILE A N 1
ATOM 6038 C CA . ILE A 1 760 ? 23.467 -6.973 15.209 1.00 94.94 760 ILE A CA 1
ATOM 6039 C C . ILE A 1 760 ? 22.581 -6.692 13.989 1.00 94.94 760 ILE A C 1
ATOM 6041 O O . ILE A 1 760 ? 21.429 -7.121 13.942 1.00 94.94 760 ILE A O 1
ATOM 6045 N N . PHE A 1 761 ? 23.121 -6.000 12.984 1.00 94.19 761 PHE A N 1
ATOM 6046 C CA . PHE A 1 761 ? 22.414 -5.693 11.744 1.00 94.19 761 PHE A CA 1
ATOM 6047 C C . PHE A 1 761 ? 21.966 -6.962 11.015 1.00 94.19 761 PHE A C 1
ATOM 6049 O O . PHE A 1 761 ? 20.792 -7.074 10.665 1.00 94.19 761 PHE A O 1
ATOM 6056 N N . HIS A 1 762 ? 22.860 -7.940 10.839 1.00 95.31 762 HIS A N 1
ATOM 6057 C CA . HIS A 1 762 ? 22.521 -9.218 10.214 1.00 95.31 762 HIS A CA 1
ATOM 6058 C C . HIS A 1 762 ? 21.503 -10.014 11.042 1.00 95.31 762 HIS A C 1
ATOM 6060 O O . HIS A 1 762 ? 20.548 -10.534 10.471 1.00 95.31 762 HIS A O 1
ATOM 6066 N N . TYR A 1 763 ? 21.643 -10.058 12.370 1.00 96.81 763 TYR A N 1
ATOM 6067 C CA . TYR A 1 763 ? 20.673 -10.695 13.265 1.00 96.81 763 TYR A CA 1
ATOM 6068 C C . TYR A 1 763 ? 19.264 -10.102 13.106 1.00 96.81 763 TYR A C 1
ATOM 6070 O O . TYR A 1 763 ? 18.306 -10.835 12.857 1.00 96.81 763 TYR A O 1
ATOM 6078 N N . ILE A 1 764 ? 19.140 -8.771 13.164 1.00 95.50 764 ILE A N 1
ATOM 6079 C CA . ILE A 1 764 ? 17.872 -8.057 12.943 1.00 95.50 764 ILE A CA 1
ATOM 6080 C C . ILE A 1 764 ? 17.326 -8.355 11.537 1.00 95.50 764 ILE A C 1
ATOM 6082 O O . ILE A 1 764 ? 16.126 -8.584 11.369 1.00 95.50 764 ILE A O 1
ATOM 6086 N N . TYR A 1 765 ? 18.202 -8.395 10.527 1.00 95.38 765 TYR A N 1
ATOM 6087 C CA . TYR A 1 765 ? 17.824 -8.693 9.148 1.00 95.38 765 TYR A CA 1
ATOM 6088 C C . TYR A 1 765 ? 17.307 -10.127 8.972 1.00 95.38 765 TYR A C 1
ATOM 6090 O O . TYR A 1 765 ? 16.352 -10.332 8.229 1.00 95.38 765 TYR A O 1
ATOM 6098 N N . ALA A 1 766 ? 17.873 -11.112 9.670 1.00 96.12 766 ALA A N 1
ATOM 6099 C CA . ALA A 1 766 ? 17.362 -12.480 9.671 1.00 96.12 766 ALA A CA 1
ATOM 6100 C C . ALA A 1 766 ? 16.007 -12.571 10.389 1.00 96.12 766 ALA A C 1
ATOM 6102 O O . ALA A 1 766 ? 15.025 -13.045 9.815 1.00 96.12 766 ALA A O 1
ATOM 6103 N N . VAL A 1 767 ? 15.917 -12.045 11.614 1.00 95.56 767 VAL A N 1
ATOM 6104 C CA . VAL A 1 767 ? 14.694 -12.108 12.430 1.00 95.56 767 VAL A CA 1
ATOM 6105 C C . VAL A 1 767 ? 13.500 -11.457 11.730 1.00 95.56 767 VAL A C 1
ATOM 6107 O O . VAL A 1 767 ? 12.410 -12.019 11.729 1.00 95.56 767 VAL A O 1
ATOM 6110 N N . PHE A 1 768 ? 13.677 -10.309 11.077 1.00 94.25 768 PHE A N 1
ATOM 6111 C CA . PHE A 1 768 ? 12.582 -9.662 10.347 1.00 94.25 768 PHE A CA 1
ATOM 6112 C C . PHE A 1 768 ? 12.295 -10.285 8.963 1.00 94.25 768 PHE A C 1
ATOM 6114 O O . PHE A 1 768 ? 11.262 -9.971 8.366 1.00 94.25 768 PHE A O 1
ATOM 6121 N N . HIS A 1 769 ? 13.152 -11.184 8.458 1.00 93.88 769 HIS A N 1
ATOM 6122 C CA . HIS A 1 769 ? 12.849 -12.025 7.293 1.00 93.88 769 HIS A CA 1
ATOM 6123 C C . HIS A 1 769 ? 12.084 -13.305 7.652 1.00 93.88 769 HIS A C 1
ATOM 6125 O O . HIS A 1 769 ? 11.345 -13.792 6.796 1.00 93.88 769 HIS A O 1
ATOM 6131 N N . SER A 1 770 ? 12.177 -13.808 8.888 1.00 95.12 770 SER A N 1
ATOM 6132 C CA . SER A 1 770 ? 11.419 -14.975 9.375 1.00 95.12 770 SER A CA 1
ATOM 6133 C C . SER A 1 770 ? 9.921 -14.907 8.990 1.00 95.12 770 SER A C 1
ATOM 6135 O O . SER A 1 770 ? 9.219 -13.958 9.372 1.00 95.12 770 SER A O 1
ATOM 6137 N N . PRO A 1 771 ? 9.405 -15.874 8.204 1.00 93.38 771 PRO A N 1
ATOM 6138 C CA . PRO A 1 771 ? 7.969 -16.052 7.980 1.00 93.38 771 PRO A CA 1
ATOM 6139 C C . PRO A 1 771 ? 7.182 -16.225 9.286 1.00 93.38 771 PRO A C 1
ATOM 6141 O O . PRO A 1 771 ? 6.131 -15.593 9.465 1.00 93.38 771 PRO A O 1
ATOM 6144 N N . THR A 1 772 ? 7.687 -17.034 10.223 1.00 94.25 772 THR A N 1
ATOM 6145 C CA . THR A 1 772 ? 7.007 -17.275 11.508 1.00 94.25 772 THR A CA 1
ATOM 6146 C C . THR A 1 772 ? 6.921 -16.015 12.378 1.00 94.25 772 THR A C 1
ATOM 6148 O O . THR A 1 772 ? 5.837 -15.720 12.879 1.00 94.25 772 THR A O 1
ATOM 6151 N N . TYR A 1 773 ? 7.975 -15.190 12.472 1.00 93.88 773 TYR A N 1
ATOM 6152 C CA . TYR A 1 773 ? 7.920 -13.873 13.133 1.00 93.88 773 TYR A CA 1
ATOM 6153 C C . TYR A 1 773 ? 6.823 -12.982 12.531 1.00 93.88 773 TYR A C 1
ATOM 6155 O O . TYR A 1 773 ? 5.965 -12.452 13.246 1.00 93.88 773 TYR A O 1
ATOM 6163 N N . ARG A 1 774 ? 6.832 -12.824 11.199 1.00 90.94 774 ARG A N 1
ATOM 6164 C CA . ARG A 1 774 ? 5.905 -11.929 10.487 1.00 90.94 774 ARG A CA 1
ATOM 6165 C C . ARG A 1 774 ? 4.451 -12.350 10.641 1.00 90.94 774 ARG A C 1
ATOM 6167 O O . ARG A 1 774 ? 3.598 -11.494 10.856 1.00 90.94 774 ARG A O 1
ATOM 6174 N N . SER A 1 775 ? 4.170 -13.648 10.564 1.00 89.94 775 SER A N 1
ATOM 6175 C CA . SER A 1 775 ? 2.820 -14.188 10.770 1.00 89.94 775 SER A CA 1
ATOM 6176 C C . SER A 1 775 ? 2.374 -14.108 12.236 1.00 89.94 775 SER A C 1
ATOM 6178 O O . SER A 1 775 ? 1.252 -13.676 12.495 1.00 89.94 775 SER A O 1
ATOM 6180 N N . ARG A 1 776 ? 3.252 -14.426 13.200 1.00 91.62 776 ARG A N 1
ATOM 6181 C CA . ARG A 1 776 ? 2.960 -14.375 14.645 1.00 91.62 776 ARG A CA 1
ATOM 6182 C C . ARG A 1 776 ? 2.618 -12.967 15.135 1.00 91.62 776 ARG A C 1
ATOM 6184 O O . ARG A 1 776 ? 1.648 -12.794 15.868 1.00 91.62 776 ARG A O 1
ATOM 6191 N N . TYR A 1 777 ? 3.385 -11.959 14.719 1.00 89.94 777 TYR A N 1
ATOM 6192 C CA . TYR A 1 777 ? 3.212 -10.571 15.170 1.00 89.94 777 TYR A CA 1
ATOM 6193 C C . TYR A 1 777 ? 2.507 -9.677 14.141 1.00 89.94 777 TYR A C 1
ATOM 6195 O O . TYR A 1 777 ? 2.517 -8.448 14.278 1.00 89.94 777 TYR A O 1
ATOM 6203 N N . ALA A 1 778 ? 1.855 -10.277 13.136 1.00 85.06 778 ALA A N 1
ATOM 6204 C CA . ALA A 1 778 ? 1.194 -9.579 12.034 1.00 85.06 778 ALA A CA 1
ATOM 6205 C C . ALA A 1 778 ? 0.277 -8.445 12.511 1.00 85.06 778 ALA A C 1
ATOM 6207 O O . ALA A 1 778 ? 0.296 -7.375 11.913 1.00 85.06 778 ALA A O 1
ATOM 6208 N N . GLU A 1 779 ? -0.483 -8.643 13.598 1.00 80.44 779 GLU A N 1
ATOM 6209 C CA . GLU A 1 779 ? -1.379 -7.634 14.188 1.00 80.44 779 GLU A CA 1
ATOM 6210 C C . GLU A 1 779 ? -0.663 -6.401 14.755 1.00 80.44 779 GLU A C 1
ATOM 6212 O O . GLU A 1 779 ? -1.240 -5.310 14.771 1.00 80.44 779 GLU A O 1
ATOM 6217 N N . PHE A 1 780 ? 0.579 -6.530 15.221 1.00 82.94 780 PHE A N 1
ATOM 6218 C CA . PHE A 1 780 ? 1.335 -5.430 15.830 1.00 82.94 780 PHE A CA 1
ATOM 6219 C C . PHE A 1 780 ? 2.178 -4.675 14.804 1.00 82.94 780 PHE A C 1
ATOM 6221 O O . PHE A 1 780 ? 2.207 -3.443 14.829 1.00 82.94 780 PHE A O 1
ATOM 6228 N N . LEU A 1 781 ? 2.708 -5.398 13.814 1.00 84.44 781 LEU A N 1
ATOM 6229 C CA . LEU A 1 781 ? 3.358 -4.849 12.619 1.00 84.44 781 LEU A CA 1
ATOM 6230 C C . LEU A 1 781 ? 2.417 -3.955 11.772 1.00 84.44 781 LEU A C 1
ATOM 6232 O O . LEU A 1 781 ? 2.875 -3.263 10.861 1.00 84.44 781 LEU A O 1
ATOM 6236 N N . LYS A 1 782 ? 1.106 -3.923 12.078 1.00 74.44 782 LYS A N 1
ATOM 6237 C CA . LYS A 1 782 ? 0.117 -3.030 11.438 1.00 74.44 782 LYS A CA 1
ATOM 6238 C C . LYS A 1 782 ? 0.181 -1.571 11.848 1.00 74.44 782 LYS A C 1
ATOM 6240 O O . LYS A 1 782 ? -0.219 -0.719 11.056 1.00 74.44 782 LYS A O 1
ATOM 6245 N N . ILE A 1 783 ? 0.628 -1.287 13.068 1.00 70.56 783 ILE A N 1
ATOM 6246 C CA . ILE A 1 783 ? 0.400 0.020 13.702 1.00 70.56 783 ILE A CA 1
ATOM 6247 C C . ILE A 1 783 ? 1.677 0.781 14.052 1.00 70.56 783 ILE A C 1
ATOM 6249 O O . ILE A 1 783 ? 1.623 1.998 14.210 1.00 70.56 783 ILE A O 1
ATOM 6253 N N . ASP A 1 784 ? 2.795 0.078 14.207 1.00 76.19 784 ASP A N 1
ATOM 6254 C CA . ASP A 1 784 ? 4.034 0.616 14.759 1.00 76.19 784 ASP A CA 1
ATOM 6255 C C . ASP A 1 784 ? 5.243 -0.121 14.165 1.00 76.19 784 ASP A C 1
ATOM 6257 O O . ASP A 1 784 ? 5.100 -1.119 13.455 1.00 76.19 784 ASP A O 1
ATOM 6261 N N . PHE A 1 785 ? 6.441 0.383 14.442 1.00 85.81 785 PHE A N 1
ATOM 6262 C CA . PHE A 1 785 ? 7.687 -0.242 14.020 1.00 85.81 785 PHE A CA 1
ATOM 6263 C C . PHE A 1 785 ? 7.866 -1.667 14.591 1.00 85.81 785 PHE A C 1
ATOM 6265 O O . PHE A 1 785 ? 7.359 -1.968 15.680 1.00 85.81 785 PHE A O 1
ATOM 6272 N N . PRO A 1 786 ? 8.601 -2.547 13.878 1.00 89.62 786 PRO A N 1
ATOM 6273 C CA . PRO A 1 786 ? 8.883 -3.899 14.344 1.00 89.62 786 PRO A CA 1
ATOM 6274 C C . PRO A 1 786 ? 9.713 -3.887 15.635 1.00 89.62 786 PRO A C 1
ATOM 6276 O O . PRO A 1 786 ? 10.458 -2.939 15.910 1.00 89.62 786 PRO A O 1
ATOM 6279 N N . ARG A 1 787 ? 9.587 -4.953 16.428 1.00 93.12 787 ARG A N 1
ATOM 6280 C CA . ARG A 1 787 ? 10.332 -5.126 17.680 1.00 93.12 787 ARG A CA 1
ATOM 6281 C C . ARG A 1 787 ? 11.295 -6.307 17.598 1.00 93.12 787 ARG A C 1
ATOM 6283 O O . ARG A 1 787 ? 10.892 -7.394 17.192 1.00 93.12 787 ARG A O 1
ATOM 6290 N N . VAL A 1 788 ? 12.551 -6.073 17.961 1.00 94.00 788 VAL A N 1
ATOM 6291 C CA . VAL A 1 788 ? 13.670 -7.015 17.937 1.00 94.00 788 VAL A CA 1
ATOM 6292 C C . VAL A 1 788 ? 13.616 -7.901 19.196 1.00 94.00 788 VAL A C 1
ATOM 6294 O O . VAL A 1 788 ? 13.870 -7.399 20.296 1.00 94.00 788 VAL A O 1
ATOM 6297 N N . PRO A 1 789 ? 13.273 -9.196 19.078 1.00 94.75 789 PRO A N 1
ATOM 6298 C CA . PRO A 1 789 ? 13.482 -10.175 20.142 1.00 94.75 789 PRO A CA 1
ATOM 6299 C C . PRO A 1 789 ? 14.984 -10.385 20.355 1.00 94.75 789 PRO A C 1
ATOM 6301 O O . PRO A 1 789 ? 15.750 -10.314 19.398 1.00 94.75 789 PRO A O 1
ATOM 6304 N N . LEU A 1 790 ? 15.404 -10.648 21.592 1.00 93.88 790 LEU A N 1
ATOM 6305 C CA . LEU A 1 790 ? 16.807 -10.911 21.929 1.00 93.88 790 LEU A CA 1
ATOM 6306 C C . LEU A 1 790 ? 16.954 -12.352 22.414 1.00 93.88 790 LEU A C 1
ATOM 6308 O O . LEU A 1 790 ? 16.275 -12.729 23.368 1.00 93.88 790 LEU A O 1
ATOM 6312 N N . THR A 1 791 ? 17.850 -13.120 21.794 1.00 93.94 791 THR A N 1
ATOM 6313 C CA . THR A 1 791 ? 18.225 -14.462 22.264 1.00 93.94 791 THR A CA 1
ATOM 6314 C C . THR A 1 791 ? 19.347 -14.400 23.299 1.00 93.94 791 THR A C 1
ATOM 6316 O O . THR A 1 791 ? 20.228 -13.547 23.207 1.00 93.94 791 THR A O 1
ATOM 6319 N N . SER A 1 792 ? 19.339 -15.323 24.258 1.00 92.12 792 SER A N 1
ATOM 6320 C CA . SER A 1 792 ? 20.493 -15.636 25.112 1.00 92.12 792 SER A CA 1
ATOM 6321 C C . SER A 1 792 ? 21.386 -16.740 24.529 1.00 92.12 792 SER A C 1
ATOM 6323 O O . SER A 1 792 ? 22.501 -16.965 24.998 1.00 92.12 792 SER A O 1
ATOM 6325 N N . ASN A 1 793 ? 20.937 -17.423 23.472 1.00 92.31 793 ASN A N 1
ATOM 6326 C CA . ASN A 1 793 ? 21.672 -18.513 22.848 1.00 92.31 793 ASN A CA 1
ATOM 6327 C C . ASN A 1 793 ? 22.679 -17.992 21.802 1.00 92.31 793 ASN A C 1
ATOM 6329 O O . ASN A 1 793 ? 22.311 -17.592 20.695 1.00 92.31 793 ASN A O 1
ATOM 6333 N N . GLN A 1 794 ? 23.973 -18.052 22.136 1.00 91.56 794 GLN A N 1
ATOM 6334 C CA . GLN A 1 794 ? 25.066 -17.615 21.255 1.00 91.56 794 GLN A CA 1
ATOM 6335 C C . GLN A 1 794 ? 25.099 -18.360 19.906 1.00 91.56 794 GLN A C 1
ATOM 6337 O O . GLN A 1 794 ? 25.391 -17.748 18.876 1.00 91.56 794 GLN A O 1
ATOM 6342 N N . THR A 1 795 ? 24.768 -19.656 19.877 1.00 90.31 795 THR A N 1
ATOM 6343 C CA . THR A 1 795 ? 24.748 -20.469 18.647 1.00 90.31 795 THR A CA 1
ATOM 6344 C C . THR A 1 795 ? 23.618 -20.039 17.713 1.00 90.31 795 THR A C 1
ATOM 6346 O O . THR A 1 795 ? 23.850 -19.857 16.513 1.00 90.31 795 THR A O 1
ATOM 6349 N N . LEU A 1 796 ? 22.417 -19.800 18.253 1.00 93.75 796 LEU A N 1
ATOM 6350 C CA . LEU A 1 796 ? 21.291 -19.255 17.491 1.00 93.75 796 LEU A CA 1
ATOM 6351 C C . LEU A 1 796 ? 21.618 -17.851 16.970 1.00 93.75 796 LEU A C 1
ATOM 6353 O O . LEU A 1 796 ? 21.438 -17.592 15.782 1.00 93.75 796 LEU A O 1
ATOM 6357 N N . PHE A 1 797 ? 22.159 -16.972 17.823 1.00 95.50 797 PHE A N 1
ATOM 6358 C CA . PHE A 1 797 ? 22.606 -15.635 17.424 1.00 95.50 797 PHE A CA 1
ATOM 6359 C C . PHE A 1 797 ? 23.569 -15.697 16.232 1.00 95.50 797 PHE A C 1
ATOM 6361 O O . PHE A 1 797 ? 23.292 -15.095 15.197 1.00 95.50 797 PHE A O 1
ATOM 6368 N N . ARG A 1 798 ? 24.652 -16.481 16.320 1.00 93.19 798 ARG A N 1
ATOM 6369 C CA . ARG A 1 798 ? 25.630 -16.612 15.225 1.00 93.19 798 ARG A CA 1
ATOM 6370 C C . ARG A 1 798 ? 25.049 -17.234 13.960 1.00 93.19 798 ARG A C 1
ATOM 6372 O O . ARG A 1 798 ? 25.385 -16.780 12.868 1.00 93.19 798 ARG A O 1
ATOM 6379 N N . THR A 1 799 ? 24.158 -18.214 14.092 1.00 94.19 799 THR A N 1
ATOM 6380 C CA . THR A 1 799 ? 23.459 -18.821 12.948 1.00 94.19 799 THR A CA 1
ATOM 6381 C C . THR A 1 799 ? 22.597 -17.780 12.228 1.00 94.19 799 THR A C 1
ATOM 6383 O O . THR A 1 799 ? 22.704 -17.627 11.012 1.00 94.19 799 THR A O 1
ATOM 6386 N N . LEU A 1 800 ? 21.818 -16.989 12.973 1.00 96.50 800 LEU A N 1
ATOM 6387 C CA . LEU A 1 800 ? 20.999 -15.910 12.420 1.00 96.50 800 LEU A CA 1
ATOM 6388 C C . LEU A 1 800 ? 21.849 -14.764 11.844 1.00 96.50 800 LEU A C 1
ATOM 6390 O O . LEU A 1 800 ? 21.503 -14.242 10.788 1.00 96.50 800 LEU A O 1
ATOM 6394 N N . CYS A 1 801 ? 22.999 -14.423 12.435 1.00 95.56 801 CYS A N 1
ATOM 6395 C CA . CYS A 1 801 ? 23.958 -13.493 11.824 1.00 95.56 801 CYS A CA 1
ATOM 6396 C C . CYS A 1 801 ? 24.502 -14.011 10.482 1.00 95.56 801 CYS A C 1
ATOM 6398 O O . CYS A 1 801 ? 24.652 -13.236 9.539 1.00 95.56 801 CYS A O 1
ATOM 6400 N N . GLY A 1 802 ? 24.784 -15.314 10.373 1.00 94.38 802 GLY A N 1
ATOM 6401 C CA . GLY A 1 802 ? 25.241 -15.941 9.130 1.00 94.38 802 GLY A CA 1
ATOM 6402 C C . GLY A 1 802 ? 24.193 -15.863 8.017 1.00 94.38 802 GLY A C 1
ATOM 6403 O O . GLY A 1 802 ? 24.468 -15.316 6.949 1.00 94.38 802 GLY A O 1
ATOM 6404 N N . LEU A 1 803 ? 22.975 -16.335 8.299 1.00 97.19 803 LEU A N 1
ATOM 6405 C CA . LEU A 1 803 ? 21.844 -16.319 7.360 1.00 97.19 803 LEU A CA 1
ATOM 6406 C C . LEU A 1 803 ? 21.425 -14.882 6.997 1.00 97.19 803 LEU A C 1
ATOM 6408 O O . LEU A 1 803 ? 21.179 -14.563 5.835 1.00 97.19 803 LEU A O 1
ATOM 6412 N N . GLY A 1 804 ? 21.419 -13.979 7.980 1.00 96.06 804 GLY A N 1
ATOM 6413 C CA . GLY A 1 804 ? 21.157 -12.557 7.780 1.00 96.06 804 GLY A CA 1
ATOM 6414 C C . GLY A 1 804 ? 22.205 -11.873 6.904 1.00 96.06 804 GLY A C 1
ATOM 6415 O O . GLY A 1 804 ? 21.846 -11.050 6.064 1.00 96.06 804 GLY A O 1
ATOM 6416 N N . LYS A 1 805 ? 23.487 -12.243 7.032 1.00 94.25 805 LYS A N 1
ATOM 6417 C CA . LYS A 1 805 ? 24.540 -11.784 6.117 1.00 94.25 805 LYS A CA 1
ATOM 6418 C C . LYS A 1 805 ? 24.339 -12.309 4.704 1.00 94.25 805 LYS A C 1
ATOM 6420 O O . LYS A 1 805 ? 24.513 -11.547 3.760 1.00 94.25 805 LYS A O 1
ATOM 6425 N N . GLU A 1 806 ? 23.971 -13.573 4.540 1.00 95.62 806 GLU A N 1
ATOM 6426 C CA . GLU A 1 806 ? 23.712 -14.138 3.214 1.00 95.62 806 GLU A CA 1
ATOM 6427 C C . GLU A 1 806 ? 22.581 -13.379 2.497 1.00 95.62 806 GLU A C 1
ATOM 6429 O O . GLU A 1 806 ? 22.754 -12.957 1.354 1.00 95.62 806 GLU A O 1
ATOM 6434 N N . LEU A 1 807 ? 21.487 -13.076 3.208 1.00 94.56 807 LEU A N 1
ATOM 6435 C CA . LEU A 1 807 ? 20.407 -12.215 2.711 1.00 94.56 807 LEU A CA 1
ATOM 6436 C C . LEU A 1 807 ? 20.868 -10.787 2.378 1.00 94.56 807 LEU A C 1
ATOM 6438 O O . LEU A 1 807 ? 20.431 -10.232 1.371 1.00 94.56 807 LEU A O 1
ATOM 6442 N N . VAL A 1 808 ? 21.723 -10.167 3.201 1.00 92.81 808 VAL A N 1
ATOM 6443 C CA . VAL A 1 808 ? 22.269 -8.826 2.912 1.00 92.81 808 VAL A CA 1
ATOM 6444 C C . VAL A 1 808 ? 23.126 -8.854 1.648 1.00 92.81 808 VAL A C 1
ATOM 6446 O O . VAL A 1 808 ? 22.890 -8.050 0.750 1.00 92.81 808 VAL A O 1
ATOM 6449 N N . ASP A 1 809 ? 24.056 -9.803 1.530 1.00 92.19 809 ASP A N 1
ATOM 6450 C CA . ASP A 1 809 ? 24.952 -9.923 0.374 1.00 92.19 809 ASP A CA 1
ATOM 6451 C C . ASP A 1 809 ? 24.161 -10.106 -0.939 1.00 92.19 809 ASP A C 1
ATOM 6453 O O . ASP A 1 809 ? 24.492 -9.497 -1.960 1.00 92.19 809 ASP A O 1
ATOM 6457 N N . LEU A 1 810 ? 23.083 -10.902 -0.905 1.00 93.12 810 LEU A N 1
ATOM 6458 C CA . LEU A 1 810 ? 22.159 -11.096 -2.029 1.00 93.12 810 LEU A CA 1
ATOM 6459 C C . LEU A 1 810 ? 21.344 -9.830 -2.340 1.00 93.12 810 LEU A C 1
ATOM 6461 O O . LEU A 1 810 ? 21.229 -9.431 -3.497 1.00 93.12 810 LEU A O 1
ATOM 6465 N N . HIS A 1 811 ? 20.778 -9.168 -1.326 1.00 93.62 811 HIS A N 1
ATOM 6466 C CA . HIS A 1 811 ? 19.923 -7.987 -1.515 1.00 93.62 811 HIS A CA 1
ATOM 6467 C C . HIS A 1 811 ? 20.712 -6.729 -1.927 1.00 93.62 811 HIS A C 1
ATOM 6469 O O . HIS A 1 811 ? 20.156 -5.841 -2.580 1.00 93.62 811 HIS A O 1
ATOM 6475 N N . LEU A 1 812 ? 22.009 -6.665 -1.607 1.00 89.88 812 LEU A N 1
ATOM 6476 C CA . LEU A 1 812 ? 22.943 -5.652 -2.113 1.00 89.88 812 LEU A CA 1
ATOM 6477 C C . LEU A 1 812 ? 23.480 -5.955 -3.523 1.00 89.88 812 LEU A C 1
ATOM 6479 O O . LEU A 1 812 ? 24.086 -5.067 -4.122 1.00 89.88 812 LEU A O 1
ATOM 6483 N N . MET A 1 813 ? 23.240 -7.158 -4.062 1.00 90.81 813 MET A N 1
ATOM 6484 C CA . MET A 1 813 ? 23.889 -7.689 -5.272 1.00 90.81 813 MET A CA 1
ATOM 6485 C C . MET A 1 813 ? 25.426 -7.765 -5.163 1.00 90.81 813 MET A C 1
ATOM 6487 O O . MET A 1 813 ? 26.128 -7.660 -6.164 1.00 90.81 813 MET A O 1
ATOM 6491 N N . GLU A 1 814 ? 25.955 -7.964 -3.951 1.00 87.88 814 GLU A N 1
ATOM 6492 C CA . GLU A 1 814 ? 27.381 -8.252 -3.702 1.00 87.88 814 GLU A CA 1
ATOM 6493 C C . GLU A 1 814 ? 27.700 -9.744 -3.880 1.00 87.88 814 GLU A C 1
ATOM 6495 O O . GLU A 1 814 ? 28.836 -10.122 -4.170 1.00 87.88 814 GLU A O 1
ATOM 6500 N N . LYS A 1 815 ? 26.680 -10.594 -3.734 1.00 86.50 815 LYS A N 1
ATOM 6501 C CA . LYS A 1 815 ? 26.678 -11.990 -4.168 1.00 86.50 815 LYS A CA 1
ATOM 6502 C C . LYS A 1 815 ? 25.491 -12.245 -5.082 1.00 86.50 815 LYS A C 1
ATOM 6504 O O . LYS A 1 815 ? 24.454 -11.588 -4.994 1.00 86.50 815 LYS A O 1
ATOM 6509 N N . HIS A 1 816 ? 25.635 -13.268 -5.908 1.00 77.00 816 HIS A N 1
ATOM 6510 C CA . HIS A 1 816 ? 24.555 -13.838 -6.697 1.00 77.00 816 HIS A CA 1
ATOM 6511 C C . HIS A 1 816 ? 24.405 -15.303 -6.282 1.00 77.00 816 HIS A C 1
ATOM 6513 O O . HIS A 1 816 ? 25.391 -15.950 -5.917 1.00 77.00 816 HIS A O 1
ATOM 6519 N N . GLY A 1 817 ? 23.171 -15.804 -6.275 1.00 74.00 817 GLY A N 1
ATOM 6520 C CA . GLY A 1 817 ? 22.916 -17.230 -6.090 1.00 74.00 817 GLY A CA 1
ATOM 6521 C C . GLY A 1 817 ? 23.300 -18.030 -7.346 1.00 74.00 817 GLY A C 1
ATOM 6522 O O . GLY A 1 817 ? 23.962 -17.502 -8.242 1.00 74.00 817 GLY A O 1
ATOM 6523 N N . PRO A 1 818 ? 22.870 -19.296 -7.463 1.00 77.88 818 PRO A N 1
ATOM 6524 C CA . PRO A 1 818 ? 23.100 -20.083 -8.673 1.00 77.88 818 PRO A CA 1
ATOM 6525 C C . PRO A 1 818 ? 22.460 -19.443 -9.919 1.00 77.88 818 PRO A C 1
ATOM 6527 O O . PRO A 1 818 ? 21.432 -18.766 -9.825 1.00 77.88 818 PRO A O 1
ATOM 6530 N N . ASP A 1 819 ? 23.024 -19.705 -11.100 1.00 76.00 819 ASP A N 1
ATOM 6531 C CA . ASP A 1 819 ? 22.478 -19.262 -12.392 1.00 76.00 819 ASP A CA 1
ATOM 6532 C C . ASP A 1 819 ? 21.205 -20.047 -12.753 1.00 76.00 819 ASP A C 1
ATOM 6534 O O . ASP A 1 819 ? 21.210 -20.979 -13.556 1.00 76.00 819 ASP A O 1
ATOM 6538 N N . LEU A 1 820 ? 20.090 -19.692 -12.109 1.00 78.12 820 LEU A N 1
ATOM 6539 C CA . LEU A 1 820 ? 18.811 -20.384 -12.274 1.00 78.12 820 LEU A CA 1
ATOM 6540 C C . LEU A 1 820 ? 18.121 -20.014 -13.586 1.00 78.12 820 LEU A C 1
ATOM 6542 O O . LEU A 1 820 ? 17.647 -20.897 -14.299 1.00 78.12 820 LEU A O 1
ATOM 6546 N N . ALA A 1 821 ? 18.037 -18.719 -13.898 1.00 78.06 821 ALA A N 1
ATOM 6547 C CA . ALA A 1 821 ? 17.277 -18.231 -15.041 1.00 78.06 821 ALA A CA 1
ATOM 6548 C C . ALA A 1 821 ? 18.146 -18.136 -16.296 1.00 78.06 821 ALA A C 1
ATOM 6550 O O . ALA A 1 821 ? 19.076 -17.338 -16.346 1.00 78.06 821 ALA A O 1
ATOM 6551 N N . GLY A 1 822 ? 17.810 -18.889 -17.343 1.00 83.94 822 GLY A N 1
ATOM 6552 C CA . GLY A 1 822 ? 18.432 -18.738 -18.664 1.00 83.94 822 GLY A CA 1
ATOM 6553 C C . GLY A 1 822 ? 17.697 -17.713 -19.531 1.00 83.94 822 GLY A C 1
ATOM 6554 O O . GLY A 1 822 ? 16.477 -17.590 -19.431 1.00 83.94 822 GLY A O 1
ATOM 6555 N N . TYR A 1 823 ? 18.402 -17.037 -20.441 1.00 91.12 823 TYR A N 1
ATOM 6556 C CA . TYR A 1 823 ? 17.807 -16.184 -21.480 1.00 91.12 823 TYR A CA 1
ATOM 6557 C C . TYR A 1 823 ? 18.138 -16.753 -22.879 1.00 91.12 823 TYR A C 1
ATOM 6559 O O . TYR A 1 823 ? 19.097 -16.324 -23.513 1.00 91.12 823 TYR A O 1
ATOM 6567 N N . PRO A 1 824 ? 17.420 -17.797 -23.346 1.00 88.69 824 PRO A N 1
ATOM 6568 C CA . PRO A 1 824 ? 17.894 -18.656 -24.437 1.00 88.69 824 PRO A CA 1
ATOM 6569 C C . PRO A 1 824 ? 17.534 -18.179 -25.854 1.00 88.69 824 PRO A C 1
ATOM 6571 O O . PRO A 1 824 ? 17.873 -18.864 -26.815 1.00 88.69 824 PRO A O 1
ATOM 6574 N N . VAL A 1 825 ? 16.802 -17.068 -26.006 1.00 89.88 825 VAL A N 1
ATOM 6575 C CA . VAL A 1 825 ? 16.315 -16.586 -27.311 1.00 89.88 825 VAL A CA 1
ATOM 6576 C C . VAL A 1 825 ? 16.863 -15.190 -27.592 1.00 89.88 825 VAL A C 1
ATOM 6578 O O . VAL A 1 825 ? 16.466 -14.214 -26.951 1.00 89.88 825 VAL A O 1
ATOM 6581 N N . ASP A 1 826 ? 17.748 -15.106 -28.580 1.00 90.00 826 ASP A N 1
ATOM 6582 C CA . ASP A 1 826 ? 18.285 -13.849 -29.103 1.00 90.00 826 ASP A CA 1
ATOM 6583 C C . ASP A 1 826 ? 17.243 -13.078 -29.946 1.00 90.00 826 ASP A C 1
ATOM 6585 O O . ASP A 1 826 ? 16.250 -13.659 -30.398 1.00 90.00 826 ASP A O 1
ATOM 6589 N N . GLY A 1 827 ? 17.408 -11.762 -30.130 1.00 91.88 827 GLY A N 1
ATOM 6590 C CA . GLY A 1 827 ? 16.411 -10.949 -30.839 1.00 91.88 827 GLY A CA 1
ATOM 6591 C C . GLY A 1 827 ? 16.482 -9.440 -30.591 1.00 91.88 827 GLY A C 1
ATOM 6592 O O . GLY A 1 827 ? 17.548 -8.842 -30.563 1.00 91.88 827 GLY A O 1
ATOM 6593 N N . SER A 1 828 ? 15.325 -8.779 -30.454 1.00 94.25 828 SER A N 1
ATOM 6594 C CA . SER A 1 828 ? 15.266 -7.313 -30.287 1.00 94.25 828 SER A CA 1
ATOM 6595 C C . SER A 1 828 ? 15.638 -6.836 -28.879 1.00 94.25 828 SER A C 1
ATOM 6597 O O . SER A 1 828 ? 15.892 -5.648 -28.678 1.00 94.25 828 SER A O 1
ATOM 6599 N N . HIS A 1 829 ? 15.562 -7.740 -27.896 1.00 95.81 829 HIS A N 1
ATOM 6600 C CA . HIS A 1 829 ? 15.612 -7.509 -26.447 1.00 95.81 829 HIS A CA 1
ATOM 6601 C C . HIS A 1 829 ? 14.674 -6.393 -25.954 1.00 95.81 829 HIS A C 1
ATOM 6603 O O . HIS A 1 829 ? 14.835 -5.882 -24.844 1.00 95.81 829 HIS A O 1
ATOM 6609 N N . GLN A 1 830 ? 13.684 -5.990 -26.761 1.00 97.06 830 GLN A N 1
ATOM 6610 C CA . GLN A 1 830 ? 12.770 -4.911 -26.413 1.00 97.06 830 GLN A CA 1
ATOM 6611 C C . GLN A 1 830 ? 11.678 -5.427 -25.475 1.00 97.06 830 GLN A C 1
ATOM 6613 O O . GLN A 1 830 ? 11.001 -6.417 -25.762 1.00 97.06 830 GLN A O 1
ATOM 6618 N N . VAL A 1 831 ? 11.486 -4.738 -24.347 1.00 96.88 831 VAL A N 1
ATOM 6619 C CA . VAL A 1 831 ? 10.416 -5.055 -23.397 1.00 96.88 831 VAL A CA 1
ATOM 6620 C C . VAL A 1 831 ? 9.110 -4.437 -23.880 1.00 96.88 831 VAL A C 1
ATOM 6622 O O . VAL A 1 831 ? 8.871 -3.238 -23.741 1.00 96.88 831 VAL A O 1
ATOM 6625 N N . GLU A 1 832 ? 8.218 -5.257 -24.414 1.00 96.00 832 GLU A N 1
ATOM 6626 C CA . GLU A 1 832 ? 6.936 -4.816 -24.964 1.00 96.00 832 GLU A CA 1
ATOM 6627 C C . GLU A 1 832 ? 5.775 -5.155 -24.028 1.00 96.00 832 GLU A C 1
ATOM 6629 O O . GLU A 1 832 ? 4.914 -4.312 -23.729 1.00 96.00 832 GLU A O 1
ATOM 6634 N N . LYS A 1 833 ? 5.742 -6.400 -23.547 1.00 93.00 833 LYS A N 1
ATOM 6635 C CA . LYS A 1 833 ? 4.638 -6.971 -22.780 1.00 93.00 833 LYS A CA 1
ATOM 6636 C C . LYS A 1 833 ? 5.151 -8.101 -21.892 1.00 93.00 833 LYS A C 1
ATOM 6638 O O . LYS A 1 833 ? 5.273 -9.242 -22.323 1.00 93.00 833 LYS A O 1
ATOM 6643 N N . VAL A 1 834 ? 5.361 -7.769 -20.622 1.00 94.62 834 VAL A N 1
ATOM 6644 C CA . VAL A 1 834 ? 5.706 -8.752 -19.593 1.00 94.62 834 VAL A CA 1
ATOM 6645 C C . VAL A 1 834 ? 4.543 -9.729 -19.399 1.00 94.62 834 VAL A C 1
ATOM 6647 O O . VAL A 1 834 ? 3.416 -9.295 -19.139 1.00 94.62 834 VAL A O 1
ATOM 6650 N N . ARG A 1 835 ? 4.808 -11.032 -19.522 1.00 95.12 835 ARG A N 1
ATOM 6651 C CA . ARG A 1 835 ? 3.870 -12.117 -19.184 1.00 95.12 835 ARG A CA 1
ATOM 6652 C C . ARG A 1 835 ? 4.635 -13.284 -18.564 1.00 95.12 835 ARG A C 1
ATOM 6654 O O . ARG A 1 835 ? 5.717 -13.612 -19.038 1.00 95.12 835 ARG A O 1
ATOM 6661 N N . TYR A 1 836 ? 4.063 -13.922 -17.551 1.00 96.00 836 TYR A N 1
ATOM 6662 C CA . TYR A 1 836 ? 4.556 -15.204 -17.055 1.00 96.00 836 TYR A CA 1
ATOM 6663 C C . TYR A 1 836 ? 3.858 -16.360 -17.775 1.00 96.00 836 TYR A C 1
ATOM 6665 O O . TYR A 1 836 ? 2.829 -16.188 -18.438 1.00 96.00 836 TYR A O 1
ATOM 6673 N N . SER A 1 837 ? 4.457 -17.536 -17.714 1.00 93.94 837 SER A N 1
ATOM 6674 C CA . SER A 1 837 ? 3.877 -18.796 -18.154 1.00 93.94 837 SER A CA 1
ATOM 6675 C C . SER A 1 837 ? 4.361 -19.857 -17.185 1.00 93.94 837 SER A C 1
ATOM 6677 O O . SER A 1 837 ? 5.572 -20.033 -17.053 1.00 93.94 837 SER A O 1
ATOM 6679 N N . GLU A 1 838 ? 3.414 -20.516 -16.525 1.00 90.12 838 GLU A N 1
ATOM 6680 C CA . GLU A 1 838 ? 3.669 -21.564 -15.539 1.00 90.12 838 GLU A CA 1
ATOM 6681 C C . GLU A 1 838 ? 4.574 -22.685 -16.089 1.00 90.12 838 GLU A C 1
ATOM 6683 O O . GLU A 1 838 ? 4.610 -22.908 -17.311 1.00 90.12 838 GLU A O 1
ATOM 6688 N N . PRO A 1 839 ? 5.289 -23.419 -15.216 1.00 87.38 839 PRO A N 1
ATOM 6689 C CA . PRO A 1 839 ? 6.008 -24.625 -15.607 1.00 87.38 839 PRO A CA 1
ATOM 6690 C C . PRO A 1 839 ? 5.071 -25.625 -16.309 1.00 87.38 839 PRO A C 1
ATOM 6692 O O . PRO A 1 839 ? 3.997 -25.968 -15.815 1.00 87.38 839 PRO A O 1
ATOM 6695 N N . GLY A 1 840 ? 5.471 -26.112 -17.485 1.00 76.94 840 GLY A N 1
ATOM 6696 C CA . GLY A 1 840 ? 4.758 -27.198 -18.166 1.00 76.94 840 GLY A CA 1
ATOM 6697 C C . GLY A 1 840 ? 5.113 -28.567 -17.576 1.00 76.94 840 GLY A C 1
ATOM 6698 O O . GLY A 1 840 ? 6.166 -28.716 -16.967 1.00 76.94 840 GLY A O 1
ATOM 6699 N N . LYS A 1 841 ? 4.310 -29.607 -17.853 1.00 68.44 841 LYS A N 1
ATOM 6700 C CA . LYS A 1 841 ? 4.525 -30.992 -17.355 1.00 68.44 841 LYS A CA 1
ATOM 6701 C C . LYS A 1 841 ? 5.929 -31.586 -17.592 1.00 68.44 841 LYS A C 1
ATOM 6703 O O . LYS A 1 841 ? 6.272 -32.578 -16.962 1.00 68.44 841 LYS A O 1
ATOM 6708 N N . CYS A 1 842 ? 6.711 -31.017 -18.511 1.00 57.25 842 CYS A N 1
ATOM 6709 C CA . CYS A 1 842 ? 8.062 -31.456 -18.871 1.00 57.25 842 CYS A CA 1
ATOM 6710 C C . CYS A 1 842 ? 9.125 -30.354 -18.663 1.00 57.25 842 CYS A C 1
ATOM 6712 O O . CYS A 1 842 ? 10.164 -30.376 -19.316 1.00 57.25 842 CYS A O 1
ATOM 6714 N N . SER A 1 843 ? 8.861 -29.345 -17.824 1.00 65.12 843 SER A N 1
ATOM 6715 C CA . SER A 1 843 ? 9.774 -28.225 -17.568 1.00 65.12 843 SER A CA 1
ATOM 6716 C C . SER A 1 843 ? 9.811 -27.896 -16.077 1.00 65.12 843 SER A C 1
ATOM 6718 O O . SER A 1 843 ? 8.765 -27.689 -15.474 1.00 65.12 843 SER A O 1
ATOM 6720 N N . ALA A 1 844 ? 11.009 -27.832 -15.491 1.00 64.12 844 ALA A N 1
ATOM 6721 C CA . ALA A 1 844 ? 11.194 -27.621 -14.051 1.00 64.12 844 ALA A CA 1
ATOM 6722 C C . ALA A 1 844 ? 10.843 -26.200 -13.562 1.00 64.12 844 ALA A C 1
ATOM 6724 O O . ALA A 1 844 ? 10.660 -25.999 -12.366 1.00 64.12 844 ALA A O 1
ATOM 6725 N N . GLY A 1 845 ? 10.718 -25.222 -14.466 1.00 79.38 845 GLY A N 1
ATOM 6726 C CA . GLY A 1 845 ? 10.385 -23.843 -14.120 1.00 79.38 845 GLY A CA 1
ATOM 6727 C C . GLY A 1 845 ? 9.660 -23.107 -15.248 1.00 79.38 845 GLY A C 1
ATOM 6728 O O . GLY A 1 845 ? 9.693 -23.511 -16.413 1.00 79.38 845 GLY A O 1
ATOM 6729 N N . GLY A 1 846 ? 8.985 -22.017 -14.891 1.00 91.75 846 GLY A N 1
ATOM 6730 C CA . GLY A 1 846 ? 8.187 -21.200 -15.800 1.00 91.75 846 GLY A CA 1
ATOM 6731 C C . GLY A 1 846 ? 9.018 -20.227 -16.638 1.00 91.75 846 GLY A C 1
ATOM 6732 O O . GLY A 1 846 ? 10.252 -20.234 -16.626 1.00 91.75 846 GLY A O 1
ATOM 6733 N N . ARG A 1 847 ? 8.329 -19.380 -17.409 1.00 94.75 847 ARG A N 1
ATOM 6734 C CA . ARG A 1 847 ? 8.938 -18.436 -18.363 1.00 94.75 847 ARG A CA 1
ATOM 6735 C C . ARG A 1 847 ? 8.401 -17.023 -18.177 1.00 94.75 847 ARG A C 1
ATOM 6737 O O . ARG A 1 847 ? 7.208 -16.791 -18.358 1.00 94.75 847 ARG A O 1
ATOM 6744 N N . VAL A 1 848 ? 9.283 -16.065 -17.896 1.00 96.81 848 VAL A N 1
ATOM 6745 C CA . VAL A 1 848 ? 8.967 -14.630 -17.897 1.00 96.81 848 VAL A CA 1
ATOM 6746 C C . VAL A 1 848 ? 9.326 -14.041 -19.255 1.00 96.81 848 VAL A C 1
ATOM 6748 O O . VAL A 1 848 ? 10.487 -13.764 -19.548 1.00 96.81 848 VAL A O 1
ATOM 6751 N N . TRP A 1 849 ? 8.324 -13.838 -20.097 1.00 96.94 849 TRP A N 1
ATOM 6752 C CA . TRP A 1 849 ? 8.488 -13.243 -21.418 1.00 96.94 849 TRP A CA 1
ATOM 6753 C C . TRP A 1 849 ? 8.553 -11.722 -21.333 1.00 96.94 849 TRP A C 1
ATOM 6755 O O . TRP A 1 849 ? 7.797 -11.116 -20.569 1.00 96.94 849 TRP A O 1
ATOM 6765 N N . ILE A 1 850 ? 9.402 -11.105 -22.157 1.00 97.12 850 ILE A N 1
ATOM 6766 C CA . ILE A 1 850 ? 9.493 -9.640 -22.294 1.00 97.12 850 ILE A CA 1
ATOM 6767 C C . ILE A 1 850 ? 8.736 -9.116 -23.525 1.00 97.12 850 ILE A C 1
ATOM 6769 O O . ILE A 1 850 ? 8.240 -7.986 -23.522 1.00 97.12 850 ILE A O 1
ATOM 6773 N N . ASN A 1 851 ? 8.615 -9.955 -24.553 1.00 95.88 851 ASN A N 1
ATOM 6774 C CA . ASN A 1 851 ? 7.865 -9.745 -25.789 1.00 95.88 851 ASN A CA 1
ATOM 6775 C C . ASN A 1 851 ? 7.290 -11.103 -26.254 1.00 95.88 851 ASN A C 1
ATOM 6777 O O . ASN A 1 851 ? 7.227 -12.053 -25.467 1.00 95.88 851 ASN A O 1
ATOM 6781 N N . ASP A 1 852 ? 6.812 -11.218 -27.493 1.00 94.12 852 ASP A N 1
ATOM 6782 C CA . ASP A 1 852 ? 6.188 -12.467 -27.949 1.00 94.12 852 ASP A CA 1
ATOM 6783 C C . ASP A 1 852 ? 7.194 -13.603 -28.243 1.00 94.12 852 ASP A C 1
ATOM 6785 O O . ASP A 1 852 ? 6.791 -14.766 -28.202 1.00 94.12 852 ASP A O 1
ATOM 6789 N N . ALA A 1 853 ? 8.486 -13.298 -28.440 1.00 93.88 853 ALA A N 1
ATOM 6790 C CA . ALA A 1 853 ? 9.533 -14.268 -28.788 1.00 93.88 853 ALA A CA 1
ATOM 6791 C C . ALA A 1 853 ? 10.518 -14.585 -27.642 1.00 93.88 853 ALA A C 1
ATOM 6793 O O . ALA A 1 853 ? 10.897 -15.741 -27.460 1.00 93.88 853 ALA A O 1
ATOM 6794 N N . GLN A 1 854 ? 10.929 -13.580 -26.863 1.00 96.44 854 GLN A N 1
ATOM 6795 C CA . GLN A 1 854 ? 12.039 -13.680 -25.908 1.00 96.44 854 GLN A CA 1
ATOM 6796 C C . GLN A 1 854 ? 11.565 -13.752 -24.452 1.00 96.44 854 GLN A C 1
ATOM 6798 O O . GLN A 1 854 ? 10.634 -13.046 -24.041 1.00 96.44 854 GLN A O 1
ATOM 6803 N N . TYR A 1 855 ? 12.236 -14.586 -23.655 1.00 95.75 855 TYR A N 1
ATOM 6804 C CA . TYR A 1 855 ? 11.885 -14.856 -22.262 1.00 95.75 855 TYR A CA 1
ATOM 6805 C C . TYR A 1 855 ? 13.090 -15.247 -21.401 1.00 95.75 855 TYR A C 1
ATOM 6807 O O . TYR A 1 855 ? 14.044 -15.846 -21.887 1.00 95.75 855 TYR A O 1
ATOM 6815 N N . PHE A 1 856 ? 12.985 -14.977 -20.101 1.00 95.69 856 PHE A N 1
ATOM 6816 C CA . PHE A 1 856 ? 13.790 -15.616 -19.062 1.00 95.69 856 PHE A CA 1
ATOM 6817 C C . PHE A 1 856 ? 13.106 -16.928 -18.664 1.00 95.69 856 PHE A C 1
ATOM 6819 O O . PHE A 1 856 ? 11.935 -16.926 -18.281 1.00 95.69 856 PHE A O 1
ATOM 6826 N N . GLY A 1 857 ? 13.785 -18.058 -18.836 1.00 91.94 857 GLY A N 1
ATOM 6827 C CA . GLY A 1 857 ? 13.286 -19.389 -18.487 1.00 91.94 857 GLY A CA 1
ATOM 6828 C C . GLY A 1 857 ? 13.652 -19.801 -17.065 1.00 91.94 857 GLY A C 1
ATOM 6829 O O . GLY A 1 857 ? 14.458 -19.141 -16.420 1.00 91.94 857 GLY A O 1
ATOM 6830 N N . ASN A 1 858 ? 13.088 -20.923 -16.612 1.00 90.25 858 ASN A N 1
ATOM 6831 C CA . ASN A 1 858 ? 13.369 -21.541 -15.314 1.00 90.25 858 ASN A CA 1
ATOM 6832 C C . ASN A 1 858 ? 13.108 -20.621 -14.098 1.00 90.25 858 ASN A C 1
ATOM 6834 O O . ASN A 1 858 ? 13.822 -20.656 -13.102 1.00 90.25 858 ASN A O 1
ATOM 6838 N N . VAL A 1 859 ? 12.065 -19.788 -14.181 1.00 93.12 859 VAL A N 1
ATOM 6839 C CA . VAL A 1 859 ? 11.606 -18.936 -13.071 1.00 93.12 859 VAL A CA 1
ATOM 6840 C C . VAL A 1 859 ? 10.457 -19.649 -12.359 1.00 93.12 859 VAL A C 1
ATOM 6842 O O . VAL A 1 859 ? 9.450 -19.943 -13.008 1.00 93.12 859 VAL A O 1
ATOM 6845 N N . SER A 1 860 ? 10.580 -19.949 -11.064 1.00 93.00 860 SER A N 1
ATOM 6846 C CA . SER A 1 860 ? 9.515 -20.635 -10.314 1.00 93.00 860 SER A CA 1
ATOM 6847 C C . SER A 1 860 ? 8.303 -19.718 -10.051 1.00 93.00 860 SER A C 1
ATOM 6849 O O . SER A 1 860 ? 8.459 -18.489 -10.093 1.00 93.00 860 SER A O 1
ATOM 6851 N N . PRO A 1 861 ? 7.105 -20.272 -9.783 1.00 93.25 861 PRO A N 1
ATOM 6852 C CA . PRO A 1 861 ? 5.921 -19.468 -9.473 1.00 93.25 861 PRO A CA 1
ATOM 6853 C C . PRO A 1 861 ? 6.103 -18.637 -8.197 1.00 93.25 861 PRO A C 1
ATOM 6855 O O . PRO A 1 861 ? 5.701 -17.477 -8.154 1.00 93.25 861 PRO A O 1
ATOM 6858 N N . GLU A 1 862 ? 6.783 -19.187 -7.188 1.00 92.94 862 GLU A N 1
ATOM 6859 C CA . GLU A 1 862 ? 7.066 -18.523 -5.910 1.00 92.94 862 GLU A CA 1
ATOM 6860 C C . GLU A 1 862 ? 7.996 -17.319 -6.097 1.00 92.94 862 GLU A C 1
ATOM 6862 O O . GLU A 1 862 ? 7.763 -16.268 -5.505 1.00 92.94 862 GLU A O 1
ATOM 6867 N N . VAL A 1 863 ? 9.017 -17.439 -6.956 1.00 94.50 863 VAL A N 1
ATOM 6868 C CA . VAL A 1 863 ? 9.908 -16.320 -7.302 1.00 94.50 863 VAL A CA 1
ATOM 6869 C C . VAL A 1 863 ? 9.180 -15.275 -8.146 1.00 94.50 863 VAL A C 1
ATOM 6871 O O . VAL A 1 863 ? 9.345 -14.073 -7.928 1.00 94.50 863 VAL A O 1
ATOM 6874 N N . TRP A 1 864 ? 8.352 -15.707 -9.100 1.00 95.50 864 TRP A N 1
ATOM 6875 C CA . TRP A 1 864 ? 7.572 -14.794 -9.932 1.00 95.50 864 TRP A CA 1
ATOM 6876 C C . TRP A 1 864 ? 6.560 -13.982 -9.108 1.00 95.50 864 TRP A C 1
ATOM 6878 O O . TRP A 1 864 ? 6.464 -12.766 -9.294 1.00 95.50 864 TRP A O 1
ATOM 6888 N N . GLU A 1 865 ? 5.837 -14.619 -8.185 1.00 93.31 865 GLU A N 1
ATOM 6889 C CA . GLU A 1 865 ? 4.879 -13.975 -7.276 1.00 93.31 865 GLU A CA 1
ATOM 6890 C C . GLU A 1 865 ? 5.528 -13.376 -6.014 1.00 93.31 865 GLU A C 1
ATOM 6892 O O . GLU A 1 865 ? 4.827 -12.792 -5.183 1.00 93.31 865 GLU A O 1
ATOM 6897 N N . PHE A 1 866 ? 6.860 -13.411 -5.876 1.00 92.88 866 PHE A N 1
ATOM 6898 C CA . PHE A 1 866 ? 7.537 -12.784 -4.742 1.00 92.88 866 PHE A CA 1
ATOM 6899 C C . PHE A 1 866 ? 7.353 -11.260 -4.764 1.00 92.88 866 PHE A C 1
ATOM 6901 O O . PHE A 1 866 ? 7.742 -10.547 -5.702 1.00 92.88 866 PHE A O 1
ATOM 6908 N N . HIS A 1 867 ? 6.757 -10.743 -3.695 1.00 91.12 867 HIS A N 1
ATOM 6909 C CA . HIS A 1 867 ? 6.531 -9.321 -3.485 1.00 91.12 867 HIS A CA 1
ATOM 6910 C C . HIS A 1 867 ? 7.558 -8.755 -2.510 1.00 91.12 867 HIS A C 1
ATOM 6912 O O . HIS A 1 867 ? 7.897 -9.403 -1.533 1.00 91.12 867 HIS A O 1
ATOM 6918 N N . ILE A 1 868 ? 7.999 -7.515 -2.731 1.00 88.12 868 ILE A N 1
ATOM 6919 C CA . ILE A 1 868 ? 8.666 -6.694 -1.715 1.00 88.12 868 ILE A CA 1
ATOM 6920 C C . ILE A 1 868 ? 7.805 -5.447 -1.501 1.00 88.12 868 ILE A C 1
ATOM 6922 O O . ILE A 1 868 ? 7.681 -4.588 -2.382 1.00 88.12 868 ILE A O 1
ATOM 6926 N N . GLY A 1 869 ? 7.145 -5.379 -0.343 1.00 82.25 869 GLY A N 1
ATOM 6927 C CA . GLY A 1 869 ? 6.060 -4.432 -0.098 1.00 82.25 869 GLY A CA 1
ATOM 6928 C C . GLY A 1 869 ? 4.901 -4.619 -1.086 1.00 82.25 869 GLY A C 1
ATOM 6929 O O . GLY A 1 869 ? 4.415 -5.718 -1.321 1.00 82.25 869 GLY A O 1
ATOM 6930 N N . GLY A 1 870 ? 4.455 -3.530 -1.711 1.00 81.00 870 GLY A N 1
ATOM 6931 C CA . GLY A 1 870 ? 3.397 -3.534 -2.725 1.00 81.00 870 GLY A CA 1
ATOM 6932 C C . GLY A 1 870 ? 3.860 -3.845 -4.155 1.00 81.00 870 GLY A C 1
ATOM 6933 O O . GLY A 1 870 ? 3.118 -3.530 -5.092 1.00 81.00 870 GLY A O 1
ATOM 6934 N N . TYR A 1 871 ? 5.069 -4.383 -4.350 1.00 87.50 871 TYR A N 1
ATOM 6935 C CA . TYR A 1 871 ? 5.653 -4.642 -5.668 1.00 87.50 871 TYR A CA 1
ATOM 6936 C C . TYR A 1 871 ? 6.079 -6.104 -5.847 1.00 87.50 871 TYR A C 1
ATOM 6938 O O . TYR A 1 871 ? 7.068 -6.532 -5.263 1.00 87.50 871 TYR A O 1
ATOM 6946 N N . GLN A 1 872 ? 5.399 -6.825 -6.741 1.00 93.38 872 GLN A N 1
ATOM 6947 C CA . GLN A 1 872 ? 5.883 -8.076 -7.335 1.00 93.38 872 GLN A CA 1
ATOM 6948 C C . GLN A 1 872 ? 7.195 -7.802 -8.083 1.00 93.38 872 GLN A C 1
ATOM 6950 O O . GLN A 1 872 ? 7.179 -7.089 -9.092 1.00 93.38 872 GLN A O 1
ATOM 6955 N N . VAL A 1 873 ? 8.328 -8.290 -7.576 1.00 93.75 873 VAL A N 1
ATOM 6956 C CA . VAL A 1 873 ? 9.663 -7.763 -7.927 1.00 93.75 873 VAL A CA 1
ATOM 6957 C C . VAL A 1 873 ? 9.989 -7.994 -9.405 1.00 93.75 873 VAL A C 1
ATOM 6959 O O . VAL A 1 873 ? 10.182 -7.031 -10.155 1.00 93.75 873 VAL A O 1
ATOM 6962 N N . CYS A 1 874 ? 9.949 -9.256 -9.839 1.00 95.56 874 CYS A N 1
ATOM 6963 C CA . CYS A 1 874 ? 10.194 -9.682 -11.216 1.00 95.56 874 CYS A CA 1
ATOM 6964 C C . CYS A 1 874 ? 9.299 -8.945 -12.231 1.00 95.56 874 CYS A C 1
ATOM 6966 O O . CYS A 1 874 ? 9.784 -8.370 -13.210 1.00 95.56 874 CYS A O 1
ATOM 6968 N N . GLN A 1 875 ? 7.989 -8.859 -11.963 1.00 96.06 875 GLN A N 1
ATOM 6969 C CA . GLN A 1 875 ? 7.062 -8.116 -12.823 1.00 96.06 875 GLN A CA 1
ATOM 6970 C C . GLN A 1 875 ? 7.403 -6.617 -12.867 1.00 96.06 875 GLN A C 1
ATOM 6972 O O . GLN A 1 875 ? 7.415 -6.003 -13.938 1.00 96.06 875 GLN A O 1
ATOM 6977 N N . LYS A 1 876 ? 7.628 -5.999 -11.701 1.00 94.81 876 LYS A N 1
ATOM 6978 C CA . LYS A 1 876 ? 7.783 -4.548 -11.547 1.00 94.81 876 LYS A CA 1
ATOM 6979 C C . LYS A 1 876 ? 9.038 -4.029 -12.249 1.00 94.81 876 LYS A C 1
ATOM 6981 O O . LYS A 1 876 ? 8.954 -2.984 -12.900 1.00 94.81 876 LYS A O 1
ATOM 6986 N N . TRP A 1 877 ? 10.153 -4.749 -12.148 1.00 96.75 877 TRP A N 1
ATOM 6987 C CA . TRP A 1 877 ? 11.434 -4.358 -12.740 1.00 96.75 877 TRP A CA 1
ATOM 6988 C C . TRP A 1 877 ? 11.363 -4.275 -14.274 1.00 96.75 877 TRP A C 1
ATOM 6990 O O . TRP A 1 877 ? 11.718 -3.248 -14.860 1.00 96.75 877 TRP A O 1
ATOM 7000 N N . LEU A 1 878 ? 10.799 -5.303 -14.925 1.00 97.19 878 LEU A N 1
ATOM 7001 C CA . LEU A 1 878 ? 10.597 -5.321 -16.381 1.00 97.19 878 LEU A CA 1
ATOM 7002 C C . LEU A 1 878 ? 9.531 -4.312 -16.828 1.00 97.19 878 LEU A C 1
ATOM 7004 O O . LEU A 1 878 ? 9.694 -3.620 -17.832 1.00 97.19 878 LEU A O 1
ATOM 7008 N N . LYS A 1 879 ? 8.436 -4.179 -16.074 1.00 95.38 879 LYS A N 1
ATOM 7009 C CA . LYS A 1 879 ? 7.332 -3.259 -16.391 1.00 95.38 879 LYS A CA 1
ATOM 7010 C C . LYS A 1 879 ? 7.774 -1.799 -16.477 1.00 95.38 879 LYS A C 1
ATOM 7012 O O . LYS A 1 879 ? 7.256 -1.068 -17.320 1.00 95.38 879 LYS A O 1
ATOM 7017 N N . ASP A 1 880 ? 8.730 -1.384 -15.648 1.00 93.94 880 ASP A N 1
ATOM 7018 C CA . ASP A 1 880 ? 9.297 -0.032 -15.690 1.00 93.94 880 ASP A CA 1
ATOM 7019 C C . ASP A 1 880 ? 10.302 0.177 -16.836 1.00 93.94 880 ASP A C 1
ATOM 7021 O O . ASP A 1 880 ? 10.575 1.322 -17.196 1.00 93.94 880 ASP A O 1
ATOM 7025 N N . ARG A 1 881 ? 10.787 -0.908 -17.454 1.00 95.56 881 ARG A N 1
ATOM 7026 C CA . ARG A 1 881 ? 11.621 -0.897 -18.666 1.00 95.56 881 ARG A CA 1
ATOM 7027 C C . ARG A 1 881 ? 10.817 -1.037 -19.964 1.00 95.56 881 ARG A C 1
ATOM 7029 O O . ARG A 1 881 ? 11.409 -1.062 -21.037 1.00 95.56 881 ARG A O 1
ATOM 7036 N N . LYS A 1 882 ? 9.478 -1.070 -19.911 1.00 95.94 882 LYS A N 1
ATOM 7037 C CA . LYS A 1 882 ? 8.630 -1.164 -21.112 1.00 95.94 882 LYS A CA 1
ATOM 7038 C C . LYS A 1 882 ? 8.973 -0.077 -22.147 1.00 95.94 882 LYS A C 1
ATOM 7040 O O . LYS A 1 882 ? 8.917 1.114 -21.852 1.00 95.94 882 LYS A O 1
ATOM 7045 N N . GLY A 1 883 ? 9.255 -0.510 -23.374 1.00 95.31 883 GLY A N 1
ATOM 7046 C CA . GLY A 1 883 ? 9.695 0.303 -24.509 1.00 95.31 883 GLY A CA 1
ATOM 7047 C C . GLY A 1 883 ? 11.216 0.371 -24.684 1.00 95.31 883 GLY A C 1
ATOM 7048 O O . GLY A 1 883 ? 11.665 0.770 -25.756 1.00 95.31 883 GLY A O 1
ATOM 7049 N N . ARG A 1 884 ? 12.007 -0.037 -23.682 1.00 94.62 884 ARG A N 1
ATOM 7050 C CA . ARG A 1 884 ? 13.475 -0.104 -23.754 1.00 94.62 884 ARG A CA 1
ATOM 7051 C C . ARG A 1 884 ? 13.941 -1.456 -24.294 1.00 94.62 884 ARG A C 1
ATOM 7053 O O . ARG A 1 884 ? 13.286 -2.474 -24.072 1.00 94.62 884 ARG A O 1
ATOM 7060 N N . THR A 1 885 ? 15.098 -1.441 -24.941 1.00 96.44 885 THR A N 1
ATOM 7061 C CA . THR A 1 885 ? 15.933 -2.617 -25.214 1.00 96.44 885 THR A CA 1
ATOM 7062 C C . THR A 1 885 ? 16.778 -2.912 -23.976 1.00 96.44 885 THR A C 1
ATOM 7064 O O . THR A 1 885 ? 17.366 -1.983 -23.422 1.00 96.44 885 THR A O 1
ATOM 7067 N N . LEU A 1 886 ? 16.808 -4.168 -23.525 1.00 95.38 886 LEU A N 1
ATOM 7068 C CA . LEU A 1 886 ? 17.663 -4.605 -22.418 1.00 95.38 886 LEU A CA 1
ATOM 7069 C C . LEU A 1 886 ? 19.105 -4.785 -22.912 1.00 95.38 886 LEU A C 1
ATOM 7071 O O . LEU A 1 886 ? 19.332 -5.536 -23.861 1.00 95.38 886 LEU A O 1
ATOM 7075 N N . SER A 1 887 ? 20.074 -4.140 -22.258 1.00 93.25 887 SER A N 1
ATOM 7076 C CA . SER A 1 887 ? 21.495 -4.460 -22.455 1.00 93.25 887 SER A CA 1
ATOM 7077 C C . SER A 1 887 ? 21.828 -5.872 -21.949 1.00 93.25 887 SER A C 1
ATOM 7079 O O . SER A 1 887 ? 21.003 -6.519 -21.301 1.00 93.25 887 SER A O 1
ATOM 7081 N N . TYR A 1 888 ? 23.050 -6.344 -22.215 1.00 91.00 888 TYR A N 1
ATOM 7082 C CA . TYR A 1 888 ? 23.580 -7.550 -21.574 1.00 91.00 888 TYR A CA 1
ATOM 7083 C C . TYR A 1 888 ? 23.516 -7.427 -20.040 1.00 91.00 888 TYR A C 1
ATOM 7085 O O . TYR A 1 888 ? 22.952 -8.294 -19.382 1.00 91.00 888 TYR A O 1
ATOM 7093 N N . ASP A 1 889 ? 23.950 -6.289 -19.489 1.00 90.25 889 ASP A N 1
ATOM 7094 C CA . ASP A 1 889 ? 23.914 -6.031 -18.044 1.00 90.25 889 ASP A CA 1
ATOM 7095 C C . ASP A 1 889 ? 22.484 -6.016 -17.476 1.00 90.25 889 ASP A C 1
ATOM 7097 O O . ASP A 1 889 ? 22.253 -6.556 -16.399 1.00 90.25 889 ASP A O 1
ATOM 7101 N N . ASP A 1 890 ? 21.499 -5.452 -18.192 1.00 94.12 890 ASP A N 1
ATOM 7102 C CA . ASP A 1 890 ? 20.080 -5.527 -17.802 1.00 94.12 890 ASP A CA 1
ATOM 7103 C C . ASP A 1 890 ? 19.591 -6.994 -17.771 1.00 94.12 890 ASP A C 1
ATOM 7105 O O . ASP A 1 890 ? 18.835 -7.377 -16.876 1.00 94.12 890 ASP A O 1
ATOM 7109 N N . GLN A 1 891 ? 19.996 -7.821 -18.744 1.00 93.94 891 GLN A N 1
ATOM 7110 C CA . GLN A 1 891 ? 19.617 -9.239 -18.812 1.00 93.94 891 GLN A CA 1
ATOM 7111 C C . GLN A 1 891 ? 20.236 -10.021 -17.645 1.00 93.94 891 GLN A C 1
ATOM 7113 O O . GLN A 1 891 ? 19.503 -10.658 -16.885 1.00 93.94 891 GLN A O 1
ATOM 7118 N N . THR A 1 892 ? 21.549 -9.887 -17.445 1.00 92.12 892 THR A N 1
ATOM 7119 C CA . THR A 1 892 ? 22.298 -10.510 -16.347 1.00 92.12 892 THR A CA 1
ATOM 7120 C C . THR A 1 892 ? 21.775 -10.067 -14.980 1.00 92.12 892 THR A C 1
ATOM 7122 O O . THR A 1 892 ? 21.479 -10.905 -14.130 1.00 92.12 892 THR A O 1
ATOM 7125 N N . HIS A 1 893 ? 21.546 -8.766 -14.777 1.00 94.12 893 HIS A N 1
ATOM 7126 C CA . HIS A 1 893 ? 20.976 -8.240 -13.534 1.00 94.12 893 HIS A CA 1
ATOM 7127 C C . HIS A 1 893 ? 19.584 -8.816 -13.251 1.00 94.12 893 HIS A C 1
ATOM 7129 O O . HIS A 1 893 ? 19.268 -9.128 -12.105 1.00 94.12 893 HIS A O 1
ATOM 7135 N N . TYR A 1 894 ? 18.749 -9.019 -14.275 1.00 95.88 894 TYR A N 1
ATOM 7136 C CA . TYR A 1 894 ? 17.448 -9.660 -14.087 1.00 95.88 894 TYR A CA 1
ATOM 7137 C C . TYR A 1 894 ? 17.558 -11.149 -13.717 1.00 95.88 894 TYR A C 1
ATOM 7139 O O . TYR A 1 894 ? 16.795 -11.627 -12.875 1.00 95.88 894 TYR A O 1
ATOM 7147 N N . GLN A 1 895 ? 18.526 -11.878 -14.282 1.00 94.56 895 GLN A N 1
ATOM 7148 C CA . GLN A 1 895 ? 18.822 -13.260 -13.883 1.00 94.56 895 GLN A CA 1
ATOM 7149 C C . GLN A 1 895 ? 19.285 -13.320 -12.416 1.00 94.56 895 GLN A C 1
ATOM 7151 O O . GLN A 1 895 ? 18.800 -14.158 -11.653 1.00 94.56 895 GLN A O 1
ATOM 7156 N N . TYR A 1 896 ? 20.122 -12.370 -11.986 1.00 94.81 896 TYR A N 1
ATOM 7157 C CA . TYR A 1 896 ? 20.530 -12.228 -10.586 1.00 94.81 896 TYR A CA 1
ATOM 7158 C C . TYR A 1 896 ? 19.369 -11.859 -9.655 1.00 94.81 896 TYR A C 1
ATOM 7160 O O . TYR A 1 896 ? 19.331 -12.365 -8.539 1.00 94.81 896 TYR A O 1
ATOM 7168 N N . ILE A 1 897 ? 18.378 -11.068 -10.096 1.00 95.62 897 ILE A N 1
ATOM 7169 C CA . ILE A 1 897 ? 17.140 -10.839 -9.323 1.00 95.62 897 ILE A CA 1
ATOM 7170 C C . ILE A 1 897 ? 16.400 -12.158 -9.091 1.00 95.62 897 ILE A C 1
ATOM 7172 O O . ILE A 1 897 ? 16.042 -12.456 -7.955 1.00 95.62 897 ILE A O 1
ATOM 7176 N N . VAL A 1 898 ? 16.179 -12.961 -10.138 1.00 95.50 898 VAL A N 1
ATOM 7177 C CA . VAL A 1 898 ? 15.500 -14.264 -10.000 1.00 95.50 898 VAL A CA 1
ATOM 7178 C C . VAL A 1 898 ? 16.265 -15.175 -9.035 1.00 95.50 898 VAL A C 1
ATOM 7180 O O . VAL A 1 898 ? 15.661 -15.792 -8.159 1.00 95.50 898 VAL A O 1
ATOM 7183 N N . SER A 1 899 ? 17.591 -15.220 -9.164 1.00 94.25 899 SER A N 1
ATOM 7184 C CA . SER A 1 899 ? 18.463 -16.018 -8.302 1.00 94.25 899 SER A CA 1
ATOM 7185 C C . SER A 1 899 ? 18.424 -15.561 -6.837 1.00 94.25 899 SER A C 1
ATOM 7187 O O . SER A 1 899 ? 18.154 -16.364 -5.945 1.00 94.25 899 SER A O 1
ATOM 7189 N N . ALA A 1 900 ? 18.587 -14.258 -6.583 1.00 95.00 900 ALA A N 1
ATOM 7190 C CA . ALA A 1 900 ? 18.538 -13.681 -5.242 1.00 95.00 900 ALA A CA 1
ATOM 7191 C C . ALA A 1 900 ? 17.192 -13.937 -4.552 1.00 95.00 900 ALA A C 1
ATOM 7193 O O . ALA A 1 900 ? 17.170 -14.294 -3.377 1.00 95.00 900 ALA A O 1
ATOM 7194 N N . LEU A 1 901 ? 16.071 -13.816 -5.272 1.00 94.69 901 LEU A N 1
ATOM 7195 C CA . LEU A 1 901 ? 14.739 -14.106 -4.731 1.00 94.69 901 LEU A CA 1
ATOM 7196 C C . LEU A 1 901 ? 14.550 -15.595 -4.400 1.00 94.69 901 LEU A C 1
ATOM 7198 O O . LEU A 1 901 ? 13.980 -15.909 -3.358 1.00 94.69 901 LEU A O 1
ATOM 7202 N N . SER A 1 902 ? 15.065 -16.506 -5.233 1.00 94.44 902 SER A N 1
ATOM 7203 C CA . SER A 1 902 ? 15.047 -17.948 -4.946 1.00 94.44 902 SER A CA 1
ATOM 7204 C C . SER A 1 902 ? 15.822 -18.279 -3.667 1.00 94.44 902 SER A C 1
ATOM 7206 O O . SER A 1 902 ? 15.310 -18.964 -2.781 1.00 94.44 902 SER A O 1
ATOM 7208 N N . GLU A 1 903 ? 17.035 -17.740 -3.529 1.00 95.94 903 GLU A N 1
ATOM 7209 C CA . GLU A 1 903 ? 17.851 -17.946 -2.329 1.00 95.94 903 GLU A CA 1
ATOM 7210 C C . GLU A 1 903 ? 17.247 -17.258 -1.097 1.00 95.94 903 GLU A C 1
ATOM 7212 O O . GLU A 1 903 ? 17.296 -17.811 -0.004 1.00 95.94 903 GLU A O 1
ATOM 7217 N N . THR A 1 904 ? 16.578 -16.115 -1.264 1.00 95.25 904 THR A N 1
ATOM 7218 C CA . THR A 1 904 ? 15.832 -15.446 -0.184 1.00 95.25 904 THR A CA 1
ATOM 7219 C C . THR A 1 904 ? 14.725 -16.338 0.373 1.00 95.25 904 THR A C 1
ATOM 7221 O O . THR A 1 904 ? 14.595 -16.457 1.590 1.00 95.25 904 THR A O 1
ATOM 7224 N N . ILE A 1 905 ? 13.963 -17.017 -0.494 1.00 94.44 905 ILE A N 1
ATOM 7225 C CA . ILE A 1 905 ? 12.929 -17.981 -0.081 1.00 94.44 905 ILE A CA 1
ATOM 7226 C C . ILE A 1 905 ? 13.560 -19.154 0.689 1.00 94.44 905 ILE A C 1
ATOM 7228 O O . ILE A 1 905 ? 13.050 -19.526 1.749 1.00 94.44 905 ILE A O 1
ATOM 7232 N N . ARG A 1 906 ? 14.690 -19.700 0.209 1.00 96.38 906 ARG A N 1
ATOM 7233 C CA . ARG A 1 906 ? 15.438 -20.764 0.908 1.00 96.38 906 ARG A CA 1
ATOM 7234 C C . ARG A 1 906 ? 15.893 -20.311 2.297 1.00 96.38 906 ARG A C 1
ATOM 7236 O O . ARG A 1 906 ? 15.572 -20.963 3.288 1.00 96.38 906 ARG A O 1
ATOM 7243 N N . ILE A 1 907 ? 16.605 -19.188 2.379 1.00 96.94 907 ILE A N 1
ATOM 7244 C CA . ILE A 1 907 ? 17.201 -18.693 3.627 1.00 96.94 907 ILE A CA 1
ATOM 7245 C C . ILE A 1 907 ? 16.115 -18.299 4.638 1.00 96.94 907 ILE A C 1
ATOM 7247 O O . ILE A 1 907 ? 16.267 -18.557 5.827 1.00 96.94 907 ILE A O 1
ATOM 7251 N N . MET A 1 908 ? 14.977 -17.759 4.186 1.00 95.88 908 MET A N 1
ATOM 7252 C CA . MET A 1 908 ? 13.805 -17.529 5.042 1.00 95.88 908 MET A CA 1
ATOM 7253 C C . MET A 1 908 ? 13.304 -18.816 5.720 1.00 95.88 908 MET A C 1
ATOM 7255 O O . MET A 1 908 ? 12.928 -18.767 6.889 1.00 95.88 908 MET A O 1
ATOM 7259 N N . SER A 1 909 ? 13.328 -19.961 5.026 1.00 96.12 909 SER A N 1
ATOM 7260 C CA . SER A 1 909 ? 12.992 -21.258 5.633 1.00 96.12 909 SER A CA 1
ATOM 7261 C C . SER A 1 909 ? 14.081 -21.757 6.587 1.00 96.12 909 SER A C 1
ATOM 7263 O O . SER A 1 909 ? 13.760 -22.292 7.644 1.00 96.12 909 SER A O 1
ATOM 7265 N N . GLU A 1 910 ? 15.361 -21.555 6.262 1.00 97.88 910 GLU A N 1
ATOM 7266 C CA . GLU A 1 910 ? 16.479 -21.941 7.138 1.00 97.88 910 GLU A CA 1
ATOM 7267 C C . GLU A 1 910 ? 16.530 -21.106 8.431 1.00 97.88 910 GLU A C 1
ATOM 7269 O O . GLU A 1 910 ? 16.889 -21.632 9.482 1.00 97.88 910 GLU A O 1
ATOM 7274 N N . ILE A 1 911 ? 16.100 -19.839 8.387 1.00 97.69 911 ILE A N 1
ATOM 7275 C CA . ILE A 1 911 ? 15.923 -18.977 9.567 1.00 97.69 911 ILE A CA 1
ATOM 7276 C C . ILE A 1 911 ? 14.863 -19.555 10.511 1.00 97.69 911 ILE A C 1
ATOM 7278 O O . ILE A 1 911 ? 15.134 -19.704 11.702 1.00 97.69 911 ILE A O 1
ATOM 7282 N N . ASP A 1 912 ? 13.682 -19.911 9.994 1.00 97.06 912 ASP A N 1
ATOM 7283 C CA . ASP A 1 912 ? 12.616 -20.515 10.805 1.00 97.06 912 ASP A CA 1
ATOM 7284 C C . ASP A 1 912 ? 13.058 -21.874 11.378 1.00 97.06 912 ASP A C 1
ATOM 7286 O O . ASP A 1 912 ? 12.914 -22.109 12.575 1.00 97.06 912 ASP A O 1
ATOM 7290 N N . GLN A 1 913 ? 13.709 -22.724 10.572 1.00 97.25 913 GLN A N 1
ATOM 7291 C CA . GLN A 1 913 ? 14.269 -24.000 11.041 1.00 97.25 913 GLN A CA 1
ATOM 7292 C C . GLN A 1 913 ? 15.314 -23.814 12.150 1.00 97.25 913 GLN A C 1
ATOM 7294 O O . GLN A 1 913 ? 15.318 -24.574 13.119 1.00 97.25 913 GLN A O 1
ATOM 7299 N N . ALA A 1 914 ? 16.196 -22.815 12.037 1.00 95.44 914 ALA A N 1
ATOM 7300 C CA . ALA A 1 914 ? 17.182 -22.512 13.071 1.00 95.44 914 ALA A CA 1
ATOM 7301 C C . ALA A 1 914 ? 16.509 -22.062 14.377 1.00 95.44 914 ALA A C 1
ATOM 7303 O O . ALA A 1 914 ? 16.940 -22.473 15.453 1.00 95.44 914 ALA A O 1
ATOM 7304 N N . ILE A 1 915 ? 15.442 -21.263 14.296 1.00 96.25 915 ILE A N 1
ATOM 7305 C CA . ILE A 1 915 ? 14.666 -20.805 15.457 1.00 96.25 915 ILE A CA 1
ATOM 7306 C C . ILE A 1 915 ? 13.936 -21.982 16.124 1.00 96.25 915 ILE A C 1
ATOM 7308 O O . ILE A 1 915 ? 14.055 -22.162 17.338 1.00 96.25 915 ILE A O 1
ATOM 7312 N N . ASP A 1 916 ? 13.265 -22.835 15.348 1.00 95.25 916 ASP A N 1
ATOM 7313 C CA . ASP A 1 916 ? 12.553 -24.014 15.858 1.00 95.25 916 ASP A CA 1
ATOM 7314 C C . ASP A 1 916 ? 13.500 -25.020 16.536 1.00 95.25 916 ASP A C 1
ATOM 7316 O O . ASP A 1 916 ? 13.205 -25.507 17.630 1.00 95.25 916 ASP A O 1
ATOM 7320 N N . GLN A 1 917 ? 14.686 -25.263 15.960 1.00 93.75 917 GLN A N 1
ATOM 7321 C CA . GLN A 1 917 ? 15.734 -26.107 16.562 1.00 93.75 917 GLN A CA 1
ATOM 7322 C C . GLN A 1 917 ? 16.218 -25.607 17.934 1.00 93.75 917 GLN A C 1
ATOM 7324 O O . GLN A 1 917 ? 16.735 -26.396 18.723 1.00 93.75 917 GLN A O 1
ATOM 7329 N N . HIS A 1 918 ? 16.038 -24.318 18.231 1.00 92.75 918 HIS A N 1
ATOM 7330 C CA . HIS A 1 918 ? 16.447 -23.682 19.485 1.00 92.75 918 HIS A CA 1
ATOM 7331 C C . HIS A 1 918 ? 15.255 -23.326 20.399 1.00 92.75 918 HIS A C 1
ATOM 7333 O O . HIS A 1 918 ? 15.412 -22.562 21.352 1.00 92.75 918 HIS A O 1
ATOM 7339 N N . GLY A 1 919 ? 14.078 -23.918 20.156 1.00 91.50 919 GLY A N 1
ATOM 7340 C CA . GLY A 1 919 ? 12.899 -23.813 21.026 1.00 91.50 919 GLY A CA 1
ATOM 7341 C C . GLY A 1 919 ? 11.757 -22.942 20.494 1.00 91.50 919 GLY A C 1
ATOM 7342 O O . GLY A 1 919 ? 10.745 -22.809 21.183 1.00 91.50 919 GLY A O 1
ATOM 7343 N N . GLY A 1 920 ? 11.883 -22.388 19.286 1.00 93.31 920 GLY A N 1
ATOM 7344 C CA . GLY A 1 920 ? 10.813 -21.655 18.611 1.00 93.31 920 GLY A CA 1
ATOM 7345 C C . GLY A 1 920 ? 10.514 -20.276 19.213 1.00 93.31 920 GLY A C 1
ATOM 7346 O O . GLY A 1 920 ? 11.381 -19.608 19.779 1.00 93.31 920 GLY A O 1
ATOM 7347 N N . TRP A 1 921 ? 9.259 -19.838 19.075 1.00 93.44 921 TRP A N 1
ATOM 7348 C CA . TRP A 1 921 ? 8.768 -18.554 19.589 1.00 93.44 921 TRP A CA 1
ATOM 7349 C C . TRP A 1 921 ? 8.047 -18.694 20.944 1.00 93.44 921 TRP A C 1
ATOM 7351 O O . TRP A 1 921 ? 7.185 -19.567 21.071 1.00 93.44 921 TRP A O 1
ATOM 7361 N N . PRO A 1 922 ? 8.280 -17.793 21.920 1.00 91.00 922 PRO A N 1
ATOM 7362 C CA . PRO A 1 922 ? 9.236 -16.684 21.894 1.00 91.00 922 PRO A CA 1
ATOM 7363 C C . PRO A 1 922 ? 10.690 -17.170 21.988 1.00 91.00 922 PRO A C 1
ATOM 7365 O O . PRO A 1 922 ? 11.004 -18.018 22.824 1.00 91.00 922 PRO A O 1
ATOM 7368 N N . ILE A 1 923 ? 11.573 -16.580 21.172 1.00 86.38 923 ILE A N 1
ATOM 7369 C CA . ILE A 1 923 ? 13.018 -16.846 21.226 1.00 86.38 923 ILE A CA 1
ATOM 7370 C C . ILE A 1 923 ? 13.543 -16.523 22.634 1.00 86.38 923 ILE A C 1
ATOM 7372 O O . ILE A 1 923 ? 13.184 -15.491 23.210 1.00 86.38 923 ILE A O 1
ATOM 7376 N N . ARG A 1 924 ? 14.385 -17.415 23.167 1.00 75.19 924 ARG A N 1
ATOM 7377 C CA . ARG A 1 924 ? 15.001 -17.324 24.500 1.00 75.19 924 ARG A CA 1
ATOM 7378 C C . ARG A 1 924 ? 16.472 -16.955 24.431 1.00 75.19 924 ARG A C 1
ATOM 7380 O O . ARG A 1 924 ? 17.129 -17.238 23.408 1.00 75.19 924 ARG A O 1
#

Solvent-accessible surface area (backbone atoms only — not comparable to full-atom values): 53642 Å² total; per-residue (Å²): 135,88,86,76,55,73,69,60,51,53,53,49,52,52,52,48,52,53,49,45,49,70,69,78,45,79,54,48,68,47,75,52,70,58,60,88,32,68,80,44,84,86,71,57,64,54,66,59,33,35,44,62,16,33,37,74,90,79,73,42,79,54,68,34,38,58,27,43,97,94,35,70,65,78,62,95,72,61,54,66,67,57,13,39,38,49,45,51,51,52,51,46,51,52,48,25,59,77,48,59,22,28,38,40,39,35,47,38,70,39,64,59,35,73,43,74,76,28,16,13,42,38,46,46,52,34,69,68,22,54,36,33,42,32,43,35,38,43,17,20,63,75,81,60,53,53,28,97,88,69,42,72,34,31,32,87,55,101,58,50,68,21,32,20,39,41,37,38,32,26,45,79,89,46,85,78,66,73,56,98,81,62,61,86,84,78,55,31,52,35,29,30,37,84,49,71,31,41,32,71,34,70,47,64,46,102,79,73,42,84,35,78,70,34,35,50,54,38,52,63,74,76,46,53,93,84,70,53,83,63,44,77,49,82,59,47,88,82,53,30,40,64,58,86,76,88,57,92,59,46,67,70,52,64,75,25,47,40,46,63,66,36,23,60,62,65,50,52,36,32,38,48,96,45,56,84,60,46,36,32,85,47,59,67,66,34,49,50,52,52,50,58,60,42,48,75,89,73,75,71,48,76,66,53,51,24,63,77,65,70,56,74,68,57,99,89,44,48,65,71,62,32,37,56,53,53,53,72,41,84,63,56,80,77,24,65,42,67,25,35,47,35,82,93,40,69,28,32,29,55,67,38,76,73,65,34,74,39,77,73,94,78,48,34,28,42,46,40,44,76,81,35,61,68,59,69,55,97,36,47,42,35,20,50,36,29,24,92,90,35,31,35,20,42,24,63,59,43,69,72,84,81,66,94,77,70,91,75,72,84,72,78,88,55,96,40,83,91,45,44,42,56,38,58,32,70,68,49,52,52,52,52,24,64,46,42,64,32,48,77,41,82,58,57,64,39,50,60,34,72,80,47,66,69,67,77,53,71,58,68,74,46,60,71,70,71,79,83,76,89,85,90,81,83,92,82,84,82,85,90,85,81,90,86,80,90,84,93,87,85,79,78,85,80,81,76,89,73,81,69,80,83,78,86,60,68,72,50,75,49,77,90,68,97,60,76,43,70,46,40,74,61,36,38,34,42,35,40,44,35,34,51,49,28,55,51,69,68,59,53,50,50,54,49,50,57,50,52,47,56,53,45,55,21,56,76,68,75,43,76,74,46,76,66,54,50,52,48,55,52,48,60,60,50,67,54,46,51,52,36,47,59,68,51,42,40,67,47,64,38,67,41,62,75,42,35,47,51,46,51,50,48,57,57,68,34,41,84,73,46,24,45,70,47,30,31,24,60,42,44,33,35,37,38,39,32,34,29,35,35,79,101,44,56,71,67,62,56,51,46,53,47,52,50,55,39,34,54,54,40,26,59,77,68,77,50,86,80,84,47,56,34,93,65,68,48,71,44,66,53,86,50,71,70,51,43,57,50,50,47,54,46,44,70,42,44,48,61,77,53,70,44,74,91,63,77,55,55,51,59,42,73,89,78,67,62,89,82,88,80,87,87,86,90,80,92,88,90,88,85,87,87,81,88,85,82,91,83,85,90,90,88,89,85,90,88,89,89,85,88,87,82,88,82,89,76,94,68,88,76,63,65,26,31,39,10,55,52,40,53,50,13,29,54,51,27,55,66,52,16,58,64,54,41,64,74,44,41,79,56,58,72,79,50,78,58,52,51,75,69,51,41,43,59,68,55,50,54,50,32,22,51,54,12,40,54,50,47,34,33,60,59,63,78,41,67,52,67,92,53,40,47,71,86,50,87,80,80,54,43,23,73,51,79,42,77,41,76,51,51,103,90,41,98,26,10,32,44,22,32,34,98,83,34,37,37,32,45,40,43,71,69,46,51,66,35,57,48,26,69,33,39,43,62,58,50,60,52,61,75,39,54,78,39,63,56,51,71,67,56,51,53,52,49,30,41,50,54,14,28,45,48,49,46,58,51,49,30,50,52,48,43,52,52,40,49,78,69,70,29,84,80,65,76

Sequence (924 aa):
TEGLLPFARWIADEANEAGRIKTERPVMVILGNPPYSGHSANKGDWIRKLLRGEDTSTGEKTDNYFEVDGKPLGERNPKWLNDDYVKFIRFAQWRIQKTGYGVLAFISNHGYLDNPTFRGMRQSLMESSDDIYVLDLHGNSKKKEKCPDGSQDENVFDIQQGVAIGIFVKRAGGSATPTRDACQSDSATVRHIHLWGLREVFGKNFHDQKQLTAGKSSWLYENDISTGNWTTIKPQSPSYLFVPRDTKLLEEYQAYWKIGDAMPENNVGFVTARDRFVTDFDRDSLERRIKEFRSEESNISSSELSSKYALKNTSSWNLGTARRLLRADGNWEHHFRMCLYRPFDSRHIYYSRIMLERPVHQIQMIGSGNWDIIFCSSHIVEFNLFRRGGNAMFPLYLYSQREKGDLLDASEPTDTPGGRRPNLSPEFIEEFSKKLGMTFVPDGKGDPGAAGNAAVSAAVLKASRLQNGGRDALHTASETLAVQGDSCNAAVSAAVSGASRPSFGQVEIRDRGRLPHWEIEGGIYFITFRLADSLPQSVLKAIIAEREDILKTARQAGREVSKAERARLAKLTSKKIERYLDSGAGACHLRNDKVAEVVADAIRHFDGKYYRLFAWTVMPNHVHIVVKLLPDHNLQKTLHSCKSFTSHQANLILGRKGIFWSREYYDHLVRDEEEFYRVVRYVANNPKKANLKDWKWCWVDEKWGQDAPNTASGTLALQNGGQDAPNTASETLALPGGRDALETASETLAVQGTFGPEDIFHYIYAVFHSPTYRSRYAEFLKIDFPRVPLTSNQTLFRTLCGLGKELVDLHLMEKHGPDLAGYPVDGSHQVEKVRYSEPGKCSAGGRVWINDAQYFGNVSPEVWEFHIGGYQVCQKWLKDRKGRTLSYDDQTHYQYIVSALSETIRIMSEIDQAIDQHGGWPIR

Foldseek 3Di:
DDDDDPVNVVVVVVVVVVVVCLPVPQDQEAEDEWDWDLPDPPPDVQLVVLCQQARPVVRGGDAHQQDFLNHGLPDPPLSNCVTGVNSVVSVVLVSCVVSQWHKYKYKYQCCLQFAQSRQSVLQSLFQSAQAKEKEWLFAQVVVPDAPPVRFDWHALDPDRGTIIIIMGTGDRVQDDGDDSPDDPVNTHFAWYDYFTDDNFDWDADPVRDTDTDDHPVVCVVVDDPVRDPIDGDDQDPPRRHSDDFPCVCVVVQVPFFFVCNFQVDKFWAFAQVQCQQFKDQDPVVNVVSLCCLQDPVNPQDLVNNCVVSVDDDDPQADSVQLSVVSNVDPCQVVQWDWEQEEQLDIIIGRQDPSRTSGHDDAAAWWDAFLLDDIFHAPHGYHQQHQHPPGIMGRHQKDADPPPPDDPPPPDDQDPDPRRIWGSGDPVSQVVQCVLQVFAADGDDWWFLAPVRPPDLCPCVVCVVVPPPDDDDDDDDDDDDDDDDDDDDDDPPVPPPPPDDDDDWDHWDWDDPDPDIDTDTAQFKKKKKWWWAFLDPPVLVVVLVVLLVVLVVVCVVVVHDRDPVNVVVNVCSPPVVSVVSNLVSVGQLLCVPVQLLVLLLVLVVVCDVPFWPWFKKFDGSTMIITITGGHPPHDDVVSVCVSLVRSQVSSCVVVVHDDGTIHPDMDMDTQDDDVSVLVSRVVRVCSCVVSVNPPRPRIDGDPVSPDDDDDDDDDDDDDDDDDDDDDDDDDDDDYDDDDDDDDDDDDDDDRPRIYTYSLLVQLLQQLQSLAPCNSVVCSSVSVHRGGGDQHASDSSLSVSSSVLSVLLNCLSHVVDFADQQWDWPDDDQQAQADWDKAAADPPGQGIWTDRDPTTTTTRQHPCLQCDRRRPDSDLCVNSVVRHGHRQDPCSVVSSSRSSRSSVVSVVSSVVSQVSQVVQPHPPHD

Mean predicted aligned error: 18.83 Å

Nearest PDB structures (foldseek):
 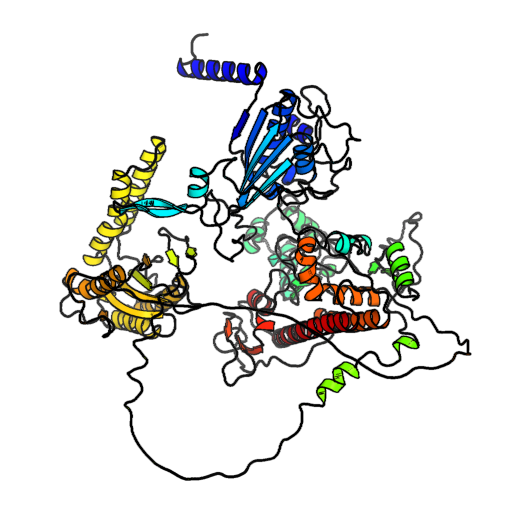 4xqk-assembly1_A  TM=6.951E-01  e=1.063E-21  Lactococcus cremoris
  4xqk-assembly2_B  TM=6.825E-01  e=1.624E-21  Lactococcus cremoris
  5ffj-assembly2_B  TM=5.945E-01  e=1.461E-21  Lactococcus lactis
  5ffj-assembly1_A  TM=6.084E-01  e=1.961E-20  Lactococcus lactis
  4er8-assembly1_A  TM=7.374E-01  e=1.409E-06  Escherichia coli K-12